Protein AF-A0A963ZDR4-F1 (afdb_monomer)

Radius of gyration: 45.28 Å; Cα contacts (8 Å, |Δi|>4): 3782; chains: 1; bounding box: 113×82×137 Å

Nearest PDB structures (foldseek):
  9flv-assembly1_A  TM=3.948E-01  e=3.294E-18  Aureispira sp. CCB-QB1
  1l0q-assembly4_D  TM=5.389E-01  e=1.005E-13  Methanosarcina mazei S-6
  4u6t-assembly1_A  TM=8.083E-01  e=3.187E-04  Hathewaya histolytica
  4l9d-assembly2_B  TM=8.362E-01  e=2.309E-03  Vibrio cholerae M66-2
  6aem-assembly2_B  TM=7.194E-01  e=4.468E-03  Vibrio anguillarum

Secondary structure (DSSP, 8-state):
--EE---BSSSS--EEE-SSSS-TTEEEEEEETTEEEEEETTEEEEEEE-HHHHHHHHHTSS--S---EEEEEEEETT--TT-EEEE--EEEEEEEEE-TT-TTSEEEEEEEES-EEEEEEETTEEEEEEEETTEEEEEEEE-TT--GGG--EEEES-SEEEEETTEEEEEETTEEEEEPPP-EEEEETTEEEEE--EEEEETTEEEEE-TT---TTS-EE------EEEE---SS-EEEEEEEE-TTS-EEEEEEE-STTS---TT-S--S--SSS-EEEEEEE-TTSSSEEEEEEE--SS-EEEEEEEE-TTS-EEEEEEE--TT----TT-S--S------B--TTSS--BBTB-EEEEEEE-TTSS-EEEEEEE--SS-BS----TTT--STTGGG--EEEE-TTS-EEEEEEE--TT----TT-S--S--SSSEEEEEEE-TTS--EEEEEEE--SS-B---EEEE-TT--EEEEEEE--TT-TT-TTSS--S---SSBEEEEEEE-TTS--EEEEEEE--SSBEEEEEEEE-TT--EEEEEEESS-PPPBB-S---TT-SEEEEEE-TTS-SEEEEEEES-SSSS---EEEEEEE-TTS-EEEEEE--GGGG-GGGT---TT--STT----TT-S-----SS-EEEEEE-GGG--EEEEEEE--SSS--B--SSB-EE-TTS-EEEEEEESTTT---S---TT-S-SS--SSS-EEEEEEE-----B--EE-SSSEEETT--EE-EE--BS--EEEEE-SSS-EE-SSS-EE---S-EEEEEEEEEE-TTS-S--EEEEEEEEEE-----EEE----B-TT--EEEEEES-SEEEEESGGGBS-TTSSEEEE--SS-EEEEEEEE-SS-EEEEEEEE-B-----EEPPPEEEETT--EE--EES-SEEEE---TT-B-TTSSS-EE--SS-EEEEEEEE-TTS-EEEEEEEEEEE-SS---EEPPPEEEETT--EEEEEESSSEEEEE-GGGBS--BSSEEEE--SS-EEEEEEEEETTEEEEEEEEEEEE----EEPPPEEE-TT--EEEEEES-SEEEEES-TTBS-TTSSEEEE--SSSEEEEEEEE-TTS-EEEEEEEEEEPPPPPEEEE--SEE-TT--EEEEEEES-SEEEEE-SS--S-TTSSEEEE--SS-EEEEEEEE-SSS-EEEEEEEEEEPPEEE--SEE--SSSSSS-SEE-EEES-EEEEEEEE-TTS-EEEEES-TT-EE-SEETTEE--SEEEEEEEEEE-TT--EEEEEEEEEE--

Foldseek 3Di:
DWWWPFFFCDPAWWWWACPPLDDPQFGTWTHGNFWIWTDGLFKIKTKGFQNFQVLCVVLPFDPPPDTDIFIKMKGFPPFDPPKDKDAAAWDPDFDWDPRPDDPVSTDPRGIIHAKTKIPCRDPQKIKIWGDDPRTIDIKIKRHQVGDQQSRKIAMPRFPDWDQDPQWIWTHTPNGIIITHHWWKWWQDVNDTDTFDKGWDADPRIIGIDGPVDDDSRTMMMIDDDQLWWFFQQFAFQKFWAAWDAFPQQWIKTKIKTQAPGGDFDVLAQANGDAAAGIWIKMWTAGNSQLDTLGIHTFAHHHHKGWFYWDADPQRKIKTKIKHLHQDGDFDPLAQANGWQWADWADFFPPRHTSGGAIFMKMWIADNSNNDTLGIYTFAHHHHWQADPDLLFLAFFQSRRAKYWDAFPVRKIKIKWKYQHQCTDFDPLAPADGDQESMFIKIWIAGNSNNDTQGIYTWAHHYYWTFHEWDADPQQKIKTKKKHQHQCGPQAVQAQASGDAAARIWIKIWIADNSNNDGQHMHTHAHRHRKIWRYWAAENQRKIKTKIFFLDQHDFDQAQDALTLEGIKMWIGGNSNRDTPGMHYFFANPSFYAWDWFEWYQANLQKTKTKTWFDCNLCPVSSSHNRRNYFPVRGDFDSRAPAPDDPGQWMKIWIAHHSSHDTQGIYTFAFDPDRKHHNHHHWYDDNLRKTKDWIFHCACQGLGGDTDDSRNHSGDSYNGTTTMIGIGGPNAKFWDKDFPDQEAEPFDWGKIATPITPADWKWWDFQQGDIDGDNIDTDGDDDFDKTKIKIFGAHPSRRRPTDIDIDIYGYDYFFAKDWDWDDEEEQFDKTKIAMTGADWKAKPPCPQWPCRTDRIIIGRDNAFDKMKMWHHYPNGIHIDIDIHHYDPQDKDWDAAEEDAAQDKDKTAMDRAPWKAKDDDPQWDPRRDRIIIGHGRAWDKIWIFGQHPVRDIDIDIHIHHHDDDWWDKDWDAAEEDEQFDKDKIFMDTADWKAKDDPVQWPDGTDGMTMGGDRAWDKMKMWHGHPRGIDIDIYIYHYDYFDKDWDAAEEDAQQDKDKIFMDGAPWKAKPPCPQWPCRTDRIIIGRDNAWDKMKMWGHHPVGHIDMDIYIYHYDDAKDKDKDWAQEDAAFDKTKIAMDIPAPFKFKDWPFDWPGRGDRMTIGGHNAKTKMKIKGAHPNGHIDMDIGTHHHWKDKDFDAEAELPPPPPRQWRAIDIDQKGQKKKWKADPVRDTFDIRSDNGDTDRCDGPPHHDDQDKIKMWIWIAHNVRDIDIDIDIYGYDD

Structure (mmCIF, N/CA/C/O backbone):
data_AF-A0A963ZDR4-F1
#
_entry.id   AF-A0A963ZDR4-F1
#
loop_
_atom_site.group_PDB
_atom_site.id
_atom_site.type_symbol
_atom_site.label_atom_id
_atom_site.label_alt_id
_atom_site.label_comp_id
_atom_site.label_asym_id
_atom_site.label_entity_id
_atom_site.label_seq_id
_atom_site.pdbx_PDB_ins_code
_atom_site.Cartn_x
_atom_site.Cartn_y
_atom_site.Cartn_z
_atom_site.occupancy
_atom_site.B_iso_or_equiv
_atom_site.auth_seq_id
_atom_site.auth_comp_id
_atom_site.auth_asym_id
_atom_site.auth_atom_id
_atom_site.pdbx_PDB_model_num
ATOM 1 N N . MET A 1 1 ? 0.570 -4.178 -10.737 1.00 24.94 1 MET A N 1
ATOM 2 C CA . MET A 1 1 ? 0.747 -5.329 -9.827 1.00 24.94 1 MET A CA 1
ATOM 3 C C . MET A 1 1 ? 0.247 -6.575 -10.547 1.00 24.94 1 MET A C 1
ATOM 5 O O . MET A 1 1 ? -0.868 -6.525 -11.045 1.00 24.94 1 MET A O 1
ATOM 9 N N . ILE A 1 2 ? 1.000 -7.678 -10.609 1.00 23.17 2 ILE A N 1
ATOM 10 C CA . ILE A 1 2 ? 0.486 -8.944 -11.172 1.00 23.17 2 ILE A CA 1
ATOM 11 C C . ILE A 1 2 ? 0.385 -9.996 -10.066 1.00 23.17 2 ILE A C 1
ATOM 13 O O . ILE A 1 2 ? 1.222 -10.888 -9.929 1.00 23.17 2 ILE A O 1
ATOM 17 N N . GLY A 1 3 ? -0.644 -9.852 -9.231 1.00 24.80 3 GLY A N 1
ATOM 18 C CA . GLY A 1 3 ? -1.031 -10.892 -8.282 1.00 24.80 3 GLY A CA 1
ATOM 19 C C . GLY A 1 3 ? -1.774 -12.008 -9.010 1.00 24.80 3 GLY A C 1
ATOM 20 O O . GLY A 1 3 ? -2.833 -11.751 -9.582 1.00 24.80 3 GLY A O 1
ATOM 21 N N . ILE A 1 4 ? -1.230 -13.227 -8.974 1.00 27.61 4 ILE A N 1
ATOM 22 C CA . ILE A 1 4 ? -1.949 -14.454 -9.334 1.00 27.61 4 ILE A CA 1
ATOM 23 C C . ILE A 1 4 ? -2.686 -14.932 -8.084 1.00 27.61 4 ILE A C 1
ATOM 25 O O . ILE A 1 4 ? -2.057 -15.346 -7.104 1.00 27.61 4 ILE A O 1
ATOM 29 N N . SER A 1 5 ? -4.020 -14.909 -8.120 1.00 27.53 5 SER A N 1
ATOM 30 C CA . SER A 1 5 ? -4.841 -15.367 -6.992 1.00 27.53 5 SER A CA 1
ATOM 31 C C . SER A 1 5 ? -4.946 -16.898 -6.944 1.00 27.53 5 SER A C 1
ATOM 33 O O . SER A 1 5 ? -5.968 -17.495 -7.281 1.00 27.53 5 SER A O 1
ATOM 35 N N . ILE A 1 6 ? -3.861 -17.554 -6.520 1.00 33.72 6 ILE A N 1
ATOM 36 C CA . ILE A 1 6 ? -3.873 -18.957 -6.088 1.00 33.72 6 ILE A CA 1
ATOM 37 C C . ILE A 1 6 ? -3.150 -19.052 -4.741 1.00 33.72 6 ILE A C 1
ATOM 39 O O . ILE A 1 6 ? -1.967 -18.742 -4.626 1.00 33.72 6 ILE A O 1
ATOM 43 N N . CYS A 1 7 ? -3.869 -19.487 -3.707 1.00 30.91 7 CYS A N 1
ATOM 44 C CA . CYS A 1 7 ? -3.381 -19.492 -2.328 1.00 30.91 7 CYS A CA 1
ATOM 45 C C . CYS A 1 7 ? -2.162 -20.424 -2.138 1.00 30.91 7 CYS A C 1
ATOM 47 O O . CYS A 1 7 ? -2.252 -21.637 -2.371 1.00 30.91 7 CYS A O 1
ATOM 49 N N . ALA A 1 8 ? -1.028 -19.873 -1.684 1.00 28.33 8 ALA A N 1
ATOM 50 C CA . ALA A 1 8 ? 0.175 -20.641 -1.350 1.00 28.33 8 ALA A CA 1
ATOM 51 C C . ALA A 1 8 ? -0.060 -21.563 -0.132 1.00 28.33 8 ALA A C 1
ATOM 53 O O . ALA A 1 8 ? -0.934 -21.306 0.691 1.00 28.33 8 ALA A O 1
ATOM 54 N N . GLN A 1 9 ? 0.669 -22.686 -0.033 1.00 36.28 9 GLN A N 1
ATOM 55 C CA . GLN A 1 9 ? 0.234 -23.806 0.825 1.00 36.28 9 GLN A CA 1
ATOM 56 C C . GLN A 1 9 ? 0.332 -23.564 2.348 1.00 36.28 9 GLN A C 1
ATOM 58 O O . GLN A 1 9 ? -0.447 -24.129 3.113 1.00 36.28 9 GLN A O 1
ATOM 63 N N . GLU A 1 10 ? 1.301 -22.777 2.810 1.00 35.50 10 GLU A N 1
ATOM 64 C CA . GLU A 1 10 ? 1.575 -22.520 4.234 1.00 35.50 10 GLU A CA 1
ATOM 65 C C . GLU A 1 10 ? 2.012 -21.054 4.401 1.00 35.50 10 GLU A C 1
ATOM 67 O O . GLU A 1 10 ? 2.217 -20.364 3.406 1.00 35.50 10 GLU A O 1
ATOM 72 N N . SER A 1 11 ? 2.214 -20.576 5.636 1.00 38.25 11 SER A N 1
ATOM 73 C CA . SER A 1 11 ? 2.528 -19.167 5.964 1.00 38.25 11 SER A CA 1
ATOM 74 C C . SER A 1 11 ? 3.906 -18.650 5.493 1.00 38.25 11 SER A C 1
ATOM 76 O O . SER A 1 11 ? 4.437 -17.700 6.063 1.00 38.25 11 SER A O 1
ATOM 78 N N . SER A 1 12 ? 4.538 -19.322 4.528 1.00 49.06 12 SER A N 1
ATOM 79 C CA . SER A 1 12 ? 5.423 -18.694 3.544 1.00 49.06 12 SER A CA 1
ATOM 80 C C . SER A 1 12 ? 5.614 -19.618 2.333 1.00 49.06 12 SER A C 1
ATOM 82 O O . SER A 1 12 ? 5.656 -20.848 2.464 1.00 49.06 12 SER A O 1
ATOM 84 N N . ALA A 1 13 ? 5.833 -19.039 1.160 1.00 65.69 13 ALA A N 1
ATOM 85 C CA . ALA A 1 13 ? 6.165 -19.737 -0.069 1.00 65.69 13 ALA A CA 1
ATOM 86 C C . ALA A 1 13 ? 7.533 -20.421 0.020 1.00 65.69 13 ALA A C 1
ATOM 88 O O . ALA A 1 13 ? 8.480 -19.947 0.659 1.00 65.69 13 ALA A O 1
ATOM 89 N N . ASN A 1 14 ? 7.636 -21.570 -0.643 1.00 80.81 14 ASN A N 1
ATOM 90 C CA . ASN A 1 14 ? 8.795 -22.447 -0.598 1.00 80.81 14 ASN A CA 1
ATOM 91 C C . ASN A 1 14 ? 9.138 -22.940 -2.003 1.00 80.81 14 ASN A C 1
ATOM 93 O O . ASN A 1 14 ? 8.604 -23.945 -2.468 1.00 80.81 14 ASN A O 1
ATOM 97 N N . PHE A 1 15 ? 10.066 -22.252 -2.664 1.00 86.62 15 PHE A N 1
ATOM 98 C CA . PHE A 1 15 ? 10.551 -22.615 -3.993 1.00 86.62 15 PHE A CA 1
ATOM 99 C C . PHE A 1 15 ? 11.591 -23.734 -3.867 1.00 86.62 15 PHE A C 1
ATOM 101 O O . PHE A 1 15 ? 12.770 -23.495 -3.599 1.00 86.62 15 PHE A O 1
ATOM 108 N N . ILE A 1 16 ? 11.149 -24.985 -3.979 1.00 90.25 16 ILE A N 1
ATOM 109 C CA . ILE A 1 16 ? 11.977 -26.178 -3.777 1.00 90.25 16 ILE A CA 1
ATOM 110 C C . ILE A 1 16 ? 12.769 -26.474 -5.056 1.00 90.25 16 ILE A C 1
ATOM 112 O O . ILE A 1 16 ? 12.184 -26.750 -6.100 1.00 90.25 16 ILE A O 1
ATOM 116 N N . HIS A 1 17 ? 14.099 -26.465 -4.967 1.00 90.06 17 HIS A N 1
ATOM 117 C CA . HIS A 1 17 ? 15.004 -26.738 -6.091 1.00 90.06 17 HIS A CA 1
ATOM 118 C C . HIS A 1 17 ? 14.999 -28.222 -6.499 1.00 90.06 17 HIS A C 1
ATOM 120 O O . HIS A 1 17 ? 14.894 -29.112 -5.648 1.00 90.06 17 HIS A O 1
ATOM 126 N N . ASN A 1 18 ? 15.157 -28.526 -7.789 1.00 89.62 18 ASN A N 1
ATOM 127 C CA . ASN A 1 18 ? 15.232 -29.903 -8.273 1.00 89.62 18 ASN A CA 1
ATOM 128 C C . ASN A 1 18 ? 16.659 -30.480 -8.215 1.00 89.62 18 ASN A C 1
ATOM 130 O O . ASN A 1 18 ? 17.421 -30.435 -9.178 1.00 89.62 18 ASN A O 1
ATOM 134 N N . ASP A 1 19 ? 16.992 -31.172 -7.122 1.00 88.25 19 ASP A N 1
ATOM 135 C CA . ASP A 1 19 ? 18.221 -31.977 -7.009 1.00 88.25 19 ASP A CA 1
ATOM 136 C C . ASP A 1 19 ? 18.118 -33.315 -7.796 1.00 88.25 19 ASP A C 1
ATOM 138 O O . ASP A 1 19 ? 18.896 -34.256 -7.584 1.00 88.25 19 ASP A O 1
ATOM 142 N N . GLY A 1 20 ? 17.139 -33.440 -8.700 1.00 84.50 20 GLY A N 1
ATOM 143 C CA . GLY A 1 20 ? 16.809 -34.634 -9.479 1.00 84.50 20 GLY A CA 1
ATOM 144 C C . GLY A 1 20 ? 15.815 -35.577 -8.790 1.00 84.50 20 GLY A C 1
ATOM 145 O O . GLY A 1 20 ? 15.939 -36.794 -8.948 1.00 84.50 20 GLY A O 1
ATOM 146 N N . GLN A 1 21 ? 14.888 -35.051 -7.979 1.00 88.69 21 GLN A N 1
ATOM 147 C CA . GLN A 1 21 ? 13.734 -35.799 -7.445 1.00 88.69 21 GLN A CA 1
ATOM 148 C C . GLN A 1 21 ? 12.512 -35.787 -8.386 1.00 88.69 21 GLN A C 1
ATOM 150 O O . GLN A 1 21 ? 11.640 -36.654 -8.258 1.00 88.69 21 GLN A O 1
ATOM 155 N N . TRP A 1 22 ? 12.457 -34.826 -9.315 1.00 87.75 22 TRP A N 1
ATOM 156 C CA . TRP A 1 22 ? 11.412 -34.661 -10.334 1.00 87.75 22 TRP A CA 1
ATOM 157 C C . TRP A 1 22 ? 11.992 -34.818 -11.748 1.00 87.75 22 TRP A C 1
ATOM 159 O O . TRP A 1 22 ? 13.117 -35.298 -11.905 1.00 87.75 22 TRP A O 1
ATOM 169 N N . ASP A 1 23 ? 11.212 -34.491 -12.780 1.00 86.50 23 ASP A N 1
ATOM 170 C CA . ASP A 1 23 ? 11.684 -34.524 -14.168 1.00 86.50 23 ASP A CA 1
ATOM 171 C C . ASP A 1 23 ? 12.761 -33.455 -14.428 1.00 86.50 23 ASP A C 1
ATOM 173 O O . ASP A 1 23 ? 12.801 -32.438 -13.742 1.00 86.50 23 ASP A O 1
ATOM 177 N N . ASN A 1 24 ? 13.660 -33.677 -15.389 1.00 85.19 24 ASN A N 1
ATOM 178 C CA . ASN A 1 24 ? 14.822 -32.814 -15.618 1.00 85.19 24 ASN A CA 1
ATOM 179 C C . ASN A 1 24 ? 14.517 -31.539 -16.429 1.00 85.19 24 ASN A C 1
ATOM 181 O O . ASN A 1 24 ? 15.453 -30.812 -16.763 1.00 85.19 24 ASN A O 1
ATOM 185 N N . GLN A 1 25 ? 13.255 -31.313 -16.799 1.00 85.56 25 GLN A N 1
ATOM 186 C CA . GLN A 1 25 ? 12.760 -30.024 -17.302 1.00 85.56 25 GLN A CA 1
ATOM 187 C C . GLN A 1 25 ? 12.377 -29.050 -16.172 1.00 85.56 25 GLN A C 1
ATOM 189 O O . GLN A 1 25 ? 12.376 -27.846 -16.394 1.00 85.56 25 GLN A O 1
ATOM 194 N N . ILE A 1 26 ? 12.092 -29.564 -14.969 1.00 89.50 26 ILE A N 1
ATOM 195 C CA . ILE A 1 26 ? 11.716 -28.771 -13.794 1.00 89.50 26 ILE A CA 1
ATOM 196 C C . ILE A 1 26 ? 12.990 -28.324 -13.079 1.00 89.50 26 ILE A C 1
ATOM 198 O O . ILE A 1 26 ? 13.762 -29.171 -12.625 1.00 89.50 26 ILE A O 1
ATOM 202 N N . ASP A 1 27 ? 13.179 -27.021 -12.909 1.00 88.25 27 ASP A N 1
ATOM 203 C CA . ASP A 1 27 ? 14.267 -26.454 -12.109 1.00 88.25 27 ASP A CA 1
ATOM 204 C C . ASP A 1 27 ? 13.794 -26.168 -10.662 1.00 88.25 27 ASP A C 1
ATOM 206 O O . ASP A 1 27 ? 14.513 -26.486 -9.709 1.00 88.25 27 ASP A O 1
ATOM 210 N N . PHE A 1 28 ? 12.553 -25.686 -10.468 1.00 90.31 28 PHE A N 1
ATOM 211 C CA . PHE A 1 28 ? 11.931 -25.496 -9.139 1.00 90.31 28 PHE A CA 1
ATOM 212 C C . PHE A 1 28 ? 10.460 -25.920 -9.092 1.00 90.31 28 PHE A C 1
ATOM 214 O O . PHE A 1 28 ? 9.762 -25.934 -10.104 1.00 90.31 28 PHE A O 1
ATOM 221 N N . LYS A 1 29 ? 9.969 -26.192 -7.879 1.00 90.31 29 LYS A N 1
ATOM 222 C CA . LYS A 1 29 ? 8.549 -26.392 -7.569 1.00 90.31 29 LYS A CA 1
ATOM 223 C C . LYS A 1 29 ? 8.115 -25.494 -6.408 1.00 90.31 29 LYS A C 1
ATOM 225 O O . LYS A 1 29 ? 8.759 -25.541 -5.360 1.00 90.31 29 LYS A O 1
ATOM 230 N N . LEU A 1 30 ? 7.007 -24.767 -6.552 1.00 87.12 30 LEU A N 1
ATOM 231 C CA . LEU A 1 30 ? 6.288 -24.124 -5.446 1.00 87.12 30 LEU A CA 1
ATOM 232 C C . LEU A 1 30 ? 4.975 -24.887 -5.174 1.00 87.12 30 LEU A C 1
ATOM 234 O O . LEU A 1 30 ? 4.122 -24.934 -6.060 1.00 87.12 30 LEU A O 1
ATOM 238 N N . PRO A 1 31 ? 4.790 -25.488 -3.985 1.00 79.06 31 PRO A N 1
ATOM 239 C CA . PRO A 1 31 ? 3.509 -26.072 -3.585 1.00 79.06 31 PRO A CA 1
ATOM 240 C C . PRO A 1 31 ? 2.457 -25.006 -3.240 1.00 79.06 31 PRO A C 1
ATOM 242 O O . PRO A 1 31 ? 2.770 -24.024 -2.561 1.00 79.06 31 PRO A O 1
ATOM 245 N N . LEU A 1 32 ? 1.206 -25.228 -3.650 1.00 67.69 32 LEU A N 1
ATOM 246 C CA . LEU A 1 32 ? 0.046 -24.381 -3.344 1.00 67.69 32 LEU A CA 1
ATOM 247 C C . LEU A 1 32 ? -0.991 -25.160 -2.515 1.00 67.69 32 LEU A C 1
ATOM 249 O O . LEU A 1 32 ? -0.952 -26.389 -2.440 1.00 67.69 32 LEU A O 1
ATOM 253 N N . ASN A 1 33 ? -1.966 -24.470 -1.917 1.00 59.19 33 ASN A N 1
ATOM 254 C CA . ASN A 1 33 ? -3.067 -25.139 -1.208 1.00 59.19 33 ASN A CA 1
ATOM 255 C C . ASN A 1 33 ? -3.938 -25.992 -2.143 1.00 59.19 33 ASN A C 1
ATOM 257 O O . ASN A 1 33 ? -4.405 -27.068 -1.759 1.00 59.19 33 ASN A O 1
ATOM 261 N N . THR A 1 34 ? -4.104 -25.527 -3.380 1.00 63.97 34 THR A N 1
ATOM 262 C CA . THR A 1 34 ? -4.973 -26.099 -4.416 1.00 63.97 34 THR A CA 1
ATOM 263 C C . THR A 1 34 ? -4.196 -26.574 -5.642 1.00 63.97 34 THR A C 1
ATOM 265 O O . THR A 1 34 ? -4.786 -26.777 -6.694 1.00 63.97 34 THR A O 1
ATOM 268 N N . GLY A 1 35 ? -2.876 -26.754 -5.564 1.00 76.12 35 GLY A N 1
ATOM 269 C CA . GLY A 1 35 ? -2.087 -27.034 -6.761 1.00 76.12 35 GLY A CA 1
ATOM 270 C C . GLY A 1 35 ? -0.586 -27.075 -6.538 1.00 76.12 35 GLY A C 1
ATOM 271 O O . GLY A 1 35 ? -0.099 -27.132 -5.413 1.00 76.12 35 GLY A O 1
ATOM 272 N N . ASP A 1 36 ? 0.141 -27.022 -7.643 1.00 85.69 36 ASP A N 1
ATOM 273 C CA . ASP A 1 36 ? 1.593 -26.961 -7.705 1.00 85.69 36 ASP A CA 1
ATOM 274 C C . ASP A 1 36 ? 2.027 -26.089 -8.894 1.00 85.69 36 ASP A C 1
ATOM 276 O O . ASP A 1 36 ? 1.539 -26.284 -10.009 1.00 85.69 36 ASP A O 1
ATOM 280 N N . ILE A 1 37 ? 2.974 -25.171 -8.681 1.00 88.75 37 ILE A N 1
ATOM 281 C CA . ILE A 1 37 ? 3.656 -24.437 -9.759 1.00 88.75 37 ILE A CA 1
ATOM 282 C C . ILE A 1 37 ? 5.012 -25.091 -10.019 1.00 88.75 37 ILE A C 1
ATOM 284 O O . ILE A 1 37 ? 5.789 -25.334 -9.090 1.00 88.75 37 ILE A O 1
ATOM 288 N N . TYR A 1 38 ? 5.318 -25.343 -11.288 1.00 90.75 38 TYR A N 1
ATOM 289 C CA . TYR A 1 38 ? 6.592 -25.877 -11.754 1.00 90.75 38 TYR A CA 1
ATOM 290 C C . TYR A 1 38 ? 7.298 -24.849 -12.636 1.00 90.75 38 TYR A C 1
ATOM 292 O O . TYR A 1 38 ? 6.780 -24.458 -13.682 1.00 90.75 38 TYR A O 1
ATOM 300 N N . PHE A 1 39 ? 8.493 -24.438 -12.220 1.00 89.31 39 PHE A N 1
ATOM 301 C CA . PHE A 1 39 ? 9.340 -23.503 -12.952 1.00 89.31 39 PHE A CA 1
ATOM 302 C C . PHE A 1 39 ? 10.297 -24.296 -13.839 1.00 89.31 39 PHE A C 1
ATOM 304 O O . PHE A 1 39 ? 11.092 -25.103 -13.343 1.00 89.31 39 PHE A O 1
ATOM 311 N N . GLU A 1 40 ? 10.198 -24.069 -15.143 1.00 87.75 40 GLU A N 1
ATOM 312 C CA . GLU A 1 40 ? 11.006 -24.687 -16.190 1.00 87.75 40 GLU A CA 1
ATOM 313 C C . GLU A 1 40 ? 11.620 -23.559 -17.035 1.00 87.75 40 GLU A C 1
ATOM 315 O O . GLU A 1 40 ? 10.979 -22.538 -17.269 1.00 87.75 40 GLU A O 1
ATOM 320 N N . LYS A 1 41 ? 12.855 -23.719 -17.521 1.00 76.69 41 LYS A N 1
ATOM 321 C CA . LYS A 1 41 ? 13.692 -22.636 -18.105 1.00 76.69 41 LYS A CA 1
ATOM 322 C C . LYS A 1 41 ? 13.044 -21.602 -19.034 1.00 76.69 41 LYS A C 1
ATOM 324 O O . LYS A 1 41 ? 13.592 -20.520 -19.193 1.00 76.69 41 LYS A O 1
ATOM 329 N N . THR A 1 42 ? 11.977 -21.980 -19.730 1.00 79.81 42 THR A N 1
ATOM 330 C CA . THR A 1 42 ? 11.294 -21.172 -20.756 1.00 79.81 42 THR A CA 1
ATOM 331 C C . THR A 1 42 ? 9.769 -21.196 -20.600 1.00 79.81 42 THR A C 1
ATOM 333 O O . THR A 1 42 ? 9.060 -20.627 -21.428 1.00 79.81 42 THR A O 1
ATOM 336 N N . GLN A 1 43 ? 9.248 -21.825 -19.538 1.00 88.25 43 GLN A N 1
ATOM 337 C CA . GLN A 1 43 ? 7.815 -21.899 -19.257 1.00 88.25 43 GLN A CA 1
ATOM 338 C C . GLN A 1 43 ? 7.517 -22.200 -17.782 1.00 88.25 43 GLN A C 1
ATOM 340 O O . GLN A 1 43 ? 8.260 -22.905 -17.104 1.00 88.25 43 GLN A O 1
ATOM 345 N N . ILE A 1 44 ? 6.373 -21.743 -17.290 1.00 89.88 44 ILE A N 1
ATOM 346 C CA . ILE A 1 44 ? 5.865 -22.093 -15.963 1.00 89.88 44 ILE A CA 1
ATOM 347 C C . ILE A 1 44 ? 4.625 -22.957 -16.152 1.00 89.88 44 ILE A C 1
ATOM 349 O O . ILE A 1 44 ? 3.656 -22.519 -16.768 1.00 89.88 44 ILE A O 1
ATOM 353 N N . THR A 1 45 ? 4.660 -24.195 -15.652 1.00 91.81 45 THR A N 1
ATOM 354 C CA . THR A 1 45 ? 3.491 -25.087 -15.660 1.00 91.81 45 THR A CA 1
ATOM 355 C C . THR A 1 45 ? 2.752 -24.951 -14.334 1.00 91.81 45 THR A C 1
ATOM 357 O O . THR A 1 45 ? 3.290 -25.298 -13.283 1.00 91.81 45 THR A O 1
ATOM 360 N N . TYR A 1 46 ? 1.508 -24.494 -14.393 1.00 88.50 46 TYR A N 1
ATOM 361 C CA . TYR A 1 46 ? 0.574 -24.482 -13.274 1.00 88.50 46 TYR A CA 1
ATOM 362 C C . TYR A 1 46 ? -0.223 -25.785 -13.310 1.00 88.50 46 TYR A C 1
ATOM 364 O O . TYR A 1 46 ? -0.760 -26.155 -14.350 1.00 88.50 46 TYR A O 1
ATOM 372 N N . SER A 1 47 ? -0.287 -26.499 -12.190 1.00 88.00 47 SER A N 1
ATOM 373 C CA . SER A 1 47 ? -1.053 -27.738 -12.033 1.00 88.00 47 SER A CA 1
ATOM 374 C C . SER A 1 47 ? -2.011 -27.568 -10.863 1.00 88.00 47 SER A C 1
ATOM 376 O O . SER A 1 47 ? -1.657 -27.861 -9.721 1.00 88.00 47 SER A O 1
ATOM 378 N N . ILE A 1 48 ? -3.207 -27.065 -11.148 1.00 83.50 48 ILE A N 1
ATOM 379 C CA . ILE A 1 48 ? -4.238 -26.774 -10.152 1.00 83.50 48 ILE A CA 1
ATOM 380 C C . ILE A 1 48 ? -5.260 -27.911 -10.083 1.00 83.50 48 ILE A C 1
ATOM 382 O O . ILE A 1 48 ? -5.675 -28.477 -11.092 1.00 83.50 48 ILE A O 1
ATOM 386 N N . TYR A 1 49 ? -5.660 -28.252 -8.868 1.00 77.12 49 TYR A N 1
ATOM 387 C CA . TYR A 1 49 ? -6.764 -29.149 -8.561 1.00 77.12 49 TYR A CA 1
ATOM 388 C C . TYR A 1 49 ? -8.020 -28.305 -8.329 1.00 77.12 49 TYR A C 1
ATOM 390 O O . TYR A 1 49 ? -7.930 -27.188 -7.819 1.00 77.12 49 TYR A O 1
ATOM 398 N N . ASP A 1 50 ? -9.191 -28.852 -8.645 1.00 67.50 50 ASP A N 1
ATOM 399 C CA . ASP A 1 50 ? -10.466 -28.295 -8.190 1.00 67.50 50 ASP A CA 1
ATOM 400 C C . ASP A 1 50 ? -10.431 -28.144 -6.664 1.00 67.50 50 ASP A C 1
ATOM 402 O O . ASP A 1 50 ? -10.339 -29.137 -5.939 1.00 67.50 50 ASP A O 1
ATOM 406 N N . LYS A 1 51 ? -10.458 -26.893 -6.181 1.00 60.03 51 LYS A N 1
ATOM 407 C CA . LYS A 1 51 ? -10.385 -26.557 -4.749 1.00 60.03 51 LYS A CA 1
ATOM 408 C C . LYS A 1 51 ? -11.459 -27.307 -3.963 1.00 60.03 51 LYS A C 1
ATOM 410 O O . LYS A 1 51 ? -11.157 -27.906 -2.929 1.00 60.03 51 LYS A O 1
ATOM 415 N N . SER A 1 52 ? -12.680 -27.311 -4.494 1.00 54.41 52 SER A N 1
ATOM 416 C CA . SER A 1 52 ? -13.855 -27.877 -3.844 1.00 54.41 52 SER A CA 1
ATOM 417 C C . SER A 1 52 ? -13.776 -29.405 -3.764 1.00 54.41 52 SER A C 1
ATOM 419 O O . SER A 1 52 ? -14.163 -29.982 -2.751 1.00 54.41 52 SER A O 1
ATOM 421 N N . LEU A 1 53 ? -13.245 -30.083 -4.789 1.00 54.62 53 LEU A N 1
ATOM 422 C CA . LEU A 1 53 ? -13.140 -31.548 -4.823 1.00 54.62 53 LEU A CA 1
ATOM 423 C C . LEU A 1 53 ? -11.854 -32.071 -4.173 1.00 54.62 53 LEU A C 1
ATOM 425 O O . LEU A 1 53 ? -11.864 -33.151 -3.578 1.00 54.62 53 LEU A O 1
ATOM 429 N N . TYR A 1 54 ? -10.756 -31.314 -4.231 1.00 51.94 54 TYR A N 1
ATOM 430 C CA . TYR A 1 54 ? -9.509 -31.662 -3.553 1.00 51.94 54 TYR A CA 1
ATOM 431 C C . TYR A 1 54 ? -9.660 -31.584 -2.030 1.00 51.94 54 TYR A C 1
ATOM 433 O O . TYR A 1 54 ? -9.181 -32.488 -1.350 1.00 51.94 54 TYR A O 1
ATOM 441 N N . GLY A 1 55 ? -10.377 -30.583 -1.497 1.00 52.28 55 GLY A N 1
ATOM 442 C CA . GLY A 1 55 ? -10.735 -30.506 -0.073 1.00 52.28 55 GLY A CA 1
ATOM 443 C C . GLY A 1 55 ? -11.496 -31.749 0.401 1.00 52.28 55 GLY A C 1
ATOM 444 O O . GLY A 1 55 ? -10.986 -32.507 1.233 1.00 52.28 55 GLY A O 1
ATOM 445 N N . LYS A 1 56 ? -12.641 -32.032 -0.234 1.00 48.47 56 LYS A N 1
ATOM 446 C CA . LYS A 1 56 ? -13.516 -33.191 0.042 1.00 48.47 56 LYS A CA 1
ATOM 447 C C . LYS A 1 56 ? -12.757 -34.528 -0.011 1.00 48.47 56 LYS A C 1
ATOM 449 O O . LYS A 1 56 ? -12.931 -35.391 0.853 1.00 48.47 56 LYS A O 1
ATOM 454 N N . ALA A 1 57 ? -11.842 -34.693 -0.974 1.00 49.97 57 ALA A N 1
ATOM 455 C CA . ALA A 1 57 ? -10.968 -35.867 -1.065 1.00 49.97 57 ALA A CA 1
ATOM 456 C C . ALA A 1 57 ? -9.944 -35.961 0.086 1.00 49.97 57 ALA A C 1
ATOM 458 O O . ALA A 1 57 ? -9.670 -37.052 0.587 1.00 49.97 57 ALA A O 1
ATOM 459 N N . LYS A 1 58 ? -9.376 -34.830 0.523 1.00 44.69 58 LYS A N 1
ATOM 460 C CA . LYS A 1 58 ? -8.359 -34.747 1.591 1.00 44.69 58 LYS A CA 1
ATOM 461 C C . LYS A 1 58 ? -8.946 -35.014 2.980 1.00 44.69 58 LYS A C 1
ATOM 463 O O . LYS A 1 58 ? -8.241 -35.548 3.837 1.00 44.69 58 LYS A O 1
ATOM 468 N N . HIS A 1 59 ? -10.220 -34.672 3.184 1.00 44.56 59 HIS A N 1
ATOM 469 C CA . HIS A 1 59 ? -10.977 -34.970 4.404 1.00 44.56 59 HIS A CA 1
ATOM 470 C C . HIS A 1 59 ? -11.581 -36.387 4.420 1.00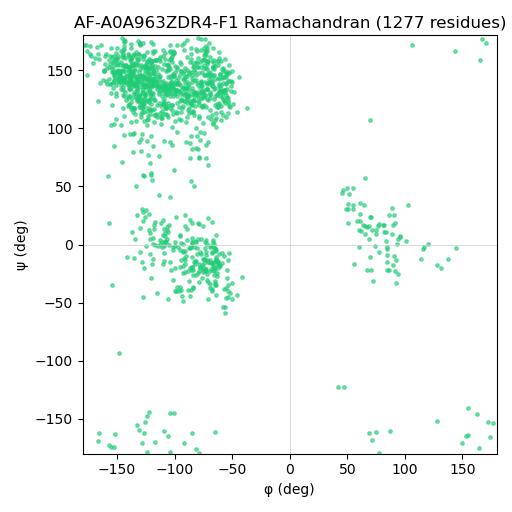 44.56 59 HIS A C 1
ATOM 472 O O . HIS A 1 59 ? -11.869 -36.912 5.494 1.00 44.56 59 HIS A O 1
ATOM 478 N N . GLY A 1 60 ? -11.633 -37.064 3.266 1.00 48.22 60 GLY A N 1
ATOM 479 C CA . GLY A 1 60 ? -12.015 -38.477 3.152 1.00 48.22 60 GLY A CA 1
ATOM 480 C C . GLY A 1 60 ? -13.505 -38.711 2.905 1.00 48.22 60 GLY A C 1
ATOM 481 O O . GLY A 1 60 ? -13.990 -39.818 3.127 1.00 48.22 60 GLY A O 1
ATOM 482 N N . GLU A 1 61 ? -14.228 -37.690 2.442 1.00 42.59 61 GLU A N 1
ATOM 483 C CA . GLU A 1 61 ? -15.686 -37.731 2.279 1.00 42.59 61 GLU A CA 1
ATOM 484 C C . GLU A 1 61 ? -16.152 -38.541 1.066 1.00 42.59 61 GLU A C 1
ATOM 486 O O . GLU A 1 61 ? -17.277 -39.039 1.047 1.00 42.59 61 GLU A O 1
ATOM 491 N N . TYR A 1 62 ? -15.259 -38.719 0.089 1.00 45.47 62 TYR A N 1
ATOM 492 C CA . TYR A 1 62 ? -15.438 -39.558 -1.090 1.00 45.47 62 TYR A CA 1
ATOM 493 C C . TYR A 1 62 ? -14.204 -40.443 -1.316 1.00 45.47 62 TYR A C 1
ATOM 495 O O . TYR A 1 62 ? -13.073 -39.954 -1.290 1.00 45.47 62 TYR A O 1
ATOM 503 N N . GLU A 1 63 ? -14.408 -41.711 -1.699 1.00 46.81 63 GLU A N 1
ATOM 504 C CA . GLU A 1 63 ? -13.407 -42.452 -2.487 1.00 46.81 63 GLU A CA 1
ATOM 505 C C . GLU A 1 63 ? -13.410 -41.912 -3.933 1.00 46.81 63 GLU A C 1
ATOM 507 O O . GLU A 1 63 ? -13.938 -42.532 -4.857 1.00 46.81 63 GLU A O 1
ATOM 512 N N . LEU A 1 64 ? -12.840 -40.719 -4.132 1.00 50.06 64 LEU A N 1
ATOM 513 C CA . LEU A 1 64 ? -12.517 -40.208 -5.464 1.00 50.06 64 LEU A CA 1
ATOM 514 C C . LEU A 1 64 ? -11.274 -40.940 -5.993 1.00 50.06 64 LEU A C 1
ATOM 516 O O . LEU A 1 64 ? -10.151 -40.623 -5.607 1.00 50.06 64 LEU A O 1
ATOM 520 N N . ASP A 1 65 ? -11.472 -41.879 -6.928 1.00 55.97 65 ASP A N 1
ATOM 521 C CA . ASP A 1 65 ? -10.380 -42.493 -7.711 1.00 55.97 65 ASP A CA 1
ATOM 522 C C . ASP A 1 65 ? -9.510 -41.424 -8.417 1.00 55.97 65 ASP A C 1
ATOM 524 O O . ASP A 1 65 ? -8.319 -41.640 -8.655 1.00 55.97 65 ASP A O 1
ATOM 528 N N . TYR A 1 66 ? -10.110 -40.272 -8.754 1.00 57.19 66 TYR A N 1
ATOM 529 C CA . TYR A 1 66 ? -9.481 -39.126 -9.411 1.00 57.19 66 TYR A CA 1
ATOM 530 C C . TYR A 1 66 ? -10.112 -37.811 -8.928 1.00 57.19 66 TYR A C 1
ATOM 532 O O . TYR A 1 66 ? -11.335 -37.707 -8.861 1.00 57.19 66 TYR A O 1
ATOM 540 N N . VAL A 1 67 ? -9.290 -36.792 -8.665 1.00 69.50 67 VAL A N 1
ATOM 541 C CA . VAL A 1 67 ? -9.733 -35.400 -8.456 1.00 69.50 67 VAL A CA 1
ATOM 542 C C . VAL A 1 67 ? -9.555 -34.636 -9.776 1.00 69.50 67 VAL A C 1
ATOM 544 O O . VAL A 1 67 ? -8.488 -34.772 -10.384 1.00 69.50 67 VAL A O 1
ATOM 547 N N . PRO A 1 68 ? -10.546 -33.854 -10.247 1.00 76.94 68 PRO A N 1
ATOM 548 C CA . PRO A 1 68 ? -10.375 -32.981 -11.403 1.00 76.94 68 PRO A CA 1
ATOM 549 C C . PRO A 1 68 ? -9.225 -31.993 -11.203 1.00 76.94 68 PRO A C 1
ATOM 551 O O . PRO A 1 68 ? -9.093 -31.356 -10.158 1.00 76.94 68 PRO A O 1
ATOM 554 N N . ALA A 1 69 ? -8.383 -31.891 -12.222 1.00 81.88 69 ALA A N 1
ATOM 555 C CA . ALA A 1 69 ? -7.230 -31.010 -12.251 1.00 81.88 69 ALA A CA 1
ATOM 556 C C . ALA A 1 69 ? -7.118 -30.381 -13.632 1.00 81.88 69 ALA A C 1
ATOM 558 O O . ALA A 1 69 ? -7.297 -31.064 -14.644 1.00 81.88 69 ALA A O 1
ATOM 559 N N . HIS A 1 70 ? -6.764 -29.104 -13.652 1.00 88.50 70 HIS A N 1
ATOM 560 C CA . HIS A 1 70 ? -6.413 -28.379 -14.855 1.00 88.50 70 HIS A CA 1
ATOM 561 C C . HIS A 1 70 ? -4.919 -28.055 -14.817 1.00 88.50 70 HIS A C 1
ATOM 563 O O . HIS A 1 70 ? -4.377 -27.663 -13.781 1.00 88.50 70 HIS A O 1
ATOM 569 N N . ALA A 1 71 ? -4.235 -28.240 -15.943 1.00 91.38 71 ALA A N 1
ATOM 570 C CA . ALA A 1 71 ? -2.815 -27.946 -16.053 1.00 91.38 71 ALA A CA 1
ATOM 571 C C . ALA A 1 71 ? -2.564 -27.065 -17.274 1.00 91.38 71 ALA A C 1
ATOM 573 O O . ALA A 1 71 ? -2.717 -27.521 -18.408 1.00 91.38 71 ALA A O 1
ATOM 574 N N . TYR A 1 72 ? -2.166 -25.820 -17.022 1.00 91.81 72 TYR A N 1
ATOM 575 C CA . TYR A 1 72 ? -1.865 -24.826 -18.047 1.00 91.81 72 TYR A CA 1
ATOM 576 C C . TYR A 1 72 ? -0.404 -24.380 -17.958 1.00 91.81 72 TYR A C 1
ATOM 578 O O . TYR A 1 72 ? 0.303 -24.655 -16.982 1.00 91.81 72 TYR A O 1
ATOM 586 N N . ARG A 1 73 ? 0.079 -23.719 -19.006 1.00 91.38 73 ARG A N 1
ATOM 587 C CA . ARG A 1 73 ? 1.455 -23.235 -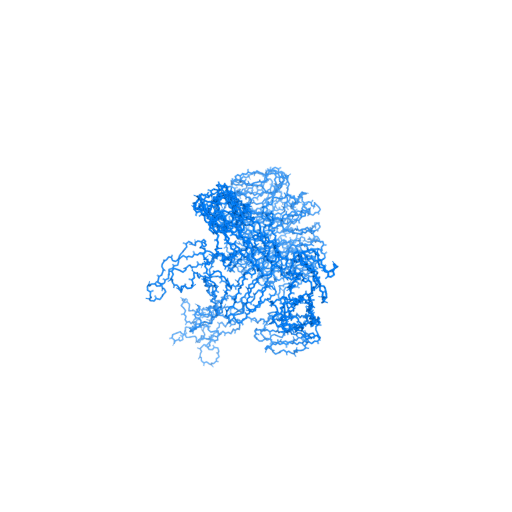19.116 1.00 91.38 73 ARG A CA 1
ATOM 588 C C . ARG A 1 73 ? 1.498 -21.790 -19.538 1.00 91.38 73 ARG A C 1
ATOM 590 O O . ARG A 1 73 ? 0.786 -21.418 -20.459 1.00 91.38 73 ARG A O 1
ATOM 597 N N . VAL A 1 74 ? 2.411 -21.042 -18.935 1.00 90.75 74 VAL A N 1
ATOM 598 C CA . VAL A 1 74 ? 2.833 -19.717 -19.391 1.00 90.75 74 VAL A CA 1
ATOM 599 C C . VAL A 1 74 ? 4.216 -19.880 -20.012 1.00 90.75 74 VAL A C 1
ATOM 601 O O . VAL A 1 74 ? 5.165 -20.199 -19.301 1.00 90.75 74 VAL A O 1
ATOM 604 N N . MET A 1 75 ? 4.338 -19.745 -21.331 1.00 89.69 75 MET A N 1
ATOM 605 C CA . MET A 1 75 ? 5.595 -19.888 -22.074 1.00 89.69 75 MET A CA 1
ATOM 606 C C . MET A 1 75 ? 6.167 -18.516 -22.426 1.00 89.69 75 MET A C 1
ATOM 608 O O . MET A 1 75 ? 5.486 -17.710 -23.055 1.00 89.69 75 MET A O 1
ATOM 612 N N . PHE A 1 76 ? 7.435 -18.279 -22.097 1.00 89.69 76 PHE A N 1
ATOM 613 C CA . PHE A 1 76 ? 8.156 -17.063 -22.471 1.00 89.69 76 PHE A CA 1
ATOM 614 C C . PHE A 1 76 ? 8.591 -17.177 -23.950 1.00 89.69 76 PHE A C 1
ATOM 616 O O . PHE A 1 76 ? 9.580 -17.849 -24.269 1.00 89.69 76 PHE A O 1
ATOM 623 N N . ILE A 1 77 ? 7.828 -16.598 -24.883 1.00 86.81 77 ILE A N 1
ATOM 624 C CA . ILE A 1 77 ? 8.045 -16.735 -26.336 1.00 86.81 77 ILE A CA 1
ATOM 625 C C . ILE A 1 77 ? 9.281 -15.938 -26.748 1.00 86.81 77 ILE A C 1
ATOM 627 O O . ILE A 1 77 ? 9.430 -14.791 -26.366 1.00 86.81 77 ILE A O 1
ATOM 631 N N . HIS A 1 78 ? 10.162 -16.531 -27.556 1.00 84.38 78 HIS A N 1
ATOM 632 C CA . HIS A 1 78 ? 11.453 -15.939 -27.948 1.00 84.38 78 HIS A CA 1
ATOM 633 C C . HIS A 1 78 ? 12.459 -15.751 -26.795 1.00 84.38 78 HIS A C 1
ATOM 635 O O . HIS A 1 78 ? 13.541 -15.211 -27.020 1.00 84.38 78 HIS A O 1
ATOM 641 N N . SER A 1 79 ? 12.168 -16.289 -25.605 1.00 85.44 79 SER A N 1
ATOM 642 C CA . SER A 1 79 ? 13.064 -16.225 -24.448 1.00 85.44 79 SER A CA 1
ATOM 643 C C . SER A 1 79 ? 14.444 -16.838 -24.698 1.00 85.44 79 SER A C 1
ATOM 645 O O . SER A 1 79 ? 14.618 -17.797 -25.468 1.00 85.44 79 SER A O 1
ATOM 647 N N . ASN A 1 80 ? 15.453 -16.291 -24.019 1.00 84.94 80 ASN A N 1
ATOM 648 C CA . ASN A 1 80 ? 16.828 -16.747 -24.107 1.00 84.94 80 ASN A CA 1
ATOM 649 C C . ASN A 1 80 ? 16.943 -18.183 -23.574 1.00 84.94 80 ASN A C 1
ATOM 651 O O . ASN A 1 80 ? 16.919 -18.454 -22.377 1.00 84.94 80 ASN A O 1
ATOM 655 N N . GLN A 1 81 ? 17.174 -19.127 -24.485 1.00 75.94 81 GLN A N 1
ATOM 656 C CA . GLN A 1 81 ? 17.318 -20.555 -24.181 1.00 75.94 81 GLN A CA 1
ATOM 657 C C . GLN A 1 81 ? 18.564 -20.889 -23.322 1.00 75.94 81 GLN A C 1
ATOM 659 O O . GLN A 1 81 ? 18.779 -22.051 -22.965 1.00 75.94 81 GLN A O 1
ATOM 664 N N . GLN A 1 82 ? 19.414 -19.899 -23.018 1.00 73.12 82 GLN A N 1
ATOM 665 C CA . GLN A 1 82 ? 20.548 -19.997 -22.094 1.00 73.12 82 GLN A CA 1
ATOM 666 C C . GLN A 1 82 ? 20.372 -19.194 -20.795 1.00 73.12 82 GLN A C 1
ATOM 668 O O . GLN A 1 82 ? 21.290 -19.241 -19.965 1.00 73.12 82 GLN A O 1
ATOM 673 N N . ALA A 1 83 ? 19.224 -18.530 -20.598 1.00 69.25 83 ALA A N 1
ATOM 674 C CA . ALA A 1 83 ? 18.841 -17.893 -19.342 1.00 69.25 83 ALA A CA 1
ATOM 675 C C . ALA A 1 83 ? 18.994 -18.867 -18.166 1.00 69.25 83 ALA A C 1
ATOM 677 O O . ALA A 1 83 ? 18.886 -20.096 -18.310 1.00 69.25 83 ALA A O 1
ATOM 678 N N . ARG A 1 84 ? 19.304 -18.326 -16.987 1.00 62.88 84 ARG A N 1
ATOM 679 C CA . ARG A 1 84 ? 19.596 -19.137 -15.802 1.00 62.88 84 ARG A CA 1
ATOM 680 C C . ARG A 1 84 ? 18.845 -18.626 -14.597 1.00 62.88 84 ARG A C 1
ATOM 682 O O . ARG A 1 84 ? 18.901 -17.444 -14.275 1.00 62.88 84 ARG A O 1
ATOM 689 N N . TYR A 1 85 ? 18.256 -19.575 -13.883 1.00 70.56 85 TYR A N 1
ATOM 690 C CA . TYR A 1 85 ? 17.811 -19.355 -12.525 1.00 70.56 85 TYR A CA 1
ATOM 691 C C . TYR A 1 85 ? 18.988 -18.968 -11.631 1.00 70.56 85 TYR A C 1
ATOM 693 O O . TYR A 1 85 ? 19.933 -19.742 -11.442 1.00 70.56 85 TYR A O 1
ATOM 701 N N . VAL A 1 86 ? 18.892 -17.775 -11.067 1.00 69.31 86 VAL A N 1
ATOM 702 C CA . VAL A 1 86 ? 19.711 -17.302 -9.962 1.00 69.31 86 VAL A CA 1
ATOM 703 C C . VAL A 1 86 ? 18.986 -17.703 -8.676 1.00 69.31 86 VAL A C 1
ATOM 705 O O . VAL A 1 86 ? 17.780 -17.514 -8.517 1.00 69.31 86 VAL A O 1
ATOM 708 N N . LEU A 1 87 ? 19.714 -18.350 -7.769 1.00 58.31 87 LEU A N 1
ATOM 709 C CA . LEU A 1 87 ? 19.146 -18.899 -6.540 1.00 58.31 87 LEU A CA 1
ATOM 710 C C . LEU A 1 87 ? 18.898 -17.763 -5.539 1.00 58.31 87 LEU A C 1
ATOM 712 O O . LEU A 1 87 ? 19.861 -17.136 -5.107 1.00 58.31 87 LEU A O 1
ATOM 716 N N . GLY A 1 88 ? 17.637 -17.549 -5.144 1.00 56.84 88 GLY A N 1
ATOM 717 C CA . GLY A 1 88 ? 17.253 -16.558 -4.131 1.00 56.84 88 GLY A CA 1
ATOM 718 C C . GLY A 1 88 ? 17.790 -16.853 -2.721 1.00 56.84 88 GLY A C 1
ATOM 719 O O . GLY A 1 88 ? 18.694 -17.674 -2.511 1.00 56.84 88 GLY A O 1
ATOM 720 N N . ARG A 1 89 ? 17.197 -16.237 -1.696 1.00 59.91 89 ARG A N 1
ATOM 721 C CA . ARG A 1 89 ? 17.577 -16.484 -0.302 1.00 59.91 89 ARG A CA 1
ATOM 722 C C . ARG A 1 89 ? 17.154 -17.898 0.096 1.00 59.91 89 ARG A C 1
ATOM 724 O O . ARG A 1 89 ? 15.979 -18.260 0.153 1.00 59.91 89 ARG A O 1
ATOM 731 N N . LYS A 1 90 ? 18.142 -18.740 0.395 1.00 73.00 90 LYS A N 1
ATOM 732 C CA . LYS A 1 90 ? 17.912 -20.126 0.820 1.00 73.00 90 LYS A CA 1
ATOM 733 C C . LYS A 1 90 ? 17.186 -20.163 2.177 1.00 73.00 90 LYS A C 1
ATOM 735 O O . LYS A 1 90 ? 17.760 -19.750 3.183 1.00 73.00 90 LYS A O 1
ATOM 740 N N . LYS A 1 91 ? 15.998 -20.776 2.235 1.00 69.62 91 LYS A N 1
ATOM 741 C CA . LYS A 1 91 ? 15.235 -21.014 3.477 1.00 69.62 91 LYS A CA 1
ATOM 742 C C . LYS A 1 91 ? 16.009 -21.928 4.449 1.00 69.62 91 LYS A C 1
ATOM 744 O O . LYS A 1 91 ? 16.915 -22.681 4.060 1.00 69.62 91 LYS A O 1
ATOM 749 N N . ASN A 1 92 ? 15.668 -21.867 5.738 1.00 67.50 92 ASN A N 1
ATOM 750 C CA . ASN A 1 92 ? 16.424 -22.531 6.811 1.00 67.50 92 ASN A CA 1
ATOM 751 C C . ASN A 1 92 ? 16.154 -24.042 6.931 1.00 67.50 92 ASN A C 1
ATOM 753 O O . ASN A 1 92 ? 17.065 -24.809 7.260 1.00 67.50 92 ASN A O 1
ATOM 757 N N . HIS A 1 93 ? 14.938 -24.491 6.618 1.00 74.06 93 HIS A N 1
ATOM 758 C CA . HIS A 1 93 ? 14.565 -25.905 6.544 1.00 74.06 93 HIS A CA 1
ATOM 759 C C . HIS A 1 93 ? 15.021 -26.561 5.228 1.00 74.06 93 HIS A C 1
ATOM 761 O O . HIS A 1 93 ? 15.724 -25.970 4.405 1.00 74.06 93 HIS A O 1
ATOM 767 N N . HIS A 1 94 ? 14.709 -27.847 5.071 1.00 84.31 94 HIS A N 1
ATOM 768 C CA . HIS A 1 94 ? 15.043 -28.630 3.884 1.00 84.31 94 HIS A CA 1
ATOM 769 C C . HIS A 1 94 ? 14.071 -29.799 3.716 1.00 84.31 94 HIS A C 1
ATOM 771 O O . HIS A 1 94 ? 13.585 -30.363 4.698 1.00 84.31 94 HIS A O 1
ATOM 777 N N . TYR A 1 95 ? 13.857 -30.212 2.473 1.00 87.12 95 TYR A N 1
ATOM 778 C CA . TYR A 1 95 ? 12.950 -31.296 2.118 1.00 87.12 95 TYR A CA 1
ATOM 779 C C . TYR A 1 95 ? 13.720 -32.610 1.916 1.00 87.12 95 TYR A C 1
ATOM 781 O O . TYR A 1 95 ? 14.920 -32.632 1.614 1.00 87.12 95 TYR A O 1
ATOM 789 N N . ASN A 1 96 ? 13.035 -33.732 2.137 1.00 89.06 96 ASN A N 1
ATOM 790 C CA . ASN A 1 96 ? 13.583 -35.076 1.973 1.00 89.06 96 ASN A CA 1
ATOM 791 C C . ASN A 1 96 ? 12.558 -35.924 1.208 1.00 89.06 96 ASN A C 1
ATOM 793 O O . ASN A 1 96 ? 11.486 -36.218 1.729 1.00 89.06 96 ASN A O 1
ATOM 797 N N . PHE A 1 97 ? 12.890 -36.306 -0.022 1.00 85.75 97 PHE A N 1
ATOM 798 C CA . PHE A 1 97 ? 11.999 -37.002 -0.946 1.00 85.75 97 PHE A CA 1
ATOM 799 C C . PHE A 1 97 ? 12.347 -38.488 -1.036 1.00 85.75 97 PHE A C 1
ATOM 801 O O . PHE A 1 97 ? 13.504 -38.851 -1.255 1.00 85.75 97 PHE A O 1
ATOM 808 N N . LEU A 1 98 ? 11.329 -39.342 -0.919 1.00 85.50 98 LEU A N 1
ATOM 809 C CA . LEU A 1 98 ? 11.407 -40.799 -1.086 1.00 85.50 98 LEU A CA 1
ATOM 810 C C . LEU A 1 98 ? 10.481 -41.230 -2.235 1.00 85.50 98 LEU A C 1
ATOM 812 O O . LEU A 1 98 ? 9.564 -42.030 -2.059 1.00 85.50 98 LEU A O 1
ATOM 816 N N . ASN A 1 99 ? 10.687 -40.629 -3.411 1.00 77.38 99 ASN A N 1
ATOM 817 C CA . ASN A 1 99 ? 9.769 -40.710 -4.549 1.00 77.38 99 ASN A CA 1
ATOM 818 C C . ASN A 1 99 ? 9.777 -42.108 -5.202 1.00 77.38 99 ASN A C 1
ATOM 820 O O . ASN A 1 99 ? 10.506 -42.371 -6.160 1.00 77.38 99 ASN A O 1
ATOM 824 N N . GLY A 1 100 ? 8.931 -43.002 -4.687 1.00 77.06 100 GLY A N 1
ATOM 825 C CA . GLY A 1 100 ? 8.714 -44.347 -5.218 1.00 77.06 100 GLY A CA 1
ATOM 826 C C . GLY A 1 100 ? 9.845 -45.334 -4.908 1.00 77.06 100 GLY A C 1
ATOM 827 O O . GLY A 1 100 ? 10.645 -45.144 -3.996 1.00 77.06 100 GLY A O 1
ATOM 828 N N . ASN A 1 101 ? 9.903 -46.426 -5.674 1.00 82.12 101 ASN A N 1
ATOM 829 C CA . ASN A 1 101 ? 10.768 -47.577 -5.377 1.00 82.12 101 ASN A CA 1
ATOM 830 C C . ASN A 1 101 ? 12.210 -47.454 -5.918 1.00 82.12 101 ASN A C 1
ATOM 832 O O . ASN A 1 101 ? 13.012 -48.364 -5.710 1.00 82.12 101 ASN A O 1
ATOM 836 N N . ASP A 1 102 ? 12.540 -46.374 -6.634 1.00 77.81 102 ASP A N 1
ATOM 837 C CA . ASP A 1 102 ? 13.878 -46.137 -7.185 1.00 77.81 102 ASP A CA 1
ATOM 838 C C . ASP A 1 102 ? 14.701 -45.234 -6.258 1.00 77.81 102 ASP A C 1
ATOM 840 O O . ASP A 1 102 ? 14.499 -44.021 -6.195 1.00 77.81 102 ASP A O 1
ATOM 844 N N . ALA A 1 103 ? 15.686 -45.828 -5.582 1.00 81.25 103 ALA A N 1
ATOM 845 C CA . ALA A 1 103 ? 16.576 -45.124 -4.665 1.00 81.25 103 ALA A CA 1
ATOM 846 C C . ALA A 1 103 ? 17.428 -44.020 -5.331 1.00 81.25 103 ALA A C 1
ATOM 848 O O . ALA A 1 103 ? 17.980 -43.185 -4.621 1.00 81.25 103 ALA A O 1
ATOM 849 N N . ASN A 1 104 ? 17.525 -43.966 -6.667 1.00 77.88 104 ASN A N 1
ATOM 850 C CA . ASN A 1 104 ? 18.194 -42.863 -7.371 1.00 77.88 104 ASN A CA 1
ATOM 851 C C . ASN A 1 104 ? 17.346 -41.575 -7.400 1.00 77.88 104 ASN A C 1
ATOM 853 O O . ASN A 1 104 ? 17.904 -40.480 -7.505 1.00 77.88 104 ASN A O 1
ATOM 857 N N . LYS A 1 105 ? 16.015 -41.695 -7.272 1.00 75.00 105 LYS A N 1
ATOM 858 C CA . LYS A 1 105 ? 15.075 -40.567 -7.133 1.00 75.00 105 LYS A CA 1
ATOM 859 C C . LYS A 1 105 ? 14.877 -40.123 -5.680 1.00 75.00 105 LYS A C 1
ATOM 861 O O . LYS A 1 105 ? 14.174 -39.147 -5.429 1.00 75.00 105 LYS A O 1
ATOM 866 N N . TRP A 1 106 ? 15.489 -40.813 -4.718 1.00 88.44 106 TRP A N 1
ATOM 867 C CA . TRP A 1 106 ? 15.482 -40.392 -3.320 1.00 88.44 106 TRP A CA 1
ATOM 868 C C . TRP A 1 106 ? 16.517 -39.284 -3.110 1.00 88.44 106 TRP A C 1
ATOM 870 O O . TRP A 1 106 ? 17.688 -39.449 -3.456 1.00 88.44 106 TRP A O 1
ATOM 880 N N . LYS A 1 107 ? 16.097 -38.151 -2.541 1.00 90.38 107 LYS A N 1
ATOM 881 C CA . LYS A 1 107 ? 16.950 -36.973 -2.322 1.00 90.38 107 LYS A CA 1
ATOM 882 C C . LYS A 1 107 ? 16.772 -36.464 -0.902 1.00 90.38 107 LYS A C 1
ATOM 884 O O . LYS A 1 107 ? 15.654 -36.208 -0.467 1.00 90.38 107 LYS A O 1
ATOM 889 N N . SER A 1 108 ? 17.874 -36.317 -0.176 1.00 88.75 108 SER A N 1
ATOM 890 C CA . SER A 1 108 ? 17.883 -35.798 1.194 1.00 88.75 108 SER A CA 1
ATOM 891 C C . SER A 1 108 ? 18.511 -34.413 1.242 1.00 88.75 108 SER A C 1
ATOM 893 O O . SER A 1 108 ? 19.570 -34.226 0.642 1.00 88.75 108 SER A O 1
ATOM 895 N N . LYS A 1 109 ? 17.951 -33.509 2.049 1.00 87.06 109 LYS A N 1
ATOM 896 C CA . LYS A 1 109 ? 18.416 -32.118 2.205 1.00 87.06 109 LYS A CA 1
ATOM 897 C C . LYS A 1 109 ? 18.285 -31.258 0.946 1.00 87.06 109 LYS A C 1
ATOM 899 O O . LYS A 1 109 ? 19.089 -30.349 0.740 1.00 87.06 109 LYS A O 1
ATOM 904 N N . VAL A 1 110 ? 17.236 -31.519 0.169 1.00 89.00 110 VAL A N 1
ATOM 905 C CA . VAL A 1 110 ? 16.828 -30.657 -0.942 1.00 89.00 110 VAL A CA 1
ATOM 906 C C . VAL A 1 110 ? 16.459 -29.285 -0.390 1.00 89.00 110 VAL A C 1
ATOM 908 O O . VAL A 1 110 ? 15.766 -29.175 0.625 1.00 89.00 110 VAL A O 1
ATOM 911 N N . LYS A 1 111 ? 16.977 -28.235 -1.021 1.00 86.12 111 LYS A N 1
ATOM 912 C CA . LYS A 1 111 ? 16.862 -26.857 -0.536 1.00 86.12 111 LYS A CA 1
ATOM 913 C C . LYS A 1 111 ? 15.570 -26.211 -1.036 1.00 86.12 111 LYS A C 1
ATOM 915 O O . LYS A 1 111 ? 15.154 -26.466 -2.164 1.00 86.12 111 LYS A O 1
ATOM 920 N N . ALA A 1 112 ? 15.005 -25.333 -0.215 1.00 83.25 112 ALA A N 1
ATOM 921 C CA . ALA A 1 112 ? 13.991 -24.376 -0.634 1.00 83.25 112 ALA A CA 1
ATOM 922 C C . ALA A 1 112 ? 14.534 -22.944 -0.569 1.00 83.25 112 ALA A C 1
ATOM 924 O O . ALA A 1 112 ? 15.507 -22.666 0.143 1.00 83.25 112 ALA A O 1
ATOM 925 N N . TYR A 1 113 ? 13.890 -22.070 -1.327 1.00 83.00 113 TYR A N 1
ATOM 926 C CA . TYR A 1 113 ? 14.237 -20.674 -1.556 1.00 83.00 113 TYR A CA 1
ATOM 927 C C . TYR A 1 113 ? 12.990 -19.792 -1.368 1.00 83.00 113 TYR A C 1
ATOM 929 O O . TYR A 1 113 ? 11.876 -20.317 -1.297 1.00 83.00 113 TYR A O 1
ATOM 937 N N . ASP A 1 114 ? 13.178 -18.484 -1.211 1.00 69.19 114 ASP A N 1
ATOM 938 C CA . ASP A 1 114 ? 12.115 -17.485 -1.007 1.00 69.19 114 ASP A CA 1
ATOM 939 C C . ASP A 1 114 ? 11.605 -16.827 -2.296 1.00 69.19 114 ASP A C 1
ATOM 941 O O . ASP A 1 114 ? 10.459 -16.395 -2.329 1.00 69.19 114 ASP A O 1
ATOM 945 N N . ARG A 1 115 ? 12.428 -16.797 -3.347 1.00 74.94 115 ARG A N 1
ATOM 946 C CA . ARG A 1 115 ? 12.074 -16.357 -4.699 1.00 74.94 115 ARG A CA 1
ATOM 947 C C . ARG A 1 115 ? 12.803 -17.160 -5.768 1.00 74.94 115 ARG A C 1
ATOM 949 O O . ARG A 1 115 ? 13.818 -17.812 -5.500 1.00 74.94 115 ARG A O 1
ATOM 956 N N . VAL A 1 116 ? 12.293 -17.065 -6.989 1.00 79.62 116 VAL A N 1
ATOM 957 C CA . VAL A 1 116 ? 12.904 -17.571 -8.219 1.00 79.62 116 VAL A CA 1
ATOM 958 C C . VAL A 1 116 ? 13.207 -16.370 -9.109 1.00 79.62 116 VAL A C 1
ATOM 960 O O . VAL A 1 116 ? 12.292 -15.724 -9.605 1.00 79.62 116 VAL A O 1
ATOM 963 N N . TYR A 1 117 ? 14.491 -16.075 -9.300 1.00 80.25 117 TYR A N 1
ATOM 964 C CA . TYR A 1 117 ? 14.979 -14.989 -10.152 1.00 80.25 117 TYR A CA 1
ATOM 965 C C . TYR A 1 117 ? 15.639 -15.588 -11.401 1.00 80.25 117 TYR A C 1
ATOM 967 O O . TYR A 1 117 ? 16.340 -16.600 -11.313 1.00 80.25 117 TYR A O 1
ATOM 975 N N . VAL A 1 118 ? 15.390 -15.006 -12.571 1.00 81.81 118 VAL A N 1
ATOM 976 C CA . VAL A 1 118 ? 15.926 -15.426 -13.869 1.00 81.81 118 VAL A CA 1
ATOM 977 C C . VAL A 1 118 ? 16.555 -14.218 -14.536 1.00 81.81 118 VAL A C 1
ATOM 979 O O . VAL A 1 118 ? 15.847 -13.288 -14.921 1.00 81.81 118 VAL A O 1
ATOM 982 N N . LYS A 1 119 ? 17.879 -14.262 -14.701 1.00 82.06 119 LYS A N 1
ATOM 983 C CA . LYS A 1 119 ? 18.592 -13.230 -15.449 1.00 82.06 119 LYS A CA 1
ATOM 984 C C . LYS A 1 119 ? 18.478 -13.470 -16.957 1.00 82.06 119 LYS A C 1
ATOM 986 O O . LYS A 1 119 ? 18.666 -14.610 -17.398 1.00 82.06 119 LYS A O 1
ATOM 991 N N . ASP A 1 120 ? 18.273 -12.391 -17.710 1.00 84.12 120 ASP A N 1
ATOM 992 C CA . ASP A 1 120 ? 18.289 -12.300 -19.169 1.00 84.12 120 ASP A CA 1
ATOM 993 C C . ASP A 1 120 ? 17.312 -13.311 -19.785 1.00 84.12 120 ASP A C 1
ATOM 995 O O . ASP A 1 120 ? 17.675 -14.100 -20.656 1.00 84.12 120 ASP A O 1
ATOM 999 N N . ILE A 1 121 ? 16.070 -13.341 -19.272 1.00 87.88 121 ILE A N 1
ATOM 1000 C CA . ILE A 1 121 ? 14.989 -14.177 -19.823 1.00 87.88 121 ILE A CA 1
ATOM 1001 C C . ILE A 1 121 ? 14.624 -13.708 -21.238 1.00 87.88 121 ILE A C 1
ATOM 1003 O O . ILE A 1 121 ? 14.361 -14.538 -22.107 1.00 87.88 121 ILE A O 1
ATOM 1007 N N . TYR A 1 122 ? 14.732 -12.404 -21.491 1.00 88.50 122 TYR A N 1
ATOM 1008 C CA . TYR A 1 122 ? 14.897 -11.807 -22.816 1.00 88.50 122 TYR A CA 1
ATOM 1009 C C . TYR A 1 122 ? 16.160 -10.942 -22.790 1.00 88.50 122 TYR A C 1
ATOM 1011 O O . TYR A 1 122 ? 16.683 -10.654 -21.714 1.00 88.50 122 TYR A O 1
ATOM 1019 N N . THR A 1 123 ? 16.675 -10.537 -23.951 1.00 85.75 123 THR A N 1
ATOM 1020 C CA . THR A 1 123 ? 17.917 -9.754 -24.006 1.00 85.75 123 THR A CA 1
ATOM 1021 C C . THR A 1 123 ? 17.732 -8.397 -23.326 1.00 85.75 123 THR A C 1
ATOM 1023 O O . THR A 1 123 ? 16.971 -7.559 -23.803 1.00 85.75 123 THR A O 1
ATOM 1026 N N . GLY A 1 124 ? 18.418 -8.196 -22.198 1.00 83.50 124 GLY A N 1
ATOM 1027 C CA . GLY A 1 124 ? 18.269 -6.992 -21.372 1.00 83.50 124 GLY A CA 1
ATOM 1028 C C . GLY A 1 124 ? 17.003 -6.957 -20.504 1.00 83.50 124 GLY A C 1
ATOM 1029 O O . GLY A 1 124 ? 16.648 -5.892 -20.005 1.00 83.50 124 GLY A O 1
ATOM 1030 N N . VAL A 1 125 ? 16.319 -8.090 -20.303 1.00 86.06 125 VAL A N 1
ATOM 1031 C CA . VAL A 1 125 ? 15.149 -8.186 -19.413 1.00 86.06 125 VAL A CA 1
ATOM 1032 C C . VAL A 1 125 ? 15.302 -9.350 -18.441 1.00 86.06 125 VAL A C 1
ATOM 1034 O O . VAL A 1 125 ? 15.450 -10.505 -18.853 1.00 86.06 125 VAL A O 1
ATOM 1037 N N . ASP A 1 126 ? 15.190 -9.049 -17.151 1.00 86.50 126 ASP A N 1
ATOM 1038 C CA . ASP A 1 126 ? 15.169 -10.034 -16.072 1.00 86.50 126 ASP A CA 1
ATOM 1039 C C . ASP A 1 126 ? 13.738 -10.288 -15.566 1.00 86.50 126 ASP A C 1
ATOM 1041 O O . ASP A 1 126 ? 12.810 -9.515 -15.813 1.00 86.50 126 ASP A O 1
ATOM 1045 N N . TYR A 1 127 ? 13.557 -11.391 -14.838 1.00 82.81 127 TYR A N 1
ATOM 1046 C CA . TYR A 1 127 ? 12.269 -11.821 -14.291 1.00 82.81 127 TYR A CA 1
ATOM 1047 C C . TYR A 1 127 ? 12.416 -12.366 -12.870 1.00 82.81 127 TYR A C 1
ATOM 1049 O O . TYR A 1 127 ? 13.285 -13.199 -12.608 1.00 82.81 127 TYR A O 1
ATOM 1057 N N . THR A 1 128 ? 11.546 -11.944 -11.953 1.00 76.12 128 THR A N 1
ATOM 1058 C CA . THR A 1 128 ? 11.512 -12.423 -10.562 1.00 76.12 128 THR A CA 1
ATOM 1059 C C . THR A 1 128 ? 10.107 -12.876 -10.178 1.00 76.12 128 THR A C 1
ATOM 1061 O O . THR A 1 128 ? 9.135 -12.212 -10.512 1.00 76.12 128 THR A O 1
ATOM 1064 N N . PHE A 1 129 ? 9.990 -14.001 -9.468 1.00 75.56 129 PHE A N 1
ATOM 1065 C CA . PHE A 1 129 ? 8.727 -14.545 -8.956 1.00 75.56 129 PHE A CA 1
ATOM 1066 C C . PHE A 1 129 ? 8.879 -14.899 -7.471 1.00 75.56 129 PHE A C 1
ATOM 1068 O O . PHE A 1 129 ? 9.810 -15.614 -7.083 1.00 75.56 129 PHE A O 1
ATOM 1075 N N . TYR A 1 130 ? 7.966 -14.403 -6.638 1.00 66.50 130 TYR A N 1
ATOM 1076 C CA . TYR A 1 130 ? 8.045 -14.454 -5.177 1.00 66.50 130 TYR A CA 1
ATOM 1077 C C . TYR A 1 130 ? 6.652 -14.442 -4.524 1.00 66.50 130 TYR A C 1
ATOM 1079 O O . TYR A 1 130 ? 5.622 -14.568 -5.187 1.00 66.50 130 TYR A O 1
ATOM 1087 N N . GLU A 1 131 ? 6.631 -14.362 -3.197 1.00 59.44 131 GLU A N 1
ATOM 1088 C CA . GLU A 1 131 ? 5.423 -14.256 -2.381 1.00 59.44 131 GLU A CA 1
ATOM 1089 C C . GLU A 1 131 ? 5.214 -12.827 -1.893 1.00 59.44 131 GLU A C 1
ATOM 1091 O O . GLU A 1 131 ? 6.148 -12.189 -1.408 1.00 59.44 131 GLU A O 1
ATOM 1096 N N . TYR A 1 132 ? 3.968 -12.370 -1.959 1.00 47.78 132 TYR A N 1
ATOM 1097 C CA . TYR A 1 132 ? 3.522 -11.092 -1.423 1.00 47.78 132 TYR A CA 1
ATOM 1098 C C . TYR A 1 132 ? 2.163 -11.322 -0.746 1.00 47.78 132 TYR A C 1
ATOM 1100 O O . TYR A 1 132 ? 1.218 -11.775 -1.389 1.00 47.78 132 TYR A O 1
ATOM 1108 N N . TYR A 1 133 ? 2.092 -11.115 0.574 1.00 40.25 133 TYR A N 1
ATOM 1109 C CA . TYR A 1 133 ? 0.893 -11.325 1.407 1.00 40.25 133 TYR A CA 1
ATOM 1110 C C . TYR A 1 133 ? 0.133 -12.652 1.163 1.00 40.25 133 TYR A C 1
ATOM 1112 O O . TYR A 1 133 ? -1.088 -12.685 1.029 1.00 40.25 133 TYR A O 1
ATOM 1120 N N . GLY A 1 134 ? 0.867 -13.772 1.093 1.00 45.62 134 GLY A N 1
ATOM 1121 C CA . GLY A 1 134 ? 0.307 -15.123 0.898 1.00 45.62 134 GLY A CA 1
ATOM 1122 C C . GLY A 1 134 ? -0.194 -15.429 -0.523 1.00 45.62 134 GLY A C 1
ATOM 1123 O O . GLY A 1 134 ? -0.634 -16.550 -0.799 1.00 45.62 134 GLY A O 1
ATOM 1124 N N . GLN A 1 135 ? -0.099 -14.455 -1.431 1.00 47.00 135 GLN A N 1
ATOM 1125 C CA . GLN A 1 135 ? -0.310 -14.606 -2.868 1.00 47.00 135 GLN A CA 1
ATOM 1126 C C . GLN A 1 135 ? 1.037 -14.705 -3.594 1.00 47.00 135 GLN A C 1
ATOM 1128 O O . GLN A 1 135 ? 2.095 -14.380 -3.046 1.00 47.00 135 GLN A O 1
ATOM 1133 N N . THR A 1 136 ? 1.010 -15.152 -4.849 1.00 59.41 136 THR A N 1
ATOM 1134 C CA . THR A 1 136 ? 2.197 -15.179 -5.711 1.00 59.41 136 THR A CA 1
ATOM 1135 C C . THR A 1 136 ? 2.227 -13.981 -6.648 1.00 59.41 136 THR A C 1
ATOM 1137 O O . THR A 1 136 ? 1.230 -13.692 -7.312 1.00 59.41 136 THR A O 1
ATOM 1140 N N . LYS A 1 137 ? 3.387 -13.328 -6.727 1.00 62.88 137 LYS A N 1
ATOM 1141 C CA . LYS A 1 137 ? 3.631 -12.107 -7.498 1.00 62.88 137 LYS A CA 1
ATOM 1142 C C . LYS A 1 137 ? 4.880 -12.269 -8.359 1.00 62.88 137 LYS A C 1
ATOM 1144 O O . LYS A 1 137 ? 5.798 -13.009 -7.987 1.00 62.88 137 LYS A O 1
ATOM 1149 N N . TYR A 1 138 ? 4.920 -11.575 -9.491 1.00 66.81 138 TYR A N 1
ATOM 1150 C CA . TYR A 1 138 ? 6.111 -11.496 -10.324 1.00 66.81 138 TYR A CA 1
ATOM 1151 C C . TYR A 1 138 ? 6.291 -10.129 -10.972 1.00 66.81 138 TYR A C 1
ATOM 1153 O O . TYR A 1 138 ? 5.315 -9.468 -11.327 1.00 66.81 138 TYR A O 1
ATOM 1161 N N . ASP A 1 139 ? 7.556 -9.776 -11.187 1.00 71.62 139 ASP A N 1
ATOM 1162 C CA . ASP A 1 139 ? 7.966 -8.510 -11.782 1.00 71.62 139 ASP A CA 1
ATOM 1163 C C . ASP A 1 139 ? 8.918 -8.789 -12.960 1.00 71.62 139 ASP A C 1
ATOM 1165 O O . ASP A 1 139 ? 9.729 -9.726 -12.919 1.00 71.62 139 ASP A O 1
ATOM 1169 N N . PHE A 1 140 ? 8.839 -7.960 -14.003 1.00 78.12 140 PHE A N 1
ATOM 1170 C CA . PHE A 1 140 ? 9.864 -7.865 -15.045 1.00 78.12 140 PHE A CA 1
ATOM 1171 C C . PHE A 1 140 ? 10.698 -6.606 -14.811 1.00 78.12 140 PHE A C 1
ATOM 1173 O O . PHE A 1 140 ? 10.145 -5.547 -14.512 1.00 78.12 140 PHE A O 1
ATOM 1180 N N . ILE A 1 141 ? 12.016 -6.728 -14.970 1.00 81.94 141 ILE A N 1
ATOM 1181 C CA . ILE A 1 141 ? 12.968 -5.619 -14.847 1.00 81.94 141 ILE A CA 1
ATOM 1182 C C . ILE A 1 141 ? 13.604 -5.431 -16.220 1.00 81.94 141 ILE A C 1
ATOM 1184 O O . ILE A 1 141 ? 14.313 -6.314 -16.708 1.00 81.94 141 ILE A O 1
ATOM 1188 N N . VAL A 1 142 ? 13.306 -4.307 -16.865 1.00 82.19 142 VAL A N 1
ATOM 1189 C CA . VAL A 1 142 ? 13.800 -3.974 -18.203 1.00 82.19 142 VAL A CA 1
ATOM 1190 C C . VAL A 1 142 ? 14.974 -3.020 -18.044 1.00 82.19 142 VAL A C 1
ATOM 1192 O O . VAL A 1 142 ? 14.802 -1.850 -17.700 1.00 82.19 142 VAL A O 1
ATOM 1195 N N . HIS A 1 143 ? 16.179 -3.535 -18.276 1.00 82.88 143 HIS A N 1
ATOM 1196 C CA . HIS A 1 143 ? 17.416 -2.760 -18.197 1.00 82.88 143 HIS A CA 1
ATOM 1197 C C . HIS A 1 143 ? 17.506 -1.746 -19.347 1.00 82.88 143 HIS A C 1
ATOM 1199 O O . HIS A 1 143 ? 16.865 -1.937 -20.384 1.00 82.88 143 HIS A O 1
ATOM 1205 N N . PRO A 1 144 ? 18.350 -0.704 -19.236 1.00 77.00 144 PRO A N 1
ATOM 1206 C CA . PRO A 1 144 ? 18.758 0.089 -20.393 1.00 77.00 144 PRO A CA 1
ATOM 1207 C C . PRO A 1 144 ? 19.259 -0.813 -21.537 1.00 77.00 144 PRO A C 1
ATOM 1209 O O . PRO A 1 144 ? 19.948 -1.801 -21.295 1.00 77.00 144 PRO A O 1
ATOM 1212 N N . GLU A 1 145 ? 18.904 -0.468 -22.777 1.00 72.38 145 GLU A N 1
ATOM 1213 C CA . GLU A 1 145 ? 19.025 -1.311 -23.992 1.00 72.38 145 GLU A CA 1
ATOM 1214 C C . GLU A 1 145 ? 18.072 -2.529 -24.082 1.00 72.38 145 GLU A C 1
ATOM 1216 O O . GLU A 1 145 ? 17.930 -3.096 -25.167 1.00 72.38 145 GLU A O 1
ATOM 1221 N N . GLY A 1 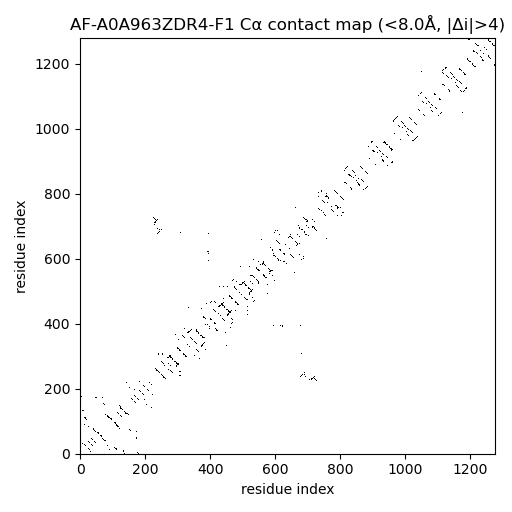146 ? 17.358 -2.898 -23.012 1.00 77.94 146 GLY A N 1
ATOM 1222 C CA . GLY A 1 146 ? 16.299 -3.912 -23.026 1.00 77.94 146 GLY A CA 1
ATOM 1223 C C . GLY A 1 146 ? 15.001 -3.425 -23.687 1.00 77.94 146 GLY A C 1
ATOM 1224 O O . GLY A 1 146 ? 14.624 -2.254 -23.588 1.00 77.94 146 GLY A O 1
ATOM 1225 N N . ASN A 1 147 ? 14.287 -4.334 -24.361 1.00 82.44 147 ASN A N 1
ATOM 1226 C CA . ASN A 1 147 ? 13.027 -4.036 -25.050 1.00 82.44 147 ASN A CA 1
ATOM 1227 C C . ASN A 1 147 ? 11.832 -4.713 -24.347 1.00 82.44 147 ASN A C 1
ATOM 1229 O O . ASN A 1 147 ? 11.723 -5.939 -24.402 1.00 82.44 147 ASN A O 1
ATOM 1233 N N . PRO A 1 148 ? 10.872 -3.969 -23.764 1.00 79.50 148 PRO A N 1
ATOM 1234 C CA . PRO A 1 148 ? 9.701 -4.571 -23.130 1.00 79.50 148 PRO A CA 1
ATOM 1235 C C . PRO A 1 148 ? 8.772 -5.263 -24.140 1.00 79.50 148 PRO A C 1
ATOM 1237 O O . PRO A 1 148 ? 8.003 -6.140 -23.759 1.00 79.50 148 PRO A O 1
ATOM 1240 N N . SER A 1 149 ? 8.866 -4.933 -25.435 1.00 83.31 149 SER A N 1
ATOM 1241 C CA . SER A 1 149 ? 8.083 -5.589 -26.497 1.00 83.31 149 SER A CA 1
ATOM 1242 C C . SER A 1 149 ? 8.535 -7.032 -26.781 1.00 83.31 149 SER A C 1
ATOM 1244 O O . SER A 1 149 ? 7.802 -7.791 -27.423 1.00 83.31 149 SER A O 1
ATOM 1246 N N . ASP A 1 150 ? 9.727 -7.416 -26.306 1.00 86.56 150 ASP A N 1
ATOM 1247 C CA . ASP A 1 150 ? 10.223 -8.797 -26.352 1.00 86.56 150 ASP A CA 1
ATOM 1248 C C . ASP A 1 150 ? 9.544 -9.669 -25.276 1.00 86.56 150 ASP A C 1
ATOM 1250 O O . ASP A 1 150 ? 9.541 -10.894 -25.389 1.00 86.56 150 ASP A O 1
ATOM 1254 N N . ILE A 1 151 ? 8.918 -9.056 -24.258 1.00 89.19 151 ILE A N 1
ATOM 1255 C CA . ILE A 1 151 ? 8.190 -9.757 -23.195 1.00 89.19 151 ILE A CA 1
ATOM 1256 C C . ILE A 1 151 ? 6.862 -10.279 -23.749 1.00 89.19 151 ILE A C 1
ATOM 1258 O O . ILE A 1 151 ? 5.858 -9.566 -23.799 1.00 89.19 151 ILE A O 1
ATOM 1262 N N . GLN A 1 152 ? 6.860 -11.548 -24.159 1.00 90.44 152 GLN A N 1
ATOM 1263 C CA . GLN A 1 152 ? 5.709 -12.204 -24.776 1.00 90.44 152 GLN A CA 1
ATOM 1264 C C . GLN A 1 152 ? 5.393 -13.523 -24.069 1.00 90.44 152 GLN A C 1
ATOM 1266 O O . GLN A 1 152 ? 6.208 -14.443 -24.064 1.00 90.44 152 GLN A O 1
ATOM 1271 N N . LEU A 1 153 ? 4.208 -13.631 -23.466 1.00 90.50 153 LEU A N 1
ATOM 1272 C CA . LEU A 1 153 ? 3.795 -14.790 -22.669 1.00 90.50 153 LEU A CA 1
ATOM 1273 C C . LEU A 1 153 ? 2.664 -15.545 -23.373 1.00 90.50 153 LEU A C 1
ATOM 1275 O O . LEU A 1 153 ? 1.541 -15.051 -23.435 1.00 90.50 153 LEU A O 1
ATOM 1279 N N . SER A 1 154 ? 2.937 -16.737 -23.910 1.00 91.31 154 SER A N 1
ATOM 1280 C CA . SER A 1 154 ? 1.893 -17.602 -24.478 1.00 91.31 154 SER A CA 1
ATOM 1281 C C . SER A 1 154 ? 1.256 -18.460 -23.396 1.00 91.31 154 SER A C 1
ATOM 1283 O O . SER A 1 154 ? 1.972 -19.160 -22.681 1.00 91.31 154 SER A O 1
ATOM 1285 N N . TYR A 1 155 ? -0.072 -18.471 -23.318 1.00 90.12 155 TYR A N 1
ATOM 1286 C CA . TYR A 1 155 ? -0.800 -19.335 -22.392 1.00 90.12 155 TYR A CA 1
ATOM 1287 C C . TYR A 1 155 ? -1.369 -20.556 -23.139 1.00 90.12 155 TYR A C 1
ATOM 1289 O O . TYR A 1 155 ? -2.279 -20.433 -23.965 1.00 90.12 155 TYR A O 1
ATOM 1297 N N . GLU A 1 156 ? -0.839 -21.745 -22.838 1.00 91.25 156 GLU A N 1
ATOM 1298 C CA . GLU A 1 156 ? -1.315 -23.036 -23.357 1.00 91.25 156 GLU A CA 1
ATOM 1299 C C . GLU A 1 156 ? -2.107 -23.811 -22.297 1.00 91.25 156 GLU A C 1
ATOM 1301 O O . GLU A 1 156 ? -1.753 -23.817 -21.122 1.00 91.25 156 GLU A O 1
ATOM 1306 N N . GLY A 1 157 ? -3.133 -24.550 -22.723 1.00 88.38 157 GLY A N 1
ATOM 1307 C CA . GLY A 1 157 ? -3.889 -25.481 -21.875 1.00 88.38 157 GLY A CA 1
ATOM 1308 C C . GLY A 1 157 ? -5.152 -24.899 -21.240 1.00 88.38 157 GLY A C 1
ATOM 1309 O O . GLY A 1 157 ? -6.076 -25.672 -21.012 1.00 88.38 157 GLY A O 1
ATOM 1310 N N . LEU A 1 158 ? -5.209 -23.574 -21.049 1.00 90.31 158 LEU A N 1
ATOM 1311 C CA . LEU A 1 158 ? -6.410 -22.844 -20.620 1.00 90.31 158 LEU A CA 1
ATOM 1312 C C . LEU A 1 158 ? -7.616 -23.130 -21.526 1.00 90.31 158 LEU A C 1
ATOM 1314 O O . LEU A 1 158 ? -7.463 -23.280 -22.742 1.00 90.31 158 LEU A O 1
ATOM 1318 N N . ASP A 1 159 ? -8.814 -23.105 -20.943 1.00 89.19 159 ASP A N 1
ATOM 1319 C CA . ASP A 1 159 ? -10.073 -23.177 -21.694 1.00 89.19 159 ASP A CA 1
ATOM 1320 C C . ASP A 1 159 ? -10.440 -21.818 -22.326 1.00 89.19 159 ASP A C 1
ATOM 1322 O O . ASP A 1 159 ? -11.117 -21.773 -23.356 1.00 89.19 159 ASP A O 1
ATOM 1326 N N . GLY A 1 160 ? -9.917 -20.718 -21.771 1.00 85.44 160 GLY A N 1
ATOM 1327 C CA . GLY A 1 160 ? -10.081 -19.354 -22.276 1.00 85.44 160 GLY A CA 1
ATOM 1328 C C . GLY A 1 160 ? -9.092 -18.363 -21.649 1.00 85.44 160 GLY A C 1
ATOM 1329 O O . GLY A 1 160 ? -8.505 -18.620 -20.599 1.00 85.44 160 GLY A O 1
ATOM 1330 N N . LEU A 1 161 ? -8.875 -17.223 -22.309 1.00 88.94 161 LEU A N 1
ATOM 1331 C CA . LEU A 1 161 ? -8.018 -16.137 -21.822 1.00 88.94 161 LEU A CA 1
ATOM 1332 C C . LEU A 1 161 ? -8.525 -14.794 -22.361 1.00 88.94 161 LEU A C 1
ATOM 1334 O O . LEU A 1 161 ? -8.733 -14.650 -23.566 1.00 88.94 161 LEU A O 1
ATOM 1338 N N . LYS A 1 162 ? -8.734 -13.812 -21.479 1.00 82.88 162 LYS A N 1
ATOM 1339 C CA . LYS A 1 162 ? -9.356 -12.516 -21.816 1.00 82.88 162 LYS A CA 1
ATOM 1340 C C . LYS A 1 162 ? -8.852 -11.395 -20.909 1.00 82.88 162 LYS A C 1
ATOM 1342 O O . LYS A 1 162 ? -8.585 -11.634 -19.738 1.00 82.88 162 LYS A O 1
ATOM 1347 N N . ILE A 1 163 ? -8.793 -10.160 -21.407 1.00 76.38 163 ILE A N 1
ATOM 1348 C CA . ILE A 1 163 ? -8.605 -8.974 -20.552 1.00 76.38 163 ILE A CA 1
ATOM 1349 C C . ILE A 1 163 ? -9.988 -8.450 -20.133 1.00 76.38 163 ILE A C 1
ATOM 1351 O O . ILE A 1 163 ? -10.870 -8.270 -20.973 1.00 76.38 163 ILE A O 1
ATOM 1355 N N . LYS A 1 164 ? -10.192 -8.200 -18.835 1.00 57.66 164 LYS A N 1
ATOM 1356 C CA . LYS A 1 164 ? -11.445 -7.720 -18.230 1.00 57.66 164 LYS A CA 1
ATOM 1357 C C . LYS A 1 164 ? -11.113 -6.609 -17.227 1.00 57.66 164 LYS A C 1
ATOM 1359 O O . LYS A 1 164 ? -10.470 -6.861 -16.217 1.00 57.66 164 LYS A O 1
ATOM 1364 N N . LYS A 1 165 ? -11.549 -5.372 -17.507 1.00 49.88 165 LYS A N 1
ATOM 1365 C CA . LYS A 1 165 ? -11.246 -4.161 -16.700 1.00 49.88 165 LYS A CA 1
ATOM 1366 C C . LYS A 1 165 ? -9.735 -3.906 -16.472 1.00 49.88 165 LYS A C 1
ATOM 1368 O O . LYS A 1 165 ? -9.343 -3.424 -15.418 1.00 49.88 165 LYS A O 1
ATOM 1373 N N . GLY A 1 166 ? -8.891 -4.242 -17.450 1.00 52.38 166 GLY A N 1
ATOM 1374 C CA . GLY A 1 166 ? -7.428 -4.101 -17.363 1.00 52.38 166 GLY A CA 1
ATOM 1375 C C . GLY A 1 166 ? -6.708 -5.274 -16.688 1.00 52.38 166 GLY A C 1
ATOM 1376 O O . GLY A 1 166 ? -5.508 -5.423 -16.876 1.00 52.38 166 GLY A O 1
ATOM 1377 N N . HIS A 1 167 ? -7.421 -6.150 -15.975 1.00 54.44 167 HIS A N 1
ATOM 1378 C CA . HIS A 1 167 ? -6.875 -7.409 -15.459 1.00 54.44 167 HIS A CA 1
ATOM 1379 C C . HIS A 1 167 ? -6.915 -8.490 -16.544 1.00 54.44 167 HIS A C 1
ATOM 1381 O O . HIS A 1 167 ? -7.825 -8.504 -17.377 1.00 54.44 167 HIS A O 1
ATOM 1387 N N . LEU A 1 168 ? -5.977 -9.430 -16.514 1.00 76.44 168 LEU A N 1
ATOM 1388 C CA . LEU A 1 168 ? -6.009 -10.637 -17.331 1.00 76.44 168 LEU A CA 1
ATOM 1389 C C . LEU A 1 168 ? -6.753 -11.744 -16.569 1.00 76.44 168 LEU A C 1
ATOM 1391 O O . LEU A 1 168 ? -6.544 -11.941 -15.376 1.00 76.44 168 LEU A O 1
ATOM 1395 N N . VAL A 1 169 ? -7.651 -12.454 -17.248 1.00 73.00 169 VAL A N 1
ATOM 1396 C CA . VAL A 1 169 ? -8.478 -13.520 -16.671 1.00 73.00 169 VAL A CA 1
ATOM 1397 C C . VAL A 1 169 ? -8.254 -14.807 -17.453 1.00 73.00 169 VAL A C 1
ATOM 1399 O O . VAL A 1 169 ? -8.548 -14.879 -18.649 1.00 73.00 169 VAL A O 1
ATOM 1402 N N . LEU A 1 170 ? -7.726 -15.803 -16.751 1.00 83.56 170 LEU A N 1
ATOM 1403 C CA . LEU A 1 170 ? -7.379 -17.133 -17.220 1.00 83.56 170 LEU A CA 1
ATOM 1404 C C . LEU A 1 170 ? -8.533 -18.078 -16.859 1.00 83.56 170 LEU A C 1
ATOM 1406 O O . LEU A 1 170 ? -8.784 -18.332 -15.681 1.00 83.56 170 LEU A O 1
ATOM 1410 N N . GLU A 1 171 ? -9.241 -18.610 -17.848 1.00 82.44 171 GLU A N 1
ATOM 1411 C CA . GLU A 1 171 ? -10.323 -19.572 -17.625 1.00 82.44 171 GLU A CA 1
ATOM 1412 C C . GLU A 1 171 ? -9.761 -20.999 -17.610 1.00 82.44 171 GLU A C 1
ATOM 1414 O O . GLU A 1 171 ? -9.069 -21.423 -18.542 1.00 82.44 171 GLU A O 1
ATOM 1419 N N . THR A 1 172 ? -10.084 -21.759 -16.564 1.00 84.00 172 THR A N 1
ATOM 1420 C CA . THR A 1 172 ? -9.688 -23.163 -16.423 1.00 84.00 172 THR A CA 1
ATOM 1421 C C . THR A 1 172 ? -10.891 -24.036 -16.089 1.00 84.00 172 THR A C 1
ATOM 1423 O O . THR A 1 172 ? -11.829 -23.595 -15.423 1.00 84.00 172 THR A O 1
ATOM 1426 N N . SER A 1 173 ? -10.819 -25.320 -16.435 1.00 80.94 173 SER A N 1
ATOM 1427 C CA . SER A 1 173 ? -11.838 -26.330 -16.120 1.00 80.94 173 SER A CA 1
ATOM 1428 C C . SER A 1 173 ? -12.031 -26.608 -14.619 1.00 80.94 173 SER A C 1
ATOM 1430 O O . SER A 1 173 ? -12.688 -27.588 -14.271 1.00 80.94 173 SER A O 1
ATOM 1432 N N . VAL A 1 174 ? -11.406 -25.818 -13.739 1.00 76.94 174 VAL A N 1
ATOM 1433 C CA . VAL A 1 174 ? -11.537 -25.868 -12.276 1.00 76.94 174 VAL A CA 1
ATOM 1434 C C . VAL A 1 174 ? -11.664 -24.469 -11.625 1.00 76.94 174 VAL A C 1
ATOM 1436 O O . VAL A 1 174 ? -11.573 -24.368 -10.403 1.00 76.94 174 VAL A O 1
ATOM 1439 N N . GLY A 1 175 ? -11.872 -23.400 -12.412 1.00 67.31 175 GLY A N 1
ATOM 1440 C CA . GLY A 1 175 ? -12.084 -22.018 -11.937 1.00 67.31 175 GLY A CA 1
ATOM 1441 C C . GLY A 1 175 ? -11.452 -20.931 -12.825 1.00 67.31 175 GLY A C 1
ATOM 1442 O O . GLY A 1 175 ? -10.606 -21.225 -13.671 1.00 67.31 175 GLY A O 1
ATOM 1443 N N . GLU A 1 176 ? -11.829 -19.662 -12.628 1.00 65.06 176 GLU A N 1
ATOM 1444 C CA . GLU A 1 176 ? -11.070 -18.518 -13.169 1.00 65.06 176 GLU A CA 1
ATOM 1445 C C . GLU A 1 176 ? -9.869 -18.192 -12.261 1.00 65.06 176 GLU A C 1
ATOM 1447 O O . GLU A 1 176 ? -9.981 -18.216 -11.035 1.00 65.06 176 GLU A O 1
ATOM 1452 N N . ILE A 1 177 ? -8.733 -17.836 -12.861 1.00 65.88 177 ILE A N 1
ATOM 1453 C CA . ILE A 1 177 ? -7.595 -17.189 -12.195 1.00 65.88 177 ILE A CA 1
ATOM 1454 C C . ILE A 1 177 ? -7.476 -15.772 -12.748 1.00 65.88 177 ILE A C 1
ATOM 1456 O O . ILE A 1 177 ? -7.580 -15.559 -13.955 1.00 65.88 177 ILE A O 1
ATOM 1460 N N . ILE A 1 178 ? -7.254 -14.799 -11.868 1.00 55.94 178 ILE A N 1
ATOM 1461 C CA . ILE A 1 178 ? -7.081 -13.393 -12.241 1.00 55.94 178 ILE A CA 1
ATOM 1462 C C . ILE A 1 178 ? -5.622 -12.997 -12.005 1.00 55.94 178 ILE A C 1
ATOM 1464 O O . ILE A 1 178 ? -5.066 -13.282 -10.945 1.00 55.94 178 ILE A O 1
ATOM 1468 N N . GLU A 1 179 ? -5.048 -12.332 -13.005 1.00 64.38 179 GLU A N 1
ATOM 1469 C CA . GLU A 1 179 ? -3.771 -11.619 -13.000 1.00 64.38 179 GLU A CA 1
ATOM 1470 C C . GLU A 1 179 ? -4.088 -10.110 -13.054 1.00 64.38 179 GLU A C 1
ATOM 1472 O O . GLU A 1 179 ? -4.651 -9.615 -14.033 1.00 64.38 179 GLU A O 1
ATOM 1477 N N . GLN A 1 180 ? -3.794 -9.368 -11.980 1.00 52.38 180 GLN A N 1
ATOM 1478 C CA . GLN A 1 180 ? -4.121 -7.931 -11.880 1.00 52.38 180 GLN A CA 1
ATOM 1479 C C . GLN A 1 180 ? -3.433 -7.059 -12.953 1.00 52.38 180 GLN A C 1
ATOM 1481 O O . GLN A 1 180 ? -2.516 -7.504 -13.638 1.00 52.38 180 GLN A O 1
ATOM 1486 N N . SER A 1 181 ? -3.895 -5.811 -13.117 1.00 58.84 181 SER A N 1
ATOM 1487 C CA . SER A 1 181 ? -3.382 -4.875 -14.134 1.00 58.84 181 SER A CA 1
ATOM 1488 C C . SER A 1 181 ? -1.894 -4.544 -13.933 1.00 58.84 181 SER A C 1
ATOM 1490 O O . SER A 1 181 ? -1.461 -4.330 -12.790 1.00 58.84 181 SER A O 1
ATOM 1492 N N . PRO A 1 182 ? -1.105 -4.402 -15.014 1.00 58.25 182 PRO A N 1
ATOM 1493 C CA . PRO A 1 182 ? 0.265 -3.935 -14.896 1.00 58.25 182 PRO A CA 1
ATOM 1494 C C . PRO A 1 182 ? 0.311 -2.513 -14.319 1.00 58.25 182 PRO A C 1
ATOM 1496 O O . PRO A 1 182 ? -0.636 -1.735 -14.399 1.00 58.25 182 PRO A O 1
ATOM 1499 N N . TYR A 1 183 ? 1.435 -2.196 -13.695 1.00 61.31 183 TYR A N 1
ATOM 1500 C CA . TYR A 1 183 ? 1.820 -0.862 -13.239 1.00 61.31 183 TYR A CA 1
ATOM 1501 C C . TYR A 1 183 ? 3.297 -0.753 -13.586 1.00 61.31 183 TYR A C 1
ATOM 1503 O O . TYR A 1 183 ? 3.992 -1.735 -13.359 1.00 61.31 183 TYR A O 1
ATOM 1511 N N . ALA A 1 184 ? 3.793 0.374 -14.092 1.00 67.19 184 ALA A N 1
ATOM 1512 C CA . ALA A 1 184 ? 5.223 0.540 -14.342 1.00 67.19 184 ALA A CA 1
ATOM 1513 C C . ALA A 1 184 ? 5.757 1.884 -13.846 1.00 67.19 184 ALA A C 1
ATOM 1515 O O . ALA A 1 184 ? 4.993 2.819 -13.610 1.00 67.19 184 ALA A O 1
ATOM 1516 N N . TYR A 1 185 ? 7.077 1.975 -13.690 1.00 68.25 185 TYR A N 1
ATOM 1517 C CA . TYR A 1 185 ? 7.783 3.168 -13.230 1.00 68.25 185 TYR A CA 1
ATOM 1518 C C . TYR A 1 185 ? 9.246 3.196 -13.677 1.00 68.25 185 TYR A C 1
ATOM 1520 O O . TYR A 1 185 ? 9.829 2.173 -14.038 1.00 68.25 185 TYR A O 1
ATOM 1528 N N . GLN A 1 186 ? 9.845 4.387 -13.617 1.00 64.94 186 GLN A N 1
ATOM 1529 C CA . GLN A 1 186 ? 11.281 4.609 -13.797 1.00 64.94 186 GLN A CA 1
ATOM 1530 C C . GLN A 1 186 ? 11.825 5.583 -12.752 1.00 64.94 186 GLN A C 1
ATOM 1532 O O . GLN A 1 186 ? 11.105 6.462 -12.277 1.00 64.94 186 GLN A O 1
ATOM 1537 N N . PHE A 1 187 ? 13.120 5.478 -12.441 1.00 54.81 187 PHE A N 1
ATOM 1538 C CA . PHE A 1 187 ? 13.814 6.426 -11.566 1.00 54.81 187 PHE A CA 1
ATOM 1539 C C . PHE A 1 187 ? 14.423 7.598 -12.353 1.00 54.81 187 PHE A C 1
ATOM 1541 O O . PHE A 1 187 ? 15.591 7.565 -12.742 1.00 54.81 187 PHE A O 1
ATOM 1548 N N . ILE A 1 188 ? 13.648 8.666 -12.561 1.00 65.31 188 ILE A N 1
ATOM 1549 C CA . ILE A 1 188 ? 14.088 9.883 -13.267 1.00 65.31 188 ILE A CA 1
ATOM 1550 C C . ILE A 1 188 ? 14.612 10.907 -12.249 1.00 65.31 188 ILE A C 1
ATOM 1552 O O . ILE A 1 188 ? 13.915 11.257 -11.298 1.00 65.31 188 ILE A O 1
ATOM 1556 N N . ASP A 1 189 ? 15.852 11.383 -12.417 1.00 54.69 189 ASP A N 1
ATOM 1557 C CA . ASP A 1 189 ? 16.556 12.261 -11.456 1.00 54.69 189 ASP A CA 1
ATOM 1558 C C . ASP A 1 189 ? 16.538 11.735 -9.996 1.00 54.69 189 ASP A C 1
ATOM 1560 O O . ASP A 1 189 ? 16.554 12.506 -9.034 1.00 54.69 189 ASP A O 1
ATOM 1564 N N . GLY A 1 190 ? 16.501 10.406 -9.819 1.00 41.34 190 GLY A N 1
ATOM 1565 C CA . GLY A 1 190 ? 16.424 9.755 -8.505 1.00 41.34 190 GLY A CA 1
ATOM 1566 C C . GLY A 1 190 ? 15.032 9.765 -7.861 1.00 41.34 190 GLY A C 1
ATOM 1567 O O . GLY A 1 190 ? 14.929 9.553 -6.657 1.00 41.34 190 GLY A O 1
ATOM 1568 N N . LYS A 1 191 ? 13.969 10.013 -8.635 1.00 41.75 191 LYS A N 1
ATOM 1569 C CA . LYS A 1 191 ? 12.569 9.927 -8.195 1.00 41.75 191 LYS A CA 1
ATOM 1570 C C . LYS A 1 191 ? 11.836 8.842 -8.959 1.00 41.75 191 LYS A C 1
ATOM 1572 O O . LYS A 1 191 ? 11.992 8.758 -10.173 1.00 41.75 191 LYS A O 1
ATOM 1577 N N . GLU A 1 192 ? 10.982 8.096 -8.271 1.00 53.22 192 GLU A N 1
ATOM 1578 C CA . GLU A 1 192 ? 9.978 7.274 -8.938 1.00 53.22 192 GLU A CA 1
ATOM 1579 C C . GLU A 1 192 ? 9.038 8.161 -9.772 1.00 53.22 192 GLU A C 1
ATOM 1581 O O . GLU A 1 192 ? 8.487 9.153 -9.286 1.00 53.22 192 GLU A O 1
ATOM 1586 N N . VAL A 1 193 ? 8.883 7.805 -11.045 1.00 62.69 193 VAL A N 1
ATOM 1587 C CA . VAL A 1 193 ? 7.908 8.375 -11.973 1.00 62.69 193 VAL A CA 1
ATOM 1588 C C . VAL A 1 193 ? 7.118 7.217 -12.562 1.00 62.69 193 VAL A C 1
ATOM 1590 O O . VAL A 1 193 ? 7.682 6.394 -13.283 1.00 62.69 193 VAL A O 1
ATOM 1593 N N . GLN A 1 194 ? 5.822 7.156 -12.252 1.00 64.25 194 GLN A N 1
ATOM 1594 C CA . GLN A 1 194 ? 4.911 6.171 -12.828 1.00 64.25 194 GLN A CA 1
ATOM 1595 C C . GLN A 1 194 ? 4.870 6.318 -14.355 1.00 64.25 194 GLN A C 1
ATOM 1597 O O . GLN A 1 194 ? 4.659 7.411 -14.882 1.00 64.25 194 GLN A O 1
ATOM 1602 N N . ILE A 1 195 ? 5.025 5.197 -15.052 1.00 74.06 195 ILE A N 1
ATOM 1603 C CA . ILE A 1 195 ? 4.849 5.064 -16.493 1.00 74.06 195 ILE A CA 1
ATOM 1604 C C . ILE A 1 195 ? 3.522 4.330 -16.746 1.00 74.06 195 ILE A C 1
ATOM 1606 O O . ILE A 1 195 ? 3.361 3.197 -16.281 1.00 74.06 195 ILE A O 1
ATOM 1610 N N . PRO A 1 196 ? 2.572 4.922 -17.492 1.00 69.00 196 PRO A N 1
ATOM 1611 C CA . PRO A 1 196 ? 1.366 4.226 -17.927 1.00 69.00 196 PRO A CA 1
ATOM 1612 C C . PRO A 1 196 ? 1.704 2.943 -18.695 1.00 69.00 196 PRO A C 1
ATOM 1614 O O . PRO A 1 196 ? 2.499 2.960 -19.637 1.00 69.00 196 PRO A O 1
ATOM 1617 N N . CYS A 1 197 ? 1.097 1.831 -18.284 1.00 67.25 197 CYS A N 1
ATOM 1618 C CA . CYS A 1 197 ? 1.321 0.503 -18.838 1.00 67.25 197 CYS A CA 1
ATOM 1619 C C . CYS A 1 197 ? 0.007 -0.285 -18.828 1.00 67.25 197 CYS A C 1
ATOM 1621 O O . CYS A 1 197 ? -0.692 -0.286 -17.817 1.00 67.25 197 CYS A O 1
ATOM 1623 N N . ASP A 1 198 ? -0.293 -0.980 -19.923 1.00 75.62 198 ASP A N 1
ATOM 1624 C CA . ASP A 1 198 ? -1.482 -1.816 -20.096 1.00 75.62 198 ASP A CA 1
ATOM 1625 C C . ASP A 1 198 ? -1.111 -3.199 -20.657 1.00 75.62 198 ASP A C 1
ATOM 1627 O O . ASP A 1 198 ? -0.070 -3.389 -21.298 1.00 75.62 198 ASP A O 1
ATOM 1631 N N . TYR A 1 199 ? -1.992 -4.181 -20.447 1.00 79.56 199 TYR A N 1
ATOM 1632 C CA . TYR A 1 199 ? -1.900 -5.476 -21.120 1.00 79.56 199 TYR A CA 1
ATOM 1633 C C . TYR A 1 199 ? -2.380 -5.389 -22.572 1.00 79.56 199 TYR A C 1
ATOM 1635 O O . TYR A 1 199 ? -3.460 -4.873 -22.858 1.00 79.56 199 TYR A O 1
ATOM 1643 N N . ASN A 1 200 ? -1.642 -6.030 -23.474 1.00 84.88 200 ASN A N 1
ATOM 1644 C CA . ASN A 1 200 ? -2.049 -6.299 -24.848 1.00 84.88 200 ASN A CA 1
ATOM 1645 C C . ASN A 1 200 ? -2.036 -7.815 -25.102 1.00 84.88 200 ASN A C 1
ATOM 1647 O O . ASN A 1 200 ? -0.974 -8.441 -25.106 1.00 84.88 200 ASN A O 1
ATOM 1651 N N . LEU A 1 201 ? -3.218 -8.405 -25.307 1.00 85.69 201 LEU A N 1
ATOM 1652 C CA . LEU A 1 201 ? -3.416 -9.845 -25.497 1.00 85.69 201 LEU A CA 1
ATOM 1653 C C . LEU A 1 201 ? -3.823 -10.155 -26.945 1.00 85.69 201 LEU A C 1
ATOM 1655 O O . LEU A 1 201 ? -4.873 -9.713 -27.408 1.00 85.69 201 LEU A O 1
ATOM 1659 N N . ASN A 1 202 ? -3.034 -10.972 -27.642 1.00 83.94 202 ASN A N 1
ATOM 1660 C CA . ASN A 1 202 ? -3.253 -11.332 -29.043 1.00 83.94 202 ASN A CA 1
ATOM 1661 C C . ASN A 1 202 ? -2.955 -12.827 -29.267 1.00 83.94 202 ASN A C 1
ATOM 1663 O O . ASN A 1 202 ? -1.846 -13.275 -29.007 1.00 83.94 202 ASN A O 1
ATOM 1667 N N . ASN A 1 203 ? -3.926 -13.620 -29.745 1.00 79.25 203 ASN A N 1
ATOM 1668 C CA . ASN A 1 203 ? -3.771 -15.068 -29.999 1.00 79.25 203 ASN A CA 1
ATOM 1669 C C . ASN A 1 203 ? -3.167 -15.863 -28.810 1.00 79.25 203 ASN A C 1
ATOM 1671 O O . ASN A 1 203 ? -2.227 -16.638 -28.980 1.00 79.25 203 ASN A O 1
ATOM 1675 N N . ASN A 1 204 ? -3.696 -15.652 -27.598 1.00 76.31 204 ASN A N 1
ATOM 1676 C CA . ASN A 1 204 ? -3.178 -16.172 -26.318 1.00 76.31 204 ASN A CA 1
ATOM 1677 C C . ASN A 1 204 ? -1.740 -15.739 -25.958 1.00 76.31 204 ASN A C 1
ATOM 1679 O O . ASN A 1 204 ? -1.162 -16.292 -25.023 1.00 76.31 204 ASN A O 1
ATOM 1683 N N . VAL A 1 205 ? -1.165 -14.758 -26.661 1.00 87.56 205 VAL A N 1
ATOM 1684 C CA . VAL A 1 205 ? 0.105 -14.108 -26.317 1.00 87.56 205 VAL A CA 1
ATOM 1685 C C . VAL A 1 205 ? -0.176 -12.797 -25.596 1.00 87.56 205 VAL A C 1
ATOM 1687 O O . VAL A 1 205 ? -0.728 -11.869 -26.187 1.00 87.56 205 VAL A O 1
ATOM 1690 N N . LEU A 1 206 ? 0.202 -12.719 -24.324 1.00 86.06 206 LEU A N 1
ATOM 1691 C CA . LEU A 1 206 ? 0.222 -11.482 -23.555 1.00 86.06 206 LEU A CA 1
ATOM 1692 C C . LEU A 1 206 ? 1.516 -10.713 -23.833 1.00 86.06 206 LEU A C 1
ATOM 1694 O O . LEU A 1 206 ? 2.589 -11.306 -23.925 1.00 86.06 206 LEU A O 1
ATOM 1698 N N . SER A 1 207 ? 1.406 -9.396 -23.919 1.00 86.00 207 SER A N 1
ATOM 1699 C CA . SER A 1 207 ? 2.505 -8.440 -24.043 1.00 86.00 207 SER A CA 1
ATOM 1700 C C . SER A 1 207 ? 2.162 -7.161 -23.276 1.00 86.00 207 SER A C 1
ATOM 1702 O O . SER A 1 207 ? 1.002 -6.945 -22.915 1.00 86.00 207 SER A O 1
ATOM 1704 N N . PHE A 1 208 ? 3.159 -6.316 -23.031 1.00 81.25 208 PHE A N 1
ATOM 1705 C CA . PHE A 1 208 ? 3.005 -5.055 -22.303 1.00 81.25 208 PHE A CA 1
ATOM 1706 C C . PHE A 1 208 ? 3.102 -3.875 -23.270 1.00 81.25 208 PHE A C 1
ATOM 1708 O O . PHE A 1 208 ? 4.011 -3.827 -24.100 1.00 81.25 208 PHE A O 1
ATOM 1715 N N . VAL A 1 209 ? 2.175 -2.923 -23.170 1.00 81.50 209 VAL A N 1
ATOM 1716 C CA . VAL A 1 209 ? 2.176 -1.691 -23.972 1.00 81.50 209 VAL A CA 1
ATOM 1717 C C . VAL A 1 209 ? 2.248 -0.467 -23.071 1.00 81.50 209 VAL A C 1
ATOM 1719 O O . VAL A 1 209 ? 1.635 -0.428 -22.010 1.00 81.50 209 VAL A O 1
ATOM 1722 N N . PHE A 1 210 ? 3.008 0.537 -23.504 1.00 79.19 210 PHE A N 1
ATOM 1723 C CA . PHE A 1 210 ? 3.298 1.751 -22.741 1.00 79.19 210 PHE A CA 1
ATOM 1724 C C . PHE A 1 210 ? 2.756 2.947 -23.534 1.00 79.19 210 PHE A C 1
ATOM 1726 O O . PHE A 1 210 ? 3.493 3.511 -24.346 1.00 79.19 210 PHE A O 1
ATOM 1733 N N . PRO A 1 211 ? 1.457 3.290 -23.404 1.00 67.75 211 PRO A N 1
ATOM 1734 C CA . PRO A 1 211 ? 0.773 4.201 -24.328 1.00 67.75 211 PRO A CA 1
ATOM 1735 C C . PRO A 1 211 ? 1.334 5.631 -24.358 1.00 67.75 211 PRO A C 1
ATOM 1737 O O . PRO A 1 211 ? 1.210 6.304 -25.379 1.00 67.75 211 PRO A O 1
ATOM 1740 N N . GLU A 1 212 ? 1.989 6.087 -23.285 1.00 74.56 212 GLU A N 1
ATOM 1741 C CA . GLU A 1 212 ? 2.675 7.392 -23.239 1.00 74.56 212 GLU A CA 1
ATOM 1742 C C . GLU A 1 212 ? 4.194 7.299 -23.512 1.00 74.56 212 GLU A C 1
ATOM 1744 O O . GLU A 1 212 ? 4.876 8.321 -23.604 1.00 74.56 212 GLU A O 1
ATOM 1749 N N . GLY A 1 213 ? 4.721 6.086 -23.716 1.00 74.94 213 GLY A N 1
ATOM 1750 C CA . GLY A 1 213 ? 6.152 5.805 -23.839 1.00 74.94 213 GLY A CA 1
ATOM 1751 C C . GLY A 1 213 ? 6.896 5.784 -22.497 1.00 74.94 213 GLY A C 1
ATOM 1752 O O . GLY A 1 213 ? 6.309 5.953 -21.434 1.00 74.94 213 GLY A O 1
ATOM 1753 N N . TYR A 1 214 ? 8.208 5.553 -22.562 1.00 80.19 214 TYR A N 1
ATOM 1754 C CA . TYR A 1 214 ? 9.143 5.530 -21.429 1.00 80.19 214 TYR A CA 1
ATOM 1755 C C . TYR A 1 214 ? 10.536 5.986 -21.911 1.00 80.19 214 TYR A C 1
ATOM 1757 O O . TYR A 1 214 ? 10.752 6.112 -23.121 1.00 80.19 214 TYR A O 1
ATOM 1765 N N . ASP A 1 215 ? 11.482 6.253 -21.007 1.00 80.81 215 ASP A N 1
ATOM 1766 C CA . ASP A 1 215 ? 12.870 6.581 -21.362 1.00 80.81 215 ASP A CA 1
ATOM 1767 C C . ASP A 1 215 ? 13.723 5.297 -21.469 1.00 80.81 215 ASP A C 1
ATOM 1769 O O . ASP A 1 215 ? 14.037 4.690 -20.444 1.00 80.81 215 ASP A O 1
ATOM 1773 N N . PRO A 1 216 ? 14.153 4.865 -22.673 1.00 78.94 216 PRO A N 1
ATOM 1774 C CA . PRO A 1 216 ? 14.911 3.624 -22.854 1.00 78.94 216 PRO A CA 1
ATOM 1775 C C . PRO A 1 216 ? 16.373 3.696 -22.374 1.00 78.94 216 PRO A C 1
ATOM 1777 O O . PRO A 1 216 ? 17.116 2.727 -22.540 1.00 78.94 216 PRO A O 1
ATOM 1780 N N . SER A 1 217 ? 16.815 4.829 -21.813 1.00 77.38 217 SER A N 1
ATOM 1781 C CA . SER A 1 217 ? 18.126 4.966 -21.164 1.00 77.38 217 SER A CA 1
ATOM 1782 C C . SER A 1 217 ? 18.101 4.708 -19.651 1.00 77.38 217 SER A C 1
ATOM 1784 O O . SER A 1 217 ? 19.164 4.668 -19.027 1.00 77.38 217 SER A O 1
ATOM 1786 N N . LEU A 1 218 ? 16.915 4.500 -19.071 1.00 72.00 218 LEU A N 1
ATOM 1787 C CA . LEU A 1 218 ? 16.698 4.222 -17.652 1.00 72.00 218 LEU A CA 1
ATOM 1788 C C . LEU A 1 218 ? 16.042 2.846 -17.467 1.00 72.00 218 LEU A C 1
ATOM 1790 O O . LEU A 1 218 ? 15.308 2.379 -18.335 1.00 72.00 218 LEU A O 1
ATOM 1794 N N . GLU A 1 219 ? 16.291 2.209 -16.323 1.00 72.56 219 GLU A N 1
ATOM 1795 C CA . GLU A 1 219 ? 15.613 0.963 -15.946 1.00 72.56 219 GLU A CA 1
ATOM 1796 C C . GLU A 1 219 ? 14.096 1.196 -15.822 1.00 72.56 219 GLU A C 1
ATOM 1798 O O . GLU A 1 219 ? 13.661 2.236 -15.315 1.00 72.56 219 GLU A O 1
ATOM 1803 N N . LEU A 1 220 ? 13.305 0.250 -16.328 1.00 65.94 220 LEU A N 1
ATOM 1804 C CA . LEU A 1 220 ? 11.843 0.246 -16.295 1.00 65.94 220 LEU A CA 1
ATOM 1805 C C . LEU A 1 220 ? 11.366 -0.993 -15.527 1.00 65.94 220 LEU A C 1
ATOM 1807 O O . LEU A 1 220 ? 11.575 -2.127 -15.963 1.00 65.94 220 LEU A O 1
ATOM 1811 N N . THR A 1 221 ? 10.706 -0.749 -14.397 1.00 54.56 221 THR A N 1
ATOM 1812 C CA . THR A 1 221 ? 10.304 -1.769 -13.412 1.00 54.56 221 THR A CA 1
ATOM 1813 C C . THR A 1 221 ? 8.784 -1.698 -13.189 1.00 54.56 221 THR A C 1
ATOM 1815 O O . THR A 1 221 ? 8.155 -0.704 -13.559 1.00 54.56 221 THR A O 1
ATOM 1818 N N . ILE A 1 222 ? 8.152 -2.782 -12.707 1.00 44.66 222 ILE A N 1
ATOM 1819 C CA . ILE A 1 222 ? 6.701 -3.034 -12.890 1.00 44.66 222 ILE A CA 1
ATOM 1820 C C . ILE A 1 222 ? 5.937 -3.310 -11.555 1.00 44.66 222 ILE A C 1
ATOM 1822 O O . ILE A 1 222 ? 5.333 -4.363 -11.372 1.00 44.66 222 ILE A O 1
ATOM 1826 N N . ASP A 1 223 ? 5.970 -2.356 -10.607 1.00 41.00 223 ASP A N 1
ATOM 1827 C CA . ASP A 1 223 ? 5.255 -2.289 -9.290 1.00 41.00 223 ASP A CA 1
ATOM 1828 C C . ASP A 1 223 ? 5.316 -0.810 -8.754 1.00 41.00 223 ASP A C 1
ATOM 1830 O O . ASP A 1 223 ? 6.005 -0.078 -9.453 1.00 41.00 223 ASP A O 1
ATOM 1834 N N . PRO A 1 224 ? 4.674 -0.256 -7.675 1.00 39.91 224 PRO A N 1
ATOM 1835 C CA . PRO A 1 224 ? 4.306 -0.822 -6.368 1.00 39.91 224 PRO A CA 1
ATOM 1836 C C . PRO A 1 224 ? 2.848 -0.564 -5.896 1.00 39.91 224 PRO A C 1
ATOM 1838 O O . PRO A 1 224 ? 1.935 -0.435 -6.714 1.00 39.91 224 PRO A O 1
ATOM 1841 N N . VAL A 1 225 ? 2.598 -0.589 -4.568 1.00 50.34 225 VAL A N 1
ATOM 1842 C CA . VAL A 1 225 ? 1.258 -0.765 -3.960 1.00 50.34 225 VAL A CA 1
ATOM 1843 C C . VAL A 1 225 ? 0.975 0.156 -2.751 1.00 50.34 225 VAL A C 1
ATOM 1845 O O . VAL A 1 225 ? 1.374 -0.123 -1.624 1.00 50.34 225 VAL A O 1
ATOM 1848 N N . LEU A 1 226 ? 0.149 1.189 -2.957 1.00 52.59 226 LEU A N 1
ATOM 1849 C CA . LEU A 1 226 ? -0.788 1.673 -1.927 1.00 52.59 226 LEU A CA 1
ATOM 1850 C C . LEU A 1 226 ? -1.931 0.650 -1.852 1.00 52.59 226 LEU A C 1
ATOM 1852 O O . LEU A 1 226 ? -2.592 0.445 -2.868 1.00 52.59 226 LEU A O 1
ATOM 1856 N N . THR A 1 227 ? -2.176 0.019 -0.695 1.00 58.72 227 THR A N 1
ATOM 1857 C CA . THR A 1 227 ? -3.126 -1.114 -0.610 1.00 58.72 227 THR A CA 1
ATOM 1858 C C . THR A 1 227 ? -4.521 -0.729 -1.090 1.00 58.72 227 THR A C 1
ATOM 1860 O O . THR A 1 227 ? -5.045 -1.375 -1.991 1.00 58.72 227 THR A O 1
ATOM 1863 N N . PHE A 1 228 ? -5.094 0.342 -0.523 1.00 69.38 228 PHE A N 1
ATOM 1864 C CA . PHE A 1 228 ? -6.174 1.111 -1.145 1.00 69.38 228 PHE A CA 1
ATOM 1865 C C . PHE A 1 228 ? -6.409 2.456 -0.448 1.00 69.38 228 PHE A C 1
ATOM 1867 O O . PHE A 1 228 ? -6.030 2.653 0.711 1.00 69.38 228 PHE A O 1
ATOM 1874 N N . ALA A 1 229 ? -7.125 3.350 -1.131 1.00 83.12 229 ALA A N 1
ATOM 1875 C CA . ALA A 1 229 ? -7.793 4.488 -0.508 1.00 83.12 229 ALA A CA 1
ATOM 1876 C C . ALA A 1 229 ? -9.130 4.795 -1.207 1.00 83.12 229 ALA A C 1
ATOM 1878 O O . ALA A 1 229 ? -9.231 4.715 -2.430 1.00 83.12 229 ALA A O 1
ATOM 1879 N N . THR A 1 230 ? -10.169 5.128 -0.439 1.00 91.31 230 THR A N 1
ATOM 1880 C CA . THR A 1 230 ? -11.546 5.334 -0.928 1.00 91.31 230 THR A CA 1
ATOM 1881 C C . THR A 1 230 ? -12.293 6.371 -0.090 1.00 91.31 230 THR A C 1
ATOM 1883 O O . THR A 1 230 ? -12.007 6.543 1.090 1.00 91.31 230 THR A O 1
ATOM 1886 N N . TYR A 1 231 ? -13.316 7.009 -0.654 1.00 95.75 231 TYR A N 1
ATOM 1887 C CA . TYR A 1 231 ? -14.410 7.606 0.121 1.00 95.75 231 TYR A CA 1
ATOM 1888 C C . TYR A 1 231 ? -15.498 6.553 0.416 1.00 95.75 231 TYR A C 1
ATOM 1890 O O . TYR A 1 231 ? -15.589 5.549 -0.294 1.00 95.75 231 TYR A O 1
ATOM 1898 N N . THR A 1 232 ? -16.403 6.803 1.373 1.00 95.12 232 THR A N 1
ATOM 1899 C CA . THR A 1 232 ? -17.655 6.011 1.489 1.00 95.12 232 THR A CA 1
ATOM 1900 C C . THR A 1 232 ? -18.619 6.251 0.325 1.00 95.12 232 THR A C 1
ATOM 1902 O O . THR A 1 232 ? -19.518 5.446 0.086 1.00 95.12 232 THR A O 1
ATOM 1905 N N . GLY A 1 233 ? -18.484 7.376 -0.386 1.00 92.25 233 GLY A N 1
ATOM 1906 C CA . GLY A 1 233 ? -19.423 7.782 -1.433 1.00 92.25 233 GLY A CA 1
ATOM 1907 C C . GLY A 1 233 ? -20.784 8.250 -0.902 1.00 92.25 233 GLY A C 1
ATOM 1908 O O . GLY A 1 233 ? -21.713 8.422 -1.691 1.00 92.25 233 GLY A O 1
ATOM 1909 N N . SER A 1 234 ? -20.906 8.482 0.409 1.00 96.06 234 SER A N 1
ATOM 1910 C CA . SER A 1 234 ? -22.095 9.048 1.055 1.00 96.06 234 SER A CA 1
ATOM 1911 C C . SER A 1 234 ? -22.497 10.392 0.440 1.00 96.06 234 SER A C 1
ATOM 1913 O O . SER A 1 234 ? -21.642 11.247 0.197 1.00 96.06 234 SER A O 1
ATOM 1915 N N . SER A 1 235 ? -23.803 10.610 0.254 1.00 95.50 235 SER A N 1
ATOM 1916 C CA . SER A 1 235 ? -24.372 11.918 -0.101 1.00 95.50 235 SER A CA 1
ATOM 1917 C C . SER A 1 235 ? -24.765 12.767 1.115 1.00 95.50 235 SER A C 1
ATOM 1919 O O . SER A 1 235 ? -25.109 13.940 0.961 1.00 95.50 235 SER A O 1
ATOM 1921 N N . ALA A 1 236 ? -24.759 12.185 2.317 1.00 94.50 236 ALA A N 1
ATOM 1922 C CA . ALA A 1 236 ? -24.864 12.921 3.575 1.00 94.50 236 ALA A CA 1
ATOM 1923 C C . ALA A 1 236 ? -23.473 13.404 4.013 1.00 94.50 236 ALA A C 1
ATOM 1925 O O . ALA A 1 236 ? -22.484 12.704 3.795 1.00 94.50 236 ALA A O 1
ATOM 1926 N N . ASP A 1 237 ? -23.395 14.572 4.653 1.00 94.00 237 ASP A N 1
ATOM 1927 C CA . ASP A 1 237 ? -22.149 15.035 5.280 1.00 94.00 237 ASP A CA 1
ATOM 1928 C C . ASP A 1 237 ? -21.739 14.037 6.375 1.00 94.00 237 ASP A C 1
ATOM 1930 O O . ASP A 1 237 ? -22.592 13.581 7.147 1.00 94.00 237 ASP A O 1
ATOM 1934 N N . ASN A 1 238 ? -20.476 13.611 6.377 1.00 94.19 238 ASN A N 1
ATOM 1935 C CA . ASN A 1 238 ? -19.996 12.562 7.277 1.00 94.19 238 ASN A CA 1
ATOM 1936 C C . ASN A 1 238 ? -18.486 12.661 7.528 1.00 94.19 238 ASN A C 1
ATOM 1938 O O . ASN A 1 238 ? -17.716 12.925 6.605 1.00 94.19 238 ASN A O 1
ATOM 1942 N N . PHE A 1 239 ? -18.091 12.466 8.786 1.00 92.94 239 PHE A N 1
ATOM 1943 C CA . PHE A 1 239 ? -16.750 12.728 9.325 1.00 92.94 239 PHE A CA 1
ATOM 1944 C C . PHE A 1 239 ? -16.133 11.424 9.852 1.00 92.94 239 PHE A C 1
ATOM 1946 O O . PHE A 1 239 ? -16.846 10.609 10.438 1.00 92.94 239 PHE A O 1
ATOM 1953 N N . GLY A 1 240 ? -14.833 11.200 9.646 1.00 94.25 240 GLY A N 1
ATOM 1954 C CA . GLY A 1 240 ? -14.134 9.995 10.102 1.00 94.25 240 GLY A CA 1
ATOM 1955 C C . GLY A 1 240 ? -13.525 10.125 11.495 1.00 94.25 240 GLY A C 1
ATOM 1956 O O . GLY A 1 240 ? -12.945 11.156 11.819 1.00 94.25 240 GLY A O 1
ATOM 1957 N N . CYS A 1 241 ? -13.645 9.067 12.304 1.00 95.00 241 CYS A N 1
ATOM 1958 C CA . CYS A 1 241 ? -13.191 9.057 13.701 1.00 95.00 241 CYS A CA 1
ATOM 1959 C C . CYS A 1 241 ? -12.260 7.867 14.010 1.00 95.00 241 CYS A C 1
ATOM 1961 O O . CYS A 1 241 ? -11.238 8.017 14.669 1.00 95.00 241 CYS A O 1
ATOM 1963 N N . THR A 1 242 ? -12.603 6.655 13.567 1.00 97.06 242 THR A N 1
ATOM 1964 C CA . THR A 1 242 ? -11.929 5.433 14.042 1.00 97.06 242 THR A CA 1
ATOM 1965 C C . THR A 1 242 ? -11.854 4.349 12.971 1.00 97.06 242 THR A C 1
ATOM 1967 O O . THR A 1 242 ? -12.740 4.250 12.123 1.00 97.06 242 THR A O 1
ATOM 1970 N N . ALA A 1 243 ? -10.792 3.539 12.996 1.00 97.38 243 ALA A N 1
ATOM 1971 C CA . ALA A 1 243 ? -10.571 2.449 12.050 1.00 97.38 243 ALA A CA 1
ATOM 1972 C C . ALA A 1 243 ? -9.832 1.254 12.680 1.00 97.38 243 ALA A C 1
ATOM 1974 O O . ALA A 1 243 ? -9.011 1.428 13.579 1.00 97.38 243 ALA A O 1
ATOM 1975 N N . THR A 1 244 ? -10.121 0.048 12.187 1.00 95.62 244 THR A N 1
ATOM 1976 C CA . THR A 1 244 ? -9.505 -1.225 12.605 1.00 95.62 244 THR A CA 1
ATOM 1977 C C . THR A 1 244 ? -9.470 -2.217 11.438 1.00 95.62 244 THR A C 1
ATOM 1979 O O . THR A 1 244 ? -10.243 -2.098 10.485 1.00 95.62 244 THR A O 1
ATOM 1982 N N . ASP A 1 245 ? -8.593 -3.206 11.534 1.00 89.69 245 ASP A N 1
ATOM 1983 C CA . ASP A 1 245 ? -8.532 -4.410 10.706 1.00 89.69 245 ASP A CA 1
ATOM 1984 C C . ASP A 1 245 ? -9.529 -5.501 11.152 1.00 89.69 245 ASP A C 1
ATOM 1986 O O . ASP A 1 245 ? -10.119 -5.422 12.234 1.00 89.69 245 ASP A O 1
ATOM 1990 N N . ASP A 1 246 ? -9.706 -6.517 10.299 1.00 82.06 246 ASP A N 1
ATOM 1991 C CA . ASP A 1 246 ? -10.347 -7.809 10.588 1.00 82.06 246 ASP A CA 1
ATOM 1992 C C . ASP A 1 246 ? -9.363 -8.974 10.341 1.00 82.06 246 ASP A C 1
ATOM 1994 O O . ASP A 1 246 ? -8.272 -8.780 9.800 1.00 82.06 246 ASP A O 1
ATOM 1998 N N . LEU A 1 247 ? -9.749 -10.210 10.676 1.00 70.62 247 LEU A N 1
ATOM 1999 C CA . LEU A 1 247 ? -8.875 -11.390 10.553 1.00 70.62 247 LEU A CA 1
ATOM 2000 C C . LEU A 1 247 ? -8.536 -11.790 9.101 1.00 70.62 247 LEU A C 1
ATOM 2002 O O . LEU A 1 247 ? -7.709 -12.676 8.882 1.00 70.62 247 LEU A O 1
ATOM 2006 N N . ASN A 1 248 ? -9.160 -11.145 8.116 1.00 65.50 248 ASN A N 1
ATOM 2007 C CA . ASN A 1 248 ? -8.964 -11.331 6.680 1.00 65.50 248 ASN A CA 1
ATOM 2008 C C . ASN A 1 248 ? -8.224 -10.133 6.039 1.00 65.50 248 ASN A C 1
ATOM 2010 O O . ASN A 1 248 ? -8.042 -10.100 4.821 1.00 65.50 248 ASN A O 1
ATOM 2014 N N . GLY A 1 249 ? -7.820 -9.129 6.829 1.00 65.25 249 GLY A N 1
ATOM 2015 C CA . GLY A 1 249 ? -7.210 -7.886 6.352 1.00 65.25 249 GLY A CA 1
ATOM 2016 C C . GLY A 1 249 ? -8.194 -6.894 5.716 1.00 65.25 249 GLY A C 1
ATOM 2017 O O . GLY A 1 249 ? -7.752 -5.930 5.079 1.00 65.25 249 GLY A O 1
ATOM 2018 N N . ASN A 1 250 ? -9.505 -7.103 5.866 1.00 82.81 250 ASN A N 1
ATOM 2019 C CA . ASN A 1 250 ? -10.527 -6.111 5.533 1.00 82.81 250 ASN A CA 1
ATOM 2020 C C . ASN A 1 250 ? -10.405 -4.896 6.460 1.00 82.81 250 ASN A C 1
ATOM 2022 O O . ASN A 1 250 ? -9.919 -4.994 7.584 1.00 82.81 250 ASN A O 1
ATOM 2026 N N . MET A 1 251 ? -10.893 -3.744 6.006 1.00 91.94 251 MET A N 1
ATOM 2027 C CA . MET A 1 251 ? -10.852 -2.507 6.783 1.00 91.94 251 MET A CA 1
ATOM 2028 C C . MET A 1 251 ? -12.239 -2.144 7.292 1.00 91.94 251 MET A C 1
ATOM 2030 O O . MET A 1 251 ? -13.179 -2.021 6.504 1.00 91.94 251 MET A O 1
ATOM 2034 N N . LEU A 1 252 ? -12.352 -1.890 8.591 1.00 96.94 252 LEU A N 1
ATOM 2035 C CA . LEU A 1 252 ? -13.547 -1.333 9.205 1.00 96.94 252 LEU A CA 1
ATOM 2036 C C . LEU A 1 252 ? -13.298 0.113 9.617 1.00 96.94 252 LEU A C 1
ATOM 2038 O O . LEU A 1 252 ? -12.282 0.427 10.232 1.00 96.94 252 LEU A O 1
ATOM 2042 N N . VAL A 1 253 ? -14.250 0.985 9.296 1.00 97.75 253 VAL A N 1
ATOM 2043 C CA . VAL A 1 253 ? -14.238 2.403 9.668 1.00 97.75 253 VAL A CA 1
ATOM 2044 C C . VAL A 1 253 ? -15.517 2.798 10.390 1.00 97.75 253 VAL A C 1
ATOM 2046 O O . VAL A 1 253 ? -16.610 2.328 10.062 1.00 97.75 253 VAL A O 1
ATOM 2049 N N . GLY A 1 254 ? -15.367 3.697 11.358 1.00 97.12 254 GLY A N 1
ATOM 2050 C CA . GLY A 1 254 ? -16.436 4.348 12.095 1.00 97.12 254 GLY A CA 1
ATOM 2051 C C . GLY A 1 254 ? -16.339 5.863 11.949 1.00 97.12 254 GLY A C 1
ATOM 2052 O O . GLY A 1 254 ? -15.266 6.457 12.095 1.00 97.12 254 GLY A O 1
ATOM 2053 N N . GLY A 1 255 ? -17.477 6.485 11.664 1.00 96.06 255 GLY A N 1
ATOM 2054 C CA . GLY A 1 255 ? -17.601 7.928 11.517 1.00 96.06 255 GLY A CA 1
ATOM 2055 C C . GLY A 1 255 ? -18.927 8.473 12.038 1.00 96.06 255 GLY A C 1
ATOM 2056 O O . GLY A 1 255 ? -19.827 7.727 12.423 1.00 96.06 255 GLY A O 1
ATOM 2057 N N . THR A 1 256 ? -19.036 9.795 12.025 1.00 95.19 256 THR A N 1
ATOM 2058 C CA . THR A 1 256 ? -20.222 10.561 12.422 1.00 95.19 256 THR A CA 1
ATOM 2059 C C . THR A 1 256 ? -21.001 10.971 11.175 1.00 95.19 256 THR A C 1
ATOM 2061 O O . THR A 1 256 ? -20.408 11.530 10.255 1.00 95.19 256 THR A O 1
ATOM 2064 N N . VAL A 1 257 ? -22.313 10.720 11.117 1.00 96.62 257 VAL A N 1
ATOM 2065 C CA . VAL A 1 257 ? -23.132 10.939 9.908 1.00 96.62 257 VAL A CA 1
ATOM 2066 C C . VAL A 1 257 ? -24.284 11.904 10.179 1.00 96.62 257 VAL A C 1
ATOM 2068 O O . VAL A 1 257 ? -25.147 11.623 11.002 1.00 96.62 257 VAL A O 1
ATOM 2071 N N . PHE A 1 258 ? -24.366 13.004 9.425 1.00 94.69 258 PHE A N 1
ATOM 2072 C CA . PHE A 1 258 ? -25.282 14.128 9.683 1.00 94.69 258 PHE A CA 1
ATOM 2073 C C . PHE A 1 258 ? -26.657 14.013 8.990 1.00 94.69 258 PHE A C 1
ATOM 2075 O O . PHE A 1 258 ? -27.307 15.020 8.688 1.00 94.69 258 PHE A O 1
ATOM 2082 N N . GLY A 1 259 ? -27.113 12.792 8.690 1.00 93.62 259 GLY A N 1
ATOM 2083 C CA . GLY A 1 259 ? -28.440 12.550 8.117 1.00 93.62 259 GLY A CA 1
ATOM 2084 C C . GLY A 1 259 ? -28.554 11.328 7.205 1.00 93.62 259 GLY A C 1
ATOM 2085 O O . GLY A 1 259 ? -27.644 10.510 7.077 1.00 93.62 259 GLY A O 1
ATOM 2086 N N . ALA A 1 260 ? -29.702 11.222 6.531 1.00 94.19 260 ALA A N 1
ATOM 2087 C CA . ALA A 1 260 ? -29.969 10.197 5.524 1.00 94.19 260 ALA A CA 1
ATOM 2088 C C . ALA A 1 260 ? -29.165 10.451 4.231 1.00 94.19 260 ALA A C 1
ATOM 2090 O O . ALA A 1 260 ? -29.280 11.524 3.637 1.00 94.19 260 ALA A O 1
ATOM 2091 N N . GLY A 1 261 ? -28.392 9.457 3.782 1.00 92.69 261 GLY A N 1
ATOM 2092 C CA . GLY A 1 261 ? -27.571 9.536 2.563 1.00 92.69 261 GLY A CA 1
ATOM 2093 C C . GLY A 1 261 ? -26.226 8.800 2.624 1.00 92.69 261 GLY A C 1
ATOM 2094 O O . GLY A 1 261 ? -25.514 8.779 1.624 1.00 92.69 261 GLY A O 1
ATOM 2095 N N . TYR A 1 262 ? -25.879 8.201 3.764 1.00 96.38 262 TYR A N 1
ATOM 2096 C CA . TYR A 1 262 ? -24.747 7.280 3.893 1.00 96.38 262 TYR A CA 1
ATOM 2097 C C . TYR A 1 262 ? -25.051 5.969 3.144 1.00 96.38 262 TYR A C 1
ATOM 2099 O O . TYR A 1 262 ? -26.225 5.572 3.101 1.00 96.38 262 TYR A O 1
ATOM 2107 N N . PRO A 1 263 ? -24.057 5.296 2.532 1.00 93.94 263 PRO A N 1
ATOM 2108 C CA . PRO A 1 263 ? -24.276 3.965 1.975 1.00 93.94 263 PRO A CA 1
ATOM 2109 C C . PRO A 1 263 ? -24.758 3.016 3.076 1.00 93.94 263 PRO A C 1
ATOM 2111 O O . PRO A 1 263 ? -24.324 3.108 4.217 1.00 93.94 263 PRO A O 1
ATOM 2114 N N . THR A 1 264 ? -25.644 2.084 2.739 1.00 95.19 264 THR A N 1
ATOM 2115 C CA . THR A 1 264 ? -25.957 0.945 3.612 1.00 95.19 264 THR A CA 1
ATOM 2116 C C . THR A 1 264 ? -26.145 -0.303 2.763 1.00 95.19 264 THR A C 1
ATOM 2118 O O . THR A 1 264 ? -26.644 -0.219 1.638 1.00 95.19 264 THR A O 1
ATOM 2121 N N . SER A 1 265 ? -25.701 -1.456 3.261 1.00 92.00 265 SER A N 1
ATOM 2122 C CA . SER A 1 265 ? -25.856 -2.730 2.556 1.00 92.00 265 SER A CA 1
ATOM 2123 C C . SER A 1 265 ? -27.241 -3.337 2.799 1.00 92.00 265 SER A C 1
ATOM 2125 O O . SER A 1 265 ? -27.891 -3.101 3.821 1.00 92.00 265 SER A O 1
ATOM 2127 N N . THR A 1 266 ? -27.717 -4.144 1.849 1.00 85.94 266 THR A N 1
ATOM 2128 C CA . THR A 1 266 ? -28.981 -4.876 2.020 1.00 85.94 266 THR A CA 1
ATOM 2129 C C . THR A 1 266 ? -28.847 -5.846 3.194 1.00 85.94 266 THR A C 1
ATOM 2131 O O . THR A 1 266 ? -27.891 -6.611 3.254 1.00 85.94 266 THR A O 1
ATOM 2134 N N . GLY A 1 267 ? -29.792 -5.802 4.136 1.00 86.31 267 GLY A N 1
ATOM 2135 C CA . GLY A 1 267 ? -29.764 -6.629 5.349 1.00 86.31 267 GLY A CA 1
ATOM 2136 C C . GLY A 1 267 ? -28.927 -6.072 6.508 1.00 86.31 267 GLY A C 1
ATOM 2137 O O . GLY A 1 267 ? -28.961 -6.658 7.588 1.00 86.31 267 GLY A O 1
ATOM 2138 N N . ALA A 1 268 ? -28.228 -4.943 6.330 1.00 92.31 268 ALA A N 1
ATOM 2139 C CA . ALA A 1 268 ? -27.513 -4.262 7.410 1.00 92.31 268 ALA A CA 1
ATOM 2140 C C . ALA A 1 268 ? -28.424 -3.948 8.609 1.00 92.31 268 ALA A C 1
ATOM 2142 O O . ALA A 1 268 ? -29.610 -3.650 8.436 1.00 92.31 268 ALA A O 1
ATOM 2143 N N . TYR A 1 269 ? -27.855 -3.971 9.819 1.00 95.62 269 TYR A N 1
ATOM 2144 C CA . TYR A 1 269 ? -28.604 -3.847 11.073 1.00 95.62 269 TYR A CA 1
ATOM 2145 C C . TYR A 1 269 ? -29.533 -2.618 11.117 1.00 95.62 269 TYR A C 1
ATOM 2147 O O . TYR A 1 269 ? -30.678 -2.714 11.563 1.00 95.62 269 TYR A O 1
ATOM 2155 N N . GLN A 1 270 ? -29.063 -1.470 10.621 1.00 97.00 270 GLN A N 1
ATOM 2156 C CA . GLN A 1 270 ? -29.832 -0.231 10.555 1.00 97.00 270 GLN A CA 1
ATOM 2157 C C . GLN A 1 270 ? -29.574 0.488 9.216 1.00 97.00 270 GLN A C 1
ATOM 2159 O O . GLN A 1 270 ? -28.641 1.272 9.058 1.00 97.00 270 GLN A O 1
ATOM 2164 N N . VAL A 1 271 ? -30.456 0.253 8.240 1.00 95.62 271 VAL A N 1
ATOM 2165 C CA . VAL A 1 271 ? -30.425 0.860 6.887 1.00 95.62 271 VAL A CA 1
ATOM 2166 C C . VAL A 1 271 ? -30.987 2.294 6.819 1.00 95.62 271 VAL A C 1
ATOM 2168 O O . VAL A 1 271 ? -31.426 2.760 5.767 1.00 95.62 271 VAL A O 1
ATOM 2171 N N . SER A 1 272 ? -31.101 3.001 7.946 1.00 94.62 272 SER A N 1
ATOM 2172 C CA . SER A 1 272 ? -31.720 4.333 7.998 1.00 94.62 272 SER A CA 1
ATOM 2173 C C . SER A 1 272 ? -31.255 5.146 9.198 1.00 94.62 272 SER A C 1
ATOM 2175 O O . SER A 1 272 ? -31.139 4.626 10.302 1.00 94.62 272 SER A O 1
ATOM 2177 N N . PHE A 1 273 ? -31.078 6.443 8.968 1.00 96.00 273 PHE A N 1
ATOM 2178 C CA . PHE A 1 273 ? -30.801 7.442 9.995 1.00 96.00 273 PHE A CA 1
ATOM 2179 C C . PHE A 1 273 ? -31.956 7.521 11.014 1.00 96.00 273 PHE A C 1
ATOM 2181 O O . PHE A 1 273 ? -33.100 7.771 10.614 1.00 96.00 273 PHE A O 1
ATOM 2188 N N . SER A 1 274 ? -31.675 7.294 12.299 1.00 91.81 274 SER A N 1
ATOM 2189 C CA . SER A 1 274 ? -32.691 7.143 13.353 1.00 91.81 274 SER A CA 1
ATOM 2190 C C . SER A 1 274 ? -33.185 8.476 13.928 1.00 91.81 274 SER A C 1
ATOM 2192 O O . SER A 1 274 ? -34.388 8.605 14.193 1.00 91.81 274 SER A O 1
ATOM 2194 N N . GLY A 1 275 ? -32.328 9.496 14.086 1.00 89.06 275 GLY A N 1
ATOM 2195 C CA . GLY A 1 275 ? -32.780 10.777 14.637 1.00 89.06 275 GLY A CA 1
ATOM 2196 C C . GLY A 1 275 ? -31.721 11.838 14.953 1.00 89.06 275 GLY A C 1
ATOM 2197 O O . GLY A 1 275 ? -30.728 11.985 14.258 1.00 89.06 275 GLY A O 1
ATOM 2198 N N . GLY A 1 276 ? -32.045 12.693 15.931 1.00 89.44 276 GLY A N 1
ATOM 2199 C CA . GLY A 1 276 ? -31.254 13.853 16.359 1.00 89.44 276 GLY A CA 1
ATOM 2200 C C . GLY A 1 276 ? -30.625 14.698 15.245 1.00 89.44 276 GLY A C 1
ATOM 2201 O O . GLY A 1 276 ? -31.320 15.299 14.420 1.00 89.44 276 GLY A O 1
ATOM 2202 N N . ASN A 1 277 ? -29.302 14.831 15.315 1.00 91.75 277 ASN A N 1
ATOM 2203 C CA . ASN A 1 277 ? -28.441 15.513 14.351 1.00 91.75 277 ASN A CA 1
ATOM 2204 C C . ASN A 1 277 ? -27.386 14.579 13.747 1.00 91.75 277 ASN A C 1
ATOM 2206 O O . ASN A 1 277 ? -26.985 14.839 12.614 1.00 91.75 277 ASN A O 1
ATOM 2210 N N . ILE A 1 278 ? -26.946 13.547 14.479 1.00 94.19 278 ILE A N 1
ATOM 2211 C CA . ILE A 1 278 ? -25.911 12.597 14.053 1.00 94.19 278 ILE A CA 1
ATOM 2212 C C . ILE A 1 278 ? -26.187 11.160 14.527 1.00 94.19 278 ILE A C 1
ATOM 2214 O O . ILE A 1 278 ? -26.533 10.947 15.684 1.00 94.19 278 ILE A O 1
ATOM 2218 N N . ASP A 1 279 ? -25.936 10.189 13.651 1.00 97.12 279 ASP A N 1
ATOM 2219 C CA . ASP A 1 279 ? -25.835 8.755 13.968 1.00 97.12 279 ASP A CA 1
ATOM 2220 C C . ASP A 1 279 ? -24.374 8.309 13.755 1.00 97.12 279 ASP A C 1
ATOM 2222 O O . ASP A 1 279 ? -23.637 8.941 12.985 1.00 97.12 279 ASP A O 1
ATOM 2226 N N . MET A 1 280 ? -23.968 7.168 14.328 1.00 97.69 280 MET A N 1
ATOM 2227 C CA . MET A 1 280 ? -22.730 6.509 13.888 1.00 97.69 280 MET A CA 1
ATOM 2228 C C . MET A 1 280 ? -22.941 5.892 12.498 1.00 97.69 280 MET A C 1
ATOM 2230 O O . MET A 1 280 ? -23.967 5.256 12.250 1.00 97.69 280 MET A O 1
ATOM 2234 N N . GLY A 1 281 ? -21.957 6.022 11.611 1.00 97.62 281 GLY A N 1
ATOM 2235 C CA . GLY A 1 281 ? -21.849 5.259 10.366 1.00 97.62 281 GLY A CA 1
ATOM 2236 C C . GLY A 1 281 ? -20.695 4.269 10.465 1.00 97.62 281 GLY A C 1
ATOM 2237 O O . GLY A 1 281 ? -19.573 4.674 10.767 1.00 97.62 281 GLY A O 1
ATOM 2238 N N . ILE A 1 282 ? -20.968 2.985 10.232 1.00 98.06 282 ILE A N 1
ATOM 2239 C CA . ILE A 1 282 ? -19.997 1.887 10.330 1.00 98.06 282 ILE A CA 1
ATOM 2240 C C . ILE A 1 282 ? -19.919 1.179 8.976 1.00 98.06 282 ILE A C 1
ATOM 2242 O O . ILE A 1 282 ? -20.940 0.720 8.465 1.00 98.06 282 ILE A O 1
ATOM 2246 N N . THR A 1 283 ? -18.719 1.053 8.407 1.00 97.94 283 THR A N 1
ATOM 2247 C CA . THR A 1 283 ? -18.496 0.436 7.087 1.00 97.94 283 THR A CA 1
ATOM 2248 C C . THR A 1 283 ? -17.339 -0.562 7.134 1.00 97.94 283 THR A C 1
ATOM 2250 O O . THR A 1 283 ? -16.272 -0.216 7.633 1.00 97.94 283 THR A O 1
ATOM 2253 N N . LYS A 1 284 ? -17.537 -1.772 6.591 1.00 96.44 284 LYS A N 1
ATOM 2254 C CA . LYS A 1 284 ? -16.497 -2.785 6.340 1.00 96.44 284 LYS A CA 1
ATOM 2255 C C . LYS A 1 284 ? -16.239 -2.859 4.833 1.00 96.44 284 LYS A C 1
ATOM 2257 O O . LYS A 1 284 ? -17.121 -3.280 4.085 1.00 96.44 284 LYS A O 1
ATOM 2262 N N . TYR A 1 285 ? -15.056 -2.441 4.395 1.00 90.88 285 TYR A N 1
ATOM 2263 C CA . TYR A 1 285 ? -14.579 -2.586 3.015 1.00 90.88 285 TYR A CA 1
ATOM 2264 C C . TYR A 1 285 ? -13.914 -3.945 2.813 1.00 90.88 285 TYR A C 1
ATOM 2266 O O . TYR A 1 285 ? -13.396 -4.514 3.772 1.00 90.88 285 TYR A O 1
ATOM 2274 N N . THR A 1 286 ? -13.850 -4.434 1.575 1.00 77.19 286 THR A N 1
ATOM 2275 C CA . THR A 1 286 ? -12.917 -5.516 1.226 1.00 77.19 286 THR A CA 1
ATOM 2276 C C . THR A 1 286 ? -11.457 -5.083 1.433 1.00 77.19 286 THR A C 1
ATOM 2278 O O . THR A 1 286 ? -11.148 -3.891 1.456 1.00 77.19 286 THR A O 1
ATOM 2281 N N . ALA A 1 287 ? -10.540 -6.041 1.599 1.00 70.75 287 ALA A N 1
ATOM 2282 C CA . ALA A 1 287 ? -9.115 -5.791 1.866 1.00 70.75 287 ALA A CA 1
ATOM 2283 C C . ALA A 1 287 ? -8.375 -4.956 0.791 1.00 70.75 287 ALA A C 1
ATOM 2285 O O . ALA A 1 287 ? -7.288 -4.444 1.067 1.00 70.75 287 ALA A O 1
ATOM 2286 N N . ASP A 1 288 ? -8.973 -4.817 -0.397 1.00 66.88 288 ASP A N 1
ATOM 2287 C CA . ASP A 1 288 ? -8.549 -4.034 -1.568 1.00 66.88 288 ASP A CA 1
ATOM 2288 C C . ASP A 1 288 ? -9.357 -2.728 -1.774 1.00 66.88 288 ASP A C 1
ATOM 2290 O O . ASP A 1 288 ? -9.137 -2.003 -2.743 1.00 66.88 288 ASP A O 1
ATOM 2294 N N . GLY A 1 289 ? -10.334 -2.435 -0.909 1.00 74.44 289 GLY A N 1
ATOM 2295 C CA . GLY A 1 289 ? -11.154 -1.221 -0.957 1.00 74.44 289 GLY A CA 1
ATOM 2296 C C . GLY A 1 289 ? -12.126 -1.097 -2.133 1.00 74.44 289 GLY A C 1
ATOM 2297 O O . GLY A 1 289 ? -12.767 -0.051 -2.268 1.00 74.44 289 GLY A O 1
ATOM 2298 N N . THR A 1 290 ? -12.252 -2.111 -2.993 1.00 75.06 290 THR A N 1
ATOM 2299 C CA . THR A 1 290 ? -13.074 -2.020 -4.216 1.00 75.06 290 THR A CA 1
ATOM 2300 C C . THR A 1 290 ? -14.574 -2.166 -3.948 1.00 75.06 290 THR A C 1
ATOM 2302 O O . THR A 1 290 ? -15.395 -1.719 -4.752 1.00 75.06 290 THR A O 1
ATOM 2305 N N . SER A 1 291 ? -14.962 -2.752 -2.810 1.00 81.50 291 SER A N 1
ATOM 2306 C CA . SER A 1 291 ? -16.365 -3.006 -2.468 1.00 81.50 291 SER A CA 1
ATOM 2307 C C . SER A 1 291 ? -16.660 -2.912 -0.966 1.00 81.50 291 SER A C 1
ATOM 2309 O O . SER A 1 291 ? -15.753 -2.890 -0.130 1.00 81.50 291 SER A O 1
ATOM 2311 N N . LEU A 1 292 ? -17.951 -2.847 -0.619 1.00 88.25 292 LEU A N 1
ATOM 2312 C CA . LEU A 1 292 ? -18.425 -2.947 0.762 1.00 88.25 292 LEU A CA 1
ATOM 2313 C C . LEU A 1 292 ? -18.809 -4.395 1.078 1.00 88.25 292 LEU A C 1
ATOM 2315 O O . LEU A 1 292 ? -19.688 -4.950 0.422 1.00 88.25 292 LEU A O 1
ATOM 2319 N N . VAL A 1 293 ? -18.234 -4.958 2.141 1.00 89.25 293 VAL A N 1
ATOM 2320 C CA . VAL A 1 293 ? -18.726 -6.194 2.770 1.00 89.25 293 VAL A CA 1
ATOM 2321 C C . VAL A 1 293 ? -20.038 -5.893 3.500 1.00 89.25 293 VAL A C 1
ATOM 2323 O O . VAL A 1 293 ? -21.033 -6.592 3.322 1.00 89.25 293 VAL A O 1
ATOM 2326 N N . TYR A 1 294 ? -20.070 -4.805 4.278 1.00 94.94 294 TYR A N 1
ATOM 2327 C CA . TYR A 1 294 ? -21.309 -4.215 4.782 1.00 94.94 294 TYR A CA 1
ATOM 2328 C C . TYR A 1 294 ? -21.153 -2.722 5.085 1.00 94.94 294 TYR A C 1
ATOM 2330 O O . TYR A 1 294 ? -20.048 -2.217 5.286 1.00 94.94 294 TYR A O 1
ATOM 2338 N N . SER A 1 295 ? -22.278 -2.012 5.180 1.00 97.19 295 SER A N 1
ATOM 2339 C CA . SER A 1 295 ? -22.325 -0.680 5.786 1.00 97.19 295 SER A CA 1
ATOM 2340 C C . SER A 1 295 ? -23.671 -0.440 6.467 1.00 97.19 295 SER A C 1
ATOM 2342 O O . SER A 1 295 ? -24.709 -0.866 5.960 1.00 97.19 295 SER A O 1
ATOM 2344 N N . THR A 1 296 ? -23.655 0.194 7.638 1.00 97.75 296 THR A N 1
ATOM 2345 C CA . THR A 1 296 ? -24.823 0.386 8.507 1.00 97.75 296 THR A CA 1
ATOM 2346 C C . THR A 1 296 ? -24.753 1.726 9.233 1.00 97.75 296 THR A C 1
ATOM 2348 O O . THR A 1 296 ? -23.671 2.199 9.583 1.00 97.75 296 THR A O 1
ATOM 2351 N N . TYR A 1 297 ? -25.915 2.306 9.534 1.00 98.12 297 TYR A N 1
ATOM 2352 C CA . TYR A 1 297 ? -26.022 3.254 10.643 1.00 98.12 297 TYR A CA 1
ATOM 2353 C C . TYR A 1 297 ? -25.960 2.500 11.986 1.00 98.12 297 TYR A C 1
ATOM 2355 O O . TYR A 1 297 ? -26.105 1.274 12.032 1.00 98.12 297 TYR A O 1
ATOM 2363 N N . LEU A 1 298 ? -25.774 3.227 13.086 1.00 97.88 298 LEU A N 1
ATOM 2364 C CA . LEU A 1 298 ? -25.989 2.749 14.451 1.00 97.88 298 LEU A CA 1
ATOM 2365 C C . LEU A 1 298 ? -26.338 3.948 15.354 1.00 97.88 298 LEU A C 1
ATOM 2367 O O . LEU A 1 298 ? -25.461 4.730 15.715 1.00 97.88 298 LEU A O 1
ATOM 2371 N N . GLY A 1 299 ? -27.618 4.102 15.703 1.00 96.88 299 GLY A N 1
ATOM 2372 C CA . GLY A 1 299 ? -28.117 5.245 16.479 1.00 96.88 299 GLY A CA 1
ATOM 2373 C C . GLY A 1 299 ? -29.611 5.175 16.822 1.00 96.88 299 GLY A C 1
ATOM 2374 O O . GLY A 1 299 ? -30.336 4.288 16.362 1.00 96.88 299 GLY A O 1
ATOM 2375 N N . GLY A 1 300 ? -30.065 6.101 17.666 1.00 95.81 300 GLY A N 1
ATOM 2376 C CA . GLY A 1 300 ? -31.446 6.251 18.141 1.00 95.81 300 GLY A CA 1
ATOM 2377 C C . GLY A 1 300 ? -32.027 7.634 17.816 1.00 95.81 300 GLY A C 1
ATOM 2378 O O . GLY A 1 300 ? -31.769 8.194 16.758 1.00 95.81 300 GLY A O 1
ATOM 2379 N N . THR A 1 301 ? -32.860 8.207 18.691 1.00 94.81 301 THR A N 1
ATOM 2380 C CA . THR A 1 301 ? -33.479 9.529 18.432 1.00 94.81 301 THR A CA 1
ATOM 2381 C C . THR A 1 301 ? -32.645 10.747 18.865 1.00 94.81 301 THR A C 1
ATOM 2383 O O . THR A 1 301 ? -33.065 11.889 18.639 1.00 94.81 301 THR A O 1
ATOM 2386 N N . GLY A 1 302 ? -31.488 10.516 19.486 1.00 93.94 302 GLY A N 1
ATOM 2387 C CA . GLY A 1 302 ? -30.497 11.492 19.944 1.00 93.94 302 GLY A CA 1
ATOM 2388 C C . GLY A 1 302 ? -29.298 11.626 19.000 1.00 93.94 302 GLY A C 1
ATOM 2389 O O . GLY A 1 302 ? -29.467 11.609 17.789 1.00 93.94 302 GLY A O 1
ATOM 2390 N N . ASN A 1 303 ? -28.111 11.858 19.565 1.00 94.00 303 ASN A N 1
ATOM 2391 C CA . ASN A 1 303 ? -26.850 12.002 18.839 1.00 94.00 303 ASN A CA 1
ATOM 2392 C C . ASN A 1 303 ? -25.867 10.909 19.260 1.00 94.00 303 ASN A C 1
ATOM 2394 O O . ASN A 1 303 ? -25.710 10.674 20.457 1.00 94.00 303 ASN A O 1
ATOM 2398 N N . GLU A 1 304 ? -25.164 10.308 18.303 1.00 95.19 304 GLU A N 1
ATOM 2399 C CA . GLU A 1 304 ? -24.187 9.245 18.552 1.00 95.19 304 GLU A CA 1
ATOM 2400 C C . GLU A 1 304 ? -22.877 9.425 17.758 1.00 95.19 304 GLU A C 1
ATOM 2402 O O . GLU A 1 304 ? -22.913 9.726 16.567 1.00 95.19 304 GLU A O 1
ATOM 2407 N N . ILE A 1 305 ? -21.723 9.176 18.398 1.00 94.38 305 ILE A N 1
ATOM 2408 C CA . ILE A 1 305 ? -20.381 9.226 17.773 1.00 94.38 305 ILE A CA 1
ATOM 2409 C C . ILE A 1 305 ? -19.515 8.011 18.182 1.00 94.38 305 ILE A C 1
ATOM 2411 O O . ILE A 1 305 ? -19.427 7.715 19.380 1.00 94.38 305 ILE A O 1
ATOM 2415 N N . PRO A 1 306 ? -18.869 7.297 17.234 1.00 97.00 306 PRO A N 1
ATOM 2416 C CA . PRO A 1 306 ? -17.942 6.209 17.549 1.00 97.00 306 PRO A CA 1
ATOM 2417 C C . PRO A 1 306 ? -16.563 6.758 17.946 1.00 97.00 306 PRO A C 1
ATOM 2419 O O . PRO A 1 306 ? -16.048 7.681 17.320 1.00 97.00 306 PRO A O 1
ATOM 2422 N N . HIS A 1 307 ? -15.957 6.190 18.991 1.00 96.44 307 HIS A N 1
ATOM 2423 C CA . HIS A 1 307 ? -14.645 6.599 19.515 1.00 96.44 307 HIS A CA 1
ATOM 2424 C C . HIS A 1 307 ? -13.559 5.588 19.150 1.00 96.44 307 HIS A C 1
ATOM 2426 O O . HIS A 1 307 ? -12.490 5.974 18.696 1.00 96.44 307 HIS A O 1
ATOM 2432 N N . SER A 1 308 ? -13.807 4.291 19.332 1.00 97.69 308 SER A N 1
ATOM 2433 C CA . SER A 1 308 ? -12.816 3.259 19.009 1.00 97.69 308 SER A CA 1
ATOM 2434 C C . SER A 1 308 ? -13.484 1.964 18.553 1.00 97.69 308 SER A C 1
ATOM 2436 O O . SER A 1 308 ? -14.553 1.594 19.046 1.00 97.69 308 SER A O 1
ATOM 2438 N N . LEU A 1 309 ? -12.848 1.287 17.600 1.00 97.81 309 LEU A N 1
ATOM 2439 C CA . LEU A 1 309 ? -13.251 -0.001 17.046 1.00 97.81 309 LEU A CA 1
ATOM 2440 C C . LEU A 1 309 ? -12.210 -1.066 17.387 1.00 97.81 309 LEU A C 1
ATOM 2442 O O . LEU A 1 309 ? -11.011 -0.784 17.409 1.00 97.81 309 LEU A O 1
ATOM 2446 N N . VAL A 1 310 ? -12.646 -2.305 17.598 1.00 96.75 310 VAL A N 1
ATOM 2447 C CA . VAL A 1 310 ? -11.753 -3.471 17.625 1.00 96.75 310 VAL A CA 1
ATOM 2448 C C . VAL A 1 310 ? -12.506 -4.717 17.160 1.00 96.75 310 VAL A C 1
ATOM 2450 O O . VAL A 1 310 ? -13.655 -4.930 17.547 1.00 96.75 310 VAL A O 1
ATOM 2453 N N . VAL A 1 311 ? -11.879 -5.544 16.327 1.00 94.94 311 VAL A N 1
ATOM 2454 C CA . VAL A 1 311 ? -12.397 -6.871 15.953 1.00 94.94 311 VAL A CA 1
ATOM 2455 C C . VAL A 1 311 ? -11.819 -7.924 16.902 1.00 94.94 311 VAL A C 1
ATOM 2457 O O . VAL A 1 311 ? -10.712 -7.767 17.417 1.00 94.94 311 VAL A O 1
ATOM 2460 N N . ASN A 1 312 ? -12.573 -8.982 17.203 1.00 87.88 312 ASN A N 1
ATOM 2461 C CA . ASN A 1 312 ? -12.112 -10.072 18.068 1.00 87.88 312 ASN A CA 1
ATOM 2462 C C . ASN A 1 312 ? -11.732 -11.349 17.292 1.00 87.88 312 ASN A C 1
ATOM 2464 O O . ASN A 1 312 ? -11.838 -11.426 16.073 1.00 87.88 312 ASN A O 1
ATOM 2468 N N . GLN A 1 313 ? -11.327 -12.392 18.023 1.00 81.75 313 GLN A N 1
ATOM 2469 C CA . GLN A 1 313 ? -10.896 -13.684 17.462 1.00 81.75 313 GLN A CA 1
ATOM 2470 C C . GLN A 1 313 ? -11.997 -14.481 16.723 1.00 81.75 313 GLN A C 1
ATOM 2472 O O . GLN A 1 313 ? -11.699 -15.533 16.165 1.00 81.75 313 GLN A O 1
ATOM 2477 N N . ASN A 1 314 ? -13.243 -13.994 16.701 1.00 84.19 314 ASN A N 1
ATOM 2478 C CA . ASN A 1 314 ? -14.369 -14.567 15.957 1.00 84.19 314 ASN A CA 1
ATOM 2479 C C . ASN A 1 314 ? -14.775 -13.698 14.740 1.00 84.19 314 ASN A C 1
ATOM 2481 O O . ASN A 1 314 ? -15.851 -13.905 14.183 1.00 84.19 314 ASN A O 1
ATOM 2485 N N . ASP A 1 315 ? -13.971 -12.689 14.384 1.00 87.31 315 ASP A N 1
ATOM 2486 C CA . ASP A 1 315 ? -14.278 -11.636 13.400 1.00 87.31 315 ASP A CA 1
ATOM 2487 C C . ASP A 1 315 ? -15.507 -10.755 13.754 1.00 87.31 315 ASP A C 1
ATOM 2489 O O . ASP A 1 315 ? -16.098 -10.084 12.908 1.00 87.31 315 ASP A O 1
ATOM 2493 N N . GLU A 1 316 ? -15.909 -10.729 15.033 1.00 95.25 316 GLU A N 1
ATOM 2494 C CA . GLU A 1 316 ? -17.007 -9.890 15.532 1.00 95.25 316 GLU A CA 1
ATOM 2495 C C . GLU A 1 316 ? -16.490 -8.472 15.844 1.00 95.25 316 GLU A C 1
ATOM 2497 O O . GLU A 1 316 ? -15.577 -8.307 16.661 1.00 95.25 316 GLU A O 1
ATOM 2502 N N . LEU A 1 317 ? -17.095 -7.437 15.246 1.00 97.88 317 LEU A N 1
ATOM 2503 C CA . LEU A 1 317 ? -16.753 -6.037 15.524 1.00 97.88 317 LEU A CA 1
ATOM 2504 C C . LEU A 1 317 ? -17.315 -5.582 16.876 1.00 97.88 317 LEU A C 1
ATOM 2506 O O . LEU A 1 317 ? -18.515 -5.702 17.132 1.00 97.88 317 LEU A O 1
ATOM 2510 N N . ILE A 1 318 ? -16.471 -4.954 17.690 1.00 98.44 318 ILE A N 1
ATOM 2511 C CA . ILE A 1 318 ? -16.834 -4.260 18.926 1.00 98.44 318 ILE A CA 1
ATOM 2512 C C . ILE A 1 318 ? -16.590 -2.751 18.747 1.00 98.44 318 ILE A C 1
ATOM 2514 O O . ILE A 1 318 ? -15.563 -2.325 18.220 1.00 98.44 318 ILE A O 1
ATOM 2518 N N . ILE A 1 319 ? -17.557 -1.949 19.189 1.00 98.50 319 ILE A N 1
ATOM 2519 C CA . ILE A 1 319 ? -17.651 -0.499 19.001 1.00 98.50 319 ILE A CA 1
ATOM 2520 C C . ILE A 1 319 ? -17.756 0.162 20.378 1.00 98.50 319 ILE A C 1
ATOM 2522 O O . ILE A 1 319 ? -18.679 -0.144 21.137 1.00 98.50 319 ILE A O 1
ATOM 2526 N N . LEU A 1 320 ? -16.854 1.097 20.672 1.00 98.62 320 LEU A N 1
ATOM 2527 C CA . LEU A 1 320 ? -16.963 2.067 21.763 1.00 98.62 320 LEU A CA 1
ATOM 2528 C C . LEU A 1 320 ? -17.444 3.409 21.202 1.00 98.62 320 LEU A C 1
ATOM 2530 O O . LEU A 1 320 ? -16.932 3.864 20.180 1.00 98.62 320 LEU A O 1
ATOM 2534 N N . GLY A 1 321 ? -18.361 4.082 21.892 1.00 97.50 321 GLY A N 1
ATOM 2535 C CA . GLY A 1 321 ? -18.755 5.454 21.569 1.00 97.50 321 GLY A CA 1
ATOM 2536 C C . GLY A 1 321 ? -19.570 6.118 22.676 1.00 97.50 321 GLY A C 1
ATOM 2537 O O . GLY A 1 321 ? -19.705 5.576 23.775 1.00 97.50 321 GLY A O 1
ATOM 2538 N N . THR A 1 322 ? -20.155 7.277 22.377 1.00 95.62 322 THR A N 1
ATOM 2539 C CA . THR A 1 322 ? -21.127 7.951 23.260 1.00 95.62 322 THR A CA 1
ATOM 2540 C C . THR A 1 322 ? -22.479 8.145 22.584 1.00 95.62 322 THR A C 1
ATOM 2542 O O . THR A 1 322 ? -22.574 8.196 21.357 1.00 95.62 322 THR A O 1
ATOM 2545 N N . SER A 1 323 ? -23.530 8.211 23.407 1.00 95.25 323 SER A N 1
ATOM 2546 C CA . SER A 1 323 ? -24.928 8.337 22.984 1.00 95.25 323 SER A CA 1
ATOM 2547 C C . SER A 1 323 ? -25.708 9.269 23.909 1.00 95.25 323 SER A C 1
ATOM 2549 O O . SER A 1 323 ? -25.500 9.261 25.126 1.00 95.25 323 SER A O 1
ATOM 2551 N N . ASN A 1 324 ? -26.655 10.030 23.347 1.00 93.56 324 ASN A N 1
ATOM 2552 C CA . ASN A 1 324 ? -27.732 10.651 24.133 1.00 93.56 324 ASN A CA 1
ATOM 2553 C C . ASN A 1 324 ? -29.152 10.259 23.704 1.00 93.56 324 ASN A C 1
ATOM 2555 O O . ASN A 1 324 ? -30.130 10.866 24.159 1.00 93.56 324 ASN A O 1
ATOM 2559 N N . SER A 1 325 ? -29.276 9.263 22.833 1.00 94.94 325 SER A N 1
ATOM 2560 C CA . SER A 1 325 ? -30.528 8.553 22.601 1.00 94.94 325 SER A CA 1
ATOM 2561 C C . SER A 1 325 ? -30.974 7.836 23.875 1.00 94.94 325 SER A C 1
ATOM 2563 O O . SER A 1 325 ? -30.229 7.052 24.450 1.00 94.94 325 SER A O 1
ATOM 2565 N N . THR A 1 326 ? -32.229 8.023 24.294 1.00 93.31 326 THR A N 1
ATOM 2566 C CA . THR A 1 326 ? -32.838 7.157 25.329 1.00 93.31 326 THR A CA 1
ATOM 2567 C C . THR A 1 326 ? -33.276 5.796 24.771 1.00 93.31 326 THR A C 1
ATOM 2569 O O . THR A 1 326 ? -33.702 4.918 25.519 1.00 93.31 326 THR A O 1
ATOM 2572 N N . ASP A 1 327 ? -33.216 5.652 23.449 1.00 94.88 327 ASP A N 1
ATOM 2573 C CA . ASP A 1 327 ? -33.639 4.516 22.637 1.00 94.88 327 ASP A CA 1
ATOM 2574 C C . ASP A 1 327 ? -32.532 4.035 21.679 1.00 94.88 327 ASP A C 1
ATOM 2576 O O . ASP A 1 327 ? -32.825 3.497 20.613 1.00 94.88 327 ASP A O 1
ATOM 2580 N N . TYR A 1 328 ? -31.261 4.195 22.077 1.00 96.88 328 TYR A N 1
ATOM 2581 C CA . TYR A 1 328 ? -30.130 3.558 21.396 1.00 96.88 328 TYR A CA 1
ATOM 2582 C C . TYR A 1 328 ? -30.337 2.026 21.303 1.00 96.88 328 TYR A C 1
ATOM 2584 O O . TYR A 1 328 ? -30.927 1.434 22.218 1.00 96.88 328 TYR A O 1
ATOM 2592 N N . PRO A 1 329 ? -29.863 1.357 20.235 1.00 96.69 329 PRO A N 1
ATOM 2593 C CA . PRO A 1 329 ? -29.922 -0.099 20.101 1.00 96.69 329 PRO A CA 1
ATOM 2594 C C . PRO A 1 329 ? -29.215 -0.859 21.238 1.00 96.69 329 PRO A C 1
ATOM 2596 O O . PRO A 1 329 ? -27.998 -0.837 21.338 1.00 96.69 329 PRO A O 1
ATOM 2599 N N . ILE A 1 330 ? -29.978 -1.563 22.083 1.00 96.81 330 ILE A N 1
ATOM 2600 C CA . ILE A 1 330 ? -29.499 -2.211 23.321 1.00 96.81 330 ILE A CA 1
ATOM 2601 C C . ILE A 1 330 ? -29.989 -3.663 23.408 1.00 96.81 330 ILE A C 1
ATOM 2603 O O . ILE A 1 330 ? -31.144 -3.961 23.089 1.00 96.81 330 ILE A O 1
ATOM 2607 N N . SER A 1 331 ? -29.140 -4.576 23.893 1.00 95.44 331 SER A N 1
ATOM 2608 C CA . SER A 1 331 ? -29.488 -5.997 24.035 1.00 95.44 331 SER A CA 1
ATOM 2609 C C . SER A 1 331 ? -30.396 -6.279 25.236 1.00 95.44 331 SER A C 1
ATOM 2611 O O . SER A 1 331 ? -30.275 -5.682 26.302 1.00 95.44 331 SER A O 1
ATOM 2613 N N . ALA A 1 332 ? -31.261 -7.292 25.116 1.00 93.69 332 ALA A N 1
ATOM 2614 C CA . ALA A 1 332 ? -32.155 -7.724 26.200 1.00 93.69 332 ALA A CA 1
ATOM 2615 C C . ALA A 1 332 ? -31.425 -8.260 27.456 1.00 93.69 332 ALA A C 1
ATOM 2617 O O . ALA A 1 332 ? -32.043 -8.412 28.511 1.00 93.69 332 ALA A O 1
ATOM 2618 N N . THR A 1 333 ? -30.131 -8.562 27.334 1.00 94.69 333 THR A N 1
ATOM 2619 C CA . THR A 1 333 ? -29.219 -9.034 28.388 1.00 94.69 333 THR A CA 1
ATOM 2620 C C . THR A 1 333 ? -28.212 -7.975 28.850 1.00 94.69 333 THR A C 1
ATOM 2622 O O . THR A 1 333 ? -27.351 -8.310 29.655 1.00 94.69 333 THR A O 1
ATOM 2625 N N . ALA A 1 334 ? -28.298 -6.732 28.358 1.00 97.50 334 ALA A N 1
ATOM 2626 C CA . ALA A 1 334 ? -27.345 -5.655 28.636 1.00 97.50 334 ALA A CA 1
ATOM 2627 C C . ALA A 1 334 ? -27.067 -5.441 30.132 1.00 97.50 334 ALA A C 1
ATOM 2629 O O . ALA A 1 334 ? -28.000 -5.430 30.941 1.00 97.50 334 ALA A O 1
ATOM 2630 N N . PHE A 1 335 ? -25.804 -5.172 30.479 1.00 97.81 335 PHE A N 1
ATOM 2631 C CA . PHE A 1 335 ? -25.411 -4.791 31.838 1.00 97.81 335 PHE A CA 1
ATOM 2632 C C . PHE A 1 335 ? -26.197 -3.569 32.359 1.00 97.81 335 PHE A C 1
ATOM 2634 O O 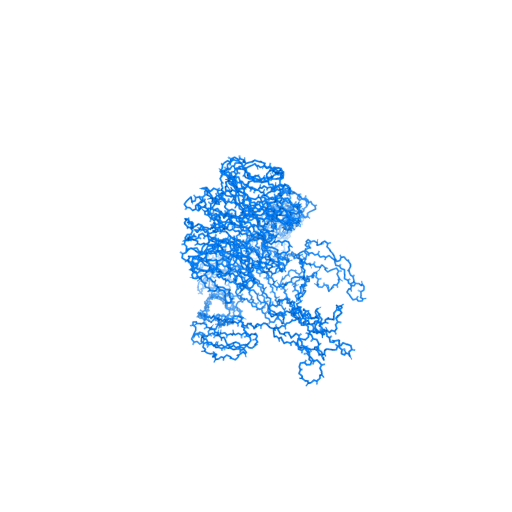. PHE A 1 335 ? -26.720 -3.594 33.476 1.00 97.81 335 PHE A O 1
ATOM 2641 N N . GLN A 1 336 ? -26.321 -2.523 31.538 1.00 97.50 336 GLN A N 1
ATOM 2642 C CA . GLN A 1 336 ? -27.118 -1.329 31.809 1.00 97.50 336 GLN A CA 1
ATOM 2643 C C . GLN A 1 336 ? -28.029 -1.057 30.606 1.00 97.50 336 GLN A C 1
ATOM 2645 O O . GLN A 1 336 ? -27.589 -0.653 29.532 1.00 97.50 336 GLN A O 1
ATOM 2650 N N . SER A 1 337 ? -29.333 -1.268 30.798 1.00 95.38 337 SER A N 1
ATOM 2651 C CA . SER A 1 337 ? -30.339 -1.187 29.732 1.00 95.38 337 SER A CA 1
ATOM 2652 C C . SER A 1 337 ? -30.948 0.208 29.520 1.00 95.38 337 SER A C 1
ATOM 2654 O O . SER A 1 337 ? -31.901 0.343 28.756 1.00 95.38 337 SER A O 1
ATOM 2656 N N . THR A 1 338 ? -30.476 1.233 30.237 1.00 93.56 338 THR A N 1
ATOM 2657 C CA . THR A 1 338 ? -30.982 2.616 30.159 1.00 93.56 338 THR A CA 1
ATOM 2658 C C . THR A 1 338 ? -29.866 3.631 30.387 1.00 93.56 338 THR A C 1
ATOM 2660 O O . THR A 1 338 ? -29.136 3.512 31.371 1.00 93.56 338 THR A O 1
ATOM 2663 N N . MET A 1 339 ? -29.809 4.656 29.538 1.00 91.62 339 MET A N 1
ATOM 2664 C CA . MET A 1 339 ? -29.043 5.889 29.739 1.00 91.62 339 MET A CA 1
ATOM 2665 C C . MET A 1 339 ? -29.442 6.565 31.065 1.00 91.62 339 MET A C 1
ATOM 2667 O O . MET A 1 339 ? -30.638 6.743 31.321 1.00 91.62 339 MET A O 1
ATOM 2671 N N . ASN A 1 340 ? -28.475 6.954 31.898 1.00 88.19 340 ASN A N 1
ATOM 2672 C CA . ASN A 1 340 ? -28.721 7.626 33.182 1.00 88.19 340 ASN A CA 1
ATOM 2673 C C . ASN A 1 340 ? -28.755 9.167 33.073 1.00 88.19 340 ASN A C 1
ATOM 2675 O O . ASN A 1 340 ? -29.402 9.807 33.905 1.00 88.19 340 ASN A O 1
ATOM 2679 N N . SER A 1 341 ? -28.235 9.728 31.972 1.00 73.62 341 SER A N 1
ATOM 2680 C CA . SER A 1 341 ? -28.395 11.124 31.514 1.00 73.62 341 SER A CA 1
ATOM 2681 C C . SER A 1 341 ? -27.694 12.211 32.340 1.00 73.62 341 SER A C 1
ATOM 2683 O O . SER A 1 341 ? -28.160 12.623 33.405 1.00 73.62 341 SER A O 1
ATOM 2685 N N . GLY A 1 342 ? -26.622 12.755 31.763 1.00 80.75 342 GLY A N 1
ATOM 2686 C CA . GLY A 1 342 ? -25.800 13.814 32.343 1.00 80.75 342 GLY A CA 1
ATOM 2687 C C . GLY A 1 342 ? -26.262 15.260 32.133 1.00 80.75 342 GLY A C 1
ATOM 2688 O O . GLY A 1 342 ? -27.405 15.580 31.791 1.00 80.75 342 GLY A O 1
ATOM 2689 N N . THR A 1 343 ? -25.324 16.186 32.339 1.00 84.75 343 THR A N 1
ATOM 2690 C CA . THR A 1 343 ? -25.532 17.622 32.109 1.00 84.75 343 THR A CA 1
ATOM 2691 C C . THR A 1 343 ? -25.408 17.980 30.633 1.00 84.75 343 THR A C 1
ATOM 2693 O O . THR A 1 343 ? -24.354 17.799 30.031 1.00 84.75 343 THR A O 1
ATOM 2696 N N . GLY A 1 344 ? -26.460 18.590 30.078 1.00 84.81 344 GLY A N 1
ATOM 2697 C CA . GLY A 1 344 ? -26.481 19.049 28.689 1.00 84.81 344 GLY A CA 1
ATOM 2698 C C . GLY A 1 344 ? -25.278 19.928 28.326 1.00 84.81 344 GLY A C 1
ATOM 2699 O O . GLY A 1 344 ? -25.108 21.002 28.906 1.00 84.81 344 GLY A O 1
ATOM 2700 N N . THR A 1 345 ? -24.473 19.474 27.364 1.00 81.94 345 THR A N 1
ATOM 2701 C CA . THR A 1 345 ? -23.192 20.082 26.973 1.00 81.94 345 THR A CA 1
ATOM 2702 C C . THR A 1 345 ? -23.185 20.507 25.498 1.00 81.94 345 THR A C 1
ATOM 2704 O O . THR A 1 345 ? -24.016 20.071 24.695 1.00 81.94 345 THR A O 1
ATOM 2707 N N . THR A 1 346 ? -22.321 21.462 25.148 1.00 74.00 346 THR A N 1
ATOM 2708 C CA . THR A 1 346 ? -22.378 22.224 23.887 1.00 74.00 346 THR A CA 1
ATOM 2709 C C . THR A 1 346 ? -21.001 22.296 23.242 1.00 74.00 346 THR A C 1
ATOM 2711 O O . THR A 1 346 ? -20.141 23.053 23.690 1.00 74.00 346 THR A O 1
ATOM 2714 N N . TRP A 1 347 ? -20.811 21.535 22.165 1.00 67.88 347 TRP A N 1
ATOM 2715 C CA . TRP A 1 347 ? -19.529 21.390 21.479 1.00 67.88 347 TRP A CA 1
ATOM 2716 C C . TRP A 1 347 ? -19.474 22.317 20.267 1.00 67.88 347 TRP A C 1
ATOM 2718 O O . TRP A 1 347 ? -20.003 22.031 19.193 1.00 67.88 347 TRP A O 1
ATOM 2728 N N . GLY A 1 348 ? -18.864 23.487 20.466 1.00 56.66 348 GLY A N 1
ATOM 2729 C CA . GLY A 1 348 ? -18.764 24.518 19.437 1.00 56.66 348 GLY A CA 1
ATOM 2730 C C . GLY A 1 348 ? -18.109 23.990 18.160 1.00 56.66 348 GLY A C 1
ATOM 2731 O O . GLY A 1 348 ? -16.976 23.534 18.191 1.00 56.66 348 GLY A O 1
ATOM 2732 N N . GLY A 1 349 ? -18.820 24.081 17.034 1.00 63.97 349 GLY A N 1
ATOM 2733 C CA . GLY A 1 349 ? -18.283 23.846 15.689 1.00 63.97 349 GLY A CA 1
ATOM 2734 C C . GLY A 1 349 ? -18.351 22.417 15.140 1.00 63.97 349 GLY A C 1
ATOM 2735 O O . GLY A 1 349 ? -18.349 22.292 13.924 1.00 63.97 349 GLY A O 1
ATOM 2736 N N . TYR A 1 350 ? -18.553 21.380 15.961 1.00 75.88 350 TYR A N 1
ATOM 2737 C CA . TYR A 1 350 ? -18.787 20.001 15.475 1.00 75.88 350 TYR A CA 1
ATOM 2738 C C . TYR A 1 350 ? -20.193 19.791 14.863 1.00 75.88 350 TYR A C 1
ATOM 2740 O O . TYR A 1 350 ? -20.527 18.714 14.390 1.00 75.88 350 TYR A O 1
ATOM 2748 N N . GLY A 1 351 ? -21.062 20.809 14.886 1.00 78.38 351 GLY A N 1
ATOM 2749 C CA . GLY A 1 351 ? -22.386 20.794 14.242 1.00 78.38 351 GLY A CA 1
ATOM 2750 C C . GLY A 1 351 ? -23.537 20.208 15.076 1.00 78.38 351 GLY A C 1
ATOM 2751 O O . GLY A 1 351 ? -24.689 20.581 14.847 1.00 78.38 351 GLY A O 1
ATOM 2752 N N . PHE A 1 352 ? -23.252 19.379 16.084 1.00 85.94 352 PHE A N 1
ATOM 2753 C CA . PHE A 1 352 ? -24.238 18.745 16.976 1.00 85.94 352 PHE A CA 1
ATOM 2754 C C . PHE A 1 352 ? -24.059 19.154 18.452 1.00 85.94 352 PHE A C 1
ATOM 2756 O O . PHE A 1 352 ? -23.116 19.858 18.804 1.00 85.94 352 PHE A O 1
ATOM 2763 N N . ASN A 1 353 ? -24.992 18.758 19.332 1.00 86.56 353 ASN A N 1
ATOM 2764 C CA . ASN A 1 353 ? -24.922 19.038 20.777 1.00 86.56 353 ASN A CA 1
ATOM 2765 C C . ASN A 1 353 ? -25.542 17.919 21.622 1.00 86.56 353 ASN A C 1
ATOM 2767 O O . ASN A 1 353 ? -26.629 17.424 21.314 1.00 86.56 353 ASN A O 1
ATOM 2771 N N . TYR A 1 354 ? -24.916 17.606 22.754 1.00 88.50 354 TYR A N 1
ATOM 2772 C CA . TYR A 1 354 ? -25.413 16.631 23.722 1.00 88.50 354 TYR A CA 1
ATOM 2773 C C . TYR A 1 354 ? -26.382 17.282 24.714 1.00 88.50 354 TYR A C 1
ATOM 2775 O O . TYR A 1 354 ? -26.058 17.546 25.868 1.00 88.50 354 TYR A O 1
ATOM 2783 N N . ASN A 1 355 ? -27.598 17.572 24.242 1.00 84.06 355 ASN A N 1
ATOM 2784 C CA . ASN A 1 355 ? -28.600 18.377 24.960 1.00 84.06 355 ASN A CA 1
ATOM 2785 C C . ASN A 1 355 ? -29.075 17.790 26.311 1.00 84.06 355 ASN A C 1
ATOM 2787 O O . ASN A 1 355 ? -29.651 18.526 27.113 1.00 84.06 355 ASN A O 1
ATOM 2791 N N . ALA A 1 356 ? -28.854 16.495 26.559 1.00 84.00 356 ALA A N 1
ATOM 2792 C CA . ALA A 1 356 ? -29.261 15.768 27.768 1.00 84.00 356 ALA A CA 1
ATOM 2793 C C . ALA A 1 356 ? -28.080 15.045 28.455 1.00 84.00 356 ALA A C 1
ATOM 2795 O O . ALA A 1 356 ? -28.281 14.041 29.136 1.00 84.00 356 ALA A O 1
ATOM 2796 N N . GLY A 1 357 ? -26.856 15.530 28.222 1.00 90.38 357 GLY A N 1
ATOM 2797 C CA . GLY A 1 357 ? -25.632 14.793 28.530 1.00 90.38 357 GLY A CA 1
ATOM 2798 C C . GLY A 1 357 ? -25.462 13.576 27.623 1.00 90.38 357 GLY A C 1
ATOM 2799 O O . GLY A 1 357 ? -26.117 13.507 26.582 1.00 90.38 357 GLY A O 1
ATOM 2800 N N . CYS A 1 358 ? -24.606 12.632 28.010 1.00 93.50 358 CYS A N 1
ATOM 2801 C CA . CYS A 1 358 ? -24.438 11.339 27.338 1.00 93.50 358 CYS A CA 1
ATOM 2802 C C . CYS A 1 358 ? -23.922 10.260 28.304 1.00 93.50 358 CYS A C 1
ATOM 2804 O O . CYS A 1 358 ? -23.193 10.570 29.249 1.00 93.50 358 CYS A O 1
ATOM 2806 N N . ASP A 1 359 ? -24.260 9.006 28.010 1.00 96.31 359 ASP A N 1
ATOM 2807 C CA . ASP A 1 359 ? -23.642 7.814 28.602 1.00 96.31 359 ASP A CA 1
ATOM 2808 C C . ASP A 1 359 ? -22.664 7.198 27.567 1.00 96.31 359 ASP A C 1
ATOM 2810 O O . ASP A 1 359 ? -22.795 7.435 26.357 1.00 96.31 359 ASP A O 1
ATOM 2814 N N . ILE A 1 360 ? -21.712 6.365 28.012 1.00 97.81 360 ILE A N 1
ATOM 2815 C CA . ILE A 1 360 ? -20.942 5.503 27.095 1.00 97.81 360 ILE A CA 1
ATOM 2816 C C . ILE A 1 360 ? -21.887 4.445 26.522 1.00 97.81 360 ILE A C 1
ATOM 2818 O O . ILE A 1 360 ? -22.748 3.921 27.232 1.00 97.81 360 ILE A O 1
ATOM 2822 N N . VAL A 1 361 ? -21.691 4.088 25.255 1.00 98.38 361 VAL A N 1
ATOM 2823 C CA . VAL A 1 361 ? -22.289 2.902 24.635 1.00 98.38 361 VAL A CA 1
ATOM 2824 C C . VAL A 1 361 ? -21.202 1.952 24.154 1.00 98.38 361 VAL A C 1
ATOM 2826 O O . VAL A 1 361 ? -20.172 2.368 23.620 1.00 98.38 361 VAL A O 1
ATOM 2829 N N . VAL A 1 362 ? -21.448 0.660 24.354 1.00 98.62 362 VAL A N 1
ATOM 2830 C CA . VAL A 1 362 ? -20.599 -0.425 23.862 1.00 98.62 362 VAL A CA 1
ATOM 2831 C C . VAL A 1 362 ? -21.490 -1.368 23.071 1.00 98.62 362 VAL A C 1
ATOM 2833 O O . VAL A 1 362 ? -22.429 -1.925 23.638 1.00 98.62 362 VAL A O 1
ATOM 2836 N N . THR A 1 363 ? -21.209 -1.548 21.782 1.00 98.56 363 THR A N 1
ATOM 2837 C CA . THR A 1 363 ? -22.005 -2.387 20.871 1.00 98.56 363 THR A CA 1
ATOM 2838 C C . THR A 1 363 ? -21.116 -3.397 20.166 1.00 98.56 363 THR A C 1
ATOM 2840 O O . THR A 1 363 ? -20.050 -3.055 19.671 1.00 98.56 363 THR A O 1
ATOM 2843 N N . LYS A 1 364 ? -21.572 -4.645 20.087 1.00 98.00 364 LYS A N 1
ATOM 2844 C CA . LYS A 1 364 ? -20.913 -5.750 19.398 1.00 98.00 364 LYS A CA 1
ATOM 2845 C C . LYS A 1 364 ? -21.802 -6.251 18.261 1.00 98.00 364 LYS A C 1
ATOM 2847 O O . LYS A 1 364 ? -22.904 -6.745 18.519 1.00 98.00 364 LYS A O 1
ATOM 2852 N N . LEU A 1 365 ? -21.328 -6.122 17.027 1.00 97.44 365 LEU A N 1
ATOM 2853 C CA . LEU A 1 365 ? -21.992 -6.608 15.816 1.00 97.44 365 LEU A CA 1
ATOM 2854 C C . LEU A 1 365 ? -21.477 -8.001 15.431 1.00 97.44 365 LEU A C 1
ATOM 2856 O O . LEU A 1 365 ? -20.358 -8.387 15.768 1.00 97.44 365 LEU A O 1
ATOM 2860 N N . ASN A 1 366 ? -22.301 -8.753 14.706 1.00 94.69 366 ASN A N 1
ATOM 2861 C CA . ASN A 1 366 ? -21.864 -9.970 14.028 1.00 94.69 366 ASN A CA 1
ATOM 2862 C C . ASN A 1 366 ? -21.002 -9.660 12.788 1.00 94.69 366 ASN A C 1
ATOM 2864 O O . ASN A 1 366 ? -21.013 -8.545 12.271 1.00 94.69 366 ASN A O 1
ATOM 2868 N N . VAL A 1 367 ? -20.289 -10.679 12.298 1.00 91.62 367 VAL A N 1
ATOM 2869 C CA . VAL A 1 367 ? -19.329 -10.608 11.174 1.00 91.62 367 VAL A CA 1
ATOM 2870 C C . VAL A 1 367 ? -19.902 -9.928 9.916 1.00 91.62 367 VAL A C 1
ATOM 2872 O O . VAL A 1 367 ? -19.181 -9.239 9.197 1.00 91.62 367 VAL A O 1
ATOM 2875 N N . SER A 1 368 ? -21.206 -10.089 9.662 1.00 87.81 368 SER A N 1
ATOM 2876 C CA . SER A 1 368 ? -21.913 -9.528 8.501 1.00 87.81 368 SER A CA 1
ATOM 2877 C C . SER A 1 368 ? -22.572 -8.159 8.736 1.00 87.81 368 SER A C 1
ATOM 2879 O O . SER A 1 368 ? -23.223 -7.641 7.832 1.00 87.81 368 SER A O 1
ATOM 2881 N N . GLY A 1 369 ? -22.458 -7.564 9.931 1.00 93.50 369 GLY A N 1
ATOM 2882 C CA . GLY A 1 369 ? -23.062 -6.260 10.249 1.00 93.50 369 GLY A CA 1
ATOM 2883 C C . GLY A 1 369 ? -24.600 -6.244 10.245 1.00 93.50 369 GLY A C 1
ATOM 2884 O O . GLY A 1 369 ? -25.215 -5.178 10.190 1.00 93.50 369 GLY A O 1
ATOM 2885 N N . THR A 1 370 ? -25.232 -7.418 10.292 1.00 95.06 370 THR A N 1
ATOM 2886 C CA . THR A 1 370 ? -26.690 -7.618 10.192 1.00 95.06 370 THR A CA 1
ATOM 2887 C C . THR A 1 370 ? -27.391 -7.652 11.555 1.00 95.06 370 THR A C 1
ATOM 2889 O O . THR A 1 370 ? -28.604 -7.460 11.632 1.00 95.06 370 THR A O 1
ATOM 2892 N N . GLY A 1 371 ? -26.657 -7.883 12.649 1.00 94.62 371 GLY A N 1
ATOM 2893 C CA . GLY A 1 371 ? -27.233 -8.078 13.980 1.00 94.62 371 GLY A CA 1
ATOM 2894 C C . GLY A 1 371 ? -26.311 -7.688 15.134 1.00 94.62 371 GLY A C 1
ATOM 2895 O O . GLY A 1 371 ? -25.112 -7.963 15.113 1.00 94.62 371 GLY A O 1
ATOM 2896 N N . ILE A 1 372 ? -26.898 -7.099 16.180 1.00 95.94 372 ILE A N 1
ATOM 2897 C CA . ILE A 1 372 ? -26.244 -6.896 17.479 1.00 95.94 372 ILE A CA 1
ATOM 2898 C C . ILE A 1 372 ? -26.210 -8.224 18.247 1.00 95.94 372 ILE A C 1
ATOM 2900 O O . ILE A 1 372 ? -27.247 -8.845 18.484 1.00 95.94 372 ILE A O 1
ATOM 2904 N N . ILE A 1 373 ? -25.015 -8.623 18.682 1.00 95.81 373 ILE A N 1
ATOM 2905 C CA . ILE A 1 373 ? -24.770 -9.777 19.561 1.00 95.81 373 ILE A CA 1
ATOM 2906 C C . ILE A 1 373 ? -24.900 -9.352 21.029 1.00 95.81 373 ILE A C 1
ATOM 2908 O O . ILE A 1 373 ? -25.570 -10.007 21.827 1.00 95.81 373 ILE A O 1
ATOM 2912 N N . GLY A 1 374 ? -24.309 -8.209 21.369 1.00 97.19 374 GLY A N 1
ATOM 2913 C CA . GLY A 1 374 ? -24.399 -7.568 22.677 1.00 97.19 374 GLY A CA 1
ATOM 2914 C C . GLY A 1 374 ? -24.377 -6.055 22.502 1.00 97.19 374 GLY A C 1
ATOM 2915 O O . GLY A 1 374 ? -23.634 -5.552 21.668 1.00 97.19 374 GLY A O 1
ATOM 2916 N N . SER A 1 375 ? -25.163 -5.314 23.274 1.00 98.44 375 SER A N 1
ATOM 2917 C CA . SER A 1 375 ? -25.009 -3.863 23.395 1.00 98.44 375 SER A CA 1
ATOM 2918 C C . SER A 1 375 ? -25.517 -3.379 24.745 1.00 98.44 375 SER A C 1
ATOM 2920 O O . SER A 1 375 ? -26.534 -3.883 25.230 1.00 98.44 375 SER A O 1
ATOM 2922 N N . THR A 1 376 ? -24.805 -2.431 25.355 1.00 98.56 376 THR A N 1
ATOM 2923 C CA . THR A 1 376 ? -25.095 -1.865 26.677 1.00 98.56 376 THR A CA 1
ATOM 2924 C C . THR A 1 376 ? -24.745 -0.377 26.729 1.00 98.56 376 THR A C 1
ATOM 2926 O O . THR A 1 376 ? -23.782 0.060 26.098 1.00 98.56 376 THR A O 1
ATOM 2929 N N . TYR A 1 377 ? -25.477 0.387 27.546 1.00 98.19 377 TYR A N 1
ATOM 2930 C CA . TYR A 1 377 ? -24.960 1.655 28.064 1.00 98.19 377 TYR A CA 1
ATOM 2931 C C . TYR A 1 377 ? -23.912 1.373 29.153 1.00 98.19 377 TYR A C 1
ATOM 2933 O O . TYR A 1 377 ? -23.792 0.243 29.643 1.00 98.19 377 TYR A O 1
ATOM 2941 N N . LEU A 1 378 ? -23.188 2.408 29.565 1.00 97.56 378 LEU A N 1
ATOM 2942 C CA . LEU A 1 378 ? -22.303 2.405 30.723 1.00 97.56 378 LEU A CA 1
ATOM 2943 C C . LEU A 1 378 ? -22.154 3.849 31.241 1.00 97.56 378 LEU A C 1
ATOM 2945 O O . LEU A 1 378 ? -21.440 4.654 30.646 1.00 97.56 378 LEU A O 1
ATOM 2949 N N . GLY A 1 379 ? -22.837 4.198 32.333 1.00 96.31 379 GLY A N 1
ATOM 2950 C CA . GLY A 1 379 ? -22.829 5.573 32.840 1.00 96.31 379 GLY A CA 1
ATOM 2951 C C . GLY A 1 379 ? -23.632 5.824 34.119 1.00 96.31 379 GLY A C 1
ATOM 2952 O O . GLY A 1 379 ? -24.351 4.956 34.619 1.00 96.31 379 GLY A O 1
ATOM 2953 N N . GLY A 1 380 ? -23.476 7.029 34.661 1.00 95.44 380 GLY A N 1
ATOM 2954 C CA . GLY A 1 380 ? -24.150 7.565 35.846 1.00 95.44 380 GLY A CA 1
ATOM 2955 C C . GLY A 1 380 ? -24.886 8.878 35.546 1.00 95.44 380 GLY A C 1
ATOM 2956 O O . GLY A 1 380 ? -25.423 9.070 34.462 1.00 95.44 380 GLY A O 1
ATOM 2957 N N . THR A 1 381 ? -24.969 9.780 36.526 1.00 94.19 381 THR A N 1
ATOM 2958 C CA . THR A 1 381 ? -25.768 11.026 36.433 1.00 94.19 381 THR A CA 1
ATOM 2959 C C . THR A 1 381 ? -24.989 12.272 35.983 1.00 94.19 381 THR A C 1
ATOM 2961 O O . THR A 1 381 ? -25.518 13.388 36.014 1.00 94.19 381 THR A O 1
ATOM 2964 N N . GLY A 1 382 ? -23.731 12.102 35.581 1.00 93.69 382 GLY A N 1
ATOM 2965 C CA . GLY A 1 382 ? -22.913 13.085 34.870 1.00 93.69 382 GLY A CA 1
ATOM 2966 C C . GLY A 1 382 ? -22.768 12.716 33.392 1.00 93.69 382 GLY A C 1
ATOM 2967 O O . GLY A 1 382 ? -23.524 11.907 32.865 1.00 93.69 382 GLY A O 1
ATOM 2968 N N . ASN A 1 383 ? -21.813 13.339 32.706 1.00 93.94 383 ASN A N 1
ATOM 2969 C CA . ASN A 1 383 ? -21.437 12.955 31.346 1.00 93.94 383 ASN A CA 1
ATOM 2970 C C . ASN A 1 383 ? -20.355 11.876 31.398 1.00 93.94 383 ASN A C 1
ATOM 2972 O O . ASN A 1 383 ? -19.326 12.069 32.055 1.00 93.94 383 ASN A O 1
ATOM 2976 N N . ASP A 1 384 ? -20.574 10.783 30.675 1.00 96.19 384 ASP A N 1
ATOM 2977 C CA . ASP A 1 384 ? -19.640 9.667 30.558 1.00 96.19 384 ASP A CA 1
ATOM 2978 C C . ASP A 1 384 ? -19.166 9.504 29.114 1.00 96.19 384 ASP A C 1
ATOM 2980 O O . ASP A 1 384 ? -19.910 9.745 28.162 1.00 96.19 384 ASP A O 1
ATOM 2984 N N . GLY A 1 385 ? -17.895 9.135 28.959 1.00 94.12 385 GLY A N 1
ATOM 2985 C CA . GLY A 1 385 ? -17.227 8.977 27.670 1.00 94.12 385 GLY A CA 1
ATOM 2986 C C . GLY A 1 385 ? -16.654 10.264 27.075 1.00 94.12 385 GLY A C 1
ATOM 2987 O O . GLY A 1 385 ? -15.942 10.200 26.081 1.00 94.12 385 GLY A O 1
ATOM 2988 N N . LEU A 1 386 ? -16.943 11.436 27.653 1.00 91.69 386 LEU A N 1
ATOM 2989 C CA . LEU A 1 386 ? -16.476 12.723 27.128 1.00 91.69 386 LEU A CA 1
ATOM 2990 C C . LEU A 1 386 ? -15.389 13.366 27.980 1.00 91.69 386 LEU A C 1
ATOM 2992 O O . LEU A 1 386 ? -15.506 13.523 29.196 1.00 91.69 386 LEU A O 1
ATOM 2996 N N . ASN A 1 387 ? -14.373 13.866 27.289 1.00 90.25 387 ASN A N 1
ATOM 2997 C CA . ASN A 1 387 ? -13.313 14.680 27.858 1.00 90.25 387 ASN A CA 1
ATOM 2998 C C . ASN A 1 387 ? -13.746 16.158 27.920 1.00 90.25 387 ASN A C 1
ATOM 3000 O O . ASN A 1 387 ? -13.401 16.966 27.062 1.00 90.25 387 ASN A O 1
ATOM 3004 N N . GLU A 1 388 ? -14.498 16.543 28.957 1.00 84.12 388 GLU A N 1
ATOM 3005 C CA . GLU A 1 388 ? -14.901 17.944 29.212 1.00 84.12 388 GLU A CA 1
ATOM 3006 C C . GLU A 1 388 ? -13.786 18.808 29.859 1.00 84.12 388 GLU A C 1
ATOM 3008 O O . GLU A 1 388 ? -14.050 19.868 30.439 1.00 84.12 388 GLU A O 1
ATOM 3013 N N . GLY A 1 389 ? -12.524 18.365 29.798 1.00 79.19 389 GLY A N 1
ATOM 3014 C CA . GLY A 1 389 ? -11.367 19.081 30.328 1.00 79.19 389 GLY A CA 1
ATOM 3015 C C . GLY A 1 389 ? -10.737 20.021 29.304 1.00 79.19 389 GLY A C 1
ATOM 3016 O O . GLY A 1 389 ? -9.981 19.581 28.447 1.00 79.19 389 GLY A O 1
ATOM 3017 N N . SER A 1 390 ? -10.945 21.334 29.446 1.00 73.38 390 SER A N 1
ATOM 3018 C CA . SER A 1 390 ? -10.466 22.339 28.474 1.00 73.38 390 SER A CA 1
ATOM 3019 C C . SER A 1 390 ? -8.944 22.465 28.319 1.00 73.38 390 SER A C 1
ATOM 3021 O O . SER A 1 390 ? -8.487 23.258 27.511 1.00 73.38 390 SER A O 1
ATOM 3023 N N . LEU A 1 391 ? -8.150 21.756 29.122 1.00 84.75 391 LEU A N 1
ATOM 3024 C CA . LEU A 1 391 ? -6.687 21.676 28.996 1.00 84.75 391 LEU A CA 1
ATOM 3025 C C . LEU A 1 391 ? -6.204 20.238 28.727 1.00 84.75 391 LEU A C 1
ATOM 3027 O O . LEU A 1 391 ? -5.003 19.999 28.701 1.00 84.75 391 LEU A O 1
ATOM 3031 N N . LEU A 1 392 ? -7.142 19.304 28.525 1.00 90.88 392 LEU A N 1
ATOM 3032 C CA . LEU A 1 392 ? -6.906 17.893 28.211 1.00 90.88 392 LEU A CA 1
ATOM 3033 C C . LEU A 1 392 ? -7.539 17.460 26.875 1.00 90.88 392 LEU A C 1
ATOM 3035 O O . LEU A 1 392 ? -7.284 16.340 26.442 1.00 90.88 392 LEU A O 1
ATOM 3039 N N . HIS A 1 393 ? -8.352 18.301 26.218 1.00 88.19 393 HIS A N 1
ATOM 3040 C CA . HIS A 1 393 ? -8.722 18.157 24.801 1.00 88.19 393 HIS A CA 1
ATOM 3041 C C . HIS A 1 393 ? -7.893 19.096 23.906 1.00 88.19 393 HIS A C 1
ATOM 3043 O O . HIS A 1 393 ? -8.398 20.064 23.345 1.00 88.19 393 HIS A O 1
ATOM 3049 N N . TYR A 1 394 ? -6.578 18.876 23.852 1.00 92.06 394 TYR A N 1
ATOM 3050 C CA . TYR A 1 394 ? -5.640 19.865 23.308 1.00 92.06 394 TYR A CA 1
ATOM 3051 C C . TYR A 1 394 ? -5.702 20.018 21.780 1.00 92.06 394 TYR A C 1
ATOM 3053 O O . TYR A 1 394 ? -5.390 21.084 21.245 1.00 92.06 394 TYR A O 1
ATOM 3061 N N . ASN A 1 395 ? -6.148 18.977 21.085 1.00 92.94 395 ASN A N 1
ATOM 3062 C CA . ASN A 1 395 ? -6.379 18.933 19.647 1.00 92.94 395 ASN A CA 1
ATOM 3063 C C . ASN A 1 395 ? -7.886 18.904 19.353 1.00 92.94 395 ASN A C 1
ATOM 3065 O O . ASN A 1 395 ? -8.719 18.619 20.217 1.00 92.94 395 ASN A O 1
ATOM 3069 N N . TYR A 1 396 ? -8.247 19.170 18.101 1.00 91.69 396 TYR A N 1
ATOM 3070 C CA . TYR A 1 396 ? -9.598 18.911 17.622 1.00 91.69 396 TYR A CA 1
ATOM 3071 C C . TYR A 1 396 ? -9.869 17.397 17.654 1.00 91.69 396 TYR A C 1
ATOM 3073 O O . TYR A 1 396 ? -8.969 16.594 17.415 1.00 91.69 396 TYR A O 1
ATOM 3081 N N . GLY A 1 397 ? -11.090 17.006 18.015 1.00 90.06 397 GLY A N 1
ATOM 3082 C CA . GLY A 1 397 ? -11.468 15.606 18.203 1.00 90.06 397 GLY A CA 1
ATOM 3083 C C . GLY A 1 397 ? -11.157 15.006 19.584 1.00 90.06 397 GLY A C 1
ATOM 3084 O O . GLY A 1 397 ? -11.835 14.066 19.994 1.00 90.06 397 GLY A O 1
ATOM 3085 N N . ASP A 1 398 ? -10.224 15.561 20.369 1.00 92.06 398 ASP A N 1
ATOM 3086 C CA . ASP A 1 398 ? -9.811 14.978 21.664 1.00 92.06 398 ASP A CA 1
ATOM 3087 C C . ASP A 1 398 ? -10.921 14.925 22.739 1.00 92.06 398 ASP A C 1
ATOM 3089 O O . ASP A 1 398 ? -10.758 14.285 23.781 1.00 92.06 398 ASP A O 1
ATOM 3093 N N . ALA A 1 399 ? -12.058 15.585 22.497 1.00 90.06 399 ALA A N 1
ATOM 3094 C CA . ALA A 1 399 ? -13.277 15.464 23.297 1.00 90.06 399 ALA A CA 1
ATOM 3095 C C . ALA A 1 399 ? -13.884 14.042 23.263 1.00 90.06 399 ALA A C 1
ATOM 3097 O O . ALA A 1 399 ? -14.543 13.640 24.225 1.00 90.06 399 ALA A O 1
ATOM 3098 N N . PHE A 1 400 ? -13.643 13.299 22.175 1.00 91.56 400 PHE A N 1
ATOM 3099 C CA . PHE A 1 400 ? -14.220 11.990 21.845 1.00 91.56 400 PHE A CA 1
ATOM 3100 C C . PHE A 1 400 ? -13.154 10.884 21.858 1.00 91.56 400 PHE A C 1
ATOM 3102 O O . PHE A 1 400 ? -13.073 10.061 20.943 1.00 91.56 400 PHE A O 1
ATOM 3109 N N . ARG A 1 401 ? -12.274 10.905 22.868 1.00 91.12 401 ARG A N 1
ATOM 3110 C CA . ARG A 1 401 ? -11.280 9.848 23.082 1.00 91.12 401 ARG A CA 1
ATOM 3111 C C . ARG A 1 401 ? -11.732 8.825 24.113 1.00 91.12 401 ARG A C 1
ATOM 3113 O O . ARG A 1 401 ? -12.253 9.139 25.182 1.00 91.12 401 ARG A O 1
ATOM 3120 N N . GLY A 1 402 ? -11.415 7.591 23.774 1.00 94.38 402 GLY A N 1
ATOM 3121 C CA . GLY A 1 402 ? -11.502 6.402 24.591 1.00 94.38 402 GLY A CA 1
ATOM 3122 C C . GLY A 1 402 ? -10.876 5.263 23.798 1.00 94.38 402 GLY A C 1
ATOM 3123 O O . GLY A 1 402 ? -10.688 5.366 22.582 1.00 94.38 402 GLY A O 1
ATOM 3124 N N . GLU A 1 403 ? -10.555 4.176 24.477 1.00 97.19 403 GLU A N 1
ATOM 3125 C CA . GLU A 1 403 ? -9.963 3.002 23.850 1.00 97.19 403 GLU A CA 1
ATOM 3126 C C . GLU A 1 403 ? -10.678 1.735 24.304 1.00 97.19 403 GLU A C 1
ATOM 3128 O O . GLU A 1 403 ? -11.106 1.633 25.454 1.00 97.19 403 GLU A O 1
ATOM 3133 N N . ILE A 1 404 ? -10.804 0.779 23.386 1.00 98.06 404 ILE A N 1
ATOM 3134 C CA . ILE A 1 404 ? -11.429 -0.521 23.591 1.00 98.06 404 ILE A CA 1
ATOM 3135 C C . ILE A 1 404 ? -10.527 -1.617 23.027 1.00 98.06 404 ILE A C 1
ATOM 3137 O O . ILE A 1 404 ? -10.132 -1.571 21.866 1.00 98.06 404 ILE A O 1
ATOM 3141 N N . ILE A 1 405 ? -10.187 -2.604 23.854 1.00 97.25 405 ILE A N 1
ATOM 3142 C CA . ILE A 1 405 ? -9.324 -3.728 23.472 1.00 97.25 405 ILE A CA 1
ATOM 3143 C C . ILE A 1 405 ? -9.923 -5.061 23.925 1.00 97.25 405 ILE A C 1
ATOM 3145 O O . ILE A 1 405 ? -10.684 -5.134 24.896 1.00 97.25 405 ILE A O 1
ATOM 3149 N N . ASN A 1 406 ? -9.535 -6.133 23.237 1.00 94.81 406 ASN A N 1
ATOM 3150 C CA . ASN A 1 406 ? -9.843 -7.496 23.655 1.00 94.81 406 ASN A CA 1
ATOM 3151 C C . ASN A 1 406 ? -8.969 -7.903 24.855 1.00 94.81 406 ASN A C 1
ATOM 3153 O O . ASN A 1 406 ? -7.748 -7.751 24.837 1.00 94.81 406 ASN A O 1
ATOM 3157 N N . GLY A 1 407 ? -9.594 -8.477 25.877 1.00 91.06 407 GLY A N 1
ATOM 3158 C CA . GLY A 1 407 ? -8.936 -9.210 26.951 1.00 91.06 407 GLY A CA 1
ATOM 3159 C C . GLY A 1 407 ? -8.461 -10.591 26.496 1.00 91.06 407 GLY A C 1
ATOM 3160 O O . GLY A 1 407 ? -8.961 -11.150 25.518 1.00 91.06 407 GLY A O 1
ATOM 3161 N N . LEU A 1 408 ? -7.506 -11.170 27.231 1.00 87.50 408 LEU A N 1
ATOM 3162 C CA . LEU A 1 408 ? -6.859 -12.440 26.866 1.00 87.50 408 LEU A CA 1
ATOM 3163 C C . LEU A 1 408 ? -7.813 -13.653 26.811 1.00 87.50 408 LEU A C 1
ATOM 3165 O O . LEU A 1 408 ? -7.444 -14.670 26.228 1.00 87.50 408 LEU A O 1
ATOM 3169 N N . ASN A 1 409 ? -9.019 -13.566 27.386 1.00 86.44 409 ASN A N 1
ATOM 3170 C CA . ASN A 1 409 ? -10.060 -14.599 27.295 1.00 86.44 409 ASN A CA 1
ATOM 3171 C C . ASN A 1 409 ? -11.333 -14.083 26.583 1.00 86.44 409 ASN A C 1
ATOM 3173 O O . ASN A 1 409 ? -12.410 -14.661 26.745 1.00 86.44 409 ASN A O 1
ATOM 3177 N N . GLY A 1 410 ? -11.227 -12.990 25.817 1.00 89.25 410 GLY A N 1
ATOM 3178 C CA . GLY A 1 410 ? -12.341 -12.357 25.105 1.00 89.25 410 GLY A CA 1
ATOM 3179 C C . GLY A 1 410 ? -13.184 -11.391 25.947 1.00 89.25 410 GLY A C 1
ATOM 3180 O O . GLY A 1 410 ? -14.251 -10.975 25.498 1.00 89.25 410 GLY A O 1
ATOM 3181 N N . GLU A 1 411 ? -12.747 -11.028 27.157 1.00 95.12 411 GLU A N 1
ATOM 3182 C CA . GLU A 1 411 ? -13.326 -9.900 27.900 1.00 95.12 411 GLU A CA 1
ATOM 3183 C C . GLU A 1 411 ? -13.178 -8.591 27.106 1.00 95.12 411 GLU A C 1
ATOM 3185 O O . GLU A 1 411 ? -12.294 -8.474 26.264 1.00 95.12 411 GLU A O 1
ATOM 3190 N N . ILE A 1 412 ? -14.002 -7.581 27.379 1.00 97.69 412 ILE A N 1
ATOM 3191 C CA . ILE A 1 412 ? -13.917 -6.278 26.702 1.00 97.69 412 ILE A CA 1
ATOM 3192 C C . ILE A 1 412 ? -13.358 -5.250 27.683 1.00 97.69 412 ILE A C 1
ATOM 3194 O O . ILE A 1 412 ? -13.975 -5.001 28.719 1.00 97.69 412 ILE A O 1
ATOM 3198 N N . ILE A 1 413 ? -12.192 -4.674 27.390 1.00 98.19 413 ILE A N 1
ATOM 3199 C CA . ILE A 1 413 ? -11.492 -3.734 28.278 1.00 98.19 413 ILE A CA 1
ATOM 3200 C C . ILE A 1 413 ? -11.577 -2.328 27.691 1.00 98.19 413 ILE A C 1
ATOM 3202 O O . ILE A 1 413 ? -11.326 -2.149 26.504 1.00 98.19 413 ILE A O 1
ATOM 3206 N N . ILE A 1 414 ? -11.944 -1.345 28.517 1.00 98.31 414 ILE A N 1
ATOM 3207 C CA . ILE A 1 414 ? -12.214 0.035 28.093 1.00 98.31 414 ILE A CA 1
ATOM 3208 C C . ILE A 1 414 ? -11.456 1.039 28.967 1.00 98.31 414 ILE A C 1
ATOM 3210 O O . ILE A 1 414 ? -11.498 0.955 30.199 1.00 98.31 414 ILE A O 1
ATOM 3214 N N . ALA A 1 415 ? -10.843 2.027 28.314 1.00 97.94 415 ALA A N 1
ATOM 3215 C CA . ALA A 1 415 ? -10.382 3.283 28.900 1.00 97.94 415 ALA A CA 1
ATOM 3216 C C . ALA A 1 415 ? -11.231 4.451 28.383 1.00 97.94 415 ALA A C 1
ATOM 3218 O O . ALA A 1 415 ? -11.496 4.537 27.185 1.00 97.94 415 ALA A O 1
ATOM 3219 N N . SER A 1 416 ? -11.655 5.346 29.277 1.00 97.56 416 SER A N 1
ATOM 3220 C CA . SER A 1 416 ? -12.319 6.609 28.915 1.00 97.56 416 SER A CA 1
ATOM 3221 C C . SER A 1 416 ? -12.354 7.573 30.119 1.00 97.56 416 SER A C 1
ATOM 3223 O O . SER A 1 416 ? -11.621 7.382 31.092 1.00 97.56 416 SER A O 1
ATOM 3225 N N . THR A 1 417 ? -13.214 8.593 30.083 1.00 96.25 417 THR A N 1
ATOM 3226 C CA . THR A 1 417 ? -13.407 9.601 31.139 1.00 96.25 417 THR A CA 1
ATOM 3227 C C . THR A 1 417 ? -14.845 9.615 31.654 1.00 96.25 417 THR A C 1
ATOM 3229 O O . THR A 1 417 ? -15.795 9.399 30.902 1.00 96.25 417 THR A O 1
ATOM 3232 N N . THR A 1 418 ? -15.005 9.912 32.944 1.00 96.50 418 THR A N 1
ATOM 3233 C CA . THR A 1 418 ? -16.300 10.105 33.609 1.00 96.50 418 THR A CA 1
ATOM 3234 C C . THR A 1 418 ? -16.350 11.446 34.334 1.00 96.50 418 THR A C 1
ATOM 3236 O O . THR A 1 418 ? -15.373 11.875 34.944 1.00 96.50 418 THR A O 1
ATOM 3239 N N . SER A 1 419 ? -17.510 12.102 34.317 1.00 95.31 419 SER A N 1
ATOM 3240 C CA . SER A 1 419 ? -17.872 13.164 35.273 1.00 95.31 419 SER A CA 1
ATOM 3241 C C . SER A 1 419 ? -19.017 12.747 36.209 1.00 95.31 419 SER A C 1
ATOM 3243 O O . SER A 1 419 ? -19.486 13.541 37.027 1.00 95.31 419 SER A O 1
ATOM 3245 N N . SER A 1 420 ? -19.469 11.494 36.106 1.00 96.19 420 SER A N 1
ATOM 3246 C CA . SER A 1 420 ? -20.520 10.912 36.935 1.00 96.19 420 SER A CA 1
ATOM 3247 C C . SER A 1 420 ? -19.983 10.584 38.334 1.00 96.19 420 SER A C 1
ATOM 3249 O O . SER A 1 420 ? -19.102 9.739 38.462 1.00 96.19 420 SER A O 1
ATOM 3251 N N . PRO A 1 421 ? -20.525 11.170 39.420 1.00 95.50 421 PRO A N 1
ATOM 3252 C CA . PRO A 1 421 ? -20.126 10.823 40.790 1.00 95.50 421 PRO A CA 1
ATOM 3253 C C . PRO A 1 421 ? -20.643 9.441 41.233 1.00 95.50 421 PRO A C 1
ATOM 3255 O O . PRO A 1 421 ? -20.300 8.962 42.316 1.00 95.50 421 PRO A O 1
ATOM 3258 N N . ASP A 1 422 ? -21.509 8.831 40.423 1.00 95.81 422 ASP A N 1
ATOM 3259 C CA . ASP A 1 422 ? -22.148 7.532 40.606 1.00 95.81 422 ASP A CA 1
ATOM 3260 C C . ASP A 1 422 ? -21.967 6.595 39.394 1.00 95.81 422 ASP A C 1
ATOM 3262 O O . ASP A 1 422 ? -22.781 5.696 39.182 1.00 95.81 422 ASP A O 1
ATOM 3266 N N . PHE A 1 423 ? -20.873 6.762 38.637 1.00 97.31 423 PHE A N 1
ATOM 3267 C CA . PHE A 1 423 ? -20.450 5.811 37.603 1.00 97.31 423 PHE A CA 1
ATOM 3268 C C . PHE A 1 423 ? -20.355 4.369 38.160 1.00 97.31 423 PHE A C 1
ATOM 3270 O O . PHE A 1 423 ? -19.880 4.183 39.292 1.00 97.31 423 PHE A O 1
ATOM 3277 N N . PRO A 1 424 ? -20.767 3.330 37.401 1.00 96.44 424 PRO A N 1
ATOM 3278 C CA . PRO A 1 424 ? -20.711 1.940 37.855 1.00 96.44 424 PRO A CA 1
ATOM 3279 C C . PRO A 1 424 ? -19.288 1.461 38.193 1.00 96.44 424 PRO A C 1
ATOM 3281 O O . PRO A 1 424 ? -18.448 1.294 37.316 1.00 96.44 424 PRO A O 1
ATOM 3284 N N . VAL A 1 425 ? -19.033 1.161 39.472 1.00 96.56 425 VAL A N 1
ATOM 3285 C CA . VAL A 1 425 ? -17.760 0.600 39.966 1.00 96.56 425 VAL A CA 1
ATOM 3286 C C . VAL A 1 425 ? -17.956 -0.715 40.713 1.00 96.56 425 VAL A C 1
ATOM 3288 O O . VAL A 1 425 ? -18.973 -0.932 41.378 1.00 96.56 425 VAL A O 1
ATOM 3291 N N . THR A 1 426 ? -16.969 -1.610 40.638 1.00 95.75 426 THR A N 1
ATOM 3292 C CA . THR A 1 426 ? -17.022 -2.902 41.336 1.00 95.75 426 THR A CA 1
ATOM 3293 C C . THR A 1 426 ? -16.550 -2.786 42.789 1.00 95.75 426 THR A C 1
ATOM 3295 O O . THR A 1 426 ? -15.780 -1.906 43.164 1.00 95.75 426 THR A O 1
ATOM 3298 N N . SER A 1 427 ? -16.988 -3.702 43.663 1.00 91.81 427 SER A N 1
ATOM 3299 C CA . SER A 1 427 ? -16.702 -3.642 45.113 1.00 91.81 427 SER A CA 1
ATOM 3300 C C . SER A 1 427 ? -15.224 -3.835 45.502 1.00 91.81 427 SER A C 1
ATOM 3302 O O . SER A 1 427 ? -14.889 -3.821 46.685 1.00 91.81 427 SER A O 1
ATOM 3304 N N . ASN A 1 428 ? -14.364 -4.085 44.517 1.00 88.94 428 ASN A N 1
ATOM 3305 C CA . ASN A 1 428 ? -12.915 -4.260 44.597 1.00 88.94 428 ASN A CA 1
ATOM 3306 C C . ASN A 1 428 ? -12.146 -3.185 43.796 1.00 88.94 428 ASN A C 1
ATOM 3308 O O . ASN A 1 428 ? -10.957 -3.368 43.551 1.00 88.94 428 ASN A O 1
ATOM 3312 N N . ALA A 1 429 ? -12.808 -2.104 43.370 1.00 95.25 429 ALA A N 1
ATOM 3313 C CA . ALA A 1 429 ? -12.177 -0.972 42.699 1.00 95.25 429 ALA A CA 1
ATOM 3314 C C . ALA A 1 429 ? -11.077 -0.334 43.577 1.00 95.25 429 ALA A C 1
ATOM 3316 O O . ALA A 1 429 ? -11.361 -0.002 44.735 1.00 95.25 429 ALA A O 1
ATOM 3317 N N . PRO A 1 430 ? -9.854 -0.104 43.053 1.00 94.44 430 PRO A N 1
ATOM 3318 C CA . PRO A 1 430 ? -8.821 0.683 43.732 1.00 94.44 430 PRO A CA 1
ATOM 3319 C C . PRO A 1 430 ? -9.300 2.074 44.170 1.00 94.44 430 PRO A C 1
ATOM 3321 O O . PRO A 1 430 ? -8.914 2.543 45.242 1.00 94.44 430 PRO A O 1
ATOM 3324 N N . GLN A 1 431 ? -10.181 2.701 43.384 1.00 96.56 431 GLN A N 1
ATOM 3325 C CA . GLN A 1 431 ? -10.847 3.958 43.710 1.00 96.56 431 GLN A CA 1
ATOM 3326 C C . GLN A 1 431 ? -12.337 3.859 43.335 1.00 96.56 431 GLN A C 1
ATOM 3328 O O . GLN A 1 431 ? -12.706 3.668 42.179 1.00 96.56 431 GLN A O 1
ATOM 3333 N N . SER A 1 432 ? -13.209 3.978 44.340 1.00 95.38 432 SER A N 1
ATOM 3334 C CA . SER A 1 432 ? -14.663 3.744 44.226 1.00 95.38 432 SER A CA 1
ATOM 3335 C C . SER A 1 432 ? -15.509 5.027 44.211 1.00 95.38 432 SER A C 1
ATOM 3337 O O . SER A 1 432 ? -16.714 4.980 44.450 1.00 95.38 432 SER A O 1
ATOM 3339 N N . SER A 1 433 ? -14.882 6.173 43.948 1.00 95.81 433 SER A N 1
ATOM 3340 C CA . SER A 1 433 ? -15.533 7.481 43.843 1.00 95.81 433 SER A CA 1
ATOM 3341 C C . SER A 1 433 ? -14.747 8.409 42.924 1.00 95.81 433 SER A C 1
ATOM 3343 O O . SER A 1 433 ? -13.517 8.394 42.968 1.00 95.81 433 SER A O 1
ATOM 3345 N N . LEU A 1 434 ? -15.463 9.258 42.187 1.00 96.69 434 LEU A N 1
ATOM 3346 C CA . LEU A 1 434 ? -14.927 10.451 41.534 1.00 96.69 434 LEU A CA 1
ATOM 3347 C C . LEU A 1 434 ? -14.221 11.333 42.583 1.00 96.69 434 LEU A C 1
ATOM 3349 O O . LEU A 1 434 ? -14.826 11.644 43.617 1.00 96.69 434 LEU A O 1
ATOM 3353 N N . ASN A 1 435 ? -12.963 11.705 42.349 1.00 95.19 435 ASN A N 1
ATOM 3354 C CA . ASN A 1 435 ? -12.197 12.571 43.251 1.00 95.19 435 ASN A CA 1
ATOM 3355 C C . ASN A 1 435 ? -12.127 14.024 42.743 1.00 95.19 435 ASN A C 1
ATOM 3357 O O . ASN A 1 435 ? -12.101 14.949 43.564 1.00 95.19 435 ASN A O 1
ATOM 3361 N N . GLY A 1 436 ? -12.148 14.222 41.421 1.00 94.56 436 GLY A N 1
ATOM 3362 C CA . GLY A 1 436 ? -12.058 15.517 40.756 1.00 94.56 436 GLY A CA 1
ATOM 3363 C C . GLY A 1 436 ? -13.368 15.982 40.098 1.00 94.56 436 GLY A C 1
ATOM 3364 O O . GLY A 1 436 ? -14.459 15.519 40.444 1.00 94.56 436 GLY A O 1
ATOM 3365 N N . PRO A 1 437 ? -13.302 16.934 39.144 1.00 94.69 437 PRO A N 1
ATOM 3366 C CA . PRO A 1 437 ? -14.432 17.327 38.295 1.00 94.69 437 PRO A CA 1
ATOM 3367 C C . PRO A 1 437 ? -14.704 16.339 37.147 1.00 94.69 437 PRO A C 1
ATOM 3369 O O . PRO A 1 437 ? -15.773 16.393 36.540 1.00 94.69 437 PRO A O 1
ATOM 3372 N N . SER A 1 438 ? -13.720 15.504 36.806 1.00 95.12 438 SER A N 1
ATOM 3373 C CA . SER A 1 438 ? -13.837 14.361 35.898 1.00 95.12 438 SER A CA 1
ATOM 3374 C C . SER A 1 438 ? -12.598 13.480 36.043 1.00 95.12 438 SER A C 1
ATOM 3376 O O . SER A 1 438 ? -11.494 13.975 35.820 1.00 95.12 438 SER A O 1
ATOM 3378 N N . ASP A 1 439 ? -12.773 12.204 36.358 1.00 97.62 439 ASP A N 1
ATOM 3379 C CA . ASP A 1 439 ? -11.679 11.247 36.528 1.00 97.62 439 ASP A CA 1
ATOM 3380 C C . ASP A 1 439 ? -11.581 10.356 35.274 1.00 97.62 439 ASP A C 1
ATOM 3382 O O . ASP A 1 439 ? -12.540 10.220 34.503 1.00 97.62 439 ASP A O 1
ATOM 3386 N N . ALA A 1 440 ? -10.444 9.689 35.077 1.00 97.75 440 ALA A N 1
ATOM 3387 C CA . ALA A 1 440 ? -10.365 8.596 34.114 1.00 97.75 440 ALA A CA 1
ATOM 3388 C C . ALA A 1 440 ? -11.062 7.336 34.667 1.00 97.75 440 ALA A C 1
ATOM 3390 O O . ALA A 1 440 ? -11.222 7.174 35.882 1.00 97.75 440 ALA A O 1
ATOM 3391 N N . ILE A 1 441 ? -11.452 6.420 33.781 1.00 98.19 441 ILE A N 1
ATOM 3392 C CA . ILE A 1 441 ? -11.985 5.098 34.132 1.00 98.19 441 ILE A CA 1
ATOM 3393 C C . ILE A 1 441 ? -11.206 3.980 33.445 1.00 98.19 441 ILE A C 1
ATOM 3395 O O . ILE A 1 441 ? -10.754 4.120 32.309 1.00 98.19 441 ILE A O 1
ATOM 3399 N N . LEU A 1 442 ? -11.112 2.846 34.140 1.00 98.12 442 LEU A N 1
ATOM 3400 C CA . LEU A 1 442 ? -10.679 1.565 33.583 1.00 98.12 442 LEU A CA 1
ATOM 3401 C C . LEU A 1 442 ? -11.754 0.519 33.885 1.00 98.12 442 LEU A C 1
ATOM 3403 O O . LEU A 1 442 ? -12.131 0.326 35.045 1.00 98.12 442 LEU A O 1
ATOM 3407 N N . VAL A 1 443 ? -12.251 -0.138 32.838 1.00 97.94 443 VAL A N 1
ATOM 3408 C CA . VAL A 1 443 ? -13.420 -1.027 32.877 1.00 97.94 443 VAL A CA 1
ATOM 3409 C C . VAL A 1 443 ? -13.118 -2.351 32.178 1.00 97.94 443 VAL A C 1
ATOM 3411 O O . VAL A 1 443 ? -12.417 -2.378 31.173 1.00 97.94 443 VAL A O 1
ATOM 3414 N N . GLN A 1 444 ? -13.688 -3.442 32.691 1.00 97.31 444 GLN A N 1
ATOM 3415 C CA . GLN A 1 444 ? -13.718 -4.758 32.057 1.00 97.31 444 GLN A CA 1
ATOM 3416 C C . GLN A 1 444 ? -15.159 -5.291 32.049 1.00 97.31 444 GLN A C 1
ATOM 3418 O O . GLN A 1 444 ? -15.768 -5.504 33.102 1.00 97.31 444 GLN A O 1
ATOM 3423 N N . LEU A 1 445 ? -15.699 -5.519 30.856 1.00 97.56 445 LEU A N 1
ATOM 3424 C CA . LEU A 1 445 ? -16.995 -6.141 30.589 1.00 97.56 445 LEU A CA 1
ATOM 3425 C C . LEU A 1 445 ? -16.803 -7.597 30.136 1.00 97.56 445 LEU A C 1
ATOM 3427 O O . LEU A 1 445 ? -15.736 -8.010 29.681 1.00 97.56 445 LEU A O 1
ATOM 3431 N N . SER A 1 446 ? -17.863 -8.385 30.259 1.00 97.06 446 SER A N 1
ATOM 3432 C CA . SER A 1 446 ? -17.958 -9.734 29.682 1.00 97.06 446 SER A CA 1
ATOM 3433 C C . SER A 1 446 ? -18.104 -9.690 28.155 1.00 97.06 446 SER A C 1
ATOM 3435 O O . SER A 1 446 ? -18.558 -8.693 27.597 1.00 97.06 446 SER A O 1
ATOM 3437 N N . SER A 1 447 ? -17.739 -10.782 27.477 1.00 94.81 447 SER A N 1
ATOM 3438 C CA . SER A 1 447 ? -17.694 -10.905 26.006 1.00 94.81 447 SER A CA 1
ATOM 3439 C C . SER A 1 447 ? -19.051 -10.783 25.285 1.00 94.81 447 SER A C 1
ATOM 3441 O O . SER A 1 447 ? -19.097 -10.649 24.057 1.00 94.81 447 SER A O 1
ATOM 3443 N N . ASP A 1 448 ? -20.148 -10.835 26.048 1.00 94.69 448 ASP A N 1
ATOM 3444 C CA . ASP A 1 448 ? -21.545 -10.654 25.634 1.00 94.69 448 ASP A CA 1
ATOM 3445 C C . ASP A 1 448 ? -22.156 -9.322 26.125 1.00 94.69 448 ASP A C 1
ATOM 3447 O O . ASP A 1 448 ? -23.339 -9.058 25.904 1.00 94.69 448 ASP A O 1
ATOM 3451 N N . LEU A 1 449 ? -21.353 -8.486 26.798 1.00 97.75 449 LEU A N 1
ATOM 3452 C CA . LEU A 1 449 ? -21.723 -7.206 27.412 1.00 97.75 449 LEU A CA 1
ATOM 3453 C C . LEU A 1 449 ? -22.843 -7.297 28.478 1.00 97.75 449 LEU A C 1
ATOM 3455 O O . LEU A 1 449 ? -23.476 -6.289 28.809 1.00 97.75 449 LEU A O 1
ATOM 3459 N N . SER A 1 450 ? -23.081 -8.483 29.056 1.00 97.56 450 SER A N 1
ATOM 3460 C CA . SER A 1 450 ? -24.152 -8.700 30.045 1.00 97.56 450 SER A CA 1
ATOM 3461 C C . SER A 1 450 ? -23.772 -8.358 31.489 1.00 97.56 450 SER A C 1
ATOM 3463 O O . SER A 1 450 ? -24.637 -8.168 32.348 1.00 97.56 450 SER A O 1
ATOM 3465 N N . SER A 1 451 ? -22.474 -8.286 31.792 1.00 96.94 451 SER A N 1
ATOM 3466 C CA . SER A 1 451 ? -21.976 -8.076 33.153 1.00 96.94 451 SER A CA 1
ATOM 3467 C C . SER A 1 451 ? -20.659 -7.299 33.220 1.00 96.94 451 SER A C 1
ATOM 3469 O O . SER A 1 451 ? -19.738 -7.517 32.428 1.00 96.94 451 SER A O 1
ATOM 3471 N N . LEU A 1 452 ? -20.579 -6.416 34.218 1.00 96.62 452 LEU A N 1
ATOM 3472 C CA . LEU A 1 452 ? -19.395 -5.653 34.606 1.00 96.62 452 LEU A CA 1
ATOM 3473 C C . LEU A 1 452 ? -18.499 -6.512 35.509 1.00 96.62 452 LEU A C 1
ATOM 3475 O O . LEU A 1 452 ? -18.876 -6.840 36.636 1.00 96.62 452 LEU A O 1
ATOM 3479 N N . LEU A 1 453 ? -17.328 -6.899 35.001 1.00 95.94 453 LEU A N 1
ATOM 3480 C CA . LEU A 1 453 ? -16.367 -7.768 35.689 1.00 95.94 453 LEU A CA 1
ATOM 3481 C C . LEU A 1 453 ? -15.439 -6.957 36.603 1.00 95.94 453 LEU A C 1
ATOM 3483 O O . LEU A 1 453 ? -15.150 -7.367 37.730 1.00 95.94 453 LEU A O 1
ATOM 3487 N N . PHE A 1 454 ? -15.026 -5.780 36.132 1.00 95.88 454 PHE A N 1
ATOM 3488 C CA . PHE A 1 454 ? -14.258 -4.790 36.879 1.00 95.88 454 PHE A CA 1
ATOM 3489 C C . PHE A 1 454 ? -14.619 -3.375 36.414 1.00 95.88 454 PHE A C 1
ATOM 3491 O O . PHE A 1 454 ? -14.861 -3.161 35.229 1.00 95.88 454 PHE A O 1
ATOM 3498 N N . ALA A 1 455 ? -14.620 -2.408 37.331 1.00 97.50 455 ALA A N 1
ATOM 3499 C CA . ALA A 1 455 ? -14.593 -0.988 36.991 1.00 97.50 455 ALA A CA 1
ATOM 3500 C C . ALA A 1 455 ? -14.074 -0.150 38.161 1.00 97.50 455 ALA A C 1
ATOM 3502 O O . ALA A 1 455 ? -14.469 -0.378 39.308 1.00 97.50 455 ALA A O 1
ATOM 3503 N N . THR A 1 456 ? -13.233 0.841 37.863 1.00 98.00 456 THR A N 1
ATOM 3504 C CA . THR A 1 456 ? -12.694 1.815 38.822 1.00 98.00 456 THR A CA 1
ATOM 3505 C C . THR A 1 456 ? -12.666 3.211 38.208 1.00 98.00 456 THR A C 1
ATOM 3507 O O . THR A 1 456 ? -12.447 3.351 37.005 1.00 98.00 456 THR A O 1
ATOM 3510 N N . TYR A 1 457 ? -12.798 4.234 39.054 1.00 98.12 457 TYR A N 1
ATOM 3511 C CA . TYR A 1 457 ? -12.241 5.555 38.748 1.00 98.12 457 TYR A CA 1
ATOM 3512 C C . TYR A 1 457 ? -10.713 5.493 38.888 1.00 98.12 457 TYR A C 1
ATOM 3514 O O . TYR A 1 457 ? -10.186 4.593 39.554 1.00 98.12 457 TYR A O 1
ATOM 3522 N N . ILE A 1 458 ? -10.002 6.461 38.327 1.00 96.94 458 ILE A N 1
ATOM 3523 C CA . ILE A 1 458 ? -8.598 6.728 38.633 1.00 96.94 458 ILE A CA 1
ATOM 3524 C C . ILE A 1 458 ? -8.322 8.223 38.427 1.00 96.94 458 ILE A C 1
ATOM 3526 O O . ILE A 1 458 ? -8.326 8.719 37.301 1.00 96.94 458 ILE A O 1
ATOM 3530 N N . GLY A 1 459 ? -8.135 8.947 39.534 1.00 96.81 459 GLY A N 1
ATOM 3531 C CA . GLY A 1 459 ? -8.009 10.403 39.513 1.00 96.81 459 GLY A CA 1
ATOM 3532 C C . GLY A 1 459 ? -7.624 11.052 40.846 1.00 96.81 459 GLY A C 1
ATOM 3533 O O . GLY A 1 459 ? -7.696 10.439 41.919 1.00 96.81 459 GLY A O 1
ATOM 3534 N N . GLY A 1 460 ? -7.156 12.296 40.754 1.00 96.88 460 GLY A N 1
ATOM 3535 C CA . GLY A 1 460 ? -6.743 13.158 41.860 1.00 96.88 460 GLY A CA 1
ATOM 3536 C C . GLY A 1 460 ? -7.785 14.236 42.173 1.00 96.88 460 GLY A C 1
ATOM 3537 O O . GLY A 1 460 ? -8.983 13.980 42.136 1.00 96.88 460 GLY A O 1
ATOM 3538 N N . SER A 1 461 ? -7.343 15.434 42.562 1.00 96.75 461 SER A N 1
ATOM 3539 C CA . SER A 1 461 ? -8.232 16.532 42.984 1.00 96.75 461 SER A CA 1
ATOM 3540 C C . SER A 1 461 ? -8.693 17.493 41.873 1.00 96.75 461 SER A C 1
ATOM 3542 O O . SER A 1 461 ? -9.529 18.364 42.139 1.00 96.75 461 SER A O 1
ATOM 3544 N N . ASP A 1 462 ? -8.185 17.346 40.648 1.00 95.50 462 ASP A N 1
ATOM 3545 C CA . ASP A 1 462 ? -8.597 18.080 39.442 1.00 95.50 462 ASP A CA 1
ATOM 3546 C C . ASP A 1 462 ? -8.969 17.072 38.323 1.00 95.50 462 ASP A C 1
ATOM 3548 O O . ASP A 1 462 ? -9.483 16.006 38.643 1.00 95.50 462 ASP A O 1
ATOM 3552 N N . ARG A 1 463 ? -8.862 17.400 37.029 1.00 95.56 463 ARG A N 1
ATOM 3553 C CA . ARG A 1 463 ? -9.341 16.523 35.937 1.00 95.56 463 ARG A CA 1
ATOM 3554 C C . ARG A 1 463 ? -8.303 15.537 35.398 1.00 95.56 463 ARG A C 1
ATOM 3556 O O . ARG A 1 463 ? -7.169 15.922 35.128 1.00 95.56 463 ARG A O 1
ATOM 3563 N N . GLU A 1 464 ? -8.764 14.338 35.045 1.00 96.69 464 GLU A N 1
ATOM 3564 C CA . GLU A 1 464 ? -8.013 13.304 34.324 1.00 96.69 464 GLU A CA 1
ATOM 3565 C C . GLU A 1 464 ? -8.700 12.840 33.023 1.00 96.69 464 GLU A C 1
ATOM 3567 O O . GLU A 1 464 ? -9.919 12.928 32.856 1.00 96.69 464 GLU A O 1
ATOM 3572 N N . THR A 1 465 ? -7.897 12.296 32.101 1.00 96.44 465 THR A N 1
ATOM 3573 C CA . THR A 1 465 ? -8.344 11.647 30.854 1.00 96.44 465 THR A CA 1
ATOM 3574 C C . THR A 1 465 ? -7.922 10.186 30.776 1.00 96.44 465 THR A C 1
ATOM 3576 O O . THR A 1 465 ? -6.788 9.862 31.118 1.00 96.44 465 THR A O 1
ATOM 3579 N N . GLY A 1 466 ? -8.808 9.294 30.326 1.00 96.25 466 GLY A N 1
ATOM 3580 C CA . GLY A 1 466 ? -8.466 7.903 29.997 1.00 96.25 466 GLY A CA 1
ATOM 3581 C C . GLY A 1 466 ? -8.355 7.729 28.487 1.00 96.25 466 GLY A C 1
ATOM 3582 O O . GLY A 1 466 ? -9.337 7.369 27.848 1.00 96.25 466 GLY A O 1
ATOM 3583 N N . ASN A 1 467 ? -7.185 8.016 27.913 1.00 96.38 467 ASN A N 1
ATOM 3584 C CA . ASN A 1 467 ? -7.017 8.077 26.456 1.00 96.38 467 ASN A CA 1
ATOM 3585 C C . ASN A 1 467 ? -6.769 6.700 25.822 1.00 96.38 467 ASN A C 1
ATOM 3587 O O . ASN A 1 467 ? -7.253 6.446 24.724 1.00 96.38 467 ASN A O 1
ATOM 3591 N N . SER A 1 468 ? -6.012 5.822 26.489 1.00 97.19 468 SER A N 1
ATOM 3592 C CA . SER A 1 468 ? -5.601 4.528 25.929 1.00 97.19 468 SER A CA 1
ATOM 3593 C C . SER A 1 468 ? -5.319 3.489 27.015 1.00 97.19 468 SER A C 1
ATOM 3595 O O . SER A 1 468 ? -4.872 3.833 28.113 1.00 97.19 468 SER A O 1
ATOM 3597 N N . VAL A 1 469 ? -5.571 2.217 26.695 1.00 98.06 469 VAL A N 1
ATOM 3598 C CA . VAL A 1 469 ? -5.246 1.048 27.522 1.00 98.06 469 VAL A CA 1
ATOM 3599 C C . VAL A 1 469 ? -4.542 -0.020 26.686 1.00 98.06 469 VAL A C 1
ATOM 3601 O O . VAL A 1 469 ? -4.871 -0.201 25.519 1.00 98.06 469 VAL A O 1
ATOM 3604 N N . GLN A 1 470 ? -3.603 -0.739 27.301 1.00 97.38 470 GLN A N 1
ATOM 3605 C CA . GLN A 1 470 ? -2.897 -1.883 26.719 1.00 97.38 470 GLN A CA 1
ATOM 3606 C C . GLN A 1 470 ? -2.728 -3.009 27.753 1.00 97.38 470 GLN A C 1
ATOM 3608 O O . GLN A 1 470 ? -2.683 -2.749 28.960 1.00 97.38 470 GLN A O 1
ATOM 3613 N N . LEU A 1 471 ? -2.610 -4.257 27.282 1.00 96.56 471 LEU A N 1
ATOM 3614 C CA . LEU A 1 471 ? -2.235 -5.417 28.101 1.00 96.56 471 LEU A CA 1
ATOM 3615 C C . LEU A 1 471 ? -0.766 -5.819 27.926 1.00 96.56 471 LEU A C 1
ATOM 3617 O O . LEU A 1 471 ? -0.229 -5.774 26.821 1.00 96.56 471 LEU A O 1
ATOM 3621 N N . ASN A 1 472 ? -0.143 -6.290 29.007 1.00 92.62 472 ASN A N 1
ATOM 3622 C CA . ASN A 1 472 ? 1.119 -7.036 28.941 1.00 92.62 472 ASN A CA 1
ATOM 3623 C C . ASN A 1 472 ? 0.888 -8.554 28.782 1.00 92.62 472 ASN A C 1
ATOM 3625 O O . ASN A 1 472 ? -0.250 -9.028 28.848 1.00 92.62 472 ASN A O 1
ATOM 3629 N N . SER A 1 473 ? 1.964 -9.330 28.631 1.00 89.44 473 SER A N 1
ATOM 3630 C CA . SER A 1 473 ? 1.954 -10.790 28.441 1.00 89.44 473 SER A CA 1
ATOM 3631 C C . SER A 1 473 ? 1.194 -11.577 29.523 1.00 89.44 473 SER A C 1
ATOM 3633 O O . SER A 1 473 ? 0.747 -12.703 29.291 1.00 89.44 473 SER A O 1
ATOM 3635 N N . THR A 1 474 ? 1.016 -10.989 30.712 1.00 91.50 474 THR A N 1
ATOM 3636 C CA . THR A 1 474 ? 0.298 -11.584 31.852 1.00 91.50 474 THR A CA 1
ATOM 3637 C C . THR A 1 474 ? -1.142 -11.081 32.010 1.00 91.50 474 THR A C 1
ATOM 3639 O O . THR A 1 474 ? -1.857 -11.528 32.911 1.00 91.50 474 THR A O 1
ATOM 3642 N N . GLY A 1 475 ? -1.579 -10.169 31.136 1.00 94.75 475 GLY A N 1
ATOM 3643 C CA . GLY A 1 475 ? -2.898 -9.540 31.157 1.00 94.75 475 GLY A CA 1
ATOM 3644 C C . GLY A 1 475 ? -3.029 -8.368 32.131 1.00 94.75 475 GLY A C 1
ATOM 3645 O O . GLY A 1 475 ? -4.146 -7.929 32.390 1.00 94.75 475 GLY A O 1
ATOM 3646 N N . GLU A 1 476 ? -1.934 -7.861 32.706 1.00 97.50 476 GLU A N 1
ATOM 3647 C CA . GLU A 1 476 ? -1.974 -6.624 33.495 1.00 97.50 476 GLU A CA 1
ATOM 3648 C C . GLU A 1 476 ? -2.272 -5.423 32.595 1.00 97.50 476 GLU A C 1
ATOM 3650 O O . GLU A 1 476 ? -1.746 -5.320 31.488 1.00 97.50 476 GLU A O 1
ATOM 3655 N N . MET A 1 477 ? -3.117 -4.518 33.089 1.00 97.94 477 MET A N 1
ATOM 3656 C CA . MET A 1 477 ? -3.615 -3.372 32.330 1.00 97.94 477 MET A CA 1
ATOM 3657 C C . MET A 1 477 ? -2.756 -2.139 32.590 1.00 97.94 477 MET A C 1
ATOM 3659 O O . MET A 1 477 ? -2.559 -1.744 33.742 1.00 97.94 477 MET A O 1
ATOM 3663 N N . TYR A 1 478 ? -2.315 -1.496 31.517 1.00 98.50 478 TYR A N 1
ATOM 3664 C CA . TYR A 1 478 ? -1.628 -0.212 31.534 1.00 98.50 478 TYR A CA 1
ATOM 3665 C C . TYR A 1 478 ? -2.564 0.832 30.938 1.00 98.50 478 TYR A C 1
ATOM 3667 O O . TYR A 1 478 ? -2.994 0.682 29.802 1.00 98.50 478 TYR A O 1
ATOM 3675 N N . LEU A 1 479 ? -2.897 1.861 31.713 1.00 98.44 479 LEU A N 1
ATOM 3676 C CA . LEU A 1 479 ? -3.753 2.981 31.321 1.00 98.44 479 LEU A CA 1
ATOM 3677 C C . LEU A 1 479 ? -2.896 4.240 31.159 1.00 98.44 479 LEU A C 1
ATOM 3679 O O . LEU A 1 479 ? -2.065 4.515 32.027 1.00 98.44 479 LEU A O 1
ATOM 3683 N N . ALA A 1 480 ? -3.129 5.027 30.110 1.00 98.19 480 ALA A N 1
ATOM 3684 C CA . ALA A 1 480 ? -2.451 6.302 29.887 1.00 98.19 480 ALA A CA 1
ATOM 3685 C C . ALA A 1 480 ? -3.413 7.437 29.496 1.00 98.19 480 ALA A C 1
ATOM 3687 O O . ALA A 1 480 ? -4.487 7.220 28.929 1.00 98.19 480 ALA A O 1
ATOM 3688 N N . GLY A 1 481 ? -2.991 8.669 29.786 1.00 97.38 481 GLY A N 1
ATOM 3689 C CA . GLY A 1 481 ? -3.722 9.892 29.458 1.00 97.38 481 GLY A CA 1
ATOM 3690 C C . GLY A 1 481 ? -3.029 11.149 29.984 1.00 97.38 481 GLY A C 1
ATOM 3691 O O . GLY A 1 481 ? -1.810 11.166 30.172 1.00 97.38 481 GLY A O 1
ATOM 3692 N N . GLY A 1 482 ? -3.809 12.202 30.230 1.00 96.94 482 GLY A N 1
ATOM 3693 C CA . GLY A 1 482 ? -3.375 13.446 30.876 1.00 96.94 482 GLY A CA 1
ATOM 3694 C C . GLY A 1 482 ? -4.091 13.716 32.201 1.00 96.94 482 GLY A C 1
ATOM 3695 O O . GLY A 1 482 ? -5.221 13.269 32.404 1.00 96.94 482 GLY A O 1
ATOM 3696 N N . THR A 1 483 ? -3.426 14.452 33.088 1.00 97.25 483 THR A N 1
ATOM 3697 C CA . THR A 1 483 ? -3.858 14.806 34.447 1.00 97.25 483 THR A CA 1
ATOM 3698 C C . THR A 1 483 ? -3.602 16.289 34.716 1.00 97.25 483 THR A C 1
ATOM 3700 O O . THR A 1 483 ? -2.539 16.816 34.387 1.00 97.25 483 THR A O 1
ATOM 3703 N N . LEU A 1 484 ? -4.562 16.962 35.351 1.00 96.19 484 LEU A N 1
ATOM 3704 C CA . LEU A 1 484 ? -4.398 18.295 35.947 1.00 96.19 484 LEU A CA 1
ATOM 3705 C C . LEU A 1 484 ? -4.054 18.199 37.448 1.00 96.19 484 LEU A C 1
ATOM 3707 O O . LEU A 1 484 ? -3.656 19.187 38.070 1.00 96.19 484 LEU A O 1
ATOM 3711 N N . SER A 1 485 ? -4.216 17.015 38.046 1.00 96.50 485 SER A N 1
ATOM 3712 C CA . SER A 1 485 ? -4.027 16.782 39.476 1.00 96.50 485 SER A CA 1
ATOM 3713 C C . SER A 1 485 ? -2.557 16.708 39.881 1.00 96.50 485 SER A C 1
ATOM 3715 O O . SER A 1 485 ? -1.797 15.887 39.373 1.00 96.50 485 SER A O 1
ATOM 3717 N N . ALA A 1 486 ? -2.182 17.474 40.909 1.00 96.25 486 ALA A N 1
ATOM 3718 C CA . ALA A 1 486 ? -0.881 17.343 41.575 1.00 96.25 486 ALA A CA 1
ATOM 3719 C C . ALA A 1 486 ? -0.803 16.142 42.548 1.00 96.25 486 ALA A C 1
ATOM 3721 O O . ALA A 1 486 ? 0.260 15.858 43.110 1.00 96.25 486 ALA A O 1
ATOM 3722 N N . ASP A 1 487 ? -1.928 15.459 42.775 1.00 96.81 487 ASP A N 1
ATOM 3723 C CA . ASP A 1 487 ? -2.117 14.343 43.704 1.00 96.81 487 ASP A CA 1
ATOM 3724 C C . ASP A 1 487 ? -2.698 13.075 43.044 1.00 96.81 487 ASP A C 1
ATOM 3726 O O . ASP A 1 487 ? -3.343 12.270 43.716 1.00 96.81 487 ASP A O 1
ATOM 3730 N N . PHE A 1 488 ? -2.410 12.859 41.752 1.00 97.62 488 PHE A N 1
ATOM 3731 C CA . PHE A 1 488 ? -2.739 11.622 41.033 1.00 97.62 488 PHE A CA 1
ATOM 3732 C C . PHE A 1 488 ? -2.249 10.368 41.805 1.00 97.62 488 PHE A C 1
ATOM 3734 O O . PHE A 1 488 ? -1.091 10.320 42.260 1.00 97.62 488 PHE A O 1
ATOM 3741 N N . PRO A 1 489 ? -3.104 9.342 41.982 1.00 96.88 489 PRO A N 1
ATOM 3742 C CA . PRO A 1 489 ? -2.843 8.209 42.868 1.00 96.88 489 PRO A CA 1
ATOM 3743 C C . PRO A 1 489 ? -1.757 7.244 42.363 1.00 96.88 489 PRO A C 1
ATOM 3745 O O . PRO A 1 489 ? -1.459 7.138 41.180 1.00 96.88 489 PRO A O 1
ATOM 3748 N N . GLY A 1 490 ? -1.164 6.484 43.289 1.00 95.44 490 GLY A N 1
ATOM 3749 C CA . GLY A 1 490 ? -0.243 5.379 42.975 1.00 95.44 490 GLY A CA 1
ATOM 3750 C C . GLY A 1 490 ? 1.184 5.768 42.571 1.00 95.44 490 GLY A C 1
ATOM 3751 O O . GLY A 1 490 ? 2.031 4.890 42.491 1.00 95.44 490 GLY A O 1
ATOM 3752 N N . THR A 1 491 ? 1.494 7.055 42.399 1.00 96.81 491 THR A N 1
ATOM 3753 C CA . THR A 1 491 ? 2.772 7.539 41.827 1.00 96.81 491 THR A CA 1
ATOM 3754 C C . THR A 1 491 ? 4.031 7.327 42.685 1.00 96.81 491 THR A C 1
ATOM 3756 O O . THR A 1 491 ? 5.144 7.657 42.275 1.00 96.81 491 THR A O 1
ATOM 3759 N N . THR A 1 492 ? 3.909 6.775 43.897 1.00 95.38 492 THR A N 1
ATOM 3760 C CA . THR A 1 492 ? 5.042 6.583 44.823 1.00 95.38 492 THR A CA 1
ATOM 3761 C C . THR A 1 492 ? 5.864 5.345 44.456 1.00 95.38 492 THR A C 1
ATOM 3763 O O . THR A 1 492 ? 5.716 4.283 45.057 1.00 95.38 492 THR A O 1
ATOM 3766 N N . GLY A 1 493 ? 6.768 5.515 43.493 1.00 92.19 493 GLY A N 1
ATOM 3767 C CA . GLY A 1 493 ? 7.633 4.454 42.971 1.00 92.19 493 GLY A CA 1
ATOM 3768 C C . GLY A 1 493 ? 7.774 4.482 41.450 1.00 92.19 493 GLY A C 1
ATOM 3769 O O . GLY A 1 493 ? 8.652 3.809 40.921 1.00 92.19 493 GLY A O 1
ATOM 3770 N N . GLY A 1 494 ? 6.936 5.251 40.749 1.00 96.25 494 GLY A N 1
ATOM 3771 C CA . GLY A 1 494 ? 7.102 5.536 39.327 1.00 96.25 494 GLY A CA 1
ATOM 3772 C C . GLY A 1 494 ? 8.243 6.505 39.027 1.00 96.25 494 GLY A C 1
ATOM 3773 O O . GLY A 1 494 ? 8.756 7.188 39.919 1.00 96.25 494 GLY A O 1
ATOM 3774 N N . PHE A 1 495 ? 8.598 6.569 37.745 1.00 97.44 495 PHE A N 1
ATOM 3775 C CA . PHE A 1 495 ? 9.670 7.385 37.175 1.00 97.44 495 PHE A CA 1
ATOM 3776 C C . PHE A 1 495 ? 9.609 8.857 37.619 1.00 97.44 495 PHE A C 1
ATOM 3778 O O . PHE A 1 495 ? 10.605 9.397 38.106 1.00 97.44 495 PHE A O 1
ATOM 3785 N N . HIS A 1 496 ? 8.426 9.473 37.565 1.00 97.44 496 HIS A N 1
ATOM 3786 C CA . HIS A 1 496 ? 8.127 10.737 38.233 1.00 97.44 496 HIS A CA 1
ATOM 3787 C C . HIS A 1 496 ? 7.016 10.536 39.271 1.00 97.44 496 HIS A C 1
ATOM 3789 O O . HIS A 1 496 ? 5.846 10.342 38.941 1.00 97.44 496 HIS A O 1
ATOM 3795 N N . SER A 1 497 ? 7.377 10.659 40.551 1.00 96.50 497 SER A N 1
ATOM 3796 C CA . SER A 1 497 ? 6.458 10.555 41.694 1.00 96.50 497 SER A CA 1
ATOM 3797 C C . SER A 1 497 ? 5.810 11.887 42.105 1.00 96.50 497 SER A C 1
ATOM 3799 O O . SER A 1 497 ? 5.322 12.040 43.225 1.00 96.50 497 SER A O 1
ATOM 3801 N N . SER A 1 498 ? 5.906 12.914 41.265 1.00 96.31 498 SER A N 1
ATOM 3802 C CA . SER A 1 498 ? 5.343 14.249 41.485 1.00 96.31 498 SER A CA 1
ATOM 3803 C C . SER A 1 498 ? 5.030 14.888 40.140 1.00 96.31 498 SER A C 1
ATOM 3805 O O . SER A 1 498 ? 5.775 14.674 39.186 1.00 96.31 498 SER A O 1
ATOM 3807 N N . TYR A 1 499 ? 3.970 15.687 40.106 1.00 95.94 499 TYR A N 1
ATOM 3808 C CA . TYR A 1 499 ? 3.561 16.498 38.963 1.00 95.94 499 TYR A CA 1
ATOM 3809 C C . TYR A 1 499 ? 4.691 17.455 38.534 1.00 95.94 499 TYR A C 1
ATOM 3811 O O . TYR A 1 499 ? 5.321 18.087 39.394 1.00 95.94 499 TYR A O 1
ATOM 3819 N N . GLN A 1 500 ? 4.986 17.523 37.236 1.00 95.50 500 GLN A N 1
ATOM 3820 C CA . GLN A 1 500 ? 6.153 18.191 36.658 1.00 95.50 500 GLN A CA 1
ATOM 3821 C C . GLN A 1 500 ? 5.891 19.673 36.347 1.00 95.50 500 GLN A C 1
ATOM 3823 O O . GLN A 1 500 ? 6.757 20.505 36.656 1.00 95.50 500 GLN A O 1
ATOM 3828 N N . GLY A 1 501 ? 4.703 20.053 35.851 1.00 87.44 501 GLY A N 1
ATOM 3829 C CA . GLY A 1 501 ? 4.288 21.460 35.861 1.00 87.44 501 GLY A CA 1
ATOM 3830 C C . GLY A 1 501 ? 3.272 21.920 34.809 1.00 87.44 501 GLY A C 1
ATOM 3831 O O . GLY A 1 501 ? 2.242 21.305 34.569 1.00 87.44 501 GLY A O 1
ATOM 3832 N N . GLY A 1 502 ? 3.510 23.129 34.293 1.00 88.81 502 GLY A N 1
ATOM 3833 C CA . GLY A 1 502 ? 2.696 23.782 33.266 1.00 88.81 502 GLY A CA 1
ATOM 3834 C C . GLY A 1 502 ? 1.185 23.767 33.491 1.00 88.81 502 GLY A C 1
ATOM 3835 O O . GLY A 1 502 ? 0.702 24.325 34.478 1.00 88.81 502 GLY A O 1
ATOM 3836 N N . THR A 1 503 ? 0.457 23.219 32.516 1.00 90.56 503 THR A N 1
ATOM 3837 C CA . THR A 1 503 ? -1.018 23.218 32.452 1.00 90.56 503 THR A CA 1
ATOM 3838 C C . THR A 1 503 ? -1.646 21.831 32.433 1.00 90.56 503 THR A C 1
ATOM 3840 O O . THR A 1 503 ? -2.842 21.758 32.679 1.00 90.56 503 THR A O 1
ATOM 3843 N N . ALA A 1 504 ? -0.880 20.781 32.136 1.00 95.44 504 ALA A N 1
ATOM 3844 C CA . ALA A 1 504 ? -1.239 19.373 32.292 1.00 95.44 504 ALA A CA 1
ATOM 3845 C C . ALA A 1 504 ? 0.057 18.545 32.287 1.00 95.44 504 ALA A C 1
ATOM 3847 O O . ALA A 1 504 ? 1.003 18.927 31.597 1.00 95.44 504 ALA A O 1
ATOM 3848 N N . ASP A 1 505 ? 0.066 17.425 33.006 1.00 97.50 505 ASP A N 1
ATOM 3849 C CA . ASP A 1 505 ? 1.074 16.366 32.885 1.00 97.50 505 ASP A CA 1
ATOM 3850 C C . ASP A 1 505 ? 0.437 15.159 32.165 1.00 97.50 505 ASP A C 1
ATOM 3852 O O . ASP A 1 505 ? -0.749 14.864 32.343 1.00 97.50 505 ASP A O 1
ATOM 3856 N N . GLY A 1 506 ? 1.228 14.377 31.429 1.00 97.56 506 GLY A N 1
ATOM 3857 C CA . GLY A 1 506 ? 0.849 13.015 31.059 1.00 97.56 506 GLY A CA 1
ATOM 3858 C C . GLY A 1 506 ? 0.913 12.081 32.272 1.00 97.56 506 GLY A C 1
ATOM 3859 O O . GLY A 1 506 ? 1.644 12.332 33.231 1.00 97.56 506 GLY A O 1
ATOM 3860 N N . TYR A 1 507 ? 0.192 10.963 32.235 1.00 98.50 507 TYR A N 1
ATOM 3861 C CA . TYR A 1 507 ? 0.368 9.881 33.207 1.00 98.50 507 TYR A CA 1
ATOM 3862 C C . TYR A 1 507 ? 0.341 8.501 32.547 1.00 98.50 507 TYR A C 1
ATOM 3864 O O . TYR A 1 507 ? -0.170 8.330 31.436 1.00 98.50 507 TYR A O 1
ATOM 3872 N N . VAL A 1 508 ? 0.881 7.515 33.262 1.00 98.69 508 VAL A N 1
ATOM 3873 C CA . VAL A 1 508 ? 0.703 6.083 32.993 1.00 98.69 508 VAL A CA 1
ATOM 3874 C C . VAL A 1 508 ? 0.500 5.332 34.314 1.00 98.69 508 VAL A C 1
ATOM 3876 O O . VAL A 1 508 ? 1.172 5.623 35.306 1.00 98.69 508 VAL A O 1
ATOM 3879 N N . ALA A 1 509 ? -0.446 4.392 34.355 1.00 98.50 509 ALA A N 1
ATOM 3880 C CA . ALA A 1 509 ? -0.852 3.655 35.552 1.00 98.50 509 ALA A CA 1
ATOM 3881 C C . ALA A 1 509 ? -1.008 2.152 35.261 1.00 98.50 509 ALA A C 1
ATOM 3883 O O . ALA A 1 509 ? -1.704 1.771 34.323 1.00 98.50 509 ALA A O 1
ATOM 3884 N N . ARG A 1 510 ? -0.381 1.297 36.081 1.00 98.38 510 ARG A N 1
ATOM 3885 C CA . ARG A 1 510 ? -0.407 -0.172 35.959 1.00 98.38 510 ARG A CA 1
ATOM 3886 C C . ARG A 1 510 ? -1.357 -0.785 36.981 1.00 98.38 510 ARG A C 1
ATOM 3888 O O . ARG A 1 510 ? -1.218 -0.543 38.182 1.00 98.38 510 ARG A O 1
ATOM 3895 N N . PHE A 1 511 ? -2.243 -1.663 36.528 1.00 98.12 511 PHE A N 1
ATOM 3896 C CA . PHE A 1 511 ? -3.194 -2.411 37.347 1.00 98.12 511 PHE A CA 1
ATOM 3897 C C . PHE A 1 511 ? -2.967 -3.921 37.228 1.00 98.12 511 PHE A C 1
ATOM 3899 O O . PHE A 1 511 ? -2.587 -4.427 36.174 1.00 98.12 511 PHE A O 1
ATOM 3906 N N . SER A 1 512 ? -3.262 -4.669 38.295 1.00 95.94 512 SER A N 1
ATOM 3907 C CA . SER A 1 512 ? -3.289 -6.138 38.235 1.00 95.94 512 SER A CA 1
ATOM 3908 C C . SER A 1 512 ? -4.309 -6.630 37.198 1.00 95.94 512 SER A C 1
ATOM 3910 O O . SER A 1 512 ? -5.339 -5.987 37.031 1.00 95.94 512 SER A O 1
ATOM 3912 N N . ALA A 1 513 ? -4.100 -7.799 36.584 1.00 92.00 513 ALA A N 1
ATOM 3913 C CA . ALA A 1 513 ? -4.903 -8.319 35.458 1.00 92.00 513 ALA A CA 1
ATOM 3914 C C . ALA A 1 513 ? -6.429 -8.479 35.675 1.00 92.00 513 ALA A C 1
ATOM 3916 O O . ALA A 1 513 ? -7.178 -8.724 34.738 1.00 92.00 513 ALA A O 1
ATOM 3917 N N . ASN A 1 514 ? -6.911 -8.335 36.911 1.00 89.06 514 ASN A N 1
ATOM 3918 C CA . ASN A 1 514 ? -8.332 -8.318 37.284 1.00 89.06 514 ASN A CA 1
ATOM 3919 C C . ASN A 1 514 ? -8.805 -6.934 37.792 1.00 89.06 514 ASN A C 1
ATOM 3921 O O . ASN A 1 514 ? -9.747 -6.847 38.582 1.00 89.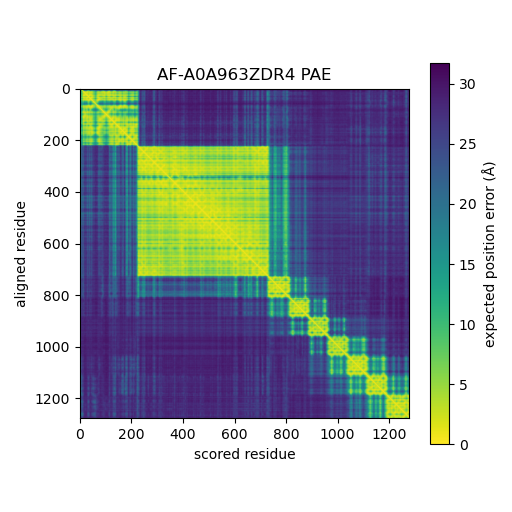06 514 ASN A O 1
ATOM 3925 N N . GLY A 1 515 ? -8.042 -5.882 37.480 1.00 89.69 515 GLY A N 1
ATOM 3926 C CA . GLY A 1 515 ? -8.214 -4.481 37.874 1.00 89.69 515 GLY A CA 1
ATOM 3927 C C . GLY A 1 515 ? -8.040 -4.156 39.365 1.00 89.69 515 GLY A C 1
ATOM 3928 O O . GLY A 1 515 ? -7.740 -3.022 39.727 1.00 89.69 515 GLY A O 1
ATOM 3929 N N . SER A 1 516 ? -8.185 -5.146 40.251 1.00 87.12 516 SER A N 1
ATOM 3930 C CA . SER A 1 516 ? -8.429 -4.950 41.691 1.00 87.12 516 SER A CA 1
ATOM 3931 C C . SER A 1 516 ? -7.320 -4.279 42.515 1.00 87.12 516 SER A C 1
ATOM 3933 O O . SER A 1 516 ? -7.525 -4.008 43.697 1.00 87.12 516 SER A O 1
ATOM 3935 N N . ASN A 1 517 ? -6.152 -4.005 41.929 1.00 94.56 517 ASN A N 1
ATOM 3936 C CA . ASN A 1 517 ? -5.059 -3.276 42.566 1.00 94.56 517 ASN A CA 1
ATOM 3937 C C . ASN A 1 517 ? -4.415 -2.337 41.542 1.00 94.56 517 ASN A C 1
ATOM 3939 O O . ASN A 1 517 ? -3.950 -2.801 40.503 1.00 94.56 517 ASN A O 1
ATOM 3943 N N . LEU A 1 518 ? -4.313 -1.050 41.880 1.00 96.88 518 LEU A N 1
ATOM 3944 C CA . LEU A 1 518 ? -3.338 -0.143 41.277 1.00 96.88 518 LEU A CA 1
ATOM 3945 C C . LEU A 1 518 ? -1.956 -0.525 41.829 1.00 96.88 518 LEU A C 1
ATOM 3947 O O . LEU A 1 518 ? -1.756 -0.507 43.045 1.00 96.88 518 LEU A O 1
ATOM 3951 N N . LEU A 1 519 ? -1.036 -0.931 40.955 1.00 97.25 519 LEU A N 1
ATOM 3952 C CA . LEU A 1 519 ? 0.266 -1.493 41.328 1.00 97.25 519 LEU A CA 1
ATOM 3953 C C . LEU A 1 519 ? 1.362 -0.424 41.386 1.00 97.25 519 LEU A C 1
ATOM 3955 O O . LEU A 1 519 ? 2.139 -0.402 42.339 1.00 97.25 519 LEU A O 1
ATOM 3959 N N . ASN A 1 520 ? 1.403 0.463 40.390 1.00 97.75 520 ASN A N 1
ATOM 3960 C CA . ASN A 1 520 ? 2.232 1.669 40.362 1.00 97.75 520 ASN A CA 1
ATOM 3961 C C . ASN A 1 520 ? 1.648 2.669 39.348 1.00 97.75 520 ASN A C 1
ATOM 3963 O O . ASN A 1 520 ? 0.861 2.285 38.481 1.00 97.75 520 ASN A O 1
ATOM 3967 N N . ALA A 1 521 ? 2.061 3.931 39.421 1.00 98.38 521 ALA A N 1
ATOM 3968 C CA . ALA A 1 521 ? 1.800 4.935 38.391 1.00 98.38 521 ALA A CA 1
ATOM 3969 C C . ALA A 1 521 ? 2.991 5.894 38.254 1.00 98.38 521 ALA A C 1
ATOM 3971 O O . ALA A 1 521 ? 3.865 5.926 39.117 1.00 98.38 521 ALA A O 1
ATOM 3972 N N . SER A 1 522 ? 3.018 6.704 37.199 1.00 98.50 522 SER A N 1
ATOM 3973 C CA . SER A 1 522 ? 3.994 7.781 37.012 1.00 98.50 522 SER A CA 1
ATOM 3974 C C . SER A 1 522 ? 3.356 8.969 36.303 1.00 98.50 522 SER A C 1
ATOM 3976 O O . SER A 1 522 ? 2.571 8.777 35.375 1.00 98.50 522 SER A O 1
ATOM 3978 N N . TYR A 1 523 ? 3.765 10.180 36.681 1.00 98.62 523 TYR A N 1
ATOM 3979 C CA . TYR A 1 523 ? 3.636 11.349 35.807 1.00 98.62 523 TYR A CA 1
ATOM 3980 C C . TYR A 1 523 ? 4.646 11.253 34.648 1.00 98.62 523 TYR A C 1
ATOM 3982 O O . TYR A 1 523 ? 5.676 10.585 34.779 1.00 98.62 523 TYR A O 1
ATOM 3990 N N . ILE A 1 524 ? 4.366 11.903 33.520 1.00 97.81 524 ILE A N 1
ATOM 3991 C CA . ILE A 1 524 ? 5.149 11.883 32.275 1.00 97.81 524 ILE A CA 1
ATOM 3992 C C . ILE A 1 524 ? 5.052 13.281 31.649 1.00 97.81 524 ILE A C 1
ATOM 3994 O O . ILE A 1 524 ? 3.955 13.727 31.331 1.00 97.81 524 ILE A O 1
ATOM 3998 N N . GLY A 1 525 ? 6.167 13.999 31.497 1.00 95.31 525 GLY A N 1
ATOM 3999 C CA . GLY A 1 525 ? 6.127 15.384 31.015 1.00 95.31 525 GLY A CA 1
ATOM 4000 C C . GLY A 1 525 ? 7.289 16.266 31.466 1.00 95.31 525 GLY A C 1
ATOM 4001 O O . GLY A 1 525 ? 8.324 15.790 31.942 1.00 95.31 525 GLY A O 1
ATOM 4002 N N . THR A 1 526 ? 7.094 17.573 31.299 1.00 95.69 526 THR A N 1
ATOM 4003 C CA . THR A 1 526 ? 8.040 18.665 31.544 1.00 95.69 526 THR A CA 1
ATOM 4004 C C . THR A 1 526 ? 7.408 19.714 32.474 1.00 95.69 526 THR A C 1
ATOM 4006 O O . THR A 1 526 ? 6.427 19.454 33.154 1.00 95.69 526 THR A O 1
ATOM 4009 N N . SER A 1 527 ? 7.943 20.938 32.534 1.00 94.62 527 SER A N 1
ATOM 4010 C CA . SER A 1 527 ? 7.312 22.037 33.278 1.00 94.62 527 SER A CA 1
ATOM 4011 C C . SER A 1 527 ? 6.267 22.830 32.466 1.00 94.62 527 SER A C 1
ATOM 4013 O O . SER A 1 527 ? 6.040 24.000 32.789 1.00 94.62 527 SER A O 1
ATOM 4015 N N . ASN A 1 528 ? 5.699 22.262 31.395 1.00 94.25 528 ASN A N 1
ATOM 4016 C CA . ASN A 1 528 ? 4.798 22.927 30.432 1.00 94.25 528 ASN A CA 1
ATOM 4017 C C . ASN A 1 528 ? 3.528 22.076 30.211 1.00 94.25 528 ASN A C 1
ATOM 4019 O O . ASN A 1 528 ? 3.160 21.319 31.100 1.00 94.25 528 ASN A O 1
ATOM 4023 N N . TYR A 1 529 ? 2.795 22.262 29.110 1.00 95.25 529 TYR A N 1
ATOM 4024 C CA . TYR A 1 529 ? 1.756 21.301 28.722 1.00 95.25 529 TYR A CA 1
ATOM 4025 C C . TYR A 1 529 ? 2.422 19.998 28.274 1.00 95.25 529 TYR A C 1
ATOM 4027 O O . TYR A 1 529 ? 3.301 20.045 27.411 1.00 95.25 529 TYR A O 1
ATOM 4035 N N . ASP A 1 530 ? 1.978 18.871 28.826 1.00 96.50 530 ASP A N 1
ATOM 4036 C CA . ASP A 1 530 ? 2.362 17.519 28.435 1.00 96.50 530 ASP A CA 1
ATOM 4037 C C . ASP A 1 530 ? 1.157 16.560 28.585 1.00 96.50 530 ASP A C 1
ATOM 4039 O O . ASP A 1 530 ? 0.400 16.665 29.548 1.00 96.50 530 ASP A O 1
ATOM 4043 N N . GLN A 1 531 ? 0.959 15.610 27.660 1.00 95.88 531 GLN A N 1
ATOM 4044 C CA . GLN A 1 531 ? -0.138 14.622 27.733 1.00 95.88 531 GLN A CA 1
ATOM 4045 C C . GLN A 1 531 ? 0.179 13.339 26.948 1.00 95.88 531 GLN A C 1
ATOM 4047 O O . GLN A 1 531 ? 0.657 13.421 25.818 1.00 95.88 531 GLN A O 1
ATOM 4052 N N . ASN A 1 532 ? -0.137 12.159 27.502 1.00 97.44 532 ASN A N 1
ATOM 4053 C CA . ASN A 1 532 ? -0.069 10.887 26.767 1.00 97.44 532 ASN A CA 1
ATOM 4054 C C . ASN A 1 532 ? -1.363 10.636 25.977 1.00 97.44 532 ASN A C 1
ATOM 4056 O O . ASN A 1 532 ? -2.460 10.910 26.470 1.00 97.44 532 ASN A O 1
ATOM 4060 N N . TYR A 1 533 ? -1.237 10.048 24.786 1.00 96.44 533 TYR A N 1
ATOM 4061 C CA . TYR A 1 533 ? -2.370 9.691 23.924 1.00 96.44 533 TYR A CA 1
ATOM 4062 C C . TYR A 1 533 ? -2.518 8.183 23.727 1.00 96.44 533 TYR A C 1
ATOM 4064 O O . TYR A 1 533 ? -3.633 7.687 23.843 1.00 96.44 533 TYR A O 1
ATOM 4072 N N . PHE A 1 534 ? -1.417 7.452 23.525 1.00 97.69 534 PHE A N 1
ATOM 4073 C CA . PHE A 1 534 ? -1.437 5.987 23.441 1.00 97.69 534 PHE A CA 1
ATOM 4074 C C . PHE A 1 534 ? -0.418 5.340 24.372 1.00 97.69 534 PHE A C 1
ATOM 4076 O O . PHE A 1 534 ? 0.626 5.929 24.662 1.00 97.69 534 PHE A O 1
ATOM 4083 N N . VAL A 1 535 ? -0.721 4.112 24.795 1.00 98.00 535 VAL A N 1
ATOM 4084 C CA . VAL A 1 535 ? 0.210 3.195 25.460 1.00 98.00 535 VAL A CA 1
ATOM 4085 C C . VAL A 1 535 ? 0.314 1.888 24.671 1.00 98.00 535 VAL A C 1
ATOM 4087 O O . VAL A 1 535 ? -0.669 1.413 24.105 1.00 98.00 535 VAL A O 1
ATOM 4090 N N . GLN A 1 536 ? 1.520 1.328 24.604 1.00 96.44 536 GLN A N 1
ATOM 4091 C CA . GLN A 1 536 ? 1.857 0.058 23.961 1.00 96.44 536 GLN A CA 1
ATOM 4092 C C . GLN A 1 536 ? 2.875 -0.716 24.812 1.00 96.44 536 GLN A C 1
ATOM 4094 O O . GLN A 1 536 ? 3.507 -0.151 25.707 1.00 96.44 536 GLN A O 1
ATOM 4099 N N . THR A 1 537 ? 3.025 -2.007 24.529 1.00 94.12 537 THR A N 1
ATOM 4100 C CA . THR A 1 537 ? 3.959 -2.928 25.193 1.00 94.12 537 THR A CA 1
ATOM 4101 C C . THR A 1 537 ? 4.713 -3.745 24.149 1.00 94.12 537 THR A C 1
ATOM 4103 O O . THR A 1 537 ? 4.132 -4.110 23.124 1.00 94.12 537 THR A O 1
ATOM 4106 N N . ASP A 1 538 ? 5.994 -4.015 24.400 1.00 86.31 538 ASP A N 1
ATOM 4107 C CA . ASP A 1 538 ? 6.800 -4.947 23.600 1.00 86.31 538 ASP A CA 1
ATOM 4108 C C . ASP A 1 538 ? 6.761 -6.383 24.167 1.00 86.31 538 ASP A C 1
ATOM 4110 O O . ASP A 1 538 ? 5.966 -6.700 25.056 1.00 86.31 538 ASP A O 1
ATOM 4114 N N . LEU A 1 539 ? 7.607 -7.273 23.633 1.00 82.38 539 LEU A N 1
ATOM 4115 C CA . LEU A 1 539 ? 7.689 -8.677 24.057 1.00 82.38 539 LEU A CA 1
ATOM 4116 C C . LEU A 1 539 ? 8.379 -8.900 25.419 1.00 82.38 539 LEU A C 1
ATOM 4118 O O . LEU A 1 539 ? 8.227 -9.985 25.983 1.00 82.38 539 LEU A O 1
ATOM 4122 N N . ASP A 1 540 ? 9.116 -7.916 25.944 1.00 85.06 540 ASP A N 1
ATOM 4123 C CA . ASP A 1 540 ? 9.729 -7.946 27.284 1.00 85.06 540 ASP A CA 1
ATOM 4124 C C . ASP A 1 540 ? 8.829 -7.251 28.343 1.00 85.06 540 ASP A C 1
ATOM 4126 O O . ASP A 1 540 ? 9.216 -7.102 29.507 1.00 85.06 540 ASP A O 1
ATOM 4130 N N . ASP A 1 541 ? 7.594 -6.892 27.959 1.00 93.81 541 ASP A N 1
ATOM 4131 C CA . ASP A 1 541 ? 6.590 -6.139 28.724 1.00 93.81 541 ASP A CA 1
ATOM 4132 C C . ASP A 1 541 ? 7.006 -4.692 29.090 1.00 93.81 541 ASP A C 1
ATOM 4134 O O . ASP A 1 541 ? 6.387 -4.071 29.966 1.00 93.81 541 ASP A O 1
ATOM 4138 N N . ASP A 1 542 ? 8.024 -4.120 28.432 1.00 96.31 542 ASP A N 1
ATOM 4139 C CA . ASP A 1 542 ? 8.384 -2.708 28.610 1.00 96.31 542 ASP A CA 1
ATOM 4140 C C . ASP A 1 542 ? 7.311 -1.796 27.993 1.00 96.31 542 ASP A C 1
ATOM 4142 O O . ASP A 1 542 ? 6.665 -2.112 26.992 1.00 96.31 542 ASP A O 1
ATOM 4146 N N . VAL A 1 543 ? 7.109 -0.627 28.605 1.00 98.31 543 VAL A N 1
ATOM 4147 C CA . VAL A 1 543 ? 5.917 0.203 28.385 1.00 98.31 543 VAL A CA 1
ATOM 4148 C C . VAL A 1 543 ? 6.273 1.443 27.584 1.00 98.31 543 VAL A C 1
ATOM 4150 O O . VAL A 1 543 ? 7.025 2.298 28.053 1.00 98.31 543 VAL A O 1
ATOM 4153 N N . TYR A 1 544 ? 5.696 1.568 26.396 1.00 98.06 544 TYR A N 1
ATOM 4154 C CA . TYR A 1 544 ? 5.848 2.724 25.523 1.00 98.06 544 TYR A CA 1
ATOM 4155 C C . TYR A 1 544 ? 4.623 3.624 25.631 1.00 98.06 544 TYR A C 1
ATOM 4157 O O . TYR A 1 544 ? 3.495 3.150 25.523 1.00 98.06 544 TYR A O 1
ATOM 4165 N N . MET A 1 545 ? 4.833 4.933 25.738 1.00 97.88 545 MET A N 1
ATOM 4166 C CA . MET A 1 545 ? 3.790 5.930 25.505 1.00 97.88 545 MET A CA 1
ATOM 4167 C C . MET A 1 545 ? 4.208 6.886 24.393 1.00 97.88 545 MET A C 1
ATOM 4169 O O . MET A 1 545 ? 5.375 7.283 24.329 1.00 97.88 545 MET A O 1
ATOM 4173 N N . ILE A 1 546 ? 3.246 7.298 23.566 1.00 97.62 546 ILE A N 1
ATOM 4174 C CA . ILE A 1 546 ? 3.375 8.473 22.695 1.00 97.62 546 ILE A CA 1
ATOM 4175 C C . ILE A 1 546 ? 2.483 9.595 23.228 1.00 97.62 546 ILE A C 1
ATOM 4177 O O . ILE A 1 546 ? 1.333 9.376 23.628 1.00 97.62 546 ILE A O 1
ATOM 4181 N N . GLY A 1 547 ? 3.036 10.801 23.252 1.00 96.62 547 GLY A N 1
ATOM 4182 C CA . GLY A 1 547 ? 2.416 11.977 23.839 1.00 96.62 547 GLY A CA 1
ATOM 4183 C C . GLY A 1 547 ? 2.744 13.262 23.089 1.00 96.62 547 GLY A C 1
ATOM 4184 O O . GLY A 1 547 ? 3.498 13.270 22.113 1.00 96.62 547 GLY A O 1
ATOM 4185 N N . GLN A 1 548 ? 2.157 14.358 23.556 1.00 95.38 548 GLN A N 1
ATOM 4186 C CA . GLN A 1 548 ? 2.404 15.708 23.057 1.00 95.38 548 GLN A CA 1
ATOM 4187 C C . GLN A 1 548 ? 2.942 16.616 24.158 1.00 95.38 548 GLN A C 1
ATOM 4189 O O . GLN A 1 548 ? 2.667 16.394 25.336 1.00 95.38 548 GLN A O 1
ATOM 4194 N N . THR A 1 549 ? 3.676 17.655 23.760 1.00 95.50 549 THR A N 1
ATOM 4195 C CA . THR A 1 549 ? 4.297 18.634 24.656 1.00 95.50 549 THR A CA 1
ATOM 4196 C C . THR A 1 549 ? 4.366 20.028 24.019 1.00 95.50 549 THR A C 1
ATOM 4198 O O . THR A 1 549 ? 4.550 20.152 22.809 1.00 95.50 549 THR A O 1
ATOM 4201 N N . ASP A 1 550 ? 4.302 21.078 24.839 1.00 93.81 550 ASP A N 1
ATOM 4202 C CA . ASP A 1 550 ? 4.827 22.421 24.502 1.00 93.81 550 ASP A CA 1
ATOM 4203 C C . ASP A 1 550 ? 6.135 22.723 25.274 1.00 93.81 550 ASP A C 1
ATOM 4205 O O . ASP A 1 550 ? 6.580 23.866 25.409 1.00 93.81 550 ASP A O 1
ATOM 4209 N N . GLY A 1 551 ? 6.753 21.688 25.846 1.00 92.38 551 GLY A N 1
ATOM 4210 C CA . GLY A 1 551 ? 8.047 21.738 26.506 1.00 92.38 551 GLY A CA 1
ATOM 4211 C C . GLY A 1 551 ? 9.185 21.193 25.647 1.00 92.38 551 GLY A C 1
ATOM 4212 O O . GLY A 1 551 ? 9.004 20.485 24.661 1.00 92.38 551 GLY A O 1
ATOM 4213 N N . ASN A 1 552 ? 10.419 21.465 26.073 1.00 93.94 552 ASN A N 1
ATOM 4214 C CA . ASN A 1 552 ? 11.583 20.754 25.550 1.00 93.94 552 ASN A CA 1
ATOM 4215 C C . ASN A 1 552 ? 11.710 19.404 26.280 1.00 93.94 552 ASN A C 1
ATOM 4217 O O . ASN A 1 552 ? 12.450 19.302 27.266 1.00 93.94 552 ASN A O 1
ATOM 4221 N N . TYR A 1 553 ? 10.965 18.396 25.816 1.00 96.56 553 TYR A N 1
ATOM 4222 C CA . TYR A 1 553 ? 10.985 17.040 26.379 1.00 96.56 553 TYR A CA 1
ATOM 4223 C C . TYR A 1 553 ? 12.409 16.441 26.336 1.00 96.56 553 TYR A C 1
ATOM 4225 O O . TYR A 1 553 ? 13.146 16.669 25.369 1.00 96.56 553 TYR A O 1
ATOM 4233 N N . PRO A 1 554 ? 12.863 15.732 27.388 1.00 95.31 554 PRO A N 1
ATOM 4234 C CA . PRO A 1 554 ? 14.214 15.178 27.434 1.00 95.31 554 PRO A CA 1
ATOM 4235 C C . PRO A 1 554 ? 14.417 14.055 26.408 1.00 95.31 554 PRO A C 1
ATOM 4237 O O . PRO A 1 554 ? 13.601 13.144 26.305 1.00 95.31 554 PRO A O 1
ATOM 4240 N N . ILE A 1 555 ? 15.558 14.071 25.715 1.00 97.50 555 ILE A N 1
ATOM 4241 C CA . ILE A 1 555 ? 16.024 12.950 24.885 1.00 97.50 555 ILE A CA 1
ATOM 4242 C C . ILE A 1 555 ? 16.933 12.055 25.733 1.00 97.50 555 ILE A C 1
ATOM 4244 O O . ILE A 1 555 ? 17.857 12.553 26.384 1.00 97.50 555 ILE A O 1
ATOM 4248 N N . PHE A 1 556 ? 16.686 10.747 25.725 1.00 97.44 556 PHE A N 1
ATOM 4249 C CA . PHE A 1 556 ? 17.433 9.756 26.496 1.00 97.44 556 PHE A CA 1
ATOM 4250 C C . PHE A 1 556 ? 17.544 8.446 25.709 1.00 97.44 556 PHE A C 1
ATOM 4252 O O . PHE A 1 556 ? 16.539 7.926 25.244 1.00 97.44 556 PHE A O 1
ATOM 4259 N N . ASN A 1 557 ? 18.762 7.918 25.559 1.00 95.06 557 ASN A N 1
ATOM 4260 C CA . ASN A 1 557 ? 19.122 6.681 24.839 1.00 95.06 557 ASN A CA 1
ATOM 4261 C C . ASN A 1 557 ? 18.705 6.537 23.355 1.00 95.06 557 ASN A C 1
ATOM 4263 O O . ASN A 1 557 ? 19.329 5.739 22.665 1.00 95.06 557 ASN A O 1
ATOM 4267 N N . ALA A 1 558 ? 17.765 7.325 22.829 1.00 93.25 558 ALA A N 1
ATOM 4268 C CA . ALA A 1 558 ? 17.450 7.373 21.402 1.00 93.25 558 ALA A CA 1
ATOM 4269 C C . ALA A 1 558 ? 18.573 8.036 20.583 1.00 93.25 558 ALA A C 1
ATOM 4271 O O . ALA A 1 558 ? 19.164 9.032 21.018 1.00 93.25 558 ALA A O 1
ATOM 4272 N N . ALA A 1 559 ? 18.839 7.517 19.379 1.00 88.56 559 ALA A N 1
ATOM 4273 C CA . ALA A 1 559 ? 19.809 8.108 18.450 1.00 88.56 559 ALA A CA 1
ATOM 4274 C C . ALA A 1 559 ? 19.145 9.041 17.422 1.00 88.56 559 ALA A C 1
ATOM 4276 O O . ALA A 1 559 ? 19.697 10.101 17.115 1.00 88.56 559 ALA A O 1
ATOM 4277 N N . TYR A 1 560 ? 17.940 8.706 16.950 1.00 92.62 560 TYR A N 1
ATOM 4278 C CA . TYR A 1 560 ? 17.075 9.641 16.239 1.00 92.62 560 TYR A CA 1
ATOM 4279 C C . TYR A 1 560 ? 16.314 10.518 17.233 1.00 92.62 560 TYR A C 1
ATOM 4281 O O . TYR A 1 560 ? 15.688 10.028 18.173 1.00 92.62 560 TYR A O 1
ATOM 4289 N N . SER A 1 561 ? 16.347 11.829 17.004 1.00 95.38 561 SER A N 1
ATOM 4290 C CA . SER A 1 561 ? 15.456 12.802 17.634 1.00 95.38 561 SER A CA 1
ATOM 4291 C C . SER A 1 561 ? 15.455 14.097 16.828 1.00 95.38 561 SER A C 1
ATOM 4293 O O . SER A 1 561 ? 16.490 14.491 16.287 1.00 95.38 561 SER A O 1
ATOM 4295 N N . ASN A 1 562 ? 14.326 14.802 16.840 1.00 94.81 562 ASN A N 1
ATOM 4296 C CA . ASN A 1 562 ? 14.242 16.218 16.497 1.00 94.81 562 ASN A CA 1
ATOM 4297 C C . ASN A 1 562 ? 13.961 16.992 17.798 1.00 94.81 562 ASN A C 1
ATOM 4299 O O . ASN A 1 562 ? 12.789 17.156 18.152 1.00 94.81 562 ASN A O 1
ATOM 4303 N N . PRO A 1 563 ? 14.989 17.420 18.564 1.00 95.50 563 PRO A N 1
ATOM 4304 C CA . PRO A 1 563 ? 14.804 18.061 19.867 1.00 95.50 563 PRO A CA 1
ATOM 4305 C C . PRO A 1 563 ? 13.939 19.320 19.784 1.00 95.50 563 PRO A C 1
ATOM 4307 O O . PRO A 1 563 ? 13.958 20.010 18.766 1.00 95.50 563 PRO A O 1
ATOM 4310 N N . ASN A 1 564 ? 13.238 19.651 20.874 1.00 94.44 564 ASN A N 1
ATOM 4311 C CA . ASN A 1 564 ? 12.292 20.774 20.927 1.00 94.44 564 ASN A CA 1
ATOM 4312 C C . ASN A 1 564 ? 11.125 20.619 19.919 1.00 94.44 564 ASN A C 1
ATOM 4314 O O . ASN A 1 564 ? 10.673 21.603 19.347 1.00 94.44 564 ASN A O 1
ATOM 4318 N N . SER A 1 565 ? 10.643 19.396 19.674 1.00 95.62 565 SER A N 1
ATOM 4319 C CA . SER A 1 565 ? 9.421 19.139 18.885 1.00 95.62 565 SER A CA 1
ATOM 4320 C C . SER A 1 565 ? 8.258 18.724 19.784 1.00 95.62 565 SER A C 1
ATOM 4322 O O . SER A 1 565 ? 8.489 18.182 20.863 1.00 95.62 565 SER A O 1
ATOM 4324 N N . GLY A 1 566 ? 7.024 18.969 19.338 1.00 94.00 566 GLY A N 1
ATOM 4325 C CA . GLY A 1 566 ? 5.831 18.825 20.172 1.00 94.00 566 GLY A CA 1
ATOM 4326 C C . GLY A 1 566 ? 5.250 17.418 20.319 1.00 94.00 566 GLY A C 1
ATOM 4327 O O . GLY A 1 566 ? 4.215 17.278 20.963 1.00 94.00 566 GLY A O 1
ATOM 4328 N N . GLN A 1 567 ? 5.871 16.385 19.746 1.00 96.81 567 GLN A N 1
ATOM 4329 C CA . GLN A 1 567 ? 5.474 14.982 19.893 1.00 96.81 567 GLN A CA 1
ATOM 4330 C C . GLN A 1 567 ? 6.630 14.213 20.533 1.00 96.81 567 GLN A C 1
ATOM 4332 O O . GLN A 1 567 ? 7.767 14.316 20.065 1.00 96.81 567 GLN A O 1
ATOM 4337 N N . TYR A 1 568 ? 6.354 13.433 21.580 1.00 97.50 568 TYR A N 1
ATOM 4338 C CA . TYR A 1 568 ? 7.349 12.619 22.283 1.00 97.50 568 TYR A CA 1
ATOM 4339 C C . TYR A 1 568 ? 6.974 11.141 22.327 1.00 97.50 568 TYR A C 1
ATOM 4341 O O . TYR A 1 568 ? 5.799 10.787 22.352 1.00 97.50 568 TYR A O 1
ATOM 4349 N N . ILE A 1 569 ? 7.992 10.285 22.406 1.00 98.19 569 ILE A N 1
ATOM 4350 C CA . ILE A 1 569 ? 7.865 8.861 22.735 1.00 98.19 569 ILE A CA 1
ATOM 4351 C C . ILE A 1 569 ? 8.701 8.592 23.987 1.00 98.19 569 ILE A C 1
ATOM 4353 O O . ILE A 1 569 ? 9.824 9.087 24.104 1.00 98.19 569 ILE A O 1
ATOM 4357 N N . GLN A 1 570 ? 8.160 7.806 24.916 1.00 98.19 570 GLN A N 1
ATOM 4358 C CA . GLN A 1 570 ? 8.764 7.474 26.206 1.00 98.19 570 GLN A CA 1
ATOM 4359 C C . GLN A 1 570 ? 8.621 5.969 26.479 1.00 98.19 570 GLN A C 1
ATOM 4361 O O . GLN A 1 570 ? 7.503 5.496 26.658 1.00 98.19 570 GLN A O 1
ATOM 4366 N N . LYS A 1 571 ? 9.741 5.236 26.567 1.00 98.06 571 LYS A N 1
ATOM 4367 C CA . LYS A 1 571 ? 9.804 3.835 27.026 1.00 98.06 571 LYS A CA 1
ATOM 4368 C C . LYS A 1 571 ? 10.162 3.788 28.514 1.00 98.06 571 LYS A C 1
ATOM 4370 O O . LYS A 1 571 ? 11.124 4.443 28.934 1.00 98.06 571 LYS A O 1
ATOM 4375 N N . LEU A 1 572 ? 9.415 3.030 29.308 1.00 98.50 572 LEU A N 1
ATOM 4376 C CA . LEU A 1 572 ? 9.674 2.742 30.721 1.00 98.50 572 LEU A CA 1
ATOM 4377 C C . LEU A 1 572 ? 9.818 1.234 30.953 1.00 98.50 572 LEU A C 1
ATOM 4379 O O . LEU A 1 572 ? 9.264 0.437 30.204 1.00 98.50 572 LEU A O 1
ATOM 4383 N N . THR A 1 573 ? 10.472 0.865 32.055 1.00 98.38 573 THR A N 1
ATOM 4384 C CA . THR A 1 573 ? 10.436 -0.502 32.598 1.00 98.38 573 THR A CA 1
ATOM 4385 C C . THR A 1 573 ? 9.003 -0.977 32.888 1.00 98.38 573 THR A C 1
ATOM 4387 O O . THR A 1 573 ? 8.128 -0.140 33.147 1.00 98.38 573 THR A O 1
ATOM 4390 N N . PRO A 1 574 ? 8.731 -2.297 32.994 1.00 97.44 574 PRO A N 1
ATOM 4391 C CA . PRO A 1 574 ? 7.365 -2.812 33.132 1.00 97.44 574 PRO A CA 1
ATOM 4392 C C . PRO A 1 574 ? 6.717 -2.389 34.456 1.00 97.44 574 PRO A C 1
ATOM 4394 O O . PRO A 1 574 ? 5.494 -2.380 34.602 1.00 97.44 574 PRO A O 1
ATOM 4397 N N . ASP A 1 575 ? 7.529 -2.047 35.460 1.00 97.00 575 ASP A N 1
ATOM 4398 C CA . ASP A 1 575 ? 7.108 -1.523 36.762 1.00 97.00 575 ASP A CA 1
ATOM 4399 C C . ASP A 1 575 ? 6.884 0.001 36.787 1.00 97.00 575 ASP A C 1
ATOM 4401 O O . ASP A 1 575 ? 6.555 0.533 37.845 1.00 97.00 575 ASP A O 1
ATOM 4405 N N . LEU A 1 576 ? 7.032 0.696 35.652 1.00 98.38 576 LEU A N 1
ATOM 4406 C CA . LEU A 1 576 ? 6.919 2.152 35.481 1.00 98.38 576 LEU A CA 1
ATOM 4407 C C . LEU A 1 576 ? 7.944 2.987 36.278 1.00 98.38 576 LEU A C 1
ATOM 4409 O O . LEU A 1 576 ? 7.784 4.203 36.388 1.00 98.38 576 LEU A O 1
ATOM 4413 N N . SER A 1 577 ? 8.987 2.373 36.853 1.00 97.44 577 SER A N 1
ATOM 4414 C CA . SER A 1 577 ? 9.933 3.057 37.754 1.00 97.44 577 SER A CA 1
ATOM 4415 C C . SER A 1 577 ? 11.067 3.805 37.050 1.00 97.44 577 SER A C 1
ATOM 4417 O O . SER A 1 577 ? 11.626 4.745 37.617 1.00 97.44 577 SER A O 1
ATOM 4419 N N . THR A 1 578 ? 11.448 3.380 35.842 1.00 97.69 578 THR A N 1
ATOM 4420 C CA . THR A 1 578 ? 12.712 3.781 35.210 1.00 97.69 578 THR A CA 1
ATOM 4421 C C . THR A 1 578 ? 12.516 4.073 33.725 1.00 97.69 578 THR A C 1
ATOM 4423 O O . THR A 1 578 ? 12.003 3.232 32.996 1.00 97.69 578 THR A O 1
ATOM 4426 N N . SER A 1 579 ? 12.966 5.247 33.265 1.00 97.50 579 SER A N 1
ATOM 4427 C CA . SER A 1 579 ? 13.063 5.555 31.832 1.00 97.50 579 SER A CA 1
ATOM 4428 C C . SER A 1 579 ? 14.167 4.730 31.180 1.00 97.50 579 SER A C 1
ATOM 4430 O O . SER A 1 579 ? 15.305 4.714 31.658 1.00 97.50 579 SER A O 1
ATOM 4432 N N . LEU A 1 580 ? 13.813 4.053 30.090 1.00 97.62 580 LEU A N 1
ATOM 4433 C CA . LEU A 1 580 ? 14.724 3.272 29.256 1.00 97.62 580 LEU A CA 1
ATOM 4434 C C . LEU A 1 580 ? 15.134 4.061 28.014 1.00 97.62 580 LEU A C 1
ATOM 4436 O O . LEU A 1 580 ? 16.310 4.064 27.654 1.00 97.62 580 LEU A O 1
ATOM 4440 N N . LEU A 1 581 ? 14.181 4.779 27.417 1.00 97.38 581 LEU A N 1
ATOM 4441 C CA . LEU A 1 581 ? 14.369 5.613 26.236 1.00 97.38 581 LEU A CA 1
ATOM 4442 C C . LEU A 1 581 ? 13.360 6.764 26.222 1.00 97.38 581 LEU A C 1
ATOM 4444 O O . LEU A 1 581 ? 12.212 6.594 26.627 1.00 97.38 581 LEU A O 1
ATOM 4448 N N . SER A 1 582 ? 13.760 7.915 25.687 1.00 97.94 582 SER A N 1
ATOM 4449 C CA . SER A 1 582 ? 12.838 8.960 25.247 1.00 97.94 582 SER A CA 1
ATOM 4450 C C . SER A 1 582 ? 13.351 9.714 24.019 1.00 97.94 582 SER A C 1
ATOM 4452 O O . SER A 1 582 ? 14.548 9.987 23.897 1.00 97.94 582 SER A O 1
ATOM 4454 N N . THR A 1 583 ? 12.441 10.080 23.116 1.00 97.88 583 THR A N 1
ATOM 4455 C CA . THR A 1 583 ? 12.736 10.880 21.916 1.00 97.88 583 THR A CA 1
ATOM 4456 C C . THR A 1 583 ? 11.602 11.849 21.574 1.00 97.88 583 THR A C 1
ATOM 4458 O O . THR A 1 583 ? 10.509 11.743 22.128 1.00 97.88 583 THR A O 1
ATOM 4461 N N . THR A 1 584 ? 11.854 12.782 20.652 1.00 97.38 584 THR A N 1
ATOM 4462 C CA . THR A 1 584 ? 10.848 13.687 20.079 1.00 97.38 584 THR A CA 1
ATOM 4463 C C . THR A 1 584 ? 10.873 13.676 18.554 1.00 97.38 584 THR A C 1
ATOM 4465 O O . THR A 1 584 ? 11.940 13.640 17.938 1.00 97.38 584 THR A O 1
ATOM 4468 N N . ILE A 1 585 ? 9.688 13.766 17.952 1.00 95.12 585 ILE A N 1
ATOM 4469 C CA . ILE A 1 585 ? 9.447 13.832 16.503 1.00 95.12 585 ILE A CA 1
ATOM 4470 C C . ILE A 1 585 ? 8.742 15.160 16.206 1.00 95.12 585 ILE A C 1
ATOM 4472 O O . ILE A 1 585 ? 7.992 15.659 17.042 1.00 95.12 585 ILE A O 1
ATOM 4476 N N . GLY A 1 586 ? 8.993 15.742 15.035 1.00 94.00 586 GLY A N 1
ATOM 4477 C CA . GLY A 1 586 ? 8.372 16.990 14.589 1.00 94.00 586 GLY A CA 1
ATOM 4478 C C . GLY A 1 586 ? 9.398 18.024 14.133 1.00 94.00 586 GLY A C 1
ATOM 4479 O O . GLY A 1 586 ? 10.471 17.665 13.641 1.00 94.00 586 GLY A O 1
ATOM 4480 N N . ARG A 1 587 ? 9.063 19.310 14.249 1.00 93.56 587 ARG A N 1
ATOM 4481 C CA . ARG A 1 587 ? 9.737 20.412 13.531 1.00 93.56 587 ARG A CA 1
ATOM 4482 C C . ARG A 1 587 ? 10.771 21.205 14.337 1.00 93.56 587 ARG A C 1
ATOM 4484 O O . ARG A 1 587 ? 11.317 22.187 13.834 1.00 93.56 587 ARG A O 1
ATOM 4491 N N . GLY A 1 588 ? 11.033 20.835 15.589 1.00 93.44 588 GLY A N 1
ATOM 4492 C CA . GLY A 1 588 ? 12.007 21.504 16.462 1.00 93.44 588 GLY A CA 1
ATOM 4493 C C . GLY A 1 588 ? 11.619 22.923 16.915 1.00 93.44 588 GLY A C 1
ATOM 4494 O O . GLY A 1 588 ? 12.474 23.683 17.378 1.00 93.44 588 GLY A O 1
ATOM 4495 N N . ASN A 1 589 ? 10.347 23.310 16.771 1.00 89.88 589 ASN A N 1
ATOM 4496 C CA . ASN A 1 589 ? 9.832 24.666 17.016 1.00 89.88 589 ASN A CA 1
ATOM 4497 C C . ASN A 1 589 ? 9.328 24.925 18.456 1.00 89.88 589 ASN A C 1
ATOM 4499 O O . ASN A 1 589 ? 9.172 26.087 18.832 1.00 89.88 589 ASN A O 1
ATOM 4503 N N . GLY A 1 590 ? 9.134 23.882 19.266 1.00 87.62 590 GLY A N 1
ATOM 4504 C CA . GLY A 1 590 ? 8.640 23.941 20.644 1.00 87.62 590 GLY A CA 1
ATOM 4505 C C . GLY A 1 590 ? 7.117 23.947 20.769 1.00 87.62 590 GLY A C 1
ATOM 4506 O O . GLY A 1 590 ? 6.613 24.503 21.739 1.00 87.62 590 GLY A O 1
ATOM 4507 N N . THR A 1 591 ? 6.393 23.403 19.785 1.00 91.00 591 THR A N 1
ATOM 4508 C CA . THR A 1 591 ? 4.923 23.330 19.793 1.00 91.00 591 THR A CA 1
ATOM 4509 C C . THR A 1 591 ? 4.398 22.032 19.190 1.00 91.00 591 THR A C 1
ATOM 4511 O O . THR A 1 591 ? 5.030 21.479 18.292 1.00 91.00 591 THR A O 1
ATOM 4514 N N . VAL A 1 592 ? 3.213 21.599 19.622 1.00 94.75 592 VAL A N 1
ATOM 4515 C CA . VAL A 1 592 ? 2.464 20.457 19.061 1.00 94.75 592 VAL A CA 1
ATOM 4516 C C . VAL A 1 592 ? 2.279 20.568 17.536 1.00 94.75 592 VAL A C 1
ATOM 4518 O O . VAL A 1 592 ? 1.620 21.491 17.056 1.00 94.75 592 VAL A O 1
ATOM 4521 N N . ASP A 1 593 ? 2.814 19.600 16.776 1.00 95.56 593 ASP A N 1
ATOM 4522 C CA . ASP A 1 593 ? 2.713 19.581 15.308 1.00 95.56 593 ASP A CA 1
ATOM 4523 C C . ASP A 1 593 ? 1.498 18.780 14.778 1.00 95.56 593 ASP A C 1
ATOM 4525 O O . ASP A 1 593 ? 0.733 19.322 13.976 1.00 95.56 593 ASP A O 1
ATOM 4529 N N . ILE A 1 594 ? 1.269 17.543 15.250 1.00 95.94 594 ILE A N 1
ATOM 4530 C CA . ILE A 1 594 ? 0.172 16.642 14.815 1.00 95.94 594 ILE A CA 1
ATOM 4531 C C . ILE A 1 594 ? -0.667 16.051 15.970 1.00 95.94 594 ILE A C 1
ATOM 4533 O O . ILE A 1 594 ? -0.141 15.681 17.026 1.00 95.94 594 ILE A O 1
ATOM 4537 N N . ALA A 1 595 ? -1.968 15.881 15.742 1.00 95.44 595 ALA A N 1
ATOM 4538 C CA . ALA A 1 595 ? -2.873 15.099 16.578 1.00 95.44 595 ALA A CA 1
ATOM 4539 C C . ALA A 1 595 ? -2.691 13.602 16.271 1.00 95.44 595 ALA A C 1
ATOM 4541 O O . ALA A 1 595 ? -3.057 13.135 15.195 1.00 95.44 595 ALA A O 1
ATOM 4542 N N . VAL A 1 596 ? -2.099 12.842 17.198 1.00 95.12 596 VAL A N 1
ATOM 4543 C CA . VAL A 1 596 ? -1.860 11.397 17.015 1.00 95.12 596 VAL A CA 1
ATOM 4544 C C . VAL A 1 596 ? -3.178 10.638 17.183 1.00 95.12 596 VAL A C 1
ATOM 4546 O O . VAL A 1 596 ? -3.876 10.835 18.182 1.00 95.12 596 VAL A O 1
ATOM 4549 N N . ASN A 1 597 ? -3.517 9.760 16.237 1.00 93.56 597 ASN A N 1
ATOM 4550 C CA . ASN A 1 597 ? -4.714 8.913 16.313 1.00 93.56 597 ASN A CA 1
ATOM 4551 C C . ASN A 1 597 ? -4.454 7.420 16.044 1.00 93.56 597 ASN A C 1
ATOM 4553 O O . ASN A 1 597 ? -5.364 6.638 16.283 1.00 93.56 597 ASN A O 1
ATOM 4557 N N . ALA A 1 598 ? -3.244 7.010 15.644 1.00 95.69 598 ALA A N 1
ATOM 4558 C CA . ALA A 1 598 ? -2.810 5.609 15.667 1.00 95.69 598 ALA A CA 1
ATOM 4559 C C . ALA A 1 598 ? -1.360 5.479 16.167 1.00 95.69 598 ALA A C 1
ATOM 4561 O O . ALA A 1 598 ? -0.503 6.310 15.847 1.00 95.69 598 ALA A O 1
ATOM 4562 N N . PHE A 1 599 ? -1.068 4.418 16.922 1.00 96.56 599 PHE A N 1
ATOM 4563 C CA . PHE A 1 599 ? 0.268 4.107 17.441 1.00 96.56 599 PHE A CA 1
ATOM 4564 C C . PHE A 1 599 ? 0.426 2.600 17.668 1.00 96.56 599 PHE A C 1
ATOM 4566 O O . PHE A 1 599 ? -0.496 1.962 18.171 1.00 96.56 599 PHE A O 1
ATOM 4573 N N . LEU A 1 600 ? 1.592 2.045 17.336 1.00 93.50 600 LEU A N 1
ATOM 4574 C CA . LEU A 1 600 ? 1.920 0.635 17.554 1.00 93.50 600 LEU A CA 1
ATOM 4575 C C . LEU A 1 600 ? 3.409 0.461 17.870 1.00 93.50 600 LEU A C 1
ATOM 4577 O O . LEU A 1 600 ? 4.268 1.092 17.253 1.00 93.50 600 LEU A O 1
ATOM 4581 N N . VAL A 1 601 ? 3.702 -0.478 18.770 1.00 89.44 601 VAL A N 1
ATOM 4582 C CA . VAL A 1 601 ? 5.009 -1.139 18.841 1.00 89.44 601 VAL A CA 1
ATOM 4583 C C . VAL A 1 601 ? 4.830 -2.571 18.337 1.00 89.4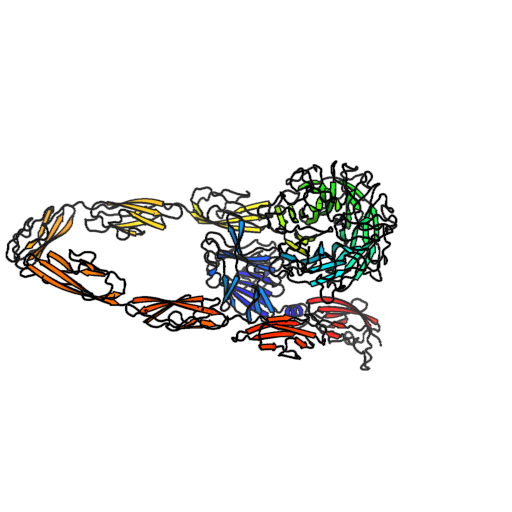4 601 VAL A C 1
ATOM 4585 O O . VAL A 1 601 ? 3.978 -3.326 18.819 1.00 89.44 601 VAL A O 1
ATOM 4588 N N . SER A 1 602 ? 5.578 -2.922 17.293 1.00 75.12 602 SER A N 1
ATOM 4589 C CA . SER A 1 602 ? 5.576 -4.283 16.739 1.00 75.12 602 SER A CA 1
ATOM 4590 C C . SER A 1 602 ? 6.175 -5.291 17.725 1.00 75.12 602 SER A C 1
ATOM 4592 O O . SER A 1 602 ? 6.842 -4.908 18.682 1.00 75.12 602 SER A O 1
ATOM 4594 N N . ASP A 1 603 ? 6.031 -6.588 17.453 1.00 69.44 603 ASP A N 1
ATOM 4595 C CA . ASP A 1 603 ? 6.678 -7.680 18.217 1.00 69.44 603 ASP A CA 1
ATOM 4596 C C . ASP A 1 603 ? 8.210 -7.755 17.973 1.00 69.44 603 ASP A C 1
ATOM 4598 O O . ASP A 1 603 ? 8.841 -8.803 18.090 1.00 69.44 603 ASP A O 1
ATOM 4602 N N . CYS A 1 604 ? 8.781 -6.631 17.547 1.00 64.38 604 CYS A N 1
ATOM 4603 C CA . CYS A 1 604 ? 10.068 -6.456 16.892 1.00 64.38 604 CYS A CA 1
ATOM 4604 C C . CYS A 1 604 ? 10.601 -5.016 17.075 1.00 64.38 604 CYS A C 1
ATOM 4606 O O . CYS A 1 604 ? 11.447 -4.555 16.310 1.00 64.38 604 CYS A O 1
ATOM 4608 N N . ASP A 1 605 ? 10.075 -4.290 18.067 1.00 78.62 605 ASP A N 1
ATOM 4609 C CA . ASP A 1 605 ? 10.488 -2.964 18.552 1.00 78.62 605 ASP A CA 1
ATOM 4610 C C . ASP A 1 605 ? 10.451 -1.784 17.559 1.00 78.62 605 ASP A C 1
ATOM 4612 O O . ASP A 1 605 ? 10.688 -0.644 17.969 1.00 78.62 605 ASP A O 1
ATOM 4616 N N . PHE A 1 606 ? 10.091 -1.997 16.286 1.00 78.56 606 PHE A N 1
ATOM 4617 C CA . PHE A 1 606 ? 9.730 -0.904 15.372 1.00 78.56 606 PHE A CA 1
ATOM 4618 C C . PHE A 1 606 ? 8.525 -0.142 15.920 1.00 78.56 606 PHE A C 1
ATOM 4620 O O . PHE A 1 606 ? 7.538 -0.753 16.353 1.00 78.56 606 PHE A O 1
ATOM 4627 N N . ILE A 1 607 ? 8.619 1.187 15.869 1.00 90.94 607 ILE A N 1
ATOM 4628 C CA . ILE A 1 607 ? 7.651 2.107 16.462 1.00 90.94 607 ILE A CA 1
ATOM 4629 C C . ILE A 1 607 ? 6.923 2.845 15.339 1.00 90.94 607 ILE A C 1
ATOM 4631 O O . ILE A 1 607 ? 7.511 3.687 14.655 1.00 90.94 607 ILE A O 1
ATOM 4635 N N . TYR 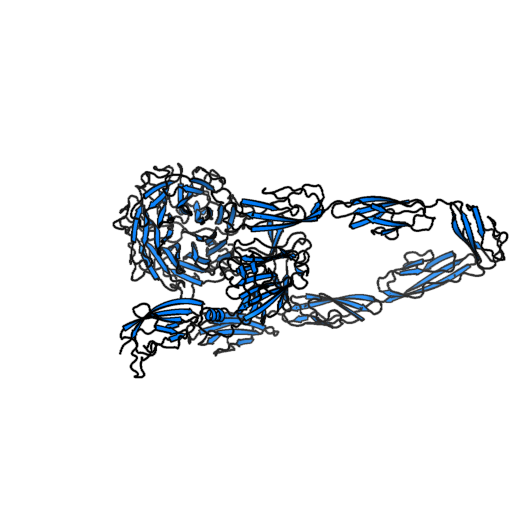A 1 608 ? 5.642 2.536 15.173 1.00 90.50 608 TYR A N 1
ATOM 4636 C CA . TYR A 1 608 ? 4.773 3.083 14.137 1.00 90.50 608 TYR A CA 1
ATOM 4637 C C . TYR A 1 608 ? 3.863 4.156 14.733 1.00 90.50 608 TYR A C 1
ATOM 4639 O O . TYR A 1 608 ? 3.281 3.965 15.804 1.00 90.50 608 TYR A O 1
ATOM 4647 N N . LEU A 1 609 ? 3.704 5.281 14.037 1.00 95.06 609 LEU A N 1
ATOM 4648 C CA . LEU A 1 609 ? 2.758 6.329 14.417 1.00 95.06 609 LEU A CA 1
ATOM 4649 C C . LEU A 1 609 ? 2.041 6.924 13.206 1.00 95.06 609 LEU A C 1
ATOM 4651 O O . LEU A 1 609 ? 2.617 7.082 12.128 1.00 95.06 609 LEU A O 1
ATOM 4655 N N . SER A 1 610 ? 0.782 7.303 13.409 1.00 95.88 610 SER A N 1
ATOM 4656 C CA . SER A 1 610 ? 0.038 8.114 12.455 1.00 95.88 610 SER A CA 1
ATOM 4657 C C . SER A 1 610 ? -0.858 9.124 13.172 1.00 95.88 610 SER A C 1
ATOM 4659 O O . SER A 1 610 ? -1.360 8.898 14.278 1.00 95.88 610 SER A O 1
ATOM 4661 N N . GLY A 1 611 ? -1.000 10.287 12.552 1.00 96.12 611 GLY A N 1
ATOM 4662 C CA . GLY A 1 611 ? -1.760 11.413 13.070 1.00 96.12 611 GLY A CA 1
ATOM 4663 C C . GLY A 1 611 ? -1.792 12.549 12.063 1.00 96.12 611 GLY A C 1
ATOM 4664 O O . GLY A 1 611 ? -1.016 12.555 11.112 1.00 96.12 611 GLY A O 1
ATOM 4665 N N . TRP A 1 612 ? -2.668 13.522 12.271 1.00 96.56 612 TRP A N 1
ATOM 4666 C CA . TRP A 1 612 ? -2.905 14.601 11.315 1.00 96.56 612 TRP A CA 1
ATOM 4667 C C . TRP A 1 612 ? -2.500 15.959 11.892 1.00 96.56 612 TRP A C 1
ATOM 4669 O O . TRP A 1 612 ? -2.697 16.242 13.076 1.00 96.56 612 TRP A O 1
ATOM 4679 N N . GLY A 1 613 ? -1.881 16.803 11.072 1.00 95.81 613 GLY A N 1
ATOM 4680 C CA . GLY A 1 613 ? -1.608 18.201 11.418 1.00 95.81 613 GLY A CA 1
ATOM 4681 C C . GLY A 1 613 ? -2.659 19.098 10.783 1.00 95.81 613 GLY A C 1
ATOM 4682 O O . GLY A 1 613 ? -3.209 18.730 9.758 1.00 95.81 613 GLY A O 1
ATOM 4683 N N . GLY A 1 614 ? -2.946 20.274 11.344 1.00 94.69 614 GLY A N 1
ATOM 4684 C CA . GLY A 1 614 ? -3.846 21.216 10.673 1.00 94.69 614 GLY A CA 1
ATOM 4685 C C . GLY A 1 614 ? -4.364 22.337 11.563 1.00 94.69 614 GLY A C 1
ATOM 4686 O O . GLY A 1 614 ? -4.413 22.222 12.788 1.00 94.69 614 GLY A O 1
ATOM 4687 N N . SER A 1 615 ? -4.803 23.437 10.941 1.00 91.94 615 SER A N 1
ATOM 4688 C CA . SER A 1 615 ? -5.152 24.659 11.686 1.00 91.94 615 SER A CA 1
ATOM 4689 C C . SER A 1 615 ? -6.356 24.514 12.632 1.00 91.94 615 SER A C 1
ATOM 4691 O O . SER A 1 615 ? -6.451 25.275 13.595 1.00 91.94 615 SER A O 1
ATOM 4693 N N . LEU A 1 616 ? -7.220 23.509 12.419 1.00 90.44 616 LEU A N 1
ATOM 4694 C CA . LEU A 1 616 ? -8.346 23.159 13.300 1.00 90.44 616 LEU A CA 1
ATOM 4695 C C . LEU A 1 616 ? -7.898 22.900 14.747 1.00 90.44 616 LEU A C 1
ATOM 4697 O O . LEU A 1 616 ? -8.557 23.349 15.685 1.00 90.44 616 LEU A O 1
ATOM 4701 N N . ASN A 1 617 ? -6.727 22.281 14.932 1.00 92.88 617 ASN A N 1
ATOM 4702 C CA . ASN A 1 617 ? -6.129 22.021 16.246 1.00 92.88 617 ASN A CA 1
ATOM 4703 C C . ASN A 1 617 ? -5.758 23.304 17.014 1.00 92.88 617 ASN A C 1
ATOM 4705 O O . ASN A 1 617 ? -5.535 23.260 18.220 1.00 92.88 617 ASN A O 1
ATOM 4709 N N . GLY A 1 618 ? -5.733 24.464 16.350 1.00 88.94 618 GLY A N 1
ATOM 4710 C CA . GLY A 1 618 ? -5.538 25.770 16.978 1.00 88.94 618 GLY A CA 1
ATOM 4711 C C . GLY A 1 618 ? -6.821 26.536 17.311 1.00 88.94 618 GLY A C 1
ATOM 4712 O O . GLY A 1 618 ? -6.749 27.643 17.857 1.00 88.94 618 GLY A O 1
ATOM 4713 N N . TYR A 1 619 ? -7.999 26.030 16.938 1.00 86.00 619 TYR A N 1
ATOM 4714 C CA . TYR A 1 619 ? -9.239 26.798 17.035 1.00 86.00 619 TYR A CA 1
ATOM 4715 C C . TYR A 1 619 ? -9.868 26.656 18.425 1.00 86.00 619 TYR A C 1
ATOM 4717 O O . TYR A 1 619 ? -10.782 25.868 18.639 1.00 86.00 619 TYR A O 1
ATOM 4725 N N . THR A 1 620 ? -9.458 27.523 19.353 1.00 80.50 620 THR A N 1
ATOM 4726 C CA . THR A 1 620 ? -10.005 27.624 20.730 1.00 80.50 620 THR A CA 1
ATOM 4727 C C . THR A 1 620 ? -11.531 27.793 20.843 1.00 80.50 620 THR A C 1
ATOM 4729 O O . THR A 1 620 ? -12.091 27.607 21.920 1.00 80.50 620 THR A O 1
ATOM 4732 N N . SER A 1 621 ? -12.246 28.104 19.755 1.00 73.94 621 SER A N 1
ATOM 4733 C CA . SER A 1 621 ? -13.718 28.042 19.697 1.00 73.94 621 SER A CA 1
ATOM 4734 C C . SER A 1 621 ? -14.292 26.616 19.640 1.00 73.94 621 SER A C 1
ATOM 4736 O O . SER A 1 621 ? -15.498 26.457 19.814 1.00 73.94 621 SER A O 1
ATOM 4738 N N . LEU A 1 622 ? -13.442 25.618 19.380 1.00 73.94 622 LEU A N 1
ATOM 4739 C CA . LEU A 1 622 ? -13.733 24.181 19.282 1.00 73.94 622 LEU A CA 1
ATOM 4740 C C . LEU A 1 622 ? -13.194 23.391 20.495 1.00 73.94 622 LEU A C 1
ATOM 4742 O O . LEU A 1 622 ? -13.278 22.167 20.517 1.00 73.94 622 LEU A O 1
ATOM 4746 N N . GLY A 1 623 ? -12.589 24.085 21.469 1.00 74.94 623 GLY A N 1
ATOM 4747 C CA . GLY A 1 623 ? -11.830 23.501 22.584 1.00 74.94 623 GLY A CA 1
ATOM 4748 C C . GLY A 1 623 ? -10.327 23.339 22.313 1.00 74.94 623 GLY A C 1
ATOM 4749 O O . GLY A 1 623 ? -9.547 23.346 23.255 1.00 74.94 623 GLY A O 1
ATOM 4750 N N . ALA A 1 624 ? -9.905 23.272 21.048 1.00 85.19 624 ALA A N 1
ATOM 4751 C CA . ALA A 1 624 ? -8.526 22.950 20.680 1.00 85.19 624 ALA A CA 1
ATOM 4752 C C . ALA A 1 624 ? -7.518 24.093 20.948 1.00 85.19 624 ALA A C 1
ATOM 4754 O O . ALA A 1 624 ? -7.833 25.280 20.806 1.00 85.19 624 ALA A O 1
ATOM 4755 N N . HIS A 1 625 ? -6.290 23.728 21.320 1.00 90.62 625 HIS A N 1
ATOM 4756 C CA . HIS A 1 625 ? -5.264 24.616 21.875 1.00 90.62 625 HIS A CA 1
ATOM 4757 C C . HIS A 1 625 ? -3.892 24.565 21.176 1.00 90.62 625 HIS A C 1
ATOM 4759 O O . HIS A 1 625 ? -3.112 25.507 21.337 1.00 90.62 625 HIS A O 1
ATOM 4765 N N . ALA A 1 626 ? -3.602 23.555 20.352 1.00 92.31 626 ALA A N 1
ATOM 4766 C CA . ALA A 1 626 ? -2.370 23.426 19.568 1.00 92.31 626 ALA A CA 1
ATOM 4767 C C . ALA A 1 626 ? -2.285 24.434 18.392 1.00 92.31 626 ALA A C 1
ATOM 4769 O O . ALA A 1 626 ? -2.310 24.077 17.212 1.00 92.31 626 ALA A O 1
ATOM 4770 N N . THR A 1 627 ? -2.141 25.731 18.703 1.00 89.56 627 THR A N 1
ATOM 4771 C CA . THR A 1 627 ? -2.211 26.863 17.745 1.00 89.56 627 THR A CA 1
ATOM 4772 C C . THR A 1 627 ? -1.175 26.882 16.616 1.00 89.56 627 THR A C 1
ATOM 4774 O O . THR A 1 627 ? -1.279 27.720 15.721 1.00 89.56 627 THR A O 1
ATOM 4777 N N . SER A 1 628 ? -0.181 25.995 16.658 1.00 90.69 628 SER A N 1
ATOM 4778 C CA . SER A 1 628 ? 0.890 25.877 15.658 1.00 90.69 628 SER A CA 1
ATOM 4779 C C . SER A 1 628 ? 0.830 24.580 14.842 1.00 90.69 628 SER A C 1
ATOM 4781 O O . SER A 1 628 ? 1.700 24.382 13.989 1.00 90.69 628 SER A O 1
ATOM 4783 N N . SER A 1 629 ? -0.157 23.709 15.094 1.00 95.56 629 SER A N 1
ATOM 4784 C CA . SER A 1 629 ? -0.286 22.407 14.434 1.00 95.56 629 SER A CA 1
ATOM 4785 C C . SER A 1 629 ? -0.403 22.553 12.919 1.00 95.56 629 SER A C 1
ATOM 4787 O O . SER A 1 629 ? -1.226 23.310 12.404 1.00 95.56 629 SER A O 1
ATOM 4789 N N . THR A 1 630 ? 0.465 21.833 12.214 1.00 95.94 630 THR A N 1
ATOM 4790 C CA . THR A 1 630 ? 0.473 21.676 10.759 1.00 95.94 630 THR A CA 1
ATOM 4791 C C . THR A 1 630 ? 1.573 20.686 10.384 1.00 95.94 630 THR A C 1
ATOM 4793 O O . THR A 1 630 ? 2.647 20.666 10.990 1.00 95.94 630 THR A O 1
ATOM 4796 N N . THR A 1 631 ? 1.325 19.912 9.337 1.00 96.12 631 THR A N 1
ATOM 4797 C CA . THR A 1 631 ? 2.296 19.037 8.671 1.00 96.12 631 THR A CA 1
ATOM 4798 C C . THR A 1 631 ? 3.433 19.797 7.970 1.00 96.12 631 THR A C 1
ATOM 4800 O O . THR A 1 631 ? 4.495 19.221 7.724 1.00 96.12 631 THR A O 1
ATOM 4803 N N . LEU A 1 632 ? 3.277 21.100 7.684 1.00 95.00 632 LEU A N 1
ATOM 4804 C CA . LEU A 1 632 ? 4.277 21.904 6.967 1.00 95.00 632 LEU A CA 1
ATOM 4805 C C . LEU A 1 632 ? 5.631 21.957 7.693 1.00 95.00 632 LEU A C 1
ATOM 4807 O O . LEU A 1 632 ? 5.809 22.682 8.679 1.00 95.00 632 LEU A O 1
ATOM 4811 N N . GLY A 1 633 ? 6.607 21.238 7.135 1.00 92.12 633 GLY A N 1
ATOM 4812 C CA . GLY A 1 633 ? 7.986 21.161 7.622 1.00 92.12 633 GLY A CA 1
ATOM 4813 C C . GLY A 1 633 ? 8.289 19.963 8.526 1.00 92.12 633 GLY A C 1
ATOM 4814 O O . GLY A 1 633 ? 9.392 19.914 9.068 1.00 92.12 633 GLY A O 1
ATOM 4815 N N . MET A 1 634 ? 7.348 19.026 8.704 1.00 95.12 634 MET A N 1
ATOM 4816 C CA . MET A 1 634 ? 7.619 17.723 9.330 1.00 95.12 634 MET A CA 1
ATOM 4817 C C . MET A 1 634 ? 8.745 16.977 8.583 1.00 95.12 634 MET A C 1
ATOM 4819 O O . MET A 1 634 ? 8.901 17.169 7.374 1.00 95.12 634 MET A O 1
ATOM 4823 N N . PRO A 1 635 ? 9.545 16.142 9.273 1.00 92.12 635 PRO A N 1
ATOM 4824 C CA . PRO A 1 635 ? 10.593 15.355 8.629 1.00 92.12 635 PRO A CA 1
ATOM 4825 C C . PRO A 1 635 ? 9.980 14.268 7.735 1.00 92.12 635 PRO A C 1
ATOM 4827 O O . PRO A 1 635 ? 9.132 13.517 8.191 1.00 92.12 635 PRO A O 1
ATOM 4830 N N . ILE A 1 636 ? 10.442 14.154 6.491 1.00 84.44 636 ILE A N 1
ATOM 4831 C CA . ILE A 1 636 ? 10.099 13.056 5.571 1.00 84.44 636 ILE A CA 1
ATOM 4832 C C . ILE A 1 636 ? 11.365 12.293 5.171 1.00 84.44 636 ILE A C 1
ATOM 4834 O O . ILE A 1 636 ? 12.472 12.836 5.277 1.00 84.44 636 ILE A O 1
ATOM 4838 N N . THR A 1 637 ? 11.214 11.048 4.727 1.00 66.12 637 THR A N 1
ATOM 4839 C CA . THR A 1 637 ? 12.316 10.229 4.195 1.00 66.12 637 THR A CA 1
ATOM 4840 C C . THR A 1 637 ? 12.457 10.383 2.676 1.00 66.12 637 THR A C 1
ATOM 4842 O O . THR A 1 637 ? 11.676 11.081 2.032 1.00 66.12 637 THR A O 1
ATOM 4845 N N . ALA A 1 638 ? 13.511 9.795 2.097 1.00 58.62 638 ALA A N 1
ATOM 4846 C CA . ALA A 1 638 ? 13.843 9.930 0.672 1.00 58.62 638 ALA A CA 1
ATOM 4847 C C . ALA A 1 638 ? 13.007 9.024 -0.263 1.00 58.62 638 ALA A C 1
ATOM 4849 O O . ALA A 1 638 ? 13.251 8.982 -1.465 1.00 58.62 638 ALA A O 1
ATOM 4850 N N . ASP A 1 639 ? 12.035 8.317 0.301 1.00 46.88 639 ASP A N 1
ATOM 4851 C CA . ASP A 1 639 ? 11.131 7.350 -0.322 1.00 46.88 639 ASP A CA 1
ATOM 4852 C C . ASP A 1 639 ? 9.653 7.635 0.025 1.00 46.88 639 ASP A C 1
ATOM 4854 O O . ASP A 1 639 ? 8.780 6.795 -0.176 1.00 46.88 639 ASP A O 1
ATOM 4858 N N . ALA A 1 640 ? 9.361 8.823 0.570 1.00 55.78 640 ALA A N 1
ATOM 4859 C CA . ALA A 1 640 ? 8.016 9.232 0.963 1.00 55.78 640 ALA A CA 1
ATOM 4860 C C . ALA A 1 640 ? 7.013 9.105 -0.200 1.00 55.78 640 ALA A C 1
ATOM 4862 O O . ALA A 1 640 ? 7.270 9.581 -1.303 1.00 55.78 640 ALA A O 1
ATOM 4863 N N . PHE A 1 641 ? 5.833 8.536 0.053 1.00 65.06 641 PHE A N 1
ATOM 4864 C CA . PHE A 1 641 ? 4.770 8.430 -0.956 1.00 65.06 641 PHE A CA 1
ATOM 4865 C C . PHE A 1 641 ? 4.257 9.814 -1.394 1.00 65.06 641 PHE A C 1
ATOM 4867 O O . PHE A 1 641 ? 4.121 10.103 -2.581 1.00 65.06 641 PHE A O 1
ATOM 4874 N N . GLN A 1 642 ? 4.045 10.710 -0.429 1.00 75.38 642 GLN A N 1
ATOM 4875 C CA . GLN A 1 642 ? 3.628 12.091 -0.643 1.00 75.38 642 GLN A CA 1
ATOM 4876 C C . GLN A 1 642 ? 4.648 13.037 0.008 1.00 75.38 642 GLN A C 1
ATOM 4878 O O . GLN A 1 642 ? 4.728 13.179 1.228 1.00 75.38 642 GLN A O 1
ATOM 4883 N N . TRP A 1 643 ? 5.430 13.706 -0.840 1.00 78.44 643 TRP A N 1
ATOM 4884 C CA . TRP A 1 643 ? 6.543 14.591 -0.464 1.00 78.44 643 TRP A CA 1
ATOM 4885 C C . TRP A 1 643 ? 6.115 16.007 -0.052 1.00 78.44 643 TRP A C 1
ATOM 4887 O O . TRP A 1 643 ? 6.920 16.792 0.455 1.00 78.44 643 TRP A O 1
ATOM 4897 N N . THR A 1 644 ? 4.868 16.375 -0.339 1.00 84.19 644 THR A N 1
ATOM 4898 C CA . THR A 1 644 ? 4.330 17.730 -0.177 1.00 84.19 644 THR A CA 1
ATOM 4899 C C . THR A 1 644 ? 3.004 17.700 0.557 1.00 84.19 644 THR A C 1
ATOM 4901 O O . THR A 1 644 ? 2.219 16.775 0.392 1.00 84.19 644 THR A O 1
ATOM 4904 N N . THR A 1 645 ? 2.741 18.750 1.321 1.00 92.50 645 THR A N 1
ATOM 4905 C CA . THR A 1 645 ? 1.547 18.909 2.149 1.00 92.50 645 THR A CA 1
ATOM 4906 C C . THR A 1 645 ? 1.016 20.332 1.991 1.00 92.50 645 THR A C 1
ATOM 4908 O O . THR A 1 645 ? 1.818 21.263 1.837 1.00 92.50 645 THR A O 1
ATOM 4911 N N . ASP A 1 646 ? -0.306 20.519 2.027 1.00 90.81 646 ASP A N 1
ATOM 4912 C CA . ASP A 1 646 ? -0.908 21.862 2.090 1.00 90.81 646 ASP A CA 1
ATOM 4913 C C . ASP A 1 646 ? -0.734 22.493 3.493 1.00 90.81 646 ASP A C 1
ATOM 4915 O O . ASP A 1 646 ? -0.715 23.719 3.650 1.00 90.81 646 ASP A O 1
ATOM 4919 N N . GLY A 1 647 ? -0.509 21.638 4.497 1.00 93.81 647 GLY A N 1
ATOM 4920 C CA . GLY A 1 647 ? -0.408 21.950 5.918 1.00 93.81 647 GLY A CA 1
ATOM 4921 C C . GLY A 1 647 ? -1.491 21.310 6.790 1.00 93.81 647 GLY A C 1
ATOM 4922 O O . GLY A 1 647 ? -1.425 21.478 8.013 1.00 93.81 647 GLY A O 1
ATOM 4923 N N . SER A 1 648 ? -2.427 20.588 6.181 1.00 94.38 648 SER A N 1
ATOM 4924 C CA . SER A 1 648 ? -3.584 19.933 6.783 1.00 94.38 648 SER A CA 1
ATOM 4925 C C . SER A 1 648 ? -3.728 18.485 6.274 1.00 94.38 648 SER A C 1
ATOM 4927 O O . SER A 1 648 ? -4.787 18.096 5.793 1.00 94.38 648 SER A O 1
ATOM 4929 N N . ASP A 1 649 ? -2.641 17.709 6.333 1.00 95.38 649 ASP A N 1
ATOM 4930 C CA . ASP A 1 649 ? -2.574 16.309 5.882 1.00 95.38 649 ASP A CA 1
ATOM 4931 C C . ASP A 1 649 ? -2.426 15.329 7.065 1.00 95.38 649 ASP A C 1
ATOM 4933 O O . ASP A 1 649 ? -2.045 15.706 8.184 1.00 95.38 649 ASP A O 1
ATOM 4937 N N . PHE A 1 650 ? -2.611 14.032 6.795 1.00 96.69 650 PHE A N 1
ATOM 4938 C CA . PHE A 1 650 ? -2.062 12.984 7.656 1.00 96.69 650 PHE A CA 1
ATOM 4939 C C . PHE A 1 650 ? -0.543 12.891 7.501 1.00 96.69 650 PHE A C 1
ATOM 4941 O O . PHE A 1 650 ? 0.028 13.175 6.450 1.00 96.69 650 PHE A O 1
ATOM 4948 N N . TYR A 1 651 ? 0.109 12.461 8.573 1.00 97.06 651 TYR A N 1
ATOM 4949 C CA . TYR A 1 651 ? 1.521 12.124 8.648 1.00 97.06 651 TYR A CA 1
ATOM 4950 C C . TYR A 1 651 ? 1.650 10.687 9.158 1.00 97.06 651 TYR A C 1
ATOM 4952 O O . TYR A 1 651 ? 1.010 10.301 10.142 1.00 97.06 651 TYR A O 1
ATOM 4960 N N . LEU A 1 652 ? 2.459 9.887 8.472 1.00 94.19 652 LEU A N 1
ATOM 4961 C CA . LEU A 1 652 ? 2.770 8.501 8.816 1.00 94.19 652 LEU A CA 1
ATOM 4962 C C . LEU A 1 652 ? 4.281 8.419 9.042 1.00 94.19 652 LEU A C 1
ATOM 4964 O O . LEU A 1 652 ? 5.033 8.978 8.244 1.00 94.19 652 LEU A O 1
ATOM 4968 N N . ALA A 1 653 ? 4.735 7.723 10.086 1.00 89.44 653 ALA A N 1
ATOM 4969 C CA . ALA A 1 653 ? 6.164 7.498 10.304 1.00 89.44 653 ALA A CA 1
ATOM 4970 C C . ALA A 1 653 ? 6.482 6.177 11.015 1.00 89.44 653 ALA A C 1
ATOM 4972 O O . ALA A 1 653 ? 5.723 5.715 11.871 1.00 89.44 653 ALA A O 1
ATOM 4973 N N . VAL A 1 654 ? 7.659 5.635 10.693 1.00 86.25 654 VAL A N 1
ATOM 4974 C CA . VAL A 1 654 ? 8.244 4.434 11.303 1.00 86.25 654 VAL A CA 1
ATOM 4975 C C . VAL A 1 654 ? 9.630 4.761 11.850 1.00 86.25 654 VAL A C 1
ATOM 4977 O O . VAL A 1 654 ? 10.516 5.199 11.108 1.00 86.25 654 VAL A O 1
ATOM 4980 N N . LEU A 1 655 ? 9.837 4.523 13.145 1.00 84.12 655 LEU A N 1
ATOM 4981 C CA . LEU A 1 655 ? 11.169 4.502 13.748 1.00 84.12 655 LEU A CA 1
ATOM 4982 C C . LEU A 1 655 ? 11.690 3.068 13.852 1.00 84.12 655 LEU A C 1
ATOM 4984 O O . LEU A 1 655 ? 10.949 2.145 14.194 1.00 84.12 655 LEU A O 1
ATOM 4988 N N . ALA A 1 656 ? 12.993 2.915 13.636 1.00 75.19 656 ALA A N 1
ATOM 4989 C CA . ALA A 1 656 ? 13.720 1.696 13.967 1.00 75.19 656 ALA A CA 1
ATOM 4990 C C . ALA A 1 656 ? 13.674 1.397 15.484 1.00 75.19 656 ALA A C 1
ATOM 4992 O O . ALA A 1 656 ? 13.496 2.332 16.279 1.00 75.19 656 ALA A O 1
ATOM 4993 N N . PRO A 1 657 ? 13.938 0.141 15.896 1.00 80.44 657 PRO A N 1
ATOM 4994 C CA . PRO A 1 657 ? 14.168 -0.237 17.290 1.00 80.44 657 PRO A CA 1
ATOM 4995 C C . PRO A 1 657 ? 15.089 0.729 18.047 1.00 80.44 657 PRO A C 1
ATOM 4997 O O . PRO A 1 657 ? 16.012 1.323 17.475 1.00 80.44 657 PRO A O 1
ATOM 5000 N N . ASP A 1 658 ? 14.787 0.928 19.333 1.00 83.44 658 ASP A N 1
ATOM 5001 C CA . ASP A 1 658 ? 15.385 1.946 20.213 1.00 83.44 658 ASP A CA 1
ATOM 5002 C C . ASP A 1 658 ? 15.427 3.372 19.615 1.00 83.44 658 ASP A C 1
ATOM 5004 O O . ASP A 1 658 ? 16.322 4.169 19.914 1.00 83.44 658 ASP A O 1
ATOM 5008 N N . ALA A 1 659 ? 14.456 3.716 18.753 1.00 88.00 659 ALA A N 1
ATOM 5009 C CA . ALA A 1 659 ? 14.413 4.980 18.012 1.00 88.00 659 ALA A CA 1
ATOM 5010 C C . ALA A 1 659 ? 15.785 5.331 17.402 1.00 88.00 659 ALA A C 1
ATOM 5012 O O . ALA A 1 659 ? 16.287 6.454 17.523 1.00 88.00 659 ALA A O 1
ATOM 5013 N N . SER A 1 660 ? 16.447 4.336 16.808 1.00 82.75 660 SER A N 1
ATOM 5014 C CA . SER A 1 660 ? 17.824 4.472 16.324 1.00 82.75 660 SER A CA 1
ATOM 5015 C C . SER A 1 660 ? 17.922 5.256 15.008 1.00 82.75 660 SER A C 1
ATOM 5017 O O . SER A 1 660 ? 18.909 5.955 14.775 1.00 82.75 660 SER A O 1
ATOM 5019 N N . SER A 1 661 ? 16.876 5.207 14.181 1.00 78.31 661 SER A N 1
ATOM 5020 C CA . SER A 1 661 ? 16.702 5.992 12.952 1.00 78.31 661 SER A CA 1
ATOM 5021 C C . SER A 1 661 ? 15.213 6.228 12.661 1.00 78.31 661 SER A C 1
ATOM 5023 O O . SER A 1 661 ? 14.358 5.490 13.152 1.00 78.31 661 SER A O 1
ATOM 5025 N N . LEU A 1 662 ? 14.912 7.257 11.864 1.00 80.19 662 LEU A N 1
ATOM 5026 C CA . LEU A 1 662 ? 13.649 7.365 11.130 1.00 80.19 662 LEU A CA 1
ATOM 5027 C C . LEU A 1 662 ? 13.822 6.577 9.828 1.00 80.19 662 LEU A C 1
ATOM 5029 O O . LEU A 1 662 ? 14.736 6.887 9.066 1.00 80.19 662 LEU A O 1
ATOM 5033 N N . LEU A 1 663 ? 12.989 5.561 9.612 1.00 62.47 663 LEU A N 1
ATOM 5034 C CA . LEU A 1 663 ? 13.108 4.634 8.480 1.00 62.47 663 LEU A CA 1
ATOM 5035 C C . LEU A 1 663 ? 12.180 4.993 7.328 1.00 62.47 663 LEU A C 1
ATOM 5037 O O . LEU A 1 663 ? 12.569 4.864 6.173 1.00 62.47 663 LEU A O 1
ATOM 5041 N N . TYR A 1 664 ? 10.982 5.468 7.666 1.00 72.25 664 TYR A N 1
ATOM 5042 C CA . TYR A 1 664 ? 9.990 5.960 6.722 1.00 72.25 664 TYR A CA 1
ATOM 5043 C C . TYR A 1 664 ? 9.235 7.144 7.324 1.00 72.25 664 TYR A C 1
ATOM 5045 O O . TYR A 1 664 ? 8.906 7.122 8.515 1.00 72.25 664 TYR A O 1
ATOM 5053 N N . ALA A 1 665 ? 8.941 8.161 6.514 1.00 80.94 665 ALA A N 1
ATOM 5054 C CA . ALA A 1 665 ? 7.973 9.199 6.843 1.00 80.94 665 ALA A CA 1
ATOM 5055 C C . ALA A 1 665 ? 7.383 9.860 5.592 1.00 80.94 665 ALA A C 1
ATOM 5057 O O . ALA A 1 665 ? 8.124 10.344 4.736 1.00 80.94 665 ALA A O 1
ATOM 5058 N N . THR A 1 666 ? 6.053 9.948 5.540 1.00 82.56 666 THR A N 1
ATOM 5059 C CA . THR A 1 666 ? 5.280 10.517 4.424 1.00 82.56 666 THR A CA 1
ATOM 5060 C C . THR A 1 666 ? 4.101 11.351 4.919 1.00 82.56 666 THR A C 1
ATOM 5062 O O . THR A 1 666 ? 3.634 11.182 6.050 1.00 82.56 666 THR A O 1
ATOM 5065 N N . PHE A 1 667 ? 3.574 12.208 4.045 1.00 92.62 667 PHE A N 1
ATOM 5066 C CA . PHE A 1 667 ? 2.214 12.730 4.173 1.00 92.62 667 PHE A CA 1
ATOM 5067 C C . PHE A 1 667 ? 1.183 11.780 3.532 1.00 92.62 667 PHE A C 1
ATOM 5069 O O . PHE A 1 667 ? 1.562 10.836 2.831 1.00 92.62 667 PHE A O 1
ATOM 5076 N N . PHE A 1 668 ? -0.105 12.031 3.773 1.00 91.94 668 PHE A N 1
ATOM 5077 C CA . PHE A 1 668 ? -1.222 11.482 2.997 1.00 91.94 668 PHE A CA 1
ATOM 5078 C C . PHE A 1 668 ? -2.439 12.421 3.094 1.00 91.94 668 PHE A C 1
ATOM 5080 O O . PHE A 1 668 ? -2.939 12.659 4.197 1.00 91.94 668 PHE A O 1
ATOM 5087 N N . GLY A 1 669 ? -2.931 12.949 1.973 1.00 91.50 669 GLY A N 1
ATOM 5088 C CA . GLY A 1 669 ? -4.071 13.873 1.963 1.00 91.50 669 GLY A CA 1
ATOM 5089 C C . GLY A 1 669 ? -4.243 14.645 0.654 1.00 91.50 669 GLY A C 1
ATOM 5090 O O . GLY A 1 669 ? -3.590 14.352 -0.349 1.00 91.50 669 GLY A O 1
ATOM 5091 N N . GLY A 1 670 ? -5.209 15.565 0.640 1.00 87.88 670 GLY A N 1
ATOM 5092 C CA . GLY A 1 670 ? -5.637 16.293 -0.549 1.00 87.88 670 GLY A CA 1
ATOM 5093 C C . GLY A 1 670 ? -4.734 17.461 -0.951 1.00 87.88 670 GLY A C 1
ATOM 5094 O O . GLY A 1 670 ? -3.748 17.812 -0.307 1.00 87.88 670 GLY A O 1
ATOM 5095 N N . GLY A 1 671 ? -5.092 18.098 -2.068 1.00 87.50 671 GLY A N 1
ATOM 5096 C CA . GLY A 1 671 ? -4.399 19.285 -2.582 1.00 87.50 671 GLY A CA 1
ATOM 5097 C C . GLY A 1 671 ? -5.115 20.606 -2.283 1.00 87.50 671 GLY A C 1
ATOM 5098 O O . GLY A 1 671 ? -4.664 21.663 -2.730 1.00 87.50 671 GLY A O 1
ATOM 5099 N N . THR A 1 672 ? -6.290 20.568 -1.652 1.00 88.50 672 THR A N 1
ATOM 5100 C CA . THR A 1 672 ? -7.168 21.730 -1.423 1.00 88.50 672 THR A CA 1
ATOM 5101 C C . THR A 1 672 ? -8.077 21.560 -0.206 1.00 88.50 672 THR A C 1
ATOM 5103 O O . THR A 1 672 ? -8.380 22.556 0.459 1.00 88.50 672 THR A O 1
ATOM 5106 N N . SER A 1 673 ? -8.542 20.344 0.080 1.00 91.62 673 SER A N 1
ATOM 5107 C CA . SER A 1 673 ? -9.215 20.038 1.342 1.00 91.62 673 SER A CA 1
ATOM 5108 C C . SER A 1 673 ? -8.238 20.001 2.521 1.00 91.62 673 SER A C 1
ATOM 5110 O O . SER A 1 673 ? -7.036 20.197 2.369 1.00 91.62 673 SER A O 1
ATOM 5112 N N . HIS A 1 674 ? -8.787 19.913 3.730 1.00 91.38 674 HIS A N 1
ATOM 5113 C CA . HIS A 1 674 ? -8.016 19.873 4.969 1.00 91.38 674 HIS A CA 1
ATOM 5114 C C . HIS A 1 674 ? -8.367 18.566 5.665 1.00 91.38 674 HIS A C 1
ATOM 5116 O O . HIS A 1 674 ? -9.378 18.499 6.366 1.00 91.38 674 HIS A O 1
ATOM 5122 N N . GLU A 1 675 ? -7.584 17.525 5.421 1.00 94.12 675 GLU A N 1
ATOM 5123 C CA . GLU A 1 675 ? -7.811 16.187 5.953 1.00 94.12 675 GLU A CA 1
ATOM 5124 C C . GLU A 1 675 ? -7.505 16.120 7.459 1.00 94.12 675 GLU A C 1
ATOM 5126 O O . GLU A 1 675 ? -6.499 16.627 7.953 1.00 94.12 675 GLU A O 1
ATOM 5131 N N . HIS A 1 676 ? -8.410 15.499 8.213 1.00 93.56 676 HIS A N 1
ATOM 5132 C CA . HIS A 1 676 ? -8.327 15.385 9.672 1.00 93.56 676 HIS A CA 1
ATOM 5133 C C . HIS A 1 676 ? -9.101 14.160 10.181 1.00 93.56 676 HIS A C 1
ATOM 5135 O O . HIS A 1 676 ? -9.597 13.372 9.379 1.00 93.56 676 HIS A O 1
ATOM 5141 N N . ALA A 1 677 ? -9.213 13.987 11.499 1.00 93.19 677 ALA A N 1
ATOM 5142 C CA . ALA A 1 677 ? -10.146 13.048 12.125 1.00 93.19 677 ALA A CA 1
ATOM 5143 C C . ALA A 1 677 ? -10.917 13.731 13.264 1.00 93.19 677 ALA A C 1
ATOM 5145 O O . ALA A 1 677 ? -10.333 14.471 14.062 1.00 93.19 677 ALA A O 1
ATOM 5146 N N . ASP A 1 678 ? -12.212 13.438 13.367 1.00 88.56 678 ASP A N 1
ATOM 5147 C CA . ASP A 1 678 ? -13.156 13.989 14.350 1.00 88.56 678 ASP A CA 1
ATOM 5148 C C . ASP A 1 678 ? -13.095 13.236 15.690 1.00 88.56 678 ASP A C 1
ATOM 5150 O O . ASP A 1 678 ? -14.096 12.798 16.258 1.00 88.56 678 ASP A O 1
ATOM 5154 N N . GLY A 1 679 ? -11.876 13.082 16.205 1.00 84.38 679 GLY A N 1
ATOM 5155 C CA . GLY A 1 679 ? -11.579 12.338 17.426 1.00 84.38 679 GLY A CA 1
ATOM 5156 C C . GLY A 1 679 ? -11.360 10.856 17.171 1.00 84.38 679 GLY A C 1
ATOM 5157 O O . GLY A 1 679 ? -11.067 10.460 16.049 1.00 84.38 679 GLY A O 1
ATOM 5158 N N . GLY A 1 680 ? -11.488 10.057 18.229 1.00 87.31 680 GLY A N 1
ATOM 5159 C CA . GLY A 1 680 ? -11.362 8.606 18.173 1.00 87.31 680 GLY A CA 1
ATOM 5160 C C . GLY A 1 680 ? -9.950 8.038 17.957 1.00 87.31 680 GLY A C 1
ATOM 5161 O O . GLY A 1 680 ? -8.936 8.728 18.103 1.00 87.31 680 GLY A O 1
ATOM 5162 N N . THR A 1 681 ? -9.917 6.734 17.669 1.00 93.69 681 THR A N 1
ATOM 5163 C CA . THR A 1 681 ? -8.718 5.885 17.593 1.00 93.69 681 THR A CA 1
ATOM 5164 C C . THR A 1 681 ? -8.707 5.062 16.303 1.00 93.69 681 THR A C 1
ATOM 5166 O O . THR A 1 681 ? -9.619 4.277 16.043 1.00 93.69 681 THR A O 1
ATOM 5169 N N . SER A 1 682 ? -7.644 5.202 15.520 1.00 95.88 682 SER A N 1
ATOM 5170 C CA . SER A 1 682 ? -7.278 4.346 14.386 1.00 95.88 682 SER A CA 1
ATOM 5171 C C . SER A 1 682 ? -6.183 3.354 14.799 1.00 95.88 682 SER A C 1
ATOM 5173 O O . SER A 1 682 ? -5.540 3.526 15.838 1.00 95.88 682 SER A O 1
ATOM 5175 N N . ARG A 1 683 ? -5.938 2.313 13.995 1.00 92.75 683 ARG A N 1
ATOM 5176 C CA . ARG A 1 683 ? -5.003 1.229 14.347 1.00 92.75 683 ARG A CA 1
ATOM 5177 C C . ARG A 1 683 ? -3.946 0.957 13.286 1.00 92.75 683 ARG A C 1
ATOM 5179 O O . ARG A 1 683 ? -4.109 1.276 12.111 1.00 92.75 683 ARG A O 1
ATOM 5186 N N . PHE A 1 684 ? -2.878 0.314 13.741 1.00 88.06 684 PHE A N 1
ATOM 5187 C CA . PHE A 1 684 ? -2.025 -0.520 12.907 1.00 88.06 684 PHE A CA 1
ATOM 5188 C C . PHE A 1 684 ? -2.313 -1.984 13.244 1.00 88.06 684 PHE A C 1
ATOM 5190 O O . PHE A 1 684 ? -2.508 -2.296 14.423 1.00 88.06 684 PHE A O 1
ATOM 5197 N N . ASP A 1 685 ? -2.268 -2.870 12.252 1.00 77.81 685 ASP A N 1
ATOM 5198 C CA . ASP A 1 685 ? -2.133 -4.303 12.527 1.00 77.81 685 ASP A CA 1
ATOM 5199 C C . ASP A 1 685 ? -0.678 -4.647 12.898 1.00 77.81 685 ASP A C 1
ATOM 5201 O O . ASP A 1 685 ? 0.250 -3.854 12.710 1.00 77.81 685 ASP A O 1
ATOM 5205 N N . LYS A 1 686 ? -0.450 -5.851 13.431 1.00 68.31 686 LYS A N 1
ATOM 5206 C CA . LYS A 1 686 ? 0.879 -6.273 13.908 1.00 68.31 686 LYS A CA 1
ATOM 5207 C C . LYS A 1 686 ? 1.943 -6.452 12.809 1.00 68.31 686 LYS A C 1
ATOM 5209 O O . LYS A 1 686 ? 3.104 -6.640 13.168 1.00 68.31 686 LYS A O 1
ATOM 5214 N N . SER A 1 687 ? 1.598 -6.350 11.520 1.00 56.72 687 SER A N 1
ATOM 5215 C CA . SER A 1 687 ? 2.577 -6.291 10.419 1.00 56.72 687 SER A CA 1
ATOM 5216 C C . SER A 1 687 ? 3.144 -4.884 10.186 1.00 56.72 687 SER A C 1
ATOM 5218 O O . SER A 1 687 ? 4.190 -4.754 9.558 1.00 56.72 687 SER A O 1
ATOM 5220 N N . GLY A 1 688 ? 2.497 -3.840 10.720 1.00 67.00 688 GLY A N 1
ATOM 5221 C CA . GLY A 1 688 ? 2.854 -2.439 10.471 1.00 67.00 688 GLY A CA 1
ATOM 5222 C C . GLY A 1 688 ? 1.965 -1.739 9.438 1.00 67.00 688 GLY A C 1
ATOM 5223 O O . GLY A 1 688 ? 2.191 -0.564 9.147 1.00 67.00 688 GLY A O 1
ATOM 5224 N N . THR A 1 689 ? 0.930 -2.405 8.915 1.00 76.25 689 THR A N 1
ATOM 5225 C CA . THR A 1 689 ? -0.070 -1.763 8.046 1.00 76.25 689 THR A CA 1
ATOM 5226 C C . THR A 1 689 ? -0.996 -0.872 8.871 1.00 76.25 689 THR A C 1
ATOM 5228 O O . THR A 1 689 ? -1.565 -1.323 9.865 1.00 76.25 689 THR A O 1
ATOM 5231 N N . VAL A 1 690 ? -1.174 0.389 8.464 1.00 88.62 690 VAL A N 1
ATOM 5232 C CA . VAL A 1 690 ? -2.107 1.338 9.094 1.00 88.62 690 VAL A CA 1
ATOM 5233 C C . VAL A 1 690 ? -3.488 1.285 8.445 1.00 88.62 690 VAL A C 1
ATOM 5235 O O . VAL A 1 690 ? -3.609 1.161 7.225 1.00 88.62 690 VAL A O 1
ATOM 5238 N N . TYR A 1 691 ? -4.520 1.468 9.265 1.00 93.50 691 TYR A N 1
ATOM 5239 C CA . TYR A 1 691 ? -5.921 1.576 8.874 1.00 93.50 691 TYR A CA 1
ATOM 5240 C C . TYR A 1 691 ? -6.443 2.906 9.423 1.00 93.50 691 TYR A C 1
ATOM 5242 O O . TYR A 1 691 ? -6.480 3.094 10.638 1.00 93.50 691 TYR A O 1
ATOM 5250 N N . GLN A 1 692 ? -6.808 3.849 8.548 1.00 96.06 692 GLN A N 1
ATOM 5251 C CA . GLN A 1 692 ? -7.180 5.218 8.932 1.00 96.06 692 GLN A CA 1
ATOM 5252 C C . GLN A 1 692 ? -8.554 5.653 8.417 1.00 96.06 692 GLN A C 1
ATOM 5254 O O . GLN A 1 692 ? -8.833 5.578 7.221 1.00 96.06 692 GLN A O 1
ATOM 5259 N N . ALA A 1 693 ? -9.382 6.180 9.323 1.00 96.44 693 ALA A N 1
ATOM 5260 C CA . ALA A 1 693 ? -10.595 6.930 9.002 1.00 96.44 693 ALA A CA 1
ATOM 5261 C C . ALA A 1 693 ? -10.285 8.435 8.955 1.00 96.44 693 ALA A C 1
ATOM 5263 O O . ALA A 1 693 ? -9.624 8.962 9.848 1.00 96.44 693 ALA A O 1
ATOM 5264 N N . VAL A 1 694 ? -10.773 9.121 7.919 1.00 95.88 694 VAL A N 1
ATOM 5265 C CA . VAL A 1 694 ? -10.398 10.503 7.583 1.00 95.88 694 VAL A CA 1
ATOM 5266 C C . VAL A 1 694 ? -11.634 11.345 7.261 1.00 95.88 694 VAL A C 1
ATOM 5268 O O . VAL A 1 694 ? -12.515 10.909 6.527 1.00 95.88 694 VAL A O 1
ATOM 5271 N N . CYS A 1 695 ? -11.686 12.580 7.746 1.00 94.12 695 CYS A N 1
ATOM 5272 C CA . CYS A 1 695 ? -12.570 13.638 7.258 1.00 94.12 695 CYS A CA 1
ATOM 5273 C C . CYS A 1 695 ? -11.978 14.204 5.963 1.00 94.12 695 CYS A C 1
ATOM 5275 O O . CYS A 1 695 ? -11.139 15.102 6.001 1.00 94.12 695 CYS A O 1
ATOM 5277 N N . ALA A 1 696 ? -12.363 13.621 4.828 1.00 93.88 696 ALA A N 1
ATOM 5278 C CA . ALA A 1 696 ? -11.730 13.830 3.532 1.00 93.88 696 ALA A CA 1
ATOM 5279 C C . ALA A 1 696 ? -12.595 14.669 2.575 1.00 93.88 696 ALA A C 1
ATOM 5281 O O . ALA A 1 696 ? -13.828 14.609 2.604 1.00 93.88 696 ALA A O 1
ATOM 5282 N N . GLY A 1 697 ? -11.960 15.430 1.679 1.00 91.88 697 GLY A N 1
ATOM 5283 C CA . GLY A 1 697 ? -12.648 16.223 0.650 1.00 91.88 697 GLY A CA 1
ATOM 5284 C C . GLY A 1 697 ? -13.489 17.385 1.203 1.00 91.88 697 GLY A C 1
ATOM 5285 O O . GLY A 1 697 ? -14.328 17.939 0.488 1.00 91.88 697 GLY A O 1
ATOM 5286 N N . CYS A 1 698 ? -13.289 17.754 2.475 1.00 91.75 698 CYS A N 1
ATOM 5287 C CA . CYS A 1 698 ? -14.035 18.799 3.175 1.00 91.75 698 CYS A CA 1
ATOM 5288 C C . CYS A 1 698 ? -14.080 20.125 2.400 1.00 91.75 698 CYS A C 1
ATOM 5290 O O . CYS A 1 698 ? -13.069 20.585 1.868 1.00 91.75 698 CYS A O 1
ATOM 5292 N N . GLY A 1 699 ? -15.258 20.754 2.354 1.00 91.25 699 GLY A N 1
ATOM 5293 C CA . GLY A 1 699 ? -15.565 21.863 1.443 1.00 91.25 699 GLY A CA 1
ATOM 5294 C C . GLY A 1 699 ? -16.228 21.454 0.117 1.00 91.25 699 GLY A C 1
ATOM 5295 O O . GLY A 1 699 ? -16.556 22.336 -0.677 1.00 91.25 699 GLY A O 1
ATOM 5296 N N . GLY A 1 700 ? -16.481 20.158 -0.106 1.00 92.06 700 GLY A N 1
ATOM 5297 C CA . GLY A 1 700 ? -17.165 19.626 -1.292 1.00 92.06 700 GLY A CA 1
ATOM 5298 C C . GLY A 1 700 ? -16.226 19.262 -2.448 1.00 92.06 700 GLY A C 1
ATOM 5299 O O . GLY A 1 700 ? -16.641 19.293 -3.607 1.00 92.06 700 GLY A O 1
ATOM 5300 N N . ASN A 1 701 ? -14.964 18.952 -2.146 1.00 93.75 701 ASN A N 1
ATOM 5301 C CA . ASN A 1 701 ? -13.950 18.550 -3.119 1.00 93.75 701 ASN A CA 1
ATOM 5302 C C . ASN A 1 701 ? -13.853 17.020 -3.222 1.00 93.75 701 ASN A C 1
ATOM 5304 O O . ASN A 1 701 ? -14.211 16.299 -2.292 1.00 93.75 701 ASN A O 1
ATOM 5308 N N . SER A 1 702 ? -13.340 16.531 -4.354 1.00 93.00 702 SER A N 1
ATOM 5309 C CA . SER A 1 702 ? -12.940 15.130 -4.569 1.00 93.00 702 SER A CA 1
ATOM 5310 C C . SER A 1 702 ? -11.449 15.073 -4.923 1.00 93.00 702 SER A C 1
ATOM 5312 O O . SER A 1 702 ? -11.089 14.747 -6.050 1.00 93.00 702 SER A O 1
ATOM 5314 N N . ASP A 1 703 ? -10.602 15.525 -3.997 1.00 90.69 703 ASP A N 1
ATOM 5315 C CA . ASP A 1 703 ? -9.148 15.682 -4.154 1.00 90.69 703 ASP A CA 1
ATOM 5316 C C . ASP A 1 703 ? -8.317 14.805 -3.200 1.00 90.69 703 ASP A C 1
ATOM 5318 O O . ASP A 1 703 ? -7.091 14.826 -3.277 1.00 90.69 703 ASP A O 1
ATOM 5322 N N . PHE A 1 704 ? -8.965 14.019 -2.335 1.00 91.38 704 PHE A N 1
ATOM 5323 C CA . PHE A 1 704 ? -8.305 13.010 -1.504 1.00 91.38 704 PHE A CA 1
ATOM 5324 C C . PHE A 1 704 ? -7.735 11.885 -2.389 1.00 91.38 704 PHE A C 1
ATOM 5326 O O . PHE A 1 704 ? -8.447 11.413 -3.286 1.00 91.38 704 PHE A O 1
ATOM 5333 N N . PRO A 1 705 ? -6.497 11.410 -2.152 1.00 84.50 705 PRO A N 1
ATOM 5334 C CA . PRO A 1 705 ? -5.931 10.297 -2.903 1.00 84.50 705 PRO A CA 1
ATOM 5335 C C . PRO A 1 705 ? -6.808 9.047 -2.773 1.00 84.50 705 PRO A C 1
ATOM 5337 O O . PRO A 1 705 ? -7.114 8.597 -1.671 1.00 84.50 705 PRO A O 1
ATOM 5340 N N . THR A 1 706 ? -7.218 8.484 -3.909 1.00 80.62 706 THR A N 1
ATOM 5341 C CA . THR A 1 706 ? -8.036 7.266 -3.991 1.00 80.62 706 THR A CA 1
ATOM 5342 C C . THR A 1 706 ? -7.461 6.315 -5.040 1.00 80.62 706 THR A C 1
ATOM 5344 O O . THR A 1 706 ? -6.798 6.752 -5.983 1.00 80.62 706 THR A O 1
ATOM 5347 N N . THR A 1 707 ? -7.637 5.005 -4.852 1.00 70.75 707 THR A N 1
ATOM 5348 C CA . THR A 1 707 ? -7.064 3.983 -5.741 1.00 70.75 707 THR A CA 1
ATOM 5349 C C . THR A 1 707 ? -7.988 3.626 -6.904 1.00 70.75 707 THR A C 1
ATOM 5351 O O . THR A 1 707 ? -9.216 3.664 -6.806 1.00 70.75 707 THR A O 1
ATOM 5354 N N . ALA A 1 708 ? -7.390 3.227 -8.030 1.00 59.69 708 ALA A N 1
ATOM 5355 C CA . ALA A 1 708 ? -8.136 2.763 -9.194 1.00 59.69 708 ALA A CA 1
ATOM 5356 C C . ALA A 1 708 ? -9.051 1.582 -8.817 1.00 59.69 708 ALA A C 1
ATOM 5358 O O . ALA A 1 708 ? -8.594 0.578 -8.280 1.00 59.69 708 ALA A O 1
ATOM 5359 N N . GLY A 1 709 ? -10.352 1.715 -9.088 1.00 64.44 709 GLY A N 1
ATOM 5360 C CA . GLY A 1 709 ? -11.359 0.712 -8.719 1.00 64.44 709 GLY A CA 1
ATOM 5361 C C . GLY A 1 709 ? -11.906 0.812 -7.289 1.00 64.44 709 GLY A C 1
ATOM 5362 O O . GLY A 1 709 ? -12.811 0.051 -6.962 1.00 64.44 709 GLY A O 1
ATOM 5363 N N . ALA A 1 710 ? -11.424 1.749 -6.462 1.00 72.00 710 ALA A N 1
ATOM 5364 C CA . ALA A 1 710 ? -11.949 1.995 -5.119 1.00 72.00 710 ALA A CA 1
ATOM 5365 C C . ALA A 1 710 ? -13.465 2.275 -5.103 1.00 72.00 710 ALA A C 1
ATOM 5367 O O . ALA A 1 710 ? -13.987 2.960 -5.992 1.00 72.00 710 ALA A O 1
ATOM 5368 N N . TRP A 1 711 ? -14.143 1.798 -4.052 1.00 89.25 711 TRP A N 1
ATOM 5369 C CA . TRP A 1 711 ? -15.600 1.850 -3.871 1.00 89.25 711 TRP A CA 1
ATOM 5370 C C . TRP A 1 711 ? -16.227 3.217 -4.201 1.00 89.25 711 TRP A C 1
ATOM 5372 O O . TRP A 1 711 ? -17.243 3.283 -4.895 1.00 89.25 711 TRP A O 1
ATOM 5382 N N . SER A 1 712 ? -15.607 4.316 -3.758 1.00 92.44 712 SER A N 1
ATOM 5383 C CA . SER A 1 712 ? -15.918 5.653 -4.262 1.00 92.44 712 SER A CA 1
ATOM 5384 C C . SER A 1 712 ? -14.660 6.495 -4.416 1.00 92.44 712 SER A C 1
ATOM 5386 O O . SER A 1 712 ? -13.987 6.835 -3.444 1.00 92.44 712 SER A O 1
ATOM 5388 N N . ASN A 1 713 ? -14.401 6.911 -5.653 1.00 88.44 713 ASN A N 1
ATOM 5389 C CA . ASN A 1 713 ? -13.363 7.880 -6.008 1.00 88.44 713 ASN A CA 1
ATOM 5390 C C . ASN A 1 713 ? -13.858 9.342 -5.861 1.00 88.44 713 ASN A C 1
ATOM 5392 O O . ASN A 1 713 ? -13.127 10.281 -6.160 1.00 88.44 713 ASN A O 1
ATOM 5396 N N . THR A 1 714 ? -15.106 9.560 -5.416 1.00 91.69 714 THR A N 1
ATOM 5397 C CA . THR A 1 714 ? -15.697 10.898 -5.240 1.00 91.69 714 THR A CA 1
ATOM 5398 C C . THR A 1 714 ? -16.326 11.111 -3.864 1.00 91.69 714 THR A C 1
ATOM 5400 O O . THR A 1 714 ? -16.960 10.222 -3.284 1.00 91.69 714 THR A O 1
ATOM 5403 N N . ASN A 1 715 ? -16.206 12.345 -3.378 1.00 95.00 715 ASN A N 1
ATOM 5404 C CA . ASN A 1 715 ? -17.017 12.897 -2.303 1.00 95.00 715 ASN A CA 1
ATOM 5405 C C . ASN A 1 715 ? -18.378 13.298 -2.886 1.00 95.00 715 ASN A C 1
ATOM 5407 O O . ASN A 1 715 ? -18.475 14.245 -3.667 1.00 95.00 715 ASN A O 1
ATOM 5411 N N . ASN A 1 716 ? -19.431 12.574 -2.512 1.00 94.81 716 ASN A N 1
ATOM 5412 C CA . ASN A 1 716 ? -20.787 12.820 -3.015 1.00 94.81 716 ASN A CA 1
ATOM 5413 C C . ASN A 1 716 ? -21.612 13.730 -2.082 1.00 94.81 716 ASN A C 1
ATOM 5415 O O . ASN A 1 716 ? -22.784 14.000 -2.361 1.00 94.81 716 ASN A O 1
ATOM 5419 N N . ALA A 1 717 ? -21.019 14.201 -0.980 1.00 94.25 717 ALA A N 1
ATOM 5420 C CA . ALA A 1 717 ? -21.640 15.097 -0.014 1.00 94.25 717 ALA A CA 1
ATOM 5421 C C . ALA A 1 717 ? -21.367 16.575 -0.347 1.00 94.25 717 ALA A C 1
ATOM 5423 O O . ALA A 1 717 ? -20.513 16.920 -1.159 1.00 94.25 717 ALA A O 1
ATOM 5424 N N . LEU A 1 718 ? -22.096 17.481 0.310 1.00 91.75 718 LEU A N 1
ATOM 5425 C CA . LEU A 1 718 ? -21.953 18.932 0.105 1.00 91.75 718 LEU A CA 1
ATOM 5426 C C . LEU A 1 718 ? -20.772 19.563 0.868 1.00 91.75 718 LEU A C 1
ATOM 5428 O O . LEU A 1 718 ? -20.570 20.773 0.764 1.00 91.75 718 LEU A O 1
ATOM 5432 N N . ASN A 1 719 ? -20.045 18.776 1.666 1.00 93.38 719 ASN A N 1
ATOM 5433 C CA . ASN A 1 719 ? -18.945 19.235 2.508 1.00 93.38 719 ASN A CA 1
ATOM 5434 C C . ASN A 1 719 ? -17.870 18.139 2.652 1.00 93.38 719 ASN A C 1
ATOM 5436 O O . ASN A 1 719 ? -17.011 18.063 1.780 1.00 93.38 719 ASN A O 1
ATOM 5440 N N . CYS A 1 720 ? -17.897 17.294 3.682 1.00 93.56 720 CYS A N 1
ATOM 5441 C CA . CYS A 1 720 ? -16.907 16.238 3.915 1.00 93.56 720 CYS A CA 1
ATOM 5442 C C . CYS A 1 720 ? -17.464 14.848 3.570 1.00 93.56 720 CYS A C 1
ATOM 5444 O O . CYS A 1 720 ? -18.676 14.611 3.590 1.00 93.56 720 CYS A O 1
ATOM 5446 N N . ASN A 1 721 ? -16.562 13.902 3.318 1.00 95.56 721 ASN A N 1
ATOM 5447 C CA . ASN A 1 721 ? -16.857 12.474 3.335 1.00 95.56 721 ASN A CA 1
ATOM 5448 C C . ASN A 1 721 ? -15.904 11.751 4.291 1.00 95.56 721 ASN A C 1
ATOM 5450 O O . ASN A 1 721 ? -14.747 12.144 4.422 1.00 95.56 721 ASN A O 1
ATOM 5454 N N . LEU A 1 722 ? -16.341 10.630 4.868 1.00 95.94 722 LEU A N 1
ATOM 5455 C CA . LEU A 1 722 ? -15.424 9.652 5.441 1.00 95.94 722 LEU A CA 1
ATOM 5456 C C . LEU A 1 722 ? -14.573 9.065 4.305 1.00 95.94 722 LEU A C 1
ATOM 5458 O O . LEU A 1 722 ? -15.069 8.306 3.467 1.00 95.94 722 LEU A O 1
ATOM 5462 N N . GLY A 1 723 ? -13.304 9.458 4.276 1.00 95.19 723 GLY A N 1
ATOM 5463 C CA . GLY A 1 723 ? -12.229 8.780 3.571 1.00 95.19 723 GLY A CA 1
ATOM 5464 C C . GLY A 1 723 ? -11.691 7.625 4.415 1.00 95.19 723 GLY A C 1
ATOM 5465 O O . GLY A 1 723 ? -11.693 7.680 5.645 1.00 95.19 723 GLY A O 1
ATOM 5466 N N . ALA A 1 724 ? -11.232 6.574 3.756 1.00 95.94 724 ALA A N 1
ATOM 5467 C CA . ALA A 1 724 ? -10.601 5.416 4.363 1.00 95.94 724 ALA A CA 1
ATOM 5468 C C . ALA A 1 724 ? -9.339 5.085 3.565 1.00 95.94 724 ALA A C 1
ATOM 5470 O O . ALA A 1 724 ? -9.414 4.983 2.339 1.00 95.94 724 ALA A O 1
ATOM 5471 N N . PHE A 1 725 ? -8.195 4.925 4.233 1.00 92.38 725 PHE A N 1
ATOM 5472 C CA . PHE A 1 725 ? -6.963 4.470 3.585 1.00 92.38 725 PHE A CA 1
ATOM 5473 C C . PHE A 1 725 ? -6.262 3.363 4.373 1.00 92.38 725 PHE A C 1
ATOM 5475 O O . PHE A 1 725 ? -6.236 3.376 5.608 1.00 92.38 725 PHE A O 1
ATOM 5482 N N . LYS A 1 726 ? -5.676 2.422 3.627 1.00 84.75 726 LYS A N 1
ATOM 5483 C CA . LYS A 1 726 ? -4.891 1.298 4.135 1.00 84.75 726 LYS A CA 1
ATOM 5484 C C . LYS A 1 726 ? -3.481 1.363 3.551 1.00 84.75 726 LYS A C 1
ATOM 5486 O O . LYS A 1 726 ? -3.310 1.227 2.337 1.00 84.75 726 LYS A O 1
ATOM 5491 N N . PHE A 1 727 ? -2.477 1.562 4.404 1.00 72.31 727 PHE A N 1
ATOM 5492 C CA . PHE A 1 727 ? -1.090 1.794 3.982 1.00 72.31 727 PHE A CA 1
ATOM 5493 C C . PHE A 1 727 ? -0.133 0.826 4.690 1.00 72.31 727 PHE A C 1
ATOM 5495 O O . PHE A 1 727 ? -0.023 0.861 5.914 1.00 72.31 727 PHE A O 1
ATOM 5502 N N . ASP A 1 728 ? 0.550 -0.025 3.922 1.00 68.06 728 ASP A N 1
ATOM 5503 C CA . ASP A 1 728 ? 1.590 -0.939 4.412 1.00 68.06 728 ASP A CA 1
ATOM 5504 C C . ASP A 1 728 ? 2.898 -0.173 4.671 1.00 68.06 728 ASP A C 1
ATOM 5506 O O . ASP A 1 728 ? 3.388 0.531 3.788 1.00 68.06 728 ASP A O 1
ATOM 5510 N N . LEU A 1 729 ? 3.449 -0.300 5.881 1.00 59.09 729 LEU A N 1
ATOM 5511 C CA . LEU A 1 729 ? 4.730 0.290 6.288 1.00 59.09 729 LEU A CA 1
ATOM 5512 C C . LEU A 1 729 ? 5.742 -0.775 6.771 1.00 59.09 729 LEU A C 1
ATOM 5514 O O . LEU A 1 729 ? 6.743 -0.431 7.402 1.00 59.09 729 LEU A O 1
ATOM 5518 N N . GLY A 1 730 ? 5.465 -2.062 6.533 1.00 56.69 730 GLY A N 1
ATOM 5519 C CA . GLY A 1 730 ? 6.143 -3.222 7.124 1.00 56.69 730 GLY A CA 1
ATOM 5520 C C . GLY A 1 730 ? 7.214 -3.889 6.249 1.00 56.69 730 GLY A C 1
ATOM 5521 O O . GLY A 1 730 ? 7.498 -5.075 6.433 1.00 56.69 730 GLY A O 1
ATOM 5522 N N . SER A 1 731 ? 7.811 -3.176 5.288 1.00 53.00 731 SER A N 1
ATOM 5523 C CA . SER A 1 731 ? 8.732 -3.744 4.286 1.00 53.00 731 SER A CA 1
ATOM 5524 C C . SER A 1 731 ? 10.105 -3.056 4.211 1.00 53.00 731 SER A C 1
ATOM 5526 O O . SER A 1 731 ? 10.254 -1.875 4.514 1.00 53.00 731 SER A O 1
ATOM 5528 N N . ILE A 1 732 ? 11.118 -3.797 3.744 1.00 53.72 732 ILE A N 1
ATOM 5529 C CA . ILE A 1 732 ? 12.407 -3.251 3.282 1.00 53.72 732 ILE A CA 1
ATOM 5530 C C . ILE A 1 732 ? 12.368 -3.157 1.758 1.00 53.72 732 ILE A C 1
ATOM 5532 O O . ILE A 1 732 ? 12.042 -4.148 1.110 1.00 53.72 732 ILE A O 1
ATOM 5536 N N . THR A 1 733 ? 12.783 -2.016 1.203 1.00 53.09 733 THR A N 1
ATOM 5537 C CA . THR A 1 733 ? 12.870 -1.800 -0.251 1.00 53.09 733 THR A CA 1
ATOM 5538 C C . THR A 1 733 ? 14.331 -1.538 -0.642 1.00 53.09 733 THR A C 1
ATOM 5540 O O . THR A 1 733 ? 14.860 -0.462 -0.352 1.00 53.09 733 THR A O 1
ATOM 5543 N N . PRO A 1 734 ? 15.036 -2.506 -1.257 1.00 52.88 734 PRO A N 1
ATOM 5544 C CA . PRO A 1 734 ? 16.457 -2.396 -1.568 1.00 52.88 734 PRO A CA 1
ATOM 5545 C C . PRO A 1 734 ? 16.678 -1.731 -2.936 1.00 52.88 734 PRO A C 1
ATOM 5547 O O . PRO A 1 734 ? 16.158 -2.183 -3.953 1.00 52.88 734 PRO A O 1
ATOM 5550 N N . SER A 1 735 ? 17.503 -0.685 -2.989 1.00 68.81 735 SER A N 1
ATOM 5551 C CA . SER A 1 735 ? 17.802 0.056 -4.218 1.00 68.81 735 SER A CA 1
ATOM 5552 C C . SER A 1 735 ? 19.273 0.486 -4.290 1.00 68.81 735 SER A C 1
ATOM 5554 O O . SER A 1 735 ? 19.797 1.170 -3.406 1.00 68.81 735 SER A O 1
ATOM 5556 N N . ILE A 1 736 ? 19.941 0.092 -5.377 1.00 73.81 736 ILE A N 1
ATOM 5557 C CA . ILE A 1 736 ? 21.271 0.575 -5.773 1.00 73.81 736 ILE A CA 1
ATOM 5558 C C . ILE A 1 736 ? 21.076 1.623 -6.869 1.00 73.81 736 ILE A C 1
ATOM 5560 O O . ILE A 1 736 ? 20.248 1.440 -7.757 1.00 73.81 736 ILE A O 1
ATOM 5564 N N . SER A 1 737 ? 21.911 2.662 -6.894 1.00 72.94 737 SER A N 1
ATOM 5565 C CA . SER A 1 737 ? 22.148 3.408 -8.135 1.00 72.94 737 SER A CA 1
ATOM 5566 C C . SER A 1 737 ? 23.641 3.611 -8.396 1.00 72.94 737 SER A C 1
ATOM 5568 O O . SER A 1 737 ? 24.469 3.587 -7.481 1.00 72.94 737 SER A O 1
ATOM 5570 N N . VAL A 1 738 ? 23.999 3.773 -9.671 1.00 78.56 738 VAL A N 1
ATOM 5571 C CA . VAL A 1 738 ? 25.385 3.913 -10.142 1.00 78.56 738 VAL A CA 1
ATOM 5572 C C . VAL A 1 738 ? 25.500 5.046 -11.168 1.00 78.56 738 VAL A C 1
ATOM 5574 O O . VAL A 1 738 ? 24.578 5.240 -11.956 1.00 78.56 738 VAL A O 1
ATOM 5577 N N . PRO A 1 739 ? 26.618 5.797 -11.212 1.00 68.31 739 PRO A N 1
ATOM 5578 C CA . PRO A 1 739 ? 26.799 6.885 -12.183 1.00 68.31 739 PRO A CA 1
ATOM 5579 C C . PRO A 1 739 ? 26.761 6.494 -13.676 1.00 68.31 739 PRO A C 1
ATOM 5581 O O . PRO A 1 739 ? 26.652 7.380 -14.518 1.00 68.31 739 PRO A O 1
ATOM 5584 N N . GLN A 1 740 ? 26.954 5.211 -14.013 1.00 72.06 740 GLN A N 1
ATOM 5585 C CA . GLN A 1 740 ? 27.011 4.648 -15.375 1.00 72.06 740 GLN A CA 1
ATOM 5586 C C . GLN A 1 740 ? 27.029 3.098 -15.310 1.00 72.06 740 GLN A C 1
ATOM 5588 O O . GLN A 1 740 ? 27.496 2.556 -14.314 1.00 72.06 740 GLN A O 1
ATOM 5593 N N . PRO A 1 741 ? 26.621 2.343 -16.346 1.00 69.94 741 PRO A N 1
ATOM 5594 C CA . PRO A 1 741 ? 26.583 0.870 -16.281 1.00 69.94 741 PRO A CA 1
ATOM 5595 C C . PRO A 1 741 ? 27.955 0.164 -16.427 1.00 69.94 741 PRO A C 1
ATOM 5597 O O . PRO A 1 741 ? 28.024 -1.061 -16.502 1.00 69.94 741 PRO A O 1
ATOM 5600 N N . TYR A 1 742 ? 29.069 0.904 -16.494 1.00 79.19 742 TYR A N 1
ATOM 5601 C CA . TYR A 1 742 ? 30.395 0.347 -16.803 1.00 79.19 742 TYR A CA 1
ATOM 5602 C C . TYR A 1 742 ? 31.551 1.046 -16.074 1.00 79.19 742 TYR A C 1
ATOM 5604 O O . TYR A 1 742 ? 31.430 2.191 -15.634 1.00 79.19 742 TYR A O 1
ATOM 5612 N N . VAL A 1 743 ? 32.711 0.384 -15.991 1.00 80.19 743 VAL A N 1
ATOM 5613 C CA . VAL A 1 743 ? 33.924 0.876 -15.310 1.00 80.19 743 VAL A CA 1
ATOM 5614 C C . VAL A 1 743 ? 35.168 0.696 -16.174 1.00 80.19 743 VAL A C 1
ATOM 5616 O O . VAL A 1 743 ? 35.437 -0.387 -16.683 1.00 80.19 743 VAL A O 1
ATOM 5619 N N . CYS A 1 744 ? 35.989 1.744 -16.271 1.00 81.50 744 CYS A N 1
ATOM 5620 C CA . CYS A 1 744 ? 37.301 1.682 -16.918 1.00 81.50 744 CYS A CA 1
ATOM 5621 C C . CYS A 1 744 ? 38.408 1.449 -15.873 1.00 81.50 744 CYS A C 1
ATOM 5623 O O . CYS A 1 744 ? 38.645 2.307 -15.009 1.00 81.50 744 CYS A O 1
ATOM 5625 N N . LEU A 1 745 ? 39.133 0.330 -15.968 1.00 79.06 745 LEU A N 1
ATOM 5626 C CA . LEU A 1 745 ? 40.288 0.063 -15.102 1.00 79.06 745 LEU A CA 1
ATOM 5627 C C . LEU A 1 745 ? 41.368 1.162 -15.231 1.00 79.06 745 LEU A C 1
ATOM 5629 O O . LEU A 1 745 ? 41.628 1.630 -16.342 1.00 79.06 745 LEU A O 1
ATOM 5633 N N . PRO A 1 746 ? 42.066 1.548 -14.141 1.00 73.06 746 PRO A N 1
ATOM 5634 C CA . PRO A 1 746 ? 41.969 1.054 -12.764 1.00 73.06 746 PRO A CA 1
ATOM 5635 C C . PRO A 1 746 ? 41.208 2.039 -11.851 1.00 73.06 746 PRO A C 1
ATOM 5637 O O . PRO A 1 746 ? 41.657 2.337 -10.743 1.00 73.06 746 PRO A O 1
ATOM 5640 N N . SER A 1 747 ? 40.124 2.647 -12.343 1.00 74.19 747 SER A N 1
ATOM 5641 C CA . SER A 1 747 ? 39.399 3.680 -11.592 1.00 74.19 747 SER A CA 1
ATOM 5642 C C . SER A 1 747 ? 38.620 3.082 -10.422 1.00 74.19 747 SER A C 1
ATOM 5644 O O . SER A 1 747 ? 37.971 2.048 -10.570 1.00 74.19 747 SER A O 1
ATOM 5646 N N . ALA A 1 748 ? 38.641 3.765 -9.275 1.00 80.44 748 ALA A N 1
ATOM 5647 C CA . ALA A 1 748 ? 37.698 3.483 -8.202 1.00 80.44 748 ALA A CA 1
ATOM 5648 C C . ALA A 1 748 ? 36.291 3.921 -8.626 1.00 80.44 748 ALA A C 1
ATOM 5650 O O . ALA A 1 748 ? 36.127 4.994 -9.213 1.00 80.44 748 ALA A O 1
ATOM 5651 N N . TYR A 1 749 ? 35.298 3.097 -8.319 1.00 86.38 749 TYR A N 1
ATOM 5652 C CA . TYR A 1 749 ? 33.920 3.259 -8.740 1.00 86.38 749 TYR A CA 1
ATOM 5653 C C . TYR A 1 749 ? 32.986 3.357 -7.537 1.00 86.38 749 TYR A C 1
ATOM 5655 O O . TYR A 1 749 ? 33.110 2.567 -6.604 1.00 86.38 749 TYR A O 1
ATOM 5663 N N . GLN A 1 750 ? 32.093 4.347 -7.545 1.00 90.25 750 GLN A N 1
ATOM 5664 C CA . GLN A 1 750 ? 31.186 4.643 -6.437 1.00 90.25 750 GLN A CA 1
ATOM 5665 C C . GLN A 1 750 ? 29.831 3.980 -6.670 1.00 90.25 750 GLN A C 1
ATOM 5667 O O . GLN A 1 750 ? 29.240 4.146 -7.737 1.00 90.25 750 GLN A O 1
ATOM 5672 N N . PHE A 1 751 ? 29.334 3.299 -5.643 1.00 86.56 751 PHE A N 1
ATOM 5673 C CA . PHE A 1 751 ? 27.960 2.822 -5.567 1.00 86.56 751 PHE A CA 1
ATOM 5674 C C . PHE A 1 751 ? 27.168 3.708 -4.608 1.00 86.56 751 PHE A C 1
ATOM 5676 O O . PHE A 1 751 ? 27.664 4.046 -3.527 1.00 86.56 751 PHE A O 1
ATOM 5683 N N . ASN A 1 752 ? 25.957 4.083 -5.012 1.00 80.62 752 ASN A N 1
ATOM 5684 C CA . ASN A 1 752 ? 25.031 4.872 -4.208 1.00 80.62 752 ASN A CA 1
ATOM 5685 C C . ASN A 1 752 ? 23.922 3.954 -3.678 1.00 80.62 752 ASN A C 1
ATOM 5687 O O . ASN A 1 752 ? 23.584 2.948 -4.312 1.00 80.62 752 ASN A O 1
ATOM 5691 N N . ASN A 1 753 ? 23.341 4.313 -2.538 1.00 74.31 753 ASN A N 1
ATOM 5692 C CA . ASN A 1 753 ? 22.354 3.496 -1.842 1.00 74.31 753 ASN A CA 1
ATOM 5693 C C . ASN A 1 753 ? 21.062 4.285 -1.639 1.00 74.31 753 ASN A C 1
ATOM 5695 O O . ASN A 1 753 ? 21.020 5.223 -0.846 1.00 74.31 753 ASN A O 1
ATOM 5699 N N . ASN A 1 754 ? 20.015 3.879 -2.352 1.00 62.94 754 ASN A N 1
ATOM 5700 C CA . ASN A 1 754 ? 18.705 4.525 -2.327 1.00 62.94 754 ASN A CA 1
ATOM 5701 C C . ASN A 1 754 ? 17.678 3.678 -1.545 1.00 62.94 754 ASN A C 1
ATOM 5703 O O . ASN A 1 754 ? 16.478 3.901 -1.663 1.00 62.94 754 ASN A O 1
ATOM 5707 N N . SER A 1 755 ? 18.138 2.664 -0.805 1.00 53.69 755 SER A N 1
ATOM 5708 C CA . SER A 1 755 ? 17.279 1.698 -0.112 1.00 53.69 755 SER A CA 1
ATOM 5709 C C . SER A 1 755 ? 16.580 2.295 1.109 1.00 53.69 755 SER A C 1
ATOM 5711 O O . SER A 1 755 ? 17.152 3.145 1.794 1.00 53.69 755 SER A O 1
ATOM 5713 N N . SER A 1 756 ? 15.405 1.766 1.454 1.00 51.91 756 SER A N 1
ATOM 5714 C CA . SER A 1 756 ? 14.652 2.147 2.655 1.00 51.91 756 SER A CA 1
ATOM 5715 C C . SER A 1 756 ? 14.189 0.951 3.498 1.00 51.91 756 SER A C 1
ATOM 5717 O O . SER A 1 756 ? 14.439 -0.212 3.164 1.00 51.91 756 SER A O 1
ATOM 5719 N N . GLY A 1 757 ? 13.616 1.236 4.673 1.00 53.44 757 GLY A N 1
ATOM 5720 C CA . GLY A 1 757 ? 13.209 0.255 5.692 1.00 53.44 757 GLY A CA 1
ATOM 5721 C C . GLY A 1 757 ? 14.358 -0.407 6.473 1.00 53.44 757 GLY A C 1
ATOM 5722 O O . GLY A 1 757 ? 14.198 -0.729 7.648 1.00 53.44 757 GLY A O 1
ATOM 5723 N N . GLY A 1 758 ? 15.531 -0.599 5.860 1.00 58.47 758 GLY A N 1
ATOM 5724 C CA . GLY A 1 758 ? 16.681 -1.272 6.479 1.00 58.47 758 GLY A CA 1
ATOM 5725 C C . GLY A 1 758 ? 17.699 -0.359 7.171 1.00 58.47 758 GLY A C 1
ATOM 5726 O O . GLY A 1 758 ? 17.663 0.865 7.069 1.00 58.47 758 GLY A O 1
ATOM 5727 N N . ASN A 1 759 ? 18.647 -0.981 7.877 1.00 60.19 759 ASN A N 1
ATOM 5728 C CA . ASN A 1 759 ? 19.733 -0.299 8.595 1.00 60.19 759 ASN A CA 1
ATOM 5729 C C . ASN A 1 759 ? 21.102 -1.020 8.528 1.00 60.19 759 ASN A C 1
ATOM 5731 O O . ASN A 1 759 ? 22.123 -0.417 8.868 1.00 60.19 759 ASN A O 1
ATOM 5735 N N . GLU A 1 760 ? 21.150 -2.264 8.042 1.00 74.56 760 GLU A N 1
ATOM 5736 C CA . GLU A 1 760 ? 22.362 -3.040 7.776 1.00 74.56 760 GLU A CA 1
ATOM 5737 C C . GLU A 1 760 ? 22.493 -3.332 6.275 1.00 74.56 760 GLU A C 1
ATOM 5739 O O . GLU A 1 760 ? 21.520 -3.626 5.583 1.00 74.56 760 GLU A O 1
ATOM 5744 N N . TYR A 1 761 ? 23.721 -3.237 5.765 1.00 81.50 761 TYR A N 1
ATOM 5745 C CA . TYR A 1 761 ? 24.012 -3.265 4.334 1.00 81.50 761 TYR A CA 1
ATOM 5746 C C . TYR A 1 761 ? 25.136 -4.260 4.058 1.00 81.50 761 TYR A C 1
ATOM 5748 O O . TYR A 1 761 ? 26.201 -4.185 4.680 1.00 81.50 761 TYR A O 1
ATOM 5756 N N . HIS A 1 762 ? 24.928 -5.169 3.106 1.00 85.56 762 HIS A N 1
ATOM 5757 C CA . HIS A 1 762 ? 25.967 -6.080 2.630 1.00 85.56 762 HIS A CA 1
ATOM 5758 C C . HIS A 1 762 ? 26.097 -5.994 1.114 1.00 85.56 762 HIS A C 1
ATOM 5760 O O . HIS A 1 762 ? 25.267 -6.510 0.365 1.00 85.56 762 HIS A O 1
ATOM 5766 N N . TRP A 1 763 ? 27.177 -5.350 0.685 1.00 90.31 763 TRP A N 1
ATOM 5767 C CA . TRP A 1 763 ? 27.588 -5.250 -0.704 1.00 90.31 763 TRP A CA 1
ATOM 5768 C C . TRP A 1 763 ? 28.511 -6.403 -1.073 1.00 90.31 763 TRP A C 1
ATOM 5770 O O . TRP A 1 763 ? 29.486 -6.667 -0.364 1.00 90.31 763 TRP A O 1
ATOM 5780 N N . TYR A 1 764 ? 28.273 -7.011 -2.228 1.00 90.81 764 TYR A N 1
ATOM 5781 C CA . TYR A 1 764 ? 29.166 -7.976 -2.864 1.00 90.81 764 TYR A CA 1
ATOM 5782 C C . TYR A 1 764 ? 29.406 -7.516 -4.297 1.00 90.81 764 TYR A C 1
ATOM 5784 O O . TYR A 1 764 ? 28.446 -7.382 -5.044 1.00 90.81 764 TYR A O 1
ATOM 5792 N N . PHE A 1 765 ? 30.657 -7.268 -4.692 1.00 92.31 765 PHE A N 1
ATOM 5793 C CA . PHE A 1 765 ? 30.967 -6.660 -5.998 1.00 92.31 765 PHE A CA 1
ATOM 5794 C C . PHE A 1 765 ? 31.201 -7.688 -7.119 1.00 92.31 765 PHE A C 1
ATOM 5796 O O . PHE A 1 765 ? 31.811 -7.374 -8.133 1.00 92.31 765 PHE A O 1
ATOM 5803 N N . GLY A 1 766 ? 30.803 -8.947 -6.928 1.00 83.19 766 GLY A N 1
ATOM 5804 C CA . GLY A 1 766 ? 30.942 -10.019 -7.923 1.00 83.19 766 GLY A CA 1
ATOM 5805 C C . GLY A 1 766 ? 32.374 -10.519 -8.183 1.00 83.19 766 GLY A C 1
ATOM 5806 O O . GLY A 1 766 ? 32.545 -11.656 -8.619 1.00 83.19 766 GLY A O 1
ATOM 5807 N N . ASP A 1 767 ? 33.412 -9.729 -7.890 1.00 88.12 767 ASP A N 1
ATOM 5808 C CA . ASP A 1 767 ? 34.827 -10.102 -8.065 1.00 88.12 767 ASP A CA 1
ATOM 5809 C C . ASP A 1 767 ? 35.422 -10.893 -6.886 1.00 88.12 767 ASP A C 1
ATOM 5811 O O . ASP A 1 767 ? 36.496 -11.489 -7.005 1.00 88.12 767 ASP A O 1
ATOM 5815 N N . GLY A 1 768 ? 34.688 -10.957 -5.775 1.00 83.19 768 GLY A N 1
ATOM 5816 C CA . GLY A 1 768 ? 35.057 -11.652 -4.544 1.00 83.19 768 GLY A CA 1
ATOM 5817 C C . GLY A 1 768 ? 35.289 -10.725 -3.351 1.00 83.19 768 GLY A C 1
ATOM 5818 O O . GLY A 1 768 ? 35.320 -11.226 -2.226 1.00 83.19 768 GLY A O 1
ATOM 5819 N N . ASP A 1 769 ? 35.396 -9.410 -3.571 1.00 88.31 769 ASP A N 1
ATOM 5820 C CA . ASP A 1 769 ? 35.393 -8.416 -2.498 1.00 88.31 769 ASP A CA 1
ATOM 5821 C C . ASP A 1 769 ? 33.957 -8.010 -2.099 1.00 88.31 769 ASP A C 1
ATOM 5823 O O . ASP A 1 769 ? 32.971 -8.213 -2.816 1.00 88.31 769 ASP A O 1
ATOM 5827 N N . SER A 1 770 ? 33.839 -7.453 -0.892 1.00 91.44 770 SER A N 1
ATOM 5828 C CA . SER A 1 770 ? 32.566 -7.119 -0.243 1.00 91.44 770 SER A CA 1
ATOM 5829 C C . SER A 1 770 ? 32.711 -5.921 0.693 1.00 91.44 770 SER A C 1
ATOM 5831 O O . SER A 1 770 ? 33.791 -5.709 1.251 1.00 91.44 770 SER A O 1
ATOM 5833 N N . SER A 1 771 ? 31.626 -5.190 0.948 1.00 92.00 771 SER A N 1
ATOM 5834 C CA . SER A 1 771 ? 31.598 -4.058 1.883 1.00 92.00 771 SER A CA 1
ATOM 5835 C C . SER A 1 771 ? 30.350 -4.066 2.768 1.00 92.00 771 SER A C 1
ATOM 5837 O O . SER A 1 771 ? 29.313 -4.599 2.389 1.00 92.00 771 SER A O 1
ATOM 5839 N N . SER A 1 772 ? 30.442 -3.432 3.938 1.00 87.12 772 SER A N 1
ATOM 5840 C CA . SER A 1 772 ? 29.304 -3.150 4.827 1.00 87.12 772 SER A CA 1
ATOM 5841 C C . SER A 1 772 ? 29.147 -1.651 5.118 1.00 87.12 772 SER A C 1
ATOM 5843 O O . SER A 1 772 ? 28.695 -1.249 6.189 1.00 87.12 772 SER A O 1
ATOM 5845 N N . LEU A 1 773 ? 29.622 -0.808 4.198 1.00 79.69 773 LEU A N 1
ATOM 5846 C CA . LEU A 1 773 ? 29.370 0.633 4.210 1.00 79.69 773 LEU A CA 1
ATOM 5847 C C . LEU A 1 773 ? 28.017 0.921 3.551 1.00 79.69 773 LEU A C 1
ATOM 5849 O O . LEU A 1 773 ? 27.608 0.181 2.662 1.00 79.69 773 LEU A O 1
ATOM 5853 N N . PHE A 1 774 ? 27.372 2.025 3.935 1.00 73.38 774 PHE A N 1
ATOM 5854 C CA . PHE A 1 774 ? 26.148 2.494 3.279 1.00 73.38 774 PHE A CA 1
ATOM 5855 C C . PHE A 1 774 ? 26.374 2.692 1.769 1.00 73.38 774 PHE A C 1
ATOM 5857 O O . PHE A 1 774 ? 25.708 2.040 0.973 1.0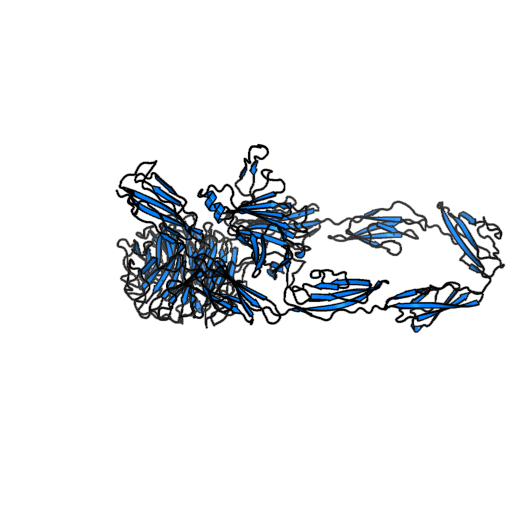0 73.38 774 PHE A O 1
ATOM 5864 N N . GLU A 1 775 ? 27.394 3.477 1.399 1.00 85.50 775 GLU A N 1
ATOM 5865 C CA . GLU A 1 775 ? 27.780 3.791 0.012 1.00 85.50 775 GLU A CA 1
ATOM 5866 C C . GLU A 1 775 ? 29.282 3.523 -0.219 1.00 85.50 775 GLU A C 1
ATOM 5868 O O . GLU A 1 775 ? 30.133 4.358 0.115 1.00 85.50 775 GLU A O 1
ATOM 5873 N N . PRO A 1 776 ? 29.666 2.346 -0.737 1.00 91.06 776 PRO A N 1
ATOM 5874 C CA . PRO A 1 776 ? 31.063 1.987 -0.931 1.00 91.06 776 PRO A CA 1
ATOM 5875 C C . PRO A 1 776 ? 31.639 2.485 -2.262 1.00 91.06 776 PRO A C 1
ATOM 5877 O O . PRO A 1 776 ? 30.980 2.480 -3.300 1.00 91.06 776 PRO A O 1
ATOM 5880 N N . ALA A 1 777 ? 32.936 2.794 -2.242 1.00 89.94 777 ALA A N 1
ATOM 5881 C CA . ALA A 1 777 ? 33.758 2.855 -3.446 1.00 89.94 777 ALA A CA 1
ATOM 5882 C C . ALA A 1 777 ? 34.576 1.560 -3.582 1.00 89.94 777 ALA A C 1
ATOM 5884 O O . ALA A 1 777 ? 35.252 1.166 -2.629 1.00 89.94 777 ALA A O 1
ATOM 5885 N N . HIS A 1 778 ? 34.552 0.926 -4.756 1.00 92.06 778 HIS A N 1
ATOM 5886 C CA . HIS A 1 778 ? 35.293 -0.308 -5.059 1.00 92.06 778 HIS A CA 1
ATOM 5887 C C . HIS A 1 778 ? 36.286 -0.115 -6.211 1.00 92.06 778 HIS A C 1
ATOM 5889 O O . HIS A 1 778 ? 36.151 0.811 -7.003 1.00 92.06 778 HIS A O 1
ATOM 5895 N N . THR A 1 779 ? 37.322 -0.947 -6.325 1.00 89.69 779 THR A N 1
ATOM 5896 C CA . THR A 1 779 ? 38.277 -0.904 -7.450 1.00 89.69 779 THR A CA 1
ATOM 5897 C C . THR A 1 779 ? 38.559 -2.308 -7.961 1.00 89.69 779 THR A C 1
ATOM 5899 O O . THR A 1 779 ? 39.452 -2.996 -7.463 1.00 89.69 779 THR A O 1
ATOM 5902 N N . TYR A 1 780 ? 37.828 -2.695 -9.001 1.00 88.00 780 TYR A N 1
ATOM 5903 C CA . TYR A 1 780 ? 38.043 -3.930 -9.746 1.00 88.00 780 TYR A CA 1
ATOM 5904 C C . TYR A 1 780 ? 39.497 -4.082 -10.221 1.00 88.00 780 TYR A C 1
ATOM 5906 O O . TYR A 1 780 ? 40.181 -3.097 -10.514 1.00 88.00 780 TYR A O 1
ATOM 5914 N N . GLN A 1 781 ? 39.974 -5.327 -10.287 1.00 83.75 781 GLN A N 1
ATOM 5915 C CA . GLN A 1 781 ? 41.370 -5.653 -10.621 1.00 83.75 781 GLN A CA 1
ATOM 5916 C C . GLN A 1 781 ? 41.555 -6.294 -12.007 1.00 83.75 781 GLN A C 1
ATOM 5918 O O . GLN A 1 781 ? 42.685 -6.363 -12.491 1.00 83.75 781 GLN A O 1
ATOM 5923 N N . ASP A 1 782 ? 40.475 -6.758 -12.637 1.00 81.25 782 ASP A N 1
ATOM 5924 C CA . ASP A 1 782 ? 40.473 -7.421 -13.946 1.00 81.25 782 ASP A CA 1
ATOM 5925 C C . ASP A 1 782 ? 39.211 -7.021 -14.735 1.00 81.25 782 ASP A C 1
ATOM 5927 O O . ASP A 1 782 ? 38.331 -6.339 -14.205 1.00 81.25 782 ASP A O 1
ATOM 5931 N N . THR A 1 783 ? 39.142 -7.388 -16.013 1.00 80.00 783 THR A N 1
ATOM 5932 C CA . THR A 1 783 ? 37.987 -7.112 -16.879 1.00 80.00 783 THR A CA 1
ATOM 5933 C C . THR A 1 783 ? 36.952 -8.225 -16.810 1.00 80.00 783 THR A C 1
ATOM 5935 O O . THR A 1 783 ? 37.312 -9.403 -16.865 1.00 80.00 783 THR A O 1
ATOM 5938 N N . GLY A 1 784 ? 35.672 -7.871 -16.794 1.00 78.38 784 GLY A N 1
ATOM 5939 C CA . GLY A 1 784 ? 34.578 -8.831 -16.733 1.00 78.38 784 GLY A CA 1
ATOM 5940 C C . GLY A 1 784 ? 33.225 -8.172 -16.500 1.00 78.38 784 GLY A C 1
ATOM 5941 O O . GLY A 1 784 ? 33.141 -6.975 -16.242 1.00 78.38 784 GLY A O 1
ATOM 5942 N N . HIS A 1 785 ? 32.177 -8.984 -16.578 1.00 80.44 785 HIS A N 1
ATOM 5943 C CA . HIS A 1 785 ? 30.814 -8.606 -16.230 1.00 80.44 785 HIS A CA 1
ATOM 5944 C C . HIS A 1 785 ? 30.568 -9.012 -14.773 1.00 80.44 785 HIS A C 1
ATOM 5946 O O . HIS A 1 785 ? 30.614 -10.206 -14.457 1.00 80.44 785 HIS A O 1
ATOM 5952 N N . TYR A 1 786 ? 30.367 -8.039 -13.888 1.00 80.62 786 TYR A N 1
ATOM 5953 C CA . TYR A 1 786 ? 30.323 -8.246 -12.441 1.00 80.62 786 TYR A CA 1
ATOM 5954 C C . TYR A 1 786 ? 28.928 -7.970 -11.875 1.00 80.62 786 TYR A C 1
ATOM 5956 O O . TYR A 1 786 ? 28.327 -6.934 -12.145 1.00 80.62 786 TYR A O 1
ATOM 5964 N N . GLU A 1 787 ? 28.420 -8.917 -11.087 1.00 86.12 787 GLU A N 1
ATOM 5965 C CA . GLU A 1 787 ? 27.154 -8.808 -10.358 1.00 86.12 787 GLU A CA 1
ATOM 5966 C C . GLU A 1 787 ? 27.391 -8.074 -9.038 1.00 86.12 787 GLU A C 1
ATOM 5968 O O . GLU A 1 787 ? 28.114 -8.574 -8.174 1.00 86.12 787 GLU A O 1
ATOM 5973 N N . VAL A 1 788 ? 26.805 -6.888 -8.886 1.00 84.88 788 VAL A N 1
ATOM 5974 C CA . VAL A 1 788 ? 26.885 -6.098 -7.658 1.00 84.88 788 VAL A CA 1
ATOM 5975 C C . VAL A 1 788 ? 25.587 -6.255 -6.888 1.00 84.88 788 VAL A C 1
ATOM 5977 O O . VAL A 1 788 ? 24.578 -5.631 -7.209 1.00 84.88 788 VAL A O 1
ATOM 5980 N N . THR A 1 789 ? 25.620 -7.101 -5.864 1.00 80.25 789 THR A N 1
ATOM 5981 C CA . THR A 1 789 ? 24.486 -7.359 -4.974 1.00 80.25 789 THR A CA 1
ATOM 5982 C C . THR A 1 789 ? 24.536 -6.430 -3.767 1.00 80.25 789 THR A C 1
ATOM 5984 O O . THR A 1 789 ? 25.578 -6.330 -3.117 1.00 80.25 789 THR A O 1
ATOM 5987 N N . LEU A 1 790 ? 23.397 -5.833 -3.418 1.00 81.38 790 LEU A N 1
ATOM 5988 C CA . LEU A 1 790 ? 23.148 -5.185 -2.134 1.00 81.38 790 LEU A CA 1
ATOM 5989 C C . LEU A 1 790 ? 22.038 -5.949 -1.407 1.00 81.38 790 LEU A C 1
ATOM 5991 O O . LEU A 1 790 ? 20.867 -5.888 -1.783 1.00 81.38 790 LEU A O 1
ATOM 5995 N N . ILE A 1 791 ? 22.410 -6.645 -0.334 1.00 77.81 791 ILE A N 1
ATOM 5996 C CA . ILE A 1 791 ? 21.443 -7.107 0.664 1.00 77.81 791 ILE A CA 1
ATOM 5997 C C . ILE A 1 791 ? 21.201 -5.942 1.619 1.00 77.81 791 ILE A C 1
ATOM 5999 O O . ILE A 1 791 ? 22.154 -5.451 2.234 1.00 77.81 791 ILE A O 1
ATOM 6003 N N . VAL A 1 792 ? 19.943 -5.534 1.762 1.00 59.62 792 VAL A N 1
ATOM 6004 C CA . VAL A 1 792 ? 19.521 -4.601 2.806 1.00 59.62 792 VAL A CA 1
ATOM 6005 C C . VAL A 1 792 ? 18.765 -5.383 3.860 1.00 59.62 792 VAL A C 1
ATOM 6007 O O . VAL A 1 792 ? 17.751 -6.027 3.597 1.00 59.62 792 VAL A O 1
ATOM 6010 N N . ALA A 1 793 ? 19.296 -5.346 5.070 1.00 59.34 793 ALA A N 1
ATOM 6011 C CA . ALA A 1 793 ? 18.710 -5.963 6.236 1.00 59.34 793 ALA A CA 1
ATOM 6012 C C . ALA A 1 793 ? 18.337 -4.894 7.257 1.00 59.34 793 ALA A C 1
ATOM 6014 O O . ALA A 1 793 ? 18.884 -3.791 7.290 1.00 59.34 793 ALA A O 1
ATOM 6015 N N . ASP A 1 794 ? 17.421 -5.249 8.138 1.00 61.31 794 ASP A N 1
ATOM 6016 C CA . ASP A 1 794 ? 17.432 -4.705 9.480 1.00 61.31 794 ASP A CA 1
ATOM 6017 C C . ASP A 1 794 ? 18.346 -5.595 10.346 1.00 61.31 794 ASP A C 1
ATOM 6019 O O . ASP A 1 794 ? 18.242 -6.823 10.309 1.00 61.31 794 ASP A O 1
ATOM 6023 N N . SER A 1 795 ? 19.238 -4.970 11.115 1.00 48.94 795 SER A N 1
ATOM 6024 C CA . SER A 1 795 ? 20.191 -5.643 12.007 1.00 48.94 795 SER A CA 1
ATOM 6025 C C . SER A 1 795 ? 19.551 -6.311 13.229 1.00 48.94 795 SER A C 1
ATOM 6027 O O . SER A 1 795 ? 20.204 -7.152 13.853 1.00 48.94 795 SER A O 1
ATOM 6029 N N . THR A 1 796 ? 18.292 -6.002 13.575 1.00 47.31 796 THR A N 1
ATOM 6030 C CA . THR A 1 796 ? 17.542 -6.802 14.565 1.00 47.31 796 THR A CA 1
ATOM 6031 C C . THR A 1 796 ? 16.907 -8.052 13.935 1.00 47.31 796 THR A C 1
ATOM 6033 O O . THR A 1 796 ? 16.601 -9.015 14.640 1.00 47.31 796 THR A O 1
ATOM 6036 N N . GLY A 1 797 ? 16.852 -8.113 12.598 1.00 49.72 797 GLY A N 1
ATOM 6037 C CA . GLY A 1 797 ? 16.407 -9.258 11.802 1.00 49.72 797 GLY A CA 1
ATOM 6038 C C . GLY A 1 797 ? 14.889 -9.361 11.654 1.00 49.72 797 GLY A C 1
ATOM 6039 O O . GLY A 1 797 ? 14.390 -10.438 11.321 1.00 49.72 797 GLY A O 1
ATOM 6040 N N . CYS A 1 798 ? 14.178 -8.273 11.940 1.00 49.00 798 CYS A N 1
ATOM 6041 C CA . CYS A 1 798 ? 12.748 -8.266 12.210 1.00 49.00 798 CYS A CA 1
ATOM 6042 C C . CYS A 1 798 ? 11.892 -7.858 11.005 1.00 49.00 798 CYS A C 1
ATOM 6044 O O . CYS A 1 798 ? 10.881 -8.505 10.735 1.00 49.00 798 CYS A O 1
ATOM 6046 N N . LEU A 1 799 ? 12.325 -6.866 10.221 1.00 50.59 799 LEU A N 1
ATOM 6047 C CA . LEU A 1 799 ? 11.839 -6.731 8.845 1.00 50.59 799 LEU A CA 1
ATOM 6048 C C . LEU A 1 799 ? 12.544 -7.774 7.969 1.00 50.59 799 LEU A C 1
ATOM 6050 O O . LEU A 1 799 ? 13.744 -8.031 8.126 1.00 50.59 799 LEU A O 1
ATOM 6054 N N . GLN A 1 800 ? 11.821 -8.393 7.029 1.00 49.56 800 GLN A N 1
ATOM 6055 C CA . GLN A 1 800 ? 12.421 -9.403 6.158 1.00 49.56 800 GLN A CA 1
ATOM 6056 C C . GLN A 1 800 ? 13.464 -8.753 5.240 1.00 49.56 800 GLN A C 1
ATOM 6058 O O . GLN A 1 800 ? 13.112 -8.137 4.242 1.00 49.56 800 GLN A O 1
ATOM 6063 N N . SER A 1 801 ? 14.749 -8.949 5.560 1.00 48.66 801 SER A N 1
ATOM 6064 C CA . SER A 1 801 ? 15.871 -8.456 4.751 1.00 48.66 801 SER A CA 1
ATOM 6065 C C . SER A 1 801 ? 15.703 -8.825 3.277 1.00 48.66 801 SER A C 1
ATOM 6067 O O . SER A 1 801 ? 15.655 -10.022 2.947 1.00 48.66 801 SER A O 1
ATOM 6069 N N . ASP A 1 802 ? 15.665 -7.816 2.419 1.00 52.06 802 ASP A N 1
ATOM 6070 C CA . ASP A 1 802 ? 15.501 -7.969 0.982 1.00 52.06 802 ASP A CA 1
ATOM 6071 C C . ASP A 1 802 ? 16.838 -7.757 0.244 1.00 52.06 802 ASP A C 1
ATOM 6073 O O . ASP A 1 802 ? 17.881 -7.461 0.836 1.00 52.06 802 ASP A O 1
ATOM 6077 N N . THR A 1 803 ? 16.873 -8.027 -1.055 1.00 56.62 803 THR A N 1
ATOM 6078 C CA . THR A 1 803 ? 18.092 -7.984 -1.861 1.00 56.62 803 THR A CA 1
ATOM 6079 C C . THR A 1 803 ? 17.805 -7.479 -3.260 1.00 56.62 803 THR A C 1
ATOM 6081 O O . THR A 1 803 ? 16.973 -8.040 -3.969 1.00 56.62 803 THR A O 1
ATOM 6084 N N . THR A 1 804 ? 18.577 -6.475 -3.666 1.00 60.94 804 THR A N 1
ATOM 6085 C CA . THR A 1 804 ? 18.661 -6.012 -5.051 1.00 60.94 804 THR A CA 1
ATOM 6086 C C . THR A 1 804 ? 20.054 -6.299 -5.610 1.00 60.94 804 THR A C 1
ATOM 6088 O O . THR A 1 804 ? 21.019 -6.501 -4.862 1.00 60.94 804 THR A O 1
ATOM 6091 N N . ALA A 1 805 ? 20.175 -6.334 -6.929 1.00 75.12 805 ALA A N 1
ATOM 6092 C CA . ALA A 1 805 ? 21.449 -6.457 -7.615 1.00 75.12 805 ALA A CA 1
ATOM 6093 C C . ALA A 1 805 ? 21.397 -5.727 -8.956 1.00 75.12 805 ALA A C 1
ATOM 6095 O O . ALA A 1 805 ? 20.368 -5.728 -9.623 1.00 75.12 805 ALA A O 1
ATOM 6096 N N . LEU A 1 806 ? 22.532 -5.169 -9.369 1.00 75.56 806 LEU A N 1
ATOM 6097 C CA . LEU A 1 806 ? 22.737 -4.690 -10.735 1.00 75.56 806 LEU A CA 1
ATOM 6098 C C . LEU A 1 806 ? 24.040 -5.242 -11.307 1.00 75.56 806 LEU A C 1
ATOM 6100 O O . LEU A 1 806 ? 24.842 -5.851 -10.594 1.00 75.56 806 LEU A O 1
ATOM 6104 N N . PHE A 1 807 ? 24.270 -5.022 -12.597 1.00 82.62 807 PHE A N 1
ATOM 6105 C CA . PHE A 1 807 ? 25.474 -5.487 -13.275 1.00 82.62 807 PHE A CA 1
ATOM 6106 C C . PHE A 1 807 ? 26.353 -4.326 -13.721 1.00 82.62 807 PHE A C 1
ATOM 6108 O O . PHE A 1 807 ? 25.866 -3.271 -14.117 1.00 82.62 807 PHE A O 1
ATOM 6115 N N . ILE A 1 808 ? 27.664 -4.542 -13.644 1.00 79.81 808 ILE A N 1
ATOM 6116 C CA . ILE A 1 808 ? 28.690 -3.589 -14.053 1.00 79.81 808 ILE A CA 1
ATOM 6117 C C . ILE A 1 808 ? 29.659 -4.282 -15.004 1.00 79.81 808 ILE A C 1
ATOM 6119 O O . ILE A 1 808 ? 30.331 -5.246 -14.627 1.00 79.81 808 ILE A O 1
ATOM 6123 N N . ASP A 1 809 ? 29.787 -3.751 -16.218 1.00 81.81 809 ASP A N 1
ATOM 6124 C CA . ASP A 1 809 ? 30.836 -4.174 -17.141 1.00 81.81 809 ASP A CA 1
ATOM 6125 C C . ASP A 1 809 ? 32.142 -3.426 -16.865 1.00 81.81 809 ASP A C 1
ATOM 6127 O O . ASP A 1 809 ? 32.260 -2.210 -17.037 1.00 81.81 809 ASP A O 1
ATOM 6131 N N . VAL A 1 810 ? 33.156 -4.167 -16.429 1.00 82.62 810 VAL A N 1
ATOM 6132 C CA . VAL A 1 810 ? 34.501 -3.654 -16.185 1.00 82.62 810 VAL A CA 1
ATOM 6133 C C . VAL A 1 810 ? 35.375 -3.958 -17.389 1.00 82.62 810 VAL A C 1
ATOM 6135 O O . VAL A 1 810 ? 35.618 -5.111 -17.752 1.00 82.62 810 VAL A O 1
ATOM 6138 N N . PHE A 1 811 ? 35.917 -2.902 -17.970 1.00 76.06 811 PHE A N 1
ATOM 6139 C CA . PHE A 1 811 ? 36.689 -2.937 -19.196 1.00 76.06 811 PHE A CA 1
ATOM 6140 C C . PHE A 1 811 ? 38.105 -2.380 -18.980 1.00 76.06 811 PHE A C 1
ATOM 6142 O O . PHE A 1 811 ? 38.369 -1.557 -18.096 1.00 76.06 811 PHE A O 1
ATOM 6149 N N . ALA A 1 812 ? 39.027 -2.799 -19.844 1.00 70.75 812 ALA A N 1
ATOM 6150 C CA . ALA A 1 812 ? 40.363 -2.232 -19.969 1.00 70.75 812 ALA A CA 1
ATOM 6151 C C . ALA A 1 812 ? 40.538 -1.686 -21.384 1.00 70.75 812 ALA A C 1
ATOM 6153 O O . ALA A 1 812 ? 40.101 -2.318 -22.344 1.00 70.75 812 ALA A O 1
ATOM 6154 N N . LEU A 1 813 ? 41.229 -0.551 -21.502 1.00 64.62 813 LEU A N 1
ATOM 6155 C CA . LEU A 1 813 ? 41.563 0.064 -22.786 1.00 64.62 813 LEU A CA 1
ATOM 6156 C C . LEU A 1 813 ? 42.281 -0.934 -23.706 1.00 64.62 813 LEU A C 1
ATOM 6158 O O . LEU A 1 813 ? 43.346 -1.465 -23.359 1.00 64.62 813 LEU A O 1
ATOM 6162 N N . GLY A 1 814 ? 41.725 -1.152 -24.896 1.00 62.47 814 GLY A N 1
ATOM 6163 C CA . GLY A 1 814 ? 42.370 -1.934 -25.938 1.00 62.47 814 GLY A CA 1
ATOM 6164 C C . GLY A 1 814 ? 43.626 -1.231 -26.449 1.00 62.47 814 GLY A C 1
ATOM 6165 O O . GLY A 1 814 ? 43.536 -0.287 -27.224 1.00 62.47 814 GLY A O 1
ATOM 6166 N N . ASN A 1 815 ? 44.817 -1.705 -26.066 1.00 67.94 815 ASN A N 1
ATOM 6167 C CA . ASN A 1 815 ? 46.058 -1.196 -26.663 1.00 67.94 815 ASN A CA 1
ATOM 6168 C C . ASN A 1 815 ? 46.058 -1.506 -28.170 1.00 67.94 815 ASN A C 1
ATOM 6170 O O . ASN A 1 815 ? 46.054 -2.677 -28.576 1.00 67.94 815 ASN A O 1
ATOM 6174 N N . ALA A 1 816 ? 46.088 -0.462 -28.991 1.00 73.94 816 ALA A N 1
ATOM 6175 C CA . ALA A 1 816 ? 46.056 -0.568 -30.435 1.00 73.94 816 ALA A CA 1
ATOM 6176 C C . ALA A 1 816 ? 47.335 -1.254 -30.939 1.00 73.94 816 ALA A C 1
ATOM 6178 O O . ALA A 1 816 ? 48.459 -0.916 -30.558 1.00 73.94 816 ALA A O 1
ATOM 6179 N N . SER A 1 817 ? 47.190 -2.216 -31.849 1.00 78.62 817 SER A N 1
ATOM 6180 C CA . SER A 1 817 ? 48.330 -2.843 -32.527 1.00 78.62 817 SER A CA 1
ATOM 6181 C C . SER A 1 817 ? 48.069 -2.989 -34.023 1.00 78.62 817 SER A C 1
ATOM 6183 O O . SER A 1 817 ? 46.915 -3.025 -34.455 1.00 78.62 817 SER A O 1
ATOM 6185 N N . VAL A 1 818 ? 49.137 -3.041 -34.824 1.00 80.88 818 VAL A N 1
ATOM 6186 C CA . VAL A 1 818 ? 49.093 -3.290 -36.271 1.00 80.88 818 VAL A CA 1
ATOM 6187 C C . VAL A 1 818 ? 50.279 -4.164 -36.665 1.00 80.88 818 VAL A C 1
ATOM 6189 O O . VAL A 1 818 ? 51.397 -3.938 -36.200 1.00 80.88 818 VAL A O 1
ATOM 6192 N N . SER A 1 819 ? 50.058 -5.127 -37.561 1.00 73.94 819 SER A N 1
ATOM 6193 C CA . SER A 1 819 ? 51.111 -6.007 -38.080 1.00 73.94 819 SER A CA 1
ATOM 6194 C C . SER A 1 819 ? 51.204 -5.992 -39.606 1.00 73.94 819 SER A C 1
ATOM 6196 O O . SER A 1 819 ? 50.186 -6.083 -40.291 1.00 73.94 819 SER A O 1
ATOM 6198 N N . PHE A 1 820 ? 52.436 -5.944 -40.118 1.00 76.62 820 PHE A N 1
ATOM 6199 C CA . PHE A 1 820 ? 52.830 -6.126 -41.520 1.00 76.62 820 PHE A CA 1
ATOM 6200 C C . PHE A 1 820 ? 54.338 -6.475 -41.571 1.00 76.62 820 PHE A C 1
ATOM 6202 O O . PHE A 1 820 ? 55.043 -6.156 -40.611 1.00 76.62 820 PHE A O 1
ATOM 6209 N N . ILE A 1 821 ? 54.838 -7.164 -42.615 1.00 59.34 821 ILE A N 1
ATOM 6210 C CA . ILE A 1 821 ? 56.145 -7.868 -42.541 1.00 59.34 821 ILE A CA 1
ATOM 6211 C C . ILE A 1 821 ? 57.140 -7.725 -43.716 1.00 59.34 821 ILE A C 1
ATOM 6213 O O . ILE A 1 821 ? 58.296 -8.093 -43.517 1.00 59.34 821 ILE A O 1
ATOM 6217 N N . ASP A 1 822 ? 56.780 -7.176 -44.885 1.00 67.56 822 ASP A N 1
ATOM 6218 C CA . ASP A 1 822 ? 57.648 -7.200 -46.088 1.00 67.56 822 ASP A CA 1
ATOM 6219 C C . ASP A 1 822 ? 57.856 -5.825 -46.761 1.00 67.56 822 ASP A C 1
ATOM 6221 O O . ASP A 1 822 ? 57.113 -4.877 -46.529 1.00 67.56 822 ASP A O 1
ATOM 6225 N N . THR A 1 823 ? 58.884 -5.693 -47.612 1.00 76.12 823 THR A N 1
ATOM 6226 C CA . THR A 1 823 ? 59.070 -4.513 -48.490 1.00 76.12 823 THR A CA 1
ATOM 6227 C C . THR A 1 823 ? 58.540 -4.815 -49.883 1.00 76.12 823 THR A C 1
ATOM 6229 O O . THR A 1 823 ? 58.933 -5.819 -50.474 1.00 76.12 823 THR A O 1
ATOM 6232 N N . ILE A 1 824 ? 57.679 -3.944 -50.410 1.00 80.88 824 ILE A N 1
ATOM 6233 C CA . ILE A 1 824 ? 56.931 -4.191 -51.651 1.00 80.88 824 ILE A CA 1
ATOM 6234 C C . ILE A 1 824 ? 57.454 -3.362 -52.837 1.00 80.88 824 ILE A C 1
ATOM 6236 O O . ILE A 1 824 ? 58.049 -2.294 -52.645 1.00 80.88 824 ILE A O 1
ATOM 6240 N N . CYS A 1 825 ? 57.250 -3.833 -54.071 1.00 73.00 825 CYS A N 1
ATOM 6241 C CA . CYS A 1 825 ? 57.512 -3.033 -55.269 1.00 73.00 825 CYS A CA 1
ATOM 6242 C C . CYS A 1 825 ? 56.364 -2.025 -55.479 1.00 73.00 825 CYS A C 1
ATOM 6244 O O . CYS A 1 825 ? 55.245 -2.188 -54.984 1.00 73.00 825 CYS A O 1
ATOM 6246 N N . ARG A 1 826 ? 56.628 -0.933 -56.206 1.00 72.56 826 ARG A N 1
ATOM 6247 C CA . ARG A 1 826 ? 55.620 0.110 -56.450 1.00 72.56 826 ARG A CA 1
ATOM 6248 C C . ARG A 1 826 ? 54.505 -0.423 -57.362 1.00 72.56 826 ARG A C 1
ATOM 6250 O O . ARG A 1 826 ? 54.717 -0.568 -58.561 1.00 72.56 826 ARG A O 1
ATOM 6257 N N . GLY A 1 827 ? 53.322 -0.651 -56.790 1.00 68.69 827 GLY A N 1
ATOM 6258 C CA . GLY A 1 827 ? 52.139 -1.199 -57.472 1.00 68.69 827 GLY A CA 1
ATOM 6259 C C . GLY A 1 827 ? 51.529 -2.415 -56.763 1.00 68.69 827 GLY A C 1
ATOM 6260 O O . GLY A 1 827 ? 50.362 -2.723 -56.990 1.00 68.69 827 GLY A O 1
ATOM 6261 N N . ASP A 1 828 ? 52.289 -3.057 -55.874 1.00 80.94 828 ASP A N 1
ATOM 6262 C CA . ASP A 1 828 ? 51.804 -4.124 -54.996 1.00 80.94 828 ASP A CA 1
ATOM 6263 C C . ASP A 1 828 ? 50.885 -3.580 -53.879 1.00 80.94 828 ASP A C 1
ATOM 6265 O O . ASP A 1 828 ? 50.855 -2.379 -53.591 1.00 80.94 828 ASP A O 1
ATOM 6269 N N . SER A 1 829 ? 50.174 -4.482 -53.193 1.00 82.56 829 SER A N 1
ATOM 6270 C CA . SER A 1 829 ? 49.331 -4.167 -52.031 1.00 82.56 829 SER A CA 1
ATOM 6271 C C . SER A 1 829 ? 49.845 -4.813 -50.743 1.00 82.56 829 SER A C 1
ATOM 6273 O O . SER A 1 829 ? 50.090 -6.021 -50.716 1.00 82.56 829 SER A O 1
ATOM 6275 N N . ALA A 1 830 ? 49.902 -4.052 -49.652 1.00 82.06 830 ALA A N 1
ATOM 6276 C CA . ALA A 1 830 ? 50.121 -4.574 -48.304 1.00 82.06 830 ALA A CA 1
ATOM 6277 C C . ALA A 1 830 ? 48.778 -4.847 -47.607 1.00 82.06 830 ALA A C 1
ATOM 6279 O O . ALA A 1 830 ? 47.887 -4.002 -47.638 1.00 82.06 830 ALA A O 1
ATOM 6280 N N . VAL A 1 831 ? 48.628 -5.991 -46.934 1.00 88.62 831 VAL A N 1
ATOM 6281 C CA . VAL A 1 831 ? 47.490 -6.219 -46.026 1.00 88.62 831 VAL A CA 1
ATOM 6282 C C . VAL A 1 831 ? 47.850 -5.657 -44.656 1.00 88.62 831 VAL A C 1
ATOM 6284 O O . VAL A 1 831 ? 48.830 -6.093 -44.052 1.00 88.62 831 VAL A O 1
ATOM 6287 N N . LEU A 1 832 ? 47.054 -4.712 -44.161 1.00 89.44 832 LEU A N 1
ATOM 6288 C CA . LEU A 1 832 ? 47.148 -4.182 -42.805 1.00 89.44 832 LEU A CA 1
ATOM 6289 C C . LEU A 1 832 ? 45.993 -4.746 -41.975 1.00 89.44 832 LEU A C 1
ATOM 6291 O O . LEU A 1 832 ? 44.851 -4.758 -42.424 1.00 89.44 832 LEU A O 1
ATOM 6295 N N . THR A 1 833 ? 46.281 -5.235 -40.772 1.00 86.94 833 THR A N 1
ATOM 6296 C CA . THR A 1 833 ? 45.267 -5.687 -39.803 1.00 86.94 833 THR A CA 1
ATOM 6297 C C . THR A 1 833 ? 45.589 -5.101 -38.441 1.00 86.94 833 THR A C 1
ATOM 6299 O O . THR A 1 833 ? 46.761 -5.075 -38.056 1.00 86.94 833 THR A O 1
ATOM 6302 N N . SER A 1 834 ? 44.558 -4.631 -37.738 1.00 85.50 834 SER A N 1
ATOM 6303 C CA . SER A 1 834 ? 44.665 -4.054 -36.400 1.00 85.50 834 SER A CA 1
ATOM 6304 C C . SER A 1 834 ? 43.918 -4.863 -35.335 1.00 85.50 834 SER A C 1
ATOM 6306 O O . SER A 1 834 ? 43.011 -5.642 -35.624 1.00 85.50 834 SER A O 1
ATOM 6308 N N . THR A 1 835 ? 44.315 -4.668 -34.081 1.00 81.19 835 THR A N 1
ATOM 6309 C CA . THR A 1 835 ? 43.688 -5.209 -32.868 1.00 81.19 835 THR A CA 1
ATOM 6310 C C . THR A 1 835 ? 43.586 -4.102 -31.818 1.00 81.19 835 THR A C 1
ATOM 6312 O O . THR A 1 835 ? 44.420 -3.201 -31.838 1.00 81.19 835 THR A O 1
ATOM 6315 N N . GLY A 1 836 ? 42.639 -4.202 -30.879 1.00 73.81 836 GLY A N 1
ATOM 6316 C CA . GLY A 1 836 ? 42.528 -3.266 -29.744 1.00 73.81 836 GLY A CA 1
ATOM 6317 C C . GLY A 1 836 ? 41.426 -2.210 -29.874 1.00 73.81 836 GLY A C 1
ATOM 6318 O O . GLY A 1 836 ? 41.619 -1.088 -29.441 1.00 73.81 836 GLY A O 1
ATOM 6319 N N . GLY A 1 837 ? 40.294 -2.534 -30.500 1.00 77.12 837 GLY A N 1
ATOM 6320 C CA . GLY A 1 837 ? 39.119 -1.660 -30.540 1.00 77.12 837 GLY A CA 1
ATOM 6321 C C . GLY A 1 837 ? 37.933 -2.359 -31.198 1.00 77.12 837 GLY A C 1
ATOM 6322 O O . GLY A 1 837 ? 38.091 -3.443 -31.762 1.00 77.12 837 GLY A O 1
ATOM 6323 N N . VAL A 1 838 ? 36.754 -1.743 -31.130 1.00 79.06 838 VAL A N 1
ATOM 6324 C CA . VAL A 1 838 ? 35.530 -2.230 -31.794 1.00 79.06 838 VAL A CA 1
ATOM 6325 C C . VAL A 1 838 ? 35.339 -1.526 -33.137 1.00 79.06 838 VAL A C 1
ATOM 6327 O O . VAL A 1 838 ? 35.005 -2.159 -34.138 1.00 79.06 838 VAL A O 1
ATOM 6330 N N . THR A 1 839 ? 35.622 -0.222 -33.185 1.00 81.19 839 THR A N 1
ATOM 6331 C CA . THR A 1 839 ? 35.656 0.559 -34.427 1.00 81.19 839 THR A CA 1
ATOM 6332 C C . THR A 1 839 ? 37.085 0.974 -34.768 1.00 81.19 839 THR A C 1
ATOM 6334 O O . THR A 1 839 ? 37.940 1.119 -33.892 1.00 81.19 839 THR A O 1
ATOM 6337 N N . TYR A 1 840 ? 37.352 1.133 -36.065 1.00 86.94 840 TYR A N 1
ATOM 6338 C CA . TYR A 1 840 ? 38.683 1.391 -36.609 1.00 86.94 840 TYR A CA 1
ATOM 6339 C C . TYR A 1 840 ? 38.623 2.531 -37.620 1.00 86.94 840 TYR A C 1
ATOM 6341 O O . TYR A 1 840 ? 37.744 2.535 -38.479 1.00 86.94 840 TYR A O 1
ATOM 6349 N N . GLN A 1 841 ? 39.580 3.458 -37.573 1.00 91.25 841 GLN A N 1
ATOM 6350 C CA . GLN A 1 841 ? 39.730 4.508 -38.581 1.00 91.25 841 GLN A CA 1
ATOM 6351 C C . GLN A 1 841 ? 41.194 4.671 -38.995 1.00 91.25 841 GLN A C 1
ATOM 6353 O O . GLN A 1 841 ? 42.051 5.035 -38.190 1.00 91.25 841 GLN A O 1
ATOM 6358 N N . TRP A 1 842 ? 41.482 4.410 -40.269 1.00 89.19 842 TRP A N 1
ATOM 6359 C CA . TRP A 1 842 ? 42.829 4.397 -40.826 1.00 89.19 842 TRP A CA 1
ATOM 6360 C C . TRP A 1 842 ? 43.145 5.640 -41.665 1.00 89.19 842 TRP A C 1
ATOM 6362 O O . TRP A 1 842 ? 42.365 6.076 -42.515 1.00 89.19 842 TRP A O 1
ATOM 6372 N N . PHE A 1 843 ? 44.362 6.151 -41.496 1.00 88.56 843 PHE A N 1
ATOM 6373 C CA . PHE A 1 843 ? 44.893 7.325 -42.180 1.00 88.56 843 PHE A CA 1
ATOM 6374 C C . PHE A 1 843 ? 46.261 7.022 -42.814 1.00 88.56 843 PHE A C 1
ATOM 6376 O O . PHE A 1 843 ? 47.069 6.351 -42.173 1.00 88.56 843 PHE A O 1
ATOM 6383 N N . PRO A 1 844 ? 46.580 7.547 -44.016 1.00 87.31 844 PRO A N 1
ATOM 6384 C CA . PRO A 1 844 ? 45.707 8.316 -44.907 1.00 87.31 844 PRO A CA 1
ATOM 6385 C C . PRO A 1 844 ? 44.721 7.414 -45.688 1.00 87.31 844 PRO A C 1
ATOM 6387 O O . PRO A 1 844 ? 45.156 6.466 -46.346 1.00 87.31 844 PRO A O 1
ATOM 6390 N N . PRO A 1 845 ? 43.408 7.725 -45.702 1.00 84.81 845 PRO A N 1
ATOM 6391 C CA . PRO A 1 845 ? 42.390 6.840 -46.281 1.00 84.81 845 PRO A CA 1
ATOM 6392 C C . PRO A 1 845 ? 42.464 6.718 -47.811 1.00 84.81 845 PRO A C 1
ATOM 6394 O O . PRO A 1 845 ? 42.028 5.720 -48.371 1.00 84.81 845 PRO A O 1
ATOM 6397 N N . SER A 1 846 ? 43.060 7.695 -48.502 1.00 80.31 846 SER A N 1
ATOM 6398 C CA . SER A 1 846 ? 43.136 7.774 -49.972 1.00 80.31 846 SER A CA 1
ATOM 6399 C C . SER A 1 846 ? 44.011 6.710 -50.652 1.00 80.31 846 SER A C 1
ATOM 6401 O O . SER A 1 846 ? 44.115 6.703 -51.875 1.00 80.31 846 SER A O 1
ATOM 6403 N N . SER A 1 847 ? 44.653 5.831 -49.881 1.00 82.31 847 SER A N 1
ATOM 6404 C CA . SER A 1 847 ? 45.449 4.701 -50.386 1.00 82.31 847 SER A CA 1
ATOM 6405 C C . SER A 1 847 ? 45.033 3.367 -49.756 1.00 82.31 847 SER A C 1
ATOM 6407 O O . SER A 1 847 ? 45.815 2.418 -49.755 1.00 82.31 847 SER A O 1
ATOM 6409 N N . LEU A 1 848 ? 43.813 3.299 -49.210 1.00 87.88 848 LEU A N 1
ATOM 6410 C CA . LEU A 1 848 ? 43.258 2.136 -48.522 1.00 87.88 848 LEU A CA 1
ATOM 6411 C C . LEU A 1 848 ? 41.960 1.675 -49.194 1.00 87.88 848 LEU A C 1
ATOM 6413 O O . LEU A 1 848 ? 41.113 2.490 -49.544 1.00 87.88 848 LEU A O 1
ATOM 6417 N N . SER A 1 849 ? 41.779 0.361 -49.327 1.00 88.50 849 SER A N 1
ATOM 6418 C CA . SER A 1 849 ? 40.530 -0.240 -49.842 1.00 88.50 849 SER A CA 1
ATOM 6419 C C . SER A 1 849 ? 39.312 -0.006 -48.942 1.00 88.50 849 SER A C 1
ATOM 6421 O O . SER A 1 849 ? 38.187 0.099 -49.427 1.00 88.50 849 SER A O 1
ATOM 6423 N N . SER A 1 850 ? 39.513 0.018 -47.624 1.00 88.44 850 SER A N 1
ATOM 6424 C CA . SER A 1 850 ? 38.438 0.095 -46.630 1.00 88.44 850 SER A CA 1
ATOM 6425 C C . SER A 1 850 ? 38.987 0.767 -45.366 1.00 88.44 850 SER A C 1
ATOM 6427 O O . SER A 1 850 ? 39.491 0.079 -44.478 1.00 88.44 850 SER A O 1
ATOM 6429 N N . PRO A 1 851 ? 39.008 2.110 -45.290 1.00 89.44 851 PRO A N 1
ATOM 6430 C CA . PRO A 1 851 ? 39.685 2.829 -44.208 1.00 89.44 851 PRO A CA 1
ATOM 6431 C C . PRO A 1 851 ? 38.964 2.755 -42.853 1.00 89.44 851 PRO A C 1
ATOM 6433 O O . PRO A 1 851 ? 39.532 3.195 -41.862 1.00 89.44 851 PRO A O 1
ATOM 6436 N N . ASN A 1 852 ? 37.757 2.184 -42.788 1.00 90.31 852 ASN A N 1
ATOM 6437 C CA . ASN A 1 852 ? 36.960 2.072 -41.560 1.00 90.31 852 ASN A CA 1
ATOM 6438 C C . ASN A 1 852 ? 36.851 0.615 -41.046 1.00 90.31 852 ASN A C 1
ATOM 6440 O O . ASN A 1 852 ? 35.898 0.261 -40.358 1.00 90.31 852 ASN A O 1
ATOM 6444 N N . SER A 1 853 ? 37.771 -0.268 -41.453 1.00 86.81 853 SER A N 1
ATOM 6445 C CA . SER A 1 853 ? 37.683 -1.719 -41.225 1.00 86.81 853 SER A CA 1
ATOM 6446 C C . SER A 1 853 ? 38.904 -2.256 -40.478 1.00 86.81 853 SER A C 1
ATOM 6448 O O . SER A 1 853 ? 40.014 -1.768 -40.673 1.00 86.81 853 SER A O 1
ATOM 6450 N N . GLN A 1 854 ? 38.722 -3.295 -39.656 1.00 87.75 854 GLN A N 1
ATOM 6451 C CA . GLN A 1 854 ? 39.802 -3.914 -38.869 1.00 87.75 854 GLN A CA 1
ATOM 6452 C C . GLN A 1 854 ? 40.978 -4.414 -39.732 1.00 87.75 854 GLN A C 1
ATOM 6454 O O . GLN A 1 854 ? 42.143 -4.274 -39.352 1.00 87.75 854 GLN A O 1
ATOM 6459 N N . THR A 1 855 ? 40.666 -4.967 -40.906 1.00 87.75 855 THR A N 1
ATOM 6460 C CA . THR A 1 855 ? 41.627 -5.358 -41.942 1.00 87.75 855 THR A CA 1
ATOM 6461 C C . THR A 1 855 ? 41.380 -4.528 -43.195 1.00 87.75 855 THR A C 1
ATOM 6463 O O . THR A 1 855 ? 40.235 -4.341 -43.604 1.00 87.75 855 THR A O 1
ATOM 6466 N N . THR A 1 856 ? 42.451 -4.041 -43.821 1.00 90.50 856 THR A N 1
ATOM 6467 C CA . THR A 1 856 ? 42.383 -3.189 -45.011 1.00 90.50 856 THR A CA 1
ATOM 6468 C C . THR A 1 856 ? 43.598 -3.405 -45.916 1.00 90.50 856 THR A C 1
ATOM 6470 O O . THR A 1 856 ? 44.717 -3.608 -45.441 1.00 90.50 856 THR A O 1
ATOM 6473 N N . TYR A 1 857 ? 43.398 -3.379 -47.234 1.00 87.44 857 TYR A N 1
ATOM 6474 C CA . TYR A 1 857 ? 44.495 -3.374 -48.207 1.00 87.44 857 TYR A CA 1
ATOM 6475 C C . TYR A 1 857 ? 45.009 -1.950 -48.406 1.00 87.44 857 TYR A C 1
ATOM 6477 O O . TYR A 1 857 ? 44.221 -1.054 -48.720 1.00 87.44 857 TYR A O 1
ATOM 6485 N N . ALA A 1 858 ? 46.319 -1.769 -48.261 1.00 87.06 858 ALA A N 1
ATOM 6486 C CA . ALA A 1 858 ? 47.043 -0.533 -48.501 1.00 87.06 858 ALA A CA 1
ATOM 6487 C C . ALA A 1 858 ? 47.813 -0.591 -49.827 1.00 87.06 858 ALA A C 1
ATOM 6489 O O . ALA A 1 858 ? 48.526 -1.559 -50.098 1.00 87.06 858 ALA A O 1
ATOM 6490 N N . PHE A 1 859 ? 47.713 0.478 -50.618 1.00 85.88 859 PHE A N 1
ATOM 6491 C CA . PHE A 1 859 ? 48.324 0.625 -51.945 1.00 85.88 859 PHE A CA 1
ATOM 6492 C C . PHE A 1 859 ? 49.282 1.837 -51.995 1.00 85.88 859 PHE A C 1
ATOM 6494 O O . PHE A 1 859 ? 49.052 2.786 -52.752 1.00 85.88 859 PHE A O 1
ATOM 6501 N N . PRO A 1 860 ? 50.337 1.881 -51.159 1.00 84.12 860 PRO A N 1
ATOM 6502 C CA . PRO A 1 860 ? 51.247 3.019 -51.116 1.00 84.12 860 PRO A CA 1
ATOM 6503 C C . PRO A 1 860 ? 52.132 3.094 -52.368 1.00 84.12 860 PRO A C 1
ATOM 6505 O O . PRO A 1 860 ? 52.901 2.186 -52.672 1.00 84.12 860 PRO A O 1
ATOM 6508 N N . SER A 1 861 ? 52.110 4.231 -53.069 1.00 73.38 861 SER A N 1
ATOM 6509 C CA . SER A 1 861 ? 53.000 4.491 -54.216 1.00 73.38 861 SER A CA 1
ATOM 6510 C C . SER A 1 861 ? 54.457 4.793 -53.828 1.00 73.38 861 SER A C 1
ATOM 6512 O O . SER A 1 861 ? 55.332 4.854 -54.690 1.00 73.38 861 SER A O 1
ATOM 6514 N N . THR A 1 862 ? 54.700 5.037 -52.541 1.00 80.81 862 THR A N 1
ATOM 6515 C CA . THR A 1 862 ? 55.974 5.394 -51.893 1.00 80.81 862 THR A CA 1
ATOM 6516 C C . THR A 1 862 ? 55.915 4.936 -50.439 1.00 80.81 862 THR A C 1
ATOM 6518 O O . THR A 1 862 ? 54.815 4.872 -49.897 1.00 80.81 862 THR A O 1
ATOM 6521 N N . THR A 1 863 ? 57.050 4.698 -49.771 1.00 83.50 863 THR A N 1
ATOM 6522 C CA . THR A 1 863 ? 57.081 4.349 -48.334 1.00 83.50 863 THR A CA 1
ATOM 6523 C C . THR A 1 863 ? 56.174 5.265 -47.509 1.00 83.50 863 THR A C 1
ATOM 6525 O O . THR A 1 863 ? 56.429 6.465 -47.417 1.00 83.50 863 THR A O 1
ATOM 6528 N N . THR A 1 864 ? 55.110 4.698 -46.938 1.00 86.06 864 THR A N 1
ATOM 6529 C CA . THR A 1 864 ? 54.021 5.446 -46.290 1.00 86.06 864 THR A CA 1
ATOM 6530 C C . THR A 1 864 ? 53.822 4.938 -44.871 1.00 86.06 864 THR A C 1
ATOM 6532 O O . THR A 1 864 ? 53.814 3.729 -44.630 1.00 86.06 864 THR A O 1
ATOM 6535 N N . GLN A 1 865 ? 53.668 5.869 -43.931 1.00 88.75 865 GLN A N 1
ATOM 6536 C CA . GLN A 1 865 ? 53.228 5.561 -42.577 1.00 88.75 865 GLN A CA 1
ATOM 6537 C C . GLN A 1 865 ? 51.702 5.626 -42.525 1.00 88.75 865 GLN A C 1
ATOM 6539 O O . GLN A 1 865 ? 51.112 6.637 -42.905 1.00 88.75 865 GLN A O 1
ATOM 6544 N N . TYR A 1 866 ? 51.093 4.546 -42.051 1.00 89.06 866 TYR A N 1
ATOM 6545 C CA . TYR A 1 866 ? 49.673 4.452 -41.769 1.00 89.06 866 TYR A CA 1
ATOM 6546 C C . TYR A 1 866 ? 49.447 4.522 -40.262 1.00 89.06 866 TYR A C 1
ATOM 6548 O O . TYR A 1 866 ? 50.176 3.901 -39.485 1.00 89.06 866 TYR A O 1
ATOM 6556 N N . MET A 1 867 ? 48.428 5.273 -39.865 1.00 88.88 867 MET A N 1
ATOM 6557 C CA . MET A 1 867 ? 47.923 5.342 -38.499 1.00 88.88 867 MET A CA 1
ATOM 6558 C C . MET A 1 867 ? 46.544 4.704 -38.463 1.00 88.88 867 MET A C 1
ATOM 6560 O O . MET A 1 867 ? 45.722 5.009 -39.325 1.00 88.88 867 MET A O 1
ATOM 6564 N N . VAL A 1 868 ? 46.276 3.875 -37.463 1.00 90.12 868 VAL A N 1
ATOM 6565 C CA . VAL A 1 868 ? 44.915 3.480 -37.096 1.00 90.12 868 VAL A CA 1
ATOM 6566 C C . VAL A 1 868 ? 44.562 4.134 -35.768 1.00 90.12 868 VAL A C 1
ATOM 6568 O O . VAL A 1 868 ? 45.387 4.158 -34.856 1.00 90.12 868 VAL A O 1
ATOM 6571 N N . ILE A 1 869 ? 43.352 4.673 -35.681 1.00 87.62 869 ILE A N 1
ATOM 6572 C CA . ILE A 1 869 ? 42.663 4.929 -34.419 1.00 87.62 869 ILE A CA 1
ATOM 6573 C C . ILE A 1 869 ? 41.771 3.713 -34.181 1.00 87.62 869 ILE A C 1
ATOM 6575 O O . ILE A 1 869 ? 40.981 3.363 -35.062 1.00 87.62 869 ILE A O 1
ATOM 6579 N N . ALA A 1 870 ? 41.931 3.059 -33.039 1.00 83.94 870 ALA A N 1
ATOM 6580 C CA . ALA A 1 870 ? 41.052 1.998 -32.574 1.00 83.94 870 ALA A CA 1
ATOM 6581 C C . ALA A 1 870 ? 40.251 2.546 -31.386 1.00 83.94 870 ALA A C 1
ATOM 6583 O O . ALA A 1 870 ? 40.838 3.145 -30.486 1.00 83.94 870 ALA A O 1
ATOM 6584 N N . THR A 1 871 ? 38.929 2.382 -31.411 1.00 80.75 871 THR A N 1
ATOM 6585 C CA . THR A 1 871 ? 38.016 2.965 -30.415 1.00 80.75 871 THR A CA 1
ATOM 6586 C C . THR A 1 871 ? 37.110 1.881 -29.835 1.00 80.75 871 THR A C 1
ATOM 6588 O O . THR A 1 871 ? 36.544 1.071 -30.581 1.00 80.75 871 THR A O 1
ATOM 6591 N N . ASP A 1 872 ? 36.976 1.877 -28.512 1.00 75.00 872 ASP A N 1
ATOM 6592 C CA . ASP A 1 872 ? 36.130 0.989 -27.710 1.00 75.00 872 ASP A CA 1
ATOM 6593 C C . ASP A 1 872 ? 35.233 1.804 -26.747 1.00 75.00 872 ASP A C 1
ATOM 6595 O O . ASP A 1 872 ? 35.125 3.025 -26.872 1.00 75.00 872 ASP A O 1
ATOM 6599 N N . SER A 1 873 ? 34.547 1.137 -25.815 1.00 68.44 873 SER A N 1
ATOM 6600 C CA . SER A 1 873 ? 33.684 1.764 -24.797 1.00 68.44 873 SER A CA 1
ATOM 6601 C C . SER A 1 873 ? 34.449 2.567 -23.730 1.00 68.44 873 SER A C 1
ATOM 6603 O O . SER A 1 873 ? 33.844 3.352 -23.000 1.00 68.44 873 SER A O 1
ATOM 6605 N N . CYS A 1 874 ? 35.773 2.411 -23.634 1.00 67.62 874 CYS A N 1
ATOM 6606 C CA . CYS A 1 874 ? 36.621 3.069 -22.638 1.00 67.62 874 CYS A CA 1
ATOM 6607 C C . CYS A 1 874 ? 37.416 4.249 -23.187 1.00 67.62 874 CYS A C 1
ATOM 6609 O O . CYS A 1 874 ? 37.852 5.105 -22.412 1.00 67.62 874 CYS A O 1
ATOM 6611 N N . GLY A 1 875 ? 37.634 4.300 -24.499 1.00 70.25 875 GLY A N 1
ATOM 6612 C CA . GLY A 1 875 ? 38.312 5.408 -25.147 1.00 70.25 875 GLY A CA 1
ATOM 6613 C C . GLY A 1 875 ? 38.819 5.060 -26.538 1.00 70.25 875 GLY A C 1
ATOM 6614 O O . GLY A 1 875 ? 38.192 4.326 -27.298 1.00 70.25 875 GLY A O 1
ATOM 6615 N N . LEU A 1 876 ? 39.964 5.645 -26.881 1.00 79.19 876 LEU A N 1
ATOM 6616 C CA . LEU A 1 876 ? 40.635 5.435 -28.156 1.00 79.19 876 LEU A CA 1
ATOM 6617 C C . LEU A 1 876 ? 42.147 5.348 -27.954 1.00 79.19 876 LEU A C 1
ATOM 6619 O O . LEU A 1 876 ? 42.720 6.134 -27.197 1.00 79.19 876 LEU A O 1
ATOM 6623 N N . ASP A 1 877 ? 42.784 4.432 -28.675 1.00 80.38 877 ASP A N 1
ATOM 6624 C CA . ASP A 1 877 ? 44.239 4.321 -28.776 1.00 80.38 877 ASP A CA 1
ATOM 6625 C C . ASP A 1 877 ? 44.676 4.325 -30.250 1.00 80.38 877 ASP A C 1
ATOM 6627 O O . ASP A 1 877 ? 43.873 4.155 -31.174 1.00 80.38 877 ASP A O 1
ATOM 6631 N N . THR A 1 878 ? 45.960 4.586 -30.497 1.00 86.06 878 THR A N 1
ATOM 6632 C CA . THR A 1 878 ? 46.495 4.786 -31.846 1.00 86.06 878 THR A CA 1
ATOM 6633 C C . THR A 1 878 ? 47.746 3.963 -32.105 1.00 86.06 878 THR A C 1
ATOM 6635 O O . THR A 1 878 ? 48.737 4.069 -31.382 1.00 86.06 878 THR A O 1
ATOM 6638 N N . ALA A 1 879 ? 47.745 3.213 -33.206 1.00 84.12 879 ALA A N 1
ATOM 6639 C CA . ALA A 1 879 ? 48.896 2.433 -33.646 1.00 84.12 879 ALA A CA 1
ATOM 6640 C C . ALA A 1 879 ? 49.414 2.906 -35.009 1.00 84.12 879 ALA A C 1
ATOM 6642 O O . ALA A 1 879 ? 48.655 3.308 -35.892 1.00 84.12 879 ALA A O 1
ATOM 6643 N N . LEU A 1 880 ? 50.737 2.845 -35.178 1.00 88.31 880 LEU A N 1
ATOM 6644 C CA . LEU A 1 880 ? 51.450 3.295 -36.372 1.00 88.31 880 LEU A CA 1
ATOM 6645 C C . LEU A 1 880 ? 52.205 2.129 -37.014 1.00 88.31 880 LEU A C 1
ATOM 6647 O O . LEU A 1 880 ? 53.007 1.467 -36.358 1.00 88.31 880 LEU A O 1
ATOM 6651 N N . ILE A 1 881 ? 52.015 1.940 -38.318 1.00 88.12 881 ILE A N 1
ATOM 6652 C CA . ILE A 1 881 ? 52.772 0.995 -39.146 1.00 88.12 881 ILE A CA 1
ATOM 6653 C C . ILE A 1 881 ? 53.393 1.750 -40.322 1.00 88.12 881 ILE A C 1
ATOM 6655 O O . ILE A 1 881 ? 52.777 2.651 -40.884 1.00 88.12 881 ILE A O 1
ATOM 6659 N N . THR A 1 882 ? 54.606 1.388 -40.730 1.00 87.06 882 THR A N 1
ATOM 6660 C CA . THR A 1 882 ? 55.210 1.914 -41.963 1.00 87.06 882 THR A CA 1
ATOM 6661 C C . THR A 1 882 ? 55.280 0.794 -42.983 1.00 87.06 882 THR A C 1
ATOM 6663 O O . THR A 1 882 ? 55.889 -0.236 -42.707 1.00 87.06 882 THR A O 1
ATOM 6666 N N . VAL A 1 883 ? 54.691 1.002 -44.160 1.00 86.44 883 VAL A N 1
ATOM 6667 C CA . VAL A 1 883 ? 54.818 0.100 -45.311 1.00 86.44 883 VAL A CA 1
ATOM 6668 C C . VAL A 1 883 ? 55.960 0.620 -46.191 1.00 86.44 883 VAL A C 1
ATOM 6670 O O . VAL A 1 883 ? 55.796 1.671 -46.821 1.00 86.44 883 VAL A O 1
ATOM 6673 N N . PRO A 1 884 ? 57.133 -0.040 -46.218 1.00 78.12 884 PRO A N 1
ATOM 6674 C CA . PRO A 1 884 ? 58.235 0.354 -47.083 1.00 78.12 884 PRO A CA 1
ATOM 6675 C C . PRO A 1 884 ? 57.995 -0.097 -48.530 1.00 78.12 884 PRO A C 1
ATOM 6677 O O . PRO A 1 884 ? 57.621 -1.240 -48.791 1.00 78.12 884 PRO A O 1
ATOM 6680 N N . VAL A 1 885 ? 58.255 0.813 -49.470 1.00 79.50 885 VAL A N 1
ATOM 6681 C CA . VAL A 1 885 ? 58.109 0.600 -50.917 1.00 79.50 885 VAL A CA 1
ATOM 6682 C C . VAL A 1 885 ? 59.444 0.897 -51.594 1.00 79.50 885 VAL A C 1
ATOM 6684 O O . VAL A 1 885 ? 60.077 1.911 -51.281 1.00 79.50 885 VAL A O 1
ATOM 6687 N N . PHE A 1 886 ? 59.883 0.049 -52.526 1.00 71.94 886 PHE A N 1
ATOM 6688 C CA . PHE A 1 886 ? 61.123 0.285 -53.270 1.00 71.94 886 PHE A CA 1
ATOM 6689 C C . PHE A 1 886 ? 61.050 1.582 -54.095 1.00 71.94 886 PHE A C 1
ATOM 6691 O O . PHE A 1 886 ? 60.208 1.744 -54.976 1.00 71.94 886 PHE A O 1
ATOM 6698 N N . SER A 1 887 ? 61.958 2.521 -53.810 1.00 64.94 887 SER A N 1
ATOM 6699 C CA . SER A 1 887 ? 62.022 3.838 -54.454 1.00 64.94 887 SER A CA 1
ATOM 6700 C C . SER A 1 887 ? 62.815 3.807 -55.769 1.00 64.94 887 SER A C 1
ATOM 6702 O O . SER A 1 887 ? 63.789 4.547 -55.936 1.00 64.94 887 SER A O 1
ATOM 6704 N N . ASP A 1 888 ? 62.429 2.920 -56.684 1.00 68.00 888 ASP A N 1
ATOM 6705 C CA . ASP A 1 888 ? 63.011 2.854 -58.024 1.00 68.00 888 ASP A CA 1
ATOM 6706 C C . ASP A 1 888 ? 62.449 3.973 -58.916 1.00 68.00 888 ASP A C 1
ATOM 6708 O O . ASP A 1 888 ? 61.256 4.279 -58.875 1.00 68.00 888 ASP A O 1
ATOM 6712 N N . ASN A 1 889 ? 63.303 4.589 -59.738 1.00 65.88 889 ASN A N 1
ATOM 6713 C CA . ASN A 1 889 ? 62.928 5.739 -60.563 1.00 65.88 889 ASN A CA 1
ATOM 6714 C C . ASN A 1 889 ? 63.210 5.473 -62.048 1.00 65.88 889 ASN A C 1
ATOM 6716 O O . ASN A 1 889 ? 64.360 5.548 -62.484 1.00 65.88 889 ASN A O 1
ATOM 6720 N N . TYR A 1 890 ? 62.152 5.180 -62.805 1.00 73.19 890 TYR A N 1
ATOM 6721 C CA . TYR A 1 890 ? 62.139 5.136 -64.268 1.00 73.19 890 TYR A CA 1
ATOM 6722 C C . TYR A 1 890 ? 61.151 6.152 -64.835 1.00 73.19 890 TYR A C 1
ATOM 6724 O O . TYR A 1 890 ? 60.293 6.679 -64.127 1.00 73.19 890 TYR A O 1
ATOM 6732 N N . SER A 1 891 ? 61.274 6.386 -66.135 1.00 72.88 891 SER A N 1
ATOM 6733 C CA . SER A 1 891 ? 60.291 7.103 -66.942 1.00 72.88 891 SER A CA 1
ATOM 6734 C C . SER A 1 891 ? 60.358 6.584 -68.373 1.00 72.88 891 SER A C 1
ATOM 6736 O O . SER A 1 891 ? 61.455 6.521 -68.940 1.00 72.88 891 SER A O 1
ATOM 6738 N N . VAL A 1 892 ? 59.213 6.243 -68.954 1.00 74.19 892 VAL A N 1
ATOM 6739 C CA . VAL A 1 892 ? 59.052 6.010 -70.394 1.00 74.19 892 VAL A CA 1
ATOM 6740 C C . VAL A 1 892 ? 58.395 7.240 -71.022 1.00 74.19 892 VAL A C 1
ATOM 6742 O O . VAL A 1 892 ? 57.811 8.066 -70.324 1.00 74.19 892 VAL A O 1
ATOM 6745 N N . MET A 1 893 ? 58.584 7.414 -72.326 1.00 79.81 893 MET A N 1
ATOM 6746 C CA . MET A 1 893 ? 57.930 8.448 -73.122 1.00 79.81 893 MET A CA 1
ATOM 6747 C C . MET A 1 893 ? 56.399 8.312 -73.088 1.00 79.81 893 MET A C 1
ATOM 6749 O O . MET A 1 893 ? 55.883 7.209 -73.253 1.00 79.81 893 MET A O 1
ATOM 6753 N N . ASP A 1 894 ? 55.697 9.441 -72.949 1.00 76.25 894 ASP A N 1
ATOM 6754 C CA . ASP A 1 894 ? 54.231 9.507 -72.933 1.00 76.25 894 ASP A CA 1
ATOM 6755 C C . ASP A 1 894 ? 53.581 8.981 -74.233 1.00 76.25 894 ASP A C 1
ATOM 6757 O O . ASP A 1 894 ? 54.092 9.189 -75.344 1.00 76.25 894 ASP A O 1
ATOM 6761 N N . ASP A 1 895 ? 52.398 8.370 -74.096 1.00 78.44 895 ASP A N 1
ATOM 6762 C CA . ASP A 1 895 ? 51.532 7.941 -75.204 1.00 78.44 895 ASP A CA 1
ATOM 6763 C C . ASP A 1 895 ? 51.340 9.051 -76.249 1.00 78.44 895 ASP A C 1
ATOM 6765 O O . ASP A 1 895 ? 51.025 10.200 -75.931 1.00 78.44 895 ASP A O 1
ATOM 6769 N N . THR A 1 896 ? 51.531 8.711 -77.526 1.00 67.06 896 THR A N 1
ATOM 6770 C CA . THR A 1 896 ? 51.650 9.701 -78.604 1.00 67.06 896 THR A CA 1
ATOM 6771 C C . THR A 1 896 ? 50.829 9.313 -79.836 1.00 67.06 896 THR A C 1
ATOM 6773 O O . THR A 1 896 ? 51.105 8.327 -80.519 1.00 67.06 896 THR A O 1
ATOM 6776 N N . LEU A 1 897 ? 49.850 10.157 -80.167 1.00 67.00 897 LEU A N 1
ATOM 6777 C CA . LEU A 1 897 ? 48.976 10.035 -81.337 1.00 67.00 897 LEU A CA 1
ATOM 6778 C C . LEU A 1 897 ? 49.615 10.666 -82.587 1.00 67.00 897 LEU A C 1
ATOM 6780 O O . LEU A 1 897 ? 49.907 11.864 -82.609 1.00 67.00 897 LEU A O 1
ATOM 6784 N N . ILE A 1 898 ? 49.788 9.878 -83.654 1.00 65.25 898 ILE A N 1
ATOM 6785 C CA . ILE A 1 898 ? 50.347 10.319 -84.943 1.00 65.25 898 ILE A CA 1
ATOM 6786 C C . ILE A 1 898 ? 49.444 9.947 -86.135 1.00 65.25 898 ILE A C 1
ATOM 6788 O O . ILE A 1 898 ? 48.446 9.241 -86.011 1.00 65.25 898 ILE A O 1
ATOM 6792 N N . CYS A 1 899 ? 49.803 10.424 -87.328 1.00 54.88 899 CYS A N 1
ATOM 6793 C CA . CYS A 1 899 ? 49.231 9.951 -88.593 1.00 54.88 899 CYS A CA 1
ATOM 6794 C C . CYS A 1 899 ? 50.094 8.797 -89.143 1.00 54.88 899 CYS A C 1
ATOM 6796 O O . CYS A 1 899 ? 51.320 8.838 -89.009 1.00 54.88 899 CYS A O 1
ATOM 6798 N N . SER A 1 900 ? 49.485 7.769 -89.747 1.00 63.81 900 SER A N 1
ATOM 6799 C CA . SER A 1 900 ? 50.199 6.564 -90.216 1.00 63.81 900 SER A CA 1
ATOM 6800 C C . SER A 1 900 ? 51.375 6.866 -91.147 1.00 63.81 900 SER A C 1
ATOM 6802 O O . SER A 1 900 ? 51.274 7.675 -92.071 1.00 63.81 900 SER A O 1
ATOM 6804 N N . GLY A 1 901 ? 52.467 6.116 -90.972 1.00 61.69 901 GLY A N 1
ATOM 6805 C CA . GLY A 1 901 ? 53.630 6.147 -91.861 1.00 61.69 901 GLY A CA 1
ATOM 6806 C C . GLY A 1 901 ? 54.629 7.268 -91.567 1.00 61.69 901 GLY A C 1
ATOM 6807 O O . GLY A 1 901 ? 55.625 7.393 -92.282 1.00 61.69 901 GLY A O 1
ATOM 6808 N N . PHE A 1 902 ? 54.407 8.060 -90.515 1.00 66.00 902 PHE A N 1
ATOM 6809 C CA . PHE A 1 902 ? 55.412 8.969 -89.967 1.00 66.00 902 PHE A CA 1
ATOM 6810 C C . PHE A 1 902 ? 56.281 8.240 -88.917 1.00 66.00 902 PHE A C 1
ATOM 6812 O O . PHE A 1 902 ? 55.752 7.458 -88.125 1.00 66.00 902 PHE A O 1
ATOM 6819 N N . PRO A 1 903 ? 57.613 8.441 -88.907 1.00 71.50 903 PRO A N 1
ATOM 6820 C CA . PRO A 1 903 ? 58.509 7.783 -87.958 1.00 71.50 903 PRO A CA 1
ATOM 6821 C C . PRO A 1 903 ? 58.486 8.458 -86.580 1.00 71.50 903 PRO A C 1
ATOM 6823 O O . PRO A 1 903 ? 58.368 9.681 -86.486 1.00 71.50 903 PRO A O 1
ATOM 6826 N N . LEU A 1 904 ? 58.679 7.662 -85.525 1.00 74.06 904 LEU A N 1
ATOM 6827 C CA . LEU A 1 904 ? 58.756 8.113 -84.133 1.00 74.06 904 LEU A CA 1
ATOM 6828 C C . LEU A 1 904 ? 59.903 7.390 -83.406 1.00 74.06 904 LEU A C 1
ATOM 6830 O O . LEU A 1 904 ? 60.183 6.222 -83.678 1.00 74.06 904 LEU A O 1
ATOM 6834 N N . THR A 1 905 ? 60.571 8.076 -82.481 1.00 80.50 905 THR A N 1
ATOM 6835 C CA . THR A 1 905 ? 61.537 7.465 -81.551 1.00 80.50 905 THR A CA 1
ATOM 6836 C C . THR A 1 905 ? 60.857 7.297 -80.204 1.00 80.50 905 THR A C 1
ATOM 6838 O O . THR A 1 905 ? 60.198 8.230 -79.758 1.00 80.50 905 THR A O 1
ATOM 6841 N N . LEU A 1 906 ? 61.015 6.132 -79.581 1.00 82.56 906 LEU A N 1
ATOM 6842 C CA . LEU A 1 906 ? 60.554 5.855 -78.222 1.00 82.56 906 LEU A CA 1
ATOM 6843 C C . LEU A 1 906 ? 61.730 6.030 -77.260 1.00 82.56 906 LEU A C 1
ATOM 6845 O O . LEU A 1 906 ? 62.875 5.785 -77.646 1.00 82.56 906 LEU A O 1
ATOM 6849 N N . GLU A 1 907 ? 61.465 6.404 -76.011 1.00 79.19 907 GLU A N 1
ATOM 6850 C CA . GLU A 1 907 ? 62.511 6.613 -75.005 1.00 79.19 907 GLU A CA 1
ATOM 6851 C C . GLU A 1 907 ? 62.116 6.007 -73.651 1.00 79.19 907 GLU A C 1
ATOM 6853 O O . GLU A 1 907 ? 60.961 6.092 -73.241 1.00 79.19 907 GLU A O 1
ATOM 6858 N N . ALA A 1 908 ? 63.079 5.398 -72.954 1.00 78.62 908 ALA A N 1
ATOM 6859 C CA . ALA A 1 908 ? 62.945 4.907 -71.582 1.00 78.62 908 ALA A CA 1
ATOM 6860 C C . ALA A 1 908 ? 64.175 5.294 -70.741 1.00 78.62 908 ALA A C 1
ATOM 6862 O O . ALA A 1 908 ? 65.263 5.510 -71.272 1.00 78.62 908 ALA A O 1
ATOM 6863 N N . TYR A 1 909 ? 64.036 5.387 -69.419 1.00 78.50 909 TYR A N 1
ATOM 6864 C CA . TYR A 1 909 ? 65.108 5.799 -68.502 1.00 78.50 909 TYR A CA 1
ATOM 6865 C C . TYR A 1 909 ? 65.036 5.039 -67.168 1.00 78.50 909 TYR A C 1
ATOM 6867 O O . TYR A 1 909 ? 63.998 4.492 -66.822 1.00 78.50 909 TYR A O 1
ATOM 6875 N N . GLY A 1 910 ? 66.133 5.022 -66.401 1.00 72.62 910 GLY A N 1
ATOM 6876 C CA . GLY A 1 910 ? 66.201 4.483 -65.030 1.00 72.62 910 GLY A CA 1
ATOM 6877 C C . GLY A 1 910 ? 66.626 3.014 -64.891 1.00 72.62 910 GLY A C 1
ATOM 6878 O O . GLY A 1 910 ? 67.331 2.675 -63.942 1.00 72.62 910 GLY A O 1
ATOM 6879 N N . GLY A 1 911 ? 66.268 2.155 -65.847 1.00 74.25 911 GLY A N 1
ATOM 6880 C CA . GLY A 1 911 ? 66.571 0.720 -65.822 1.00 74.25 911 GLY A CA 1
ATOM 6881 C C . GLY A 1 911 ? 68.054 0.355 -65.931 1.00 74.25 911 GLY A C 1
ATOM 6882 O O . GLY A 1 911 ? 68.847 1.040 -66.582 1.00 74.25 911 GLY A O 1
ATOM 6883 N N . SER A 1 912 ? 68.411 -0.794 -65.345 1.00 75.81 912 SER A N 1
ATOM 6884 C CA . SER A 1 912 ? 69.729 -1.433 -65.516 1.00 75.81 912 SER A CA 1
ATOM 6885 C C . SER A 1 912 ? 69.843 -2.217 -66.832 1.00 75.81 912 SER A C 1
ATOM 6887 O O . SER A 1 912 ? 70.937 -2.390 -67.370 1.00 75.81 912 SER A O 1
ATOM 6889 N N . SER A 1 913 ? 68.702 -2.656 -67.366 1.00 76.69 913 SER A N 1
ATOM 6890 C CA . SER A 1 913 ? 68.525 -3.161 -68.727 1.00 76.69 913 SER A CA 1
ATOM 6891 C C . SER A 1 913 ? 67.093 -2.881 -69.196 1.00 76.69 913 SER A C 1
ATOM 6893 O O . SER A 1 913 ? 66.195 -2.705 -68.369 1.00 76.69 913 SER A O 1
ATOM 6895 N N . TYR A 1 914 ? 66.912 -2.810 -70.517 1.00 81.94 914 TYR A N 1
ATOM 6896 C CA . TYR A 1 914 ? 65.646 -2.511 -71.188 1.00 81.94 914 TYR A CA 1
ATOM 6897 C C . TYR A 1 914 ? 65.395 -3.590 -72.239 1.00 81.94 914 TYR A C 1
ATOM 6899 O O . TYR A 1 914 ? 66.292 -3.901 -73.029 1.00 81.94 914 TYR A O 1
ATOM 6907 N N . ASN A 1 915 ? 64.191 -4.145 -72.253 1.00 79.38 915 ASN A N 1
ATOM 6908 C CA . ASN A 1 915 ? 63.782 -5.189 -73.181 1.00 79.38 915 ASN A CA 1
ATOM 6909 C C . ASN A 1 915 ? 62.451 -4.774 -73.824 1.00 79.38 915 ASN A C 1
ATOM 6911 O O . ASN A 1 915 ? 61.380 -5.021 -73.273 1.00 79.38 915 ASN A O 1
ATOM 6915 N N . TRP A 1 916 ? 62.523 -4.079 -74.965 1.00 79.19 916 TRP A N 1
ATOM 6916 C CA . TRP A 1 916 ? 61.331 -3.714 -75.729 1.00 79.19 916 TRP A CA 1
ATOM 6917 C C . TRP A 1 916 ? 60.804 -4.925 -76.498 1.00 79.19 916 TRP A C 1
ATOM 6919 O O . TRP A 1 916 ? 61.556 -5.609 -77.201 1.00 79.19 916 TRP A O 1
ATOM 6929 N N . GLN A 1 917 ? 59.497 -5.170 -76.412 1.00 75.31 917 GLN A N 1
ATOM 6930 C CA . GLN A 1 917 ? 58.853 -6.269 -77.121 1.00 75.31 917 GLN A CA 1
ATOM 6931 C C . GLN A 1 917 ? 58.991 -6.069 -78.640 1.00 75.31 917 GLN A C 1
ATOM 6933 O O . GLN A 1 917 ? 58.538 -5.075 -79.206 1.00 75.31 917 GLN A O 1
ATOM 6938 N N . SER A 1 918 ? 59.659 -7.013 -79.307 1.00 59.50 918 SER A N 1
ATOM 6939 C CA . SER A 1 918 ? 60.159 -6.827 -80.672 1.00 59.50 918 SER A CA 1
ATOM 6940 C C . SER A 1 918 ? 59.056 -6.801 -81.740 1.00 59.50 918 SER A C 1
ATOM 6942 O O . SER A 1 918 ? 58.512 -7.850 -82.096 1.00 59.50 918 SER A O 1
ATOM 6944 N N . ASP A 1 919 ? 58.809 -5.626 -82.318 1.00 66.69 919 ASP A N 1
ATOM 6945 C CA . ASP A 1 919 ? 57.970 -5.425 -83.506 1.00 66.69 919 ASP A CA 1
ATOM 6946 C C . ASP A 1 919 ? 58.815 -5.386 -84.807 1.00 66.69 919 ASP A C 1
ATOM 6948 O O . ASP A 1 919 ? 59.932 -4.861 -84.782 1.00 66.69 919 ASP A O 1
ATOM 6952 N N . PRO A 1 920 ? 58.327 -5.881 -85.968 1.00 65.44 920 PRO A N 1
ATOM 6953 C CA . PRO A 1 920 ? 59.076 -5.861 -87.232 1.00 65.44 920 PRO A CA 1
ATOM 6954 C C . PRO A 1 920 ? 59.446 -4.472 -87.785 1.00 65.44 920 PRO A C 1
ATOM 6956 O O . PRO A 1 920 ? 60.307 -4.391 -88.663 1.00 65.44 920 PRO A O 1
ATOM 6959 N N . SER A 1 921 ? 58.803 -3.394 -87.324 1.00 64.19 921 SER A N 1
ATOM 6960 C CA . SER A 1 921 ? 59.138 -2.005 -87.671 1.00 64.19 921 SER A CA 1
ATOM 6961 C C . SER A 1 921 ? 60.129 -1.350 -86.698 1.00 64.19 921 SER A C 1
ATOM 6963 O O . SER A 1 921 ? 60.668 -0.285 -87.010 1.00 64.19 921 SER A O 1
ATOM 6965 N N . MET A 1 922 ? 60.401 -1.980 -85.548 1.00 77.69 922 MET A N 1
ATOM 6966 C CA . MET A 1 922 ? 61.266 -1.436 -84.504 1.00 77.69 922 MET A CA 1
ATOM 6967 C C . MET A 1 922 ? 62.751 -1.704 -84.781 1.00 77.69 922 MET A C 1
ATOM 6969 O O . MET A 1 922 ? 63.176 -2.836 -85.017 1.00 77.69 922 MET A O 1
ATOM 6973 N N . GLN A 1 923 ? 63.575 -0.663 -84.667 1.00 75.19 923 GLN A N 1
ATOM 6974 C CA . GLN A 1 923 ? 65.031 -0.769 -84.732 1.00 75.19 923 GLN A CA 1
ATOM 6975 C C . GLN A 1 923 ? 65.655 -0.650 -83.336 1.00 75.19 923 GLN A C 1
ATOM 6977 O O . GLN A 1 923 ? 65.435 0.329 -82.628 1.00 75.19 923 GLN A O 1
ATOM 6982 N N . ASN A 1 924 ? 66.501 -1.629 -82.995 1.00 73.38 924 ASN A N 1
ATOM 6983 C CA . ASN A 1 924 ? 67.251 -1.753 -81.734 1.00 73.38 924 ASN A CA 1
ATOM 6984 C C . ASN A 1 924 ? 66.392 -1.973 -80.457 1.00 73.38 924 ASN A C 1
ATOM 6986 O O . ASN A 1 924 ? 66.552 -1.223 -79.499 1.00 73.38 924 ASN A O 1
ATOM 6990 N N . PRO A 1 925 ? 65.543 -3.021 -80.375 1.00 74.38 925 PRO A N 1
ATOM 6991 C CA . PRO A 1 925 ? 64.658 -3.276 -79.221 1.00 74.38 925 PRO A CA 1
ATOM 6992 C C . PRO A 1 925 ? 65.363 -3.536 -77.872 1.00 74.38 925 PRO A C 1
ATOM 6994 O O . PRO A 1 925 ? 64.766 -3.362 -76.819 1.00 74.38 925 PRO A O 1
ATOM 6997 N N . GLY A 1 926 ? 66.644 -3.917 -77.862 1.00 74.62 926 GLY A N 1
ATOM 6998 C CA . GLY A 1 926 ? 67.444 -4.009 -76.626 1.00 74.62 926 GLY A CA 1
ATOM 6999 C C . GLY A 1 926 ? 68.089 -2.681 -76.198 1.00 74.62 926 GLY A C 1
ATOM 7000 O O . GLY A 1 926 ? 69.101 -2.697 -75.500 1.00 74.62 926 GLY A O 1
ATOM 7001 N N . SER A 1 927 ? 67.602 -1.547 -76.710 1.00 78.44 927 SER A N 1
ATOM 7002 C CA . SER A 1 927 ? 68.161 -0.209 -76.489 1.00 78.44 927 SER A CA 1
ATOM 7003 C C . SER A 1 927 ? 67.268 0.627 -75.580 1.00 78.44 927 SER A C 1
ATOM 7005 O O . SER A 1 927 ? 66.067 0.406 -75.462 1.00 78.44 927 SER A O 1
ATOM 7007 N N . GLN A 1 928 ? 67.872 1.653 -74.992 1.00 80.56 928 GLN A N 1
ATOM 7008 C CA . GLN A 1 928 ? 67.175 2.683 -74.237 1.00 80.56 928 GLN A CA 1
ATOM 7009 C C . GLN A 1 928 ? 66.220 3.520 -75.118 1.00 80.56 928 GLN A C 1
ATOM 7011 O O . GLN A 1 928 ? 65.188 3.984 -74.640 1.00 80.56 928 GLN A O 1
ATOM 7016 N N . THR A 1 929 ? 66.562 3.703 -76.400 1.00 80.25 929 THR A N 1
ATOM 7017 C CA . THR A 1 929 ? 65.817 4.554 -77.345 1.00 80.25 929 THR A CA 1
ATOM 7018 C C . THR A 1 929 ? 65.630 3.892 -78.725 1.00 80.25 929 THR A C 1
ATOM 7020 O O . THR A 1 929 ? 66.398 4.155 -79.659 1.00 80.25 929 THR A O 1
ATOM 7023 N N . PRO A 1 930 ? 64.669 2.962 -78.890 1.00 81.88 930 PRO A N 1
ATOM 7024 C CA . PRO A 1 930 ? 64.379 2.351 -80.184 1.00 81.88 930 PRO A CA 1
ATOM 7025 C C . PRO A 1 930 ? 63.574 3.287 -81.102 1.00 81.88 930 PRO A C 1
ATOM 7027 O O . PRO A 1 930 ? 62.798 4.128 -80.654 1.00 81.88 930 PRO A O 1
ATOM 7030 N N . THR A 1 931 ? 63.719 3.118 -82.417 1.00 77.38 931 THR A N 1
ATOM 7031 C CA . THR A 1 931 ? 62.944 3.873 -83.422 1.00 77.38 931 THR A CA 1
ATOM 7032 C C . THR A 1 931 ? 61.914 2.969 -84.085 1.00 77.38 931 THR A C 1
ATOM 7034 O O . THR A 1 931 ? 62.238 1.839 -84.451 1.00 77.38 931 THR A O 1
ATOM 7037 N N . VAL A 1 932 ? 60.695 3.474 -84.272 1.00 78.62 932 VAL A N 1
ATOM 7038 C CA . VAL A 1 932 ? 59.551 2.771 -84.870 1.00 78.62 932 VAL A CA 1
ATOM 7039 C C . VAL A 1 932 ? 58.961 3.573 -86.034 1.00 78.62 932 VAL A C 1
ATOM 7041 O O . VAL A 1 932 ? 59.213 4.770 -86.199 1.00 78.62 932 VAL A O 1
ATOM 7044 N N . THR A 1 933 ? 58.178 2.931 -86.899 1.00 69.69 933 THR A N 1
ATOM 7045 C CA . THR A 1 933 ? 57.421 3.626 -87.962 1.00 69.69 933 THR A CA 1
ATOM 7046 C C . THR A 1 933 ? 56.088 2.907 -88.198 1.00 69.69 933 THR A C 1
ATOM 7048 O O . THR A 1 933 ? 55.927 2.208 -89.206 1.00 69.69 933 THR A O 1
ATOM 7051 N N . PRO A 1 934 ? 55.146 3.001 -87.239 1.00 69.31 934 PRO A N 1
ATOM 7052 C CA . PRO A 1 934 ? 53.882 2.286 -87.318 1.00 69.31 934 PRO A CA 1
ATOM 7053 C C . PRO A 1 934 ? 52.992 2.797 -88.459 1.00 69.31 934 PRO A C 1
ATOM 7055 O O . PRO A 1 934 ? 52.951 3.984 -88.789 1.00 69.31 934 PRO A O 1
ATOM 7058 N N . ASN A 1 935 ? 52.253 1.858 -89.053 1.00 65.56 935 ASN A N 1
ATOM 7059 C CA . ASN A 1 935 ? 51.205 2.127 -90.048 1.00 65.56 935 ASN A CA 1
ATOM 7060 C C . ASN A 1 935 ? 49.797 1.746 -89.536 1.00 65.56 935 ASN A C 1
ATOM 7062 O O . ASN A 1 935 ? 48.807 1.898 -90.249 1.00 65.56 935 ASN A O 1
ATOM 7066 N N . ASN A 1 936 ? 49.734 1.217 -88.311 1.00 71.00 936 ASN A N 1
ATOM 7067 C CA . ASN A 1 936 ? 48.539 0.960 -87.512 1.00 71.00 936 ASN A CA 1
ATOM 7068 C C . ASN A 1 936 ? 48.896 1.282 -86.050 1.00 71.00 936 ASN A C 1
ATOM 7070 O O . ASN A 1 936 ? 50.064 1.138 -85.670 1.00 71.00 936 ASN A O 1
ATOM 7074 N N . SER A 1 937 ? 47.911 1.649 -85.229 1.00 72.56 937 SER A N 1
ATOM 7075 C CA . SER A 1 937 ? 48.100 1.900 -83.797 1.00 72.56 937 SER A CA 1
ATOM 7076 C C . SER A 1 937 ? 48.773 0.711 -83.107 1.00 72.56 937 SER A C 1
ATOM 7078 O O . SER A 1 937 ? 48.261 -0.405 -83.171 1.00 72.56 937 SER A O 1
ATOM 7080 N N . THR A 1 938 ? 49.928 0.938 -82.479 1.00 74.81 938 THR A N 1
ATOM 7081 C CA . THR A 1 938 ? 50.761 -0.128 -81.899 1.00 74.81 938 THR A CA 1
ATOM 7082 C C . THR A 1 938 ? 51.162 0.228 -80.470 1.00 74.81 938 THR A C 1
ATOM 7084 O O . THR A 1 938 ? 51.769 1.272 -80.236 1.00 74.81 938 THR A O 1
ATOM 7087 N N . MET A 1 939 ? 50.838 -0.654 -79.521 1.00 76.69 939 MET A N 1
ATOM 7088 C CA . MET A 1 939 ? 51.419 -0.637 -78.176 1.00 76.69 939 MET A CA 1
ATOM 7089 C C . MET A 1 939 ? 52.855 -1.156 -78.247 1.00 76.69 939 MET A C 1
ATOM 7091 O O . MET A 1 939 ? 53.075 -2.271 -78.725 1.00 76.69 939 MET A O 1
ATOM 7095 N N . TYR A 1 940 ? 53.817 -0.396 -77.729 1.00 80.31 940 TYR A N 1
ATOM 7096 C CA . TYR A 1 940 ? 55.187 -0.867 -77.545 1.00 80.31 940 TYR A CA 1
ATOM 7097 C C . TYR A 1 940 ? 55.478 -1.018 -76.055 1.00 80.31 940 TYR A C 1
ATOM 7099 O O . TYR A 1 940 ? 55.603 -0.033 -75.330 1.00 80.31 940 TYR A O 1
ATOM 7107 N N . TYR A 1 941 ? 55.579 -2.268 -75.612 1.00 78.88 941 TYR A N 1
ATOM 7108 C CA . TYR A 1 941 ? 55.893 -2.629 -74.232 1.00 78.88 941 TYR A CA 1
ATOM 7109 C C . TYR A 1 941 ? 57.405 -2.648 -74.008 1.00 78.88 941 TYR A C 1
ATOM 7111 O O . TYR A 1 941 ? 58.149 -3.149 -74.857 1.00 78.88 941 TYR A O 1
ATOM 7119 N N . VAL A 1 942 ? 57.845 -2.156 -72.851 1.00 82.06 942 VAL A N 1
ATOM 7120 C CA . VAL A 1 942 ? 59.221 -2.259 -72.365 1.00 82.06 942 VAL A CA 1
ATOM 7121 C C . VAL A 1 942 ? 59.248 -2.866 -70.970 1.00 82.06 942 VAL A C 1
ATOM 7123 O O . VAL A 1 942 ? 58.628 -2.375 -70.031 1.00 82.06 942 VAL A O 1
ATOM 7126 N N . GLU A 1 943 ? 60.015 -3.940 -70.838 1.00 82.69 943 GLU A N 1
ATOM 7127 C CA . GLU A 1 943 ? 60.381 -4.520 -69.553 1.00 82.69 943 GLU A CA 1
ATOM 7128 C C . GLU A 1 943 ? 61.657 -3.818 -69.054 1.00 82.69 943 GLU A C 1
ATOM 7130 O O . GLU A 1 943 ? 62.710 -3.858 -69.703 1.00 82.69 943 GLU A O 1
ATOM 7135 N N . ILE A 1 944 ? 61.552 -3.130 -67.914 1.00 80.19 944 ILE A N 1
ATOM 7136 C CA . ILE A 1 944 ? 62.612 -2.328 -67.294 1.00 80.19 944 ILE A CA 1
ATOM 7137 C C . ILE A 1 944 ? 63.037 -3.013 -65.993 1.00 80.19 944 ILE A C 1
ATOM 7139 O O . ILE A 1 944 ? 62.357 -2.939 -64.968 1.00 80.19 944 ILE A O 1
ATOM 7143 N N . THR A 1 945 ? 64.192 -3.683 -66.019 1.00 79.25 945 THR A N 1
ATOM 7144 C CA . THR A 1 945 ? 64.721 -4.385 -64.838 1.00 79.25 945 THR A CA 1
ATOM 7145 C C . THR A 1 945 ? 65.590 -3.450 -63.998 1.00 79.25 945 THR A C 1
ATOM 7147 O O . THR A 1 945 ? 66.604 -2.921 -64.476 1.00 79.25 945 THR A O 1
ATOM 7150 N N . MET A 1 946 ? 65.224 -3.261 -62.730 1.00 77.38 946 MET A N 1
ATOM 7151 C CA . MET A 1 946 ? 65.930 -2.380 -61.795 1.00 77.38 946 MET A CA 1
ATOM 7152 C C . MET A 1 946 ? 67.053 -3.074 -61.026 1.00 77.38 946 MET A C 1
ATOM 7154 O O . MET A 1 946 ? 67.088 -4.294 -60.885 1.00 77.38 946 MET A O 1
ATOM 7158 N N . ALA A 1 947 ? 67.958 -2.269 -60.460 1.00 69.19 947 ALA A N 1
ATOM 7159 C CA . ALA A 1 947 ? 69.008 -2.755 -59.562 1.00 69.19 947 ALA A CA 1
ATOM 7160 C C . ALA A 1 947 ? 68.465 -3.303 -58.221 1.00 69.19 947 ALA A C 1
ATOM 7162 O O . ALA A 1 947 ? 69.188 -4.015 -57.527 1.00 69.19 947 ALA A O 1
ATOM 7163 N N . SER A 1 948 ? 67.210 -2.992 -57.870 1.00 66.81 948 SER A N 1
ATOM 7164 C CA . SER A 1 948 ? 66.465 -3.566 -56.739 1.00 66.81 948 SER A CA 1
ATOM 7165 C C . SER A 1 948 ? 66.019 -5.015 -56.970 1.00 66.81 948 SER A C 1
ATOM 7167 O O . SER A 1 948 ? 65.773 -5.737 -56.008 1.00 66.81 948 SER A O 1
ATOM 7169 N N . GLY A 1 949 ? 65.908 -5.445 -58.232 1.00 66.38 949 GLY A N 1
ATOM 7170 C CA . GLY A 1 949 ? 65.250 -6.693 -58.623 1.00 66.38 949 GLY A CA 1
ATOM 7171 C C . GLY A 1 949 ? 63.753 -6.552 -58.927 1.00 66.38 949 GLY A C 1
ATOM 7172 O O . GLY A 1 949 ? 63.187 -7.485 -59.493 1.00 66.38 949 GLY A O 1
ATOM 7173 N N . CYS A 1 950 ? 63.119 -5.405 -58.641 1.00 70.56 950 CYS A N 1
ATOM 7174 C CA . CYS A 1 950 ? 61.781 -5.116 -59.161 1.00 70.56 950 CYS A CA 1
ATOM 7175 C C . CYS A 1 950 ? 61.839 -5.005 -60.699 1.00 70.56 950 CYS A C 1
ATOM 7177 O O . CYS A 1 950 ? 62.730 -4.355 -61.264 1.00 70.56 950 CYS A O 1
ATOM 7179 N N . ILE A 1 951 ? 60.883 -5.642 -61.376 1.00 73.81 951 ILE A N 1
ATOM 7180 C CA . ILE A 1 951 ? 60.689 -5.549 -62.826 1.00 73.81 951 ILE A CA 1
ATOM 7181 C C . ILE A 1 951 ? 59.489 -4.642 -63.056 1.00 73.81 951 ILE A C 1
ATOM 7183 O O . ILE A 1 951 ? 58.377 -4.976 -62.650 1.00 73.81 951 ILE A O 1
ATOM 7187 N N . TYR A 1 952 ? 59.711 -3.510 -63.716 1.00 76.38 952 TYR A N 1
ATOM 7188 C CA . TYR A 1 952 ? 58.640 -2.601 -64.097 1.00 76.38 952 TYR A CA 1
ATOM 7189 C C . TYR A 1 952 ? 58.350 -2.788 -65.580 1.00 76.38 952 TYR A C 1
ATOM 7191 O O . TYR A 1 952 ? 59.212 -2.548 -66.425 1.00 76.38 952 TYR A O 1
ATOM 7199 N N . ASN A 1 953 ? 57.140 -3.246 -65.886 1.00 77.12 953 ASN A N 1
ATOM 7200 C CA . ASN A 1 953 ? 56.621 -3.230 -67.244 1.00 77.12 953 ASN A CA 1
ATOM 7201 C C . ASN A 1 953 ? 55.915 -1.899 -67.462 1.00 77.12 953 ASN A C 1
ATOM 7203 O O . ASN A 1 953 ? 55.041 -1.525 -66.682 1.00 77.12 953 ASN A O 1
ATOM 7207 N N . ASP A 1 954 ? 56.302 -1.211 -68.523 1.00 75.50 954 ASP A N 1
ATOM 7208 C CA . ASP A 1 954 ? 55.703 0.044 -68.953 1.00 75.50 954 ASP A CA 1
ATOM 7209 C C . ASP A 1 954 ? 55.448 -0.029 -70.465 1.00 75.50 954 ASP A C 1
ATOM 7211 O O . ASP A 1 954 ? 55.934 -0.938 -71.151 1.00 75.50 954 ASP A O 1
ATOM 7215 N N . SER A 1 955 ? 54.646 0.878 -71.005 1.00 80.62 955 SER A N 1
ATOM 7216 C CA . SER A 1 955 ? 54.266 0.830 -72.412 1.00 80.62 955 SER A CA 1
ATOM 7217 C C . SER A 1 955 ? 53.918 2.196 -72.958 1.00 80.62 955 SER A C 1
ATOM 7219 O O . SER A 1 955 ? 53.114 2.896 -72.358 1.00 80.62 955 SER A O 1
ATOM 7221 N N . VAL A 1 956 ? 54.435 2.497 -74.147 1.00 79.00 956 VAL A N 1
ATOM 7222 C CA . VAL A 1 956 ? 54.012 3.660 -74.928 1.00 79.00 956 VAL A CA 1
ATOM 7223 C C . VAL A 1 956 ? 53.081 3.202 -76.047 1.00 79.00 956 VAL A C 1
ATOM 7225 O O . VAL A 1 956 ? 53.446 2.386 -76.904 1.00 79.00 956 VAL A O 1
ATOM 7228 N N . PHE A 1 957 ? 51.856 3.714 -76.046 1.00 78.88 957 PHE A N 1
ATOM 7229 C CA . PHE A 1 957 ? 50.942 3.592 -77.167 1.00 78.88 957 PHE A CA 1
ATOM 7230 C C . PHE A 1 957 ? 51.323 4.607 -78.239 1.00 78.88 957 PHE A C 1
ATOM 7232 O O . PHE A 1 957 ? 51.301 5.820 -78.020 1.00 78.88 957 PHE A O 1
ATOM 7239 N N . VAL A 1 958 ? 51.647 4.111 -79.431 1.00 72.12 958 VAL A N 1
ATOM 7240 C CA . VAL A 1 958 ? 51.764 4.953 -80.622 1.00 72.12 958 VAL A CA 1
ATOM 7241 C C . VAL A 1 958 ? 50.529 4.716 -81.468 1.00 72.12 958 VAL A C 1
ATOM 7243 O O . VAL A 1 958 ? 50.491 3.826 -82.325 1.00 72.12 958 VAL A O 1
ATOM 7246 N N . GLU A 1 959 ? 49.487 5.487 -81.181 1.00 72.00 959 GLU A N 1
ATOM 7247 C CA . GLU A 1 959 ? 48.244 5.432 -81.936 1.00 72.00 959 GLU A CA 1
ATOM 7248 C C . GLU A 1 959 ? 48.453 6.051 -83.326 1.00 72.00 959 GLU A C 1
ATOM 7250 O O . GLU A 1 959 ? 49.035 7.129 -83.452 1.00 72.00 959 GLU A O 1
ATOM 7255 N N . THR A 1 960 ? 47.984 5.386 -84.390 1.00 61.34 960 THR A N 1
ATOM 7256 C CA . THR A 1 960 ? 48.050 5.929 -85.754 1.00 61.34 960 THR A CA 1
ATOM 7257 C C . THR A 1 960 ? 46.664 5.986 -86.381 1.00 61.34 960 THR A C 1
ATOM 7259 O O . THR A 1 960 ? 46.111 4.954 -86.774 1.00 61.34 960 THR A O 1
ATOM 7262 N N . ILE A 1 961 ? 46.112 7.189 -86.520 1.00 64.31 961 ILE A N 1
ATOM 7263 C CA . ILE A 1 961 ? 44.773 7.389 -87.087 1.00 64.31 961 ILE A CA 1
ATOM 7264 C C . ILE A 1 961 ? 44.822 7.700 -88.586 1.00 64.31 961 ILE A C 1
ATOM 7266 O O . ILE A 1 961 ? 45.647 8.481 -89.058 1.00 64.31 961 ILE A O 1
ATOM 7270 N N . ASN A 1 962 ? 43.901 7.075 -89.326 1.00 58.47 962 ASN A N 1
ATOM 7271 C CA . ASN A 1 962 ? 43.839 7.099 -90.794 1.00 58.47 962 ASN A CA 1
ATOM 7272 C C . ASN A 1 962 ? 42.512 7.665 -91.333 1.00 58.47 962 ASN A C 1
ATOM 7274 O O . ASN A 1 962 ? 42.260 7.630 -92.539 1.00 58.47 962 ASN A O 1
ATOM 7278 N N . SER A 1 963 ? 41.641 8.154 -90.448 1.00 59.84 963 SER A N 1
ATOM 7279 C CA . SER A 1 963 ? 40.277 8.580 -90.760 1.00 59.84 963 SER A CA 1
ATOM 7280 C C . SER A 1 963 ? 39.756 9.617 -89.763 1.00 59.84 963 SER A C 1
ATOM 7282 O O . SER A 1 963 ? 40.333 9.837 -88.698 1.00 59.84 963 SER A O 1
ATOM 7284 N N . LEU A 1 964 ? 38.612 10.213 -90.110 1.00 59.75 964 LEU A N 1
ATOM 7285 C CA . LEU A 1 964 ? 37.749 10.947 -89.180 1.00 59.75 964 LEU A CA 1
ATOM 7286 C C . LEU A 1 964 ? 37.407 10.088 -87.940 1.00 59.75 964 LEU A C 1
ATOM 7288 O O . LEU A 1 964 ? 37.440 8.854 -88.046 1.00 59.75 964 LEU A O 1
ATOM 7292 N N . PRO A 1 965 ? 37.088 10.712 -86.788 1.00 66.06 965 PRO A N 1
ATOM 7293 C CA . PRO A 1 965 ? 36.718 9.985 -85.577 1.00 66.06 965 PRO A CA 1
ATOM 7294 C C . PRO A 1 965 ? 35.443 9.164 -85.795 1.00 66.06 965 PRO A C 1
ATOM 7296 O O . PRO A 1 965 ? 34.523 9.603 -86.486 1.00 66.06 965 PRO A O 1
ATOM 7299 N N . VAL A 1 966 ? 35.391 7.974 -85.197 1.00 68.44 966 VAL A N 1
ATOM 7300 C CA . VAL A 1 966 ? 34.198 7.117 -85.184 1.00 68.44 966 VAL A CA 1
ATOM 7301 C C . VAL A 1 966 ? 33.616 7.186 -83.773 1.00 68.44 966 VAL A C 1
ATOM 7303 O O . VAL A 1 966 ? 34.284 6.720 -82.849 1.00 68.44 966 VAL A O 1
ATOM 7306 N N . PRO A 1 967 ? 32.436 7.799 -83.578 1.00 66.00 967 PRO A N 1
ATOM 7307 C CA . PRO A 1 967 ? 31.845 7.935 -82.257 1.00 66.00 967 PRO A CA 1
ATOM 7308 C C . PRO A 1 967 ? 31.391 6.573 -81.714 1.00 66.00 967 PRO A C 1
ATOM 7310 O O . PRO A 1 967 ? 30.988 5.686 -82.469 1.00 66.00 967 PRO A O 1
ATOM 7313 N N . SER A 1 968 ? 31.451 6.420 -80.393 1.00 72.69 968 SER A N 1
ATOM 7314 C CA . SER A 1 968 ? 30.816 5.326 -79.659 1.00 72.69 968 SER A CA 1
ATOM 7315 C C . SER A 1 968 ? 30.187 5.893 -78.394 1.00 72.69 968 SER A C 1
ATOM 7317 O O . SER A 1 968 ? 30.885 6.451 -77.547 1.00 72.69 968 SER A O 1
ATOM 7319 N N . MET A 1 969 ? 28.870 5.759 -78.280 1.00 77.88 969 MET A N 1
ATOM 7320 C CA . MET A 1 969 ? 28.059 6.366 -77.225 1.00 77.88 969 MET A CA 1
ATOM 7321 C C . MET A 1 969 ? 27.635 5.356 -76.160 1.00 77.88 969 MET A C 1
ATOM 7323 O O . MET A 1 969 ? 27.711 4.142 -76.344 1.00 77.88 969 MET A O 1
ATOM 7327 N N . THR A 1 970 ? 27.140 5.882 -75.042 1.00 77.31 970 THR A N 1
ATOM 7328 C CA . THR A 1 970 ? 26.244 5.133 -74.150 1.00 77.31 970 THR A CA 1
ATOM 7329 C C . THR A 1 970 ? 24.977 4.774 -74.928 1.00 77.31 970 THR A C 1
ATOM 7331 O O . THR A 1 970 ? 24.464 5.616 -75.661 1.00 77.31 970 THR A O 1
ATOM 7334 N N . ASN A 1 971 ? 24.494 3.537 -74.797 1.00 77.00 971 ASN A N 1
ATOM 7335 C CA . ASN A 1 971 ? 23.256 3.101 -75.449 1.00 77.00 971 ASN A CA 1
ATOM 7336 C C . ASN A 1 971 ? 22.034 3.851 -74.895 1.00 77.00 971 ASN A C 1
ATOM 7338 O O . ASN A 1 971 ? 22.060 4.325 -73.757 1.00 77.00 971 ASN A O 1
ATOM 7342 N N . ASP A 1 972 ? 20.951 3.869 -75.675 1.00 80.81 972 ASP A N 1
ATOM 7343 C CA . ASP A 1 972 ? 19.643 4.327 -75.204 1.00 80.81 972 ASP A CA 1
ATOM 7344 C C . ASP A 1 972 ? 19.218 3.545 -73.946 1.00 80.81 972 ASP A C 1
ATOM 7346 O O . ASP A 1 972 ? 19.443 2.334 -73.850 1.00 80.81 972 ASP A O 1
ATOM 7350 N N . THR A 1 973 ? 18.650 4.243 -72.961 1.00 74.44 973 THR A N 1
ATOM 7351 C CA . THR A 1 973 ? 18.447 3.709 -71.602 1.00 74.44 973 THR A CA 1
ATOM 7352 C C . THR A 1 973 ? 17.233 4.325 -70.900 1.00 74.44 973 THR A C 1
ATOM 7354 O O . THR A 1 973 ? 16.720 5.359 -71.329 1.00 74.44 973 THR A O 1
ATOM 7357 N N . THR A 1 974 ? 16.781 3.705 -69.810 1.00 77.69 974 THR A N 1
ATOM 7358 C CA . THR A 1 974 ? 15.535 4.033 -69.099 1.00 77.69 974 THR A CA 1
ATOM 7359 C C . THR A 1 974 ? 15.807 4.255 -67.607 1.00 77.69 974 THR A C 1
ATOM 7361 O O . THR A 1 974 ? 16.580 3.504 -67.016 1.00 77.69 974 THR A O 1
ATOM 7364 N N . ILE A 1 975 ? 15.180 5.271 -67.005 1.00 79.62 975 ILE A N 1
ATOM 7365 C CA . ILE A 1 975 ? 15.316 5.648 -65.583 1.00 79.62 975 ILE A CA 1
ATOM 7366 C C . ILE A 1 975 ? 13.952 5.975 -64.945 1.00 79.62 975 ILE A C 1
ATOM 7368 O O . ILE A 1 975 ? 12.980 6.239 -65.661 1.00 79.62 975 ILE A O 1
ATOM 7372 N N . CYS A 1 976 ? 13.867 5.989 -63.613 1.00 78.56 976 CYS A N 1
ATOM 7373 C CA . CYS A 1 976 ? 12.674 6.444 -62.899 1.00 78.56 976 CYS A CA 1
ATOM 7374 C C . CYS A 1 976 ? 12.634 7.984 -62.813 1.00 78.56 976 CYS A C 1
ATOM 7376 O O . CYS A 1 976 ? 13.656 8.673 -62.905 1.00 78.56 976 CYS A O 1
ATOM 7378 N N . LEU A 1 977 ? 11.435 8.552 -62.653 1.00 76.62 977 LEU A N 1
ATOM 7379 C CA . LEU A 1 977 ? 11.234 10.000 -62.540 1.00 76.62 977 LEU A CA 1
ATOM 7380 C C . LEU A 1 977 ? 11.907 10.576 -61.280 1.00 76.62 977 LEU A C 1
ATOM 7382 O O . LEU A 1 977 ? 11.359 10.509 -60.183 1.00 76.62 977 LEU A O 1
ATOM 7386 N N . GLY A 1 978 ? 13.077 11.191 -61.465 1.00 69.75 978 GLY A N 1
ATOM 7387 C CA . GLY A 1 978 ? 13.870 11.822 -60.402 1.00 69.75 978 GLY A CA 1
ATOM 7388 C C . GLY A 1 978 ? 15.347 11.422 -60.411 1.00 69.75 978 GLY A C 1
ATOM 7389 O O . GLY A 1 978 ? 16.175 12.170 -59.889 1.00 69.75 978 GLY A O 1
ATOM 7390 N N . ASP A 1 979 ? 15.684 10.298 -61.047 1.00 77.19 979 ASP A N 1
ATOM 7391 C CA . ASP A 1 979 ? 17.039 9.745 -61.066 1.00 77.19 979 ASP A CA 1
ATOM 7392 C C . ASP A 1 979 ? 18.059 10.642 -61.793 1.00 77.19 979 ASP A C 1
ATOM 7394 O O . ASP A 1 979 ? 17.747 11.387 -62.730 1.00 77.19 979 ASP A O 1
ATOM 7398 N N . GLN A 1 980 ? 19.328 10.514 -61.395 1.00 77.12 980 GLN A N 1
ATOM 7399 C CA . GLN A 1 980 ? 20.465 11.151 -62.058 1.00 77.12 980 GLN A CA 1
ATOM 7400 C C . GLN A 1 980 ? 21.338 10.101 -62.755 1.00 77.12 980 GLN A C 1
ATOM 7402 O O . GLN A 1 980 ? 21.803 9.150 -62.129 1.00 77.12 980 GLN A O 1
ATOM 7407 N N . ILE A 1 981 ? 21.630 10.311 -64.041 1.00 81.31 981 ILE A N 1
ATOM 7408 C CA . ILE A 1 981 ? 22.436 9.396 -64.861 1.00 81.31 981 ILE A CA 1
ATOM 7409 C C . ILE A 1 981 ? 23.699 10.078 -65.408 1.00 81.31 981 ILE A C 1
ATOM 7411 O O . ILE A 1 981 ? 23.746 11.293 -65.621 1.00 81.31 981 ILE A O 1
ATOM 7415 N N . THR A 1 982 ? 24.749 9.280 -65.623 1.00 82.50 982 THR A N 1
ATOM 7416 C CA . THR A 1 982 ? 26.000 9.704 -66.269 1.00 82.50 982 THR A CA 1
ATOM 7417 C C . THR A 1 982 ? 26.079 9.098 -67.666 1.00 82.50 982 THR A C 1
ATOM 7419 O O . THR A 1 982 ? 26.121 7.880 -67.816 1.00 82.50 982 THR A O 1
ATOM 7422 N N . LEU A 1 983 ? 26.119 9.952 -68.685 1.00 83.56 983 LEU A N 1
ATOM 7423 C CA . LEU A 1 983 ? 26.322 9.588 -70.083 1.00 83.56 983 LEU A CA 1
ATOM 7424 C C . LEU A 1 983 ? 27.814 9.651 -70.425 1.00 83.56 983 LEU A C 1
ATOM 7426 O O . LEU A 1 983 ? 28.558 10.461 -69.872 1.00 83.56 983 LEU A O 1
ATOM 7430 N N . SER A 1 984 ? 28.257 8.812 -71.356 1.00 81.00 984 SER A N 1
ATOM 7431 C CA . SER A 1 984 ? 29.646 8.735 -71.820 1.00 81.00 984 SER A CA 1
ATOM 7432 C C . SER A 1 984 ? 29.748 8.604 -73.342 1.00 81.00 984 SER A C 1
ATOM 7434 O O . SER A 1 984 ? 28.856 8.046 -73.988 1.00 81.00 984 SER A O 1
ATOM 7436 N N . ALA A 1 985 ? 30.836 9.138 -73.894 1.00 76.69 985 ALA A N 1
ATOM 7437 C CA . ALA A 1 985 ? 31.149 9.186 -75.316 1.00 76.69 985 ALA A CA 1
ATOM 7438 C C . ALA A 1 985 ? 32.636 8.884 -75.543 1.00 76.69 985 ALA A C 1
ATOM 7440 O O . ALA A 1 985 ? 33.493 9.319 -74.774 1.00 76.69 985 ALA A O 1
ATOM 7441 N N . GLN A 1 986 ? 32.949 8.165 -76.617 1.00 77.50 986 GLN A N 1
ATOM 7442 C CA . GLN A 1 986 ? 34.309 7.787 -77.006 1.00 77.50 986 GLN A CA 1
ATOM 7443 C C . GLN A 1 986 ? 34.517 7.999 -78.515 1.00 77.50 986 GLN A C 1
ATOM 7445 O O . GLN A 1 986 ? 33.549 8.143 -79.263 1.00 77.50 986 GLN A O 1
ATOM 7450 N N . GLY A 1 987 ? 35.776 8.014 -78.969 1.00 69.25 987 GLY A N 1
ATOM 7451 C CA . GLY A 1 987 ? 36.136 8.076 -80.396 1.00 69.25 987 GLY A CA 1
ATOM 7452 C C . GLY A 1 987 ? 36.973 9.284 -80.840 1.00 69.25 987 GLY A C 1
ATOM 7453 O O . GLY A 1 987 ? 37.311 9.381 -82.019 1.00 69.25 987 GLY A O 1
ATOM 7454 N N . GLY A 1 988 ? 37.332 10.202 -79.935 1.00 71.06 988 GLY A N 1
ATOM 7455 C CA . GLY A 1 988 ? 38.177 11.359 -80.255 1.00 71.06 988 GLY A CA 1
ATOM 7456 C C . GLY A 1 988 ? 38.933 11.969 -79.070 1.00 71.06 988 GLY A C 1
ATOM 7457 O O . GLY A 1 988 ? 38.951 11.436 -77.964 1.00 71.06 988 GLY A O 1
ATOM 7458 N N . THR A 1 989 ? 39.574 13.109 -79.327 1.00 71.38 989 THR A N 1
ATOM 7459 C CA . THR A 1 989 ? 40.426 13.856 -78.386 1.00 71.38 989 THR A CA 1
ATOM 7460 C C . THR A 1 989 ? 39.732 15.047 -77.716 1.00 71.38 989 THR A C 1
ATOM 7462 O O . THR A 1 989 ? 40.188 15.496 -76.669 1.00 71.38 989 THR A O 1
ATOM 7465 N N . THR A 1 990 ? 38.633 15.570 -78.275 1.00 73.12 990 THR A N 1
ATOM 7466 C CA . THR A 1 990 ? 37.775 16.569 -77.603 1.00 73.12 990 THR A CA 1
ATOM 7467 C C . THR A 1 990 ? 36.293 16.273 -77.833 1.00 73.12 990 THR A C 1
ATOM 7469 O O . THR A 1 990 ? 35.937 15.655 -78.837 1.00 73.12 990 THR A O 1
ATOM 7472 N N . TYR A 1 991 ? 35.456 16.708 -76.884 1.00 83.38 991 TYR A N 1
ATOM 7473 C CA . TYR A 1 991 ? 34.037 16.360 -76.762 1.00 83.38 991 TYR A CA 1
ATOM 7474 C C . TYR A 1 991 ? 33.233 17.575 -76.267 1.00 83.38 991 TYR A C 1
ATOM 7476 O O . TYR A 1 991 ? 33.631 18.179 -75.264 1.00 83.38 991 TYR A O 1
ATOM 7484 N N . ILE A 1 992 ? 32.117 17.910 -76.928 1.00 82.44 992 ILE A N 1
ATOM 7485 C CA . ILE A 1 992 ? 31.189 18.992 -76.537 1.00 82.44 992 ILE A CA 1
ATOM 7486 C C . ILE A 1 992 ? 29.745 18.475 -76.582 1.00 82.44 992 ILE A C 1
ATOM 7488 O O . ILE A 1 992 ? 29.294 18.022 -77.630 1.00 82.44 992 ILE A O 1
ATOM 7492 N N . TRP A 1 993 ? 29.010 18.569 -75.472 1.00 83.81 993 TRP A N 1
ATOM 7493 C CA . TRP A 1 993 ? 27.658 18.013 -75.316 1.00 83.81 993 TRP A CA 1
ATOM 7494 C C . TRP A 1 993 ? 26.546 19.072 -75.380 1.00 83.81 993 TRP A C 1
ATOM 7496 O O . TRP A 1 993 ? 26.731 20.228 -74.991 1.00 83.81 993 TRP A O 1
ATOM 7506 N N . SER A 1 994 ? 25.354 18.671 -75.834 1.00 79.88 994 SER A N 1
ATOM 7507 C CA . SER A 1 994 ? 24.164 19.530 -75.930 1.00 79.88 994 SER A CA 1
ATOM 7508 C C . SER A 1 994 ? 22.851 18.718 -75.853 1.00 79.88 994 SER A C 1
ATOM 7510 O O . SER A 1 994 ? 22.873 17.526 -76.149 1.00 79.88 994 SER A O 1
ATOM 7512 N N . PRO A 1 995 ? 21.696 19.315 -75.488 1.00 76.50 995 PRO A N 1
ATOM 7513 C CA . PRO A 1 995 ? 21.481 20.716 -75.124 1.00 76.50 995 PRO A CA 1
ATOM 7514 C C . PRO A 1 995 ? 21.954 21.035 -73.697 1.00 76.50 995 PRO A C 1
ATOM 7516 O O . PRO A 1 995 ? 21.743 20.279 -72.754 1.00 76.50 995 PRO A O 1
ATOM 7519 N N . THR A 1 996 ? 22.588 22.196 -73.527 1.00 77.25 996 THR A N 1
ATOM 7520 C CA . THR A 1 996 ? 23.306 22.552 -72.289 1.00 77.25 996 THR A CA 1
ATOM 7521 C C . THR A 1 996 ? 22.404 22.779 -71.072 1.00 77.25 996 THR A C 1
ATOM 7523 O O . THR A 1 996 ? 22.894 22.775 -69.951 1.00 77.25 996 THR A O 1
ATOM 7526 N N . ASN A 1 997 ? 21.094 22.965 -71.263 1.00 76.56 997 ASN A N 1
ATOM 7527 C CA . ASN A 1 997 ? 20.130 23.187 -70.181 1.00 76.56 997 ASN A CA 1
ATOM 7528 C C . ASN A 1 997 ? 19.633 21.897 -69.501 1.00 76.56 997 ASN A C 1
ATOM 7530 O O . ASN A 1 997 ? 18.809 21.993 -68.596 1.00 76.56 997 ASN A O 1
ATOM 7534 N N . LEU A 1 998 ? 20.071 20.720 -69.963 1.00 75.75 998 LEU A N 1
ATOM 7535 C CA . LEU A 1 998 ? 19.773 19.418 -69.347 1.00 75.75 998 LEU A CA 1
ATOM 7536 C C . LEU A 1 998 ? 21.016 18.780 -68.699 1.00 75.75 998 LEU A C 1
ATOM 7538 O O . LEU A 1 998 ? 20.921 17.688 -68.152 1.00 75.75 998 LEU A O 1
ATOM 7542 N N . LEU A 1 999 ? 22.186 19.421 -68.788 1.00 79.50 999 LEU A N 1
ATOM 7543 C CA . LEU A 1 999 ? 23.484 18.824 -68.468 1.00 79.50 999 LEU A CA 1
ATOM 7544 C C . LEU A 1 999 ? 24.210 19.622 -67.380 1.00 79.50 999 LEU A C 1
ATOM 7546 O O . LEU A 1 999 ? 24.280 20.848 -67.458 1.00 79.50 999 LEU A O 1
ATOM 7550 N N . THR A 1 1000 ? 24.809 18.943 -66.400 1.00 76.31 1000 THR A N 1
ATOM 7551 C CA . THR A 1 1000 ? 25.595 19.602 -65.336 1.00 76.31 1000 THR A CA 1
ATOM 7552 C C . THR A 1 1000 ? 27.023 19.944 -65.781 1.00 76.31 1000 THR A C 1
ATOM 7554 O O . THR A 1 1000 ? 27.605 20.917 -65.301 1.00 76.31 1000 THR A O 1
ATOM 7557 N N . ASN A 1 1001 ? 27.574 19.208 -66.752 1.00 74.88 1001 ASN A N 1
ATOM 7558 C CA . ASN A 1 1001 ? 28.806 19.541 -67.467 1.00 74.88 1001 ASN A CA 1
ATOM 7559 C C . ASN A 1 1001 ? 28.651 19.259 -68.973 1.00 74.88 1001 ASN A C 1
ATOM 7561 O O . ASN A 1 1001 ? 27.920 18.358 -69.373 1.00 74.88 1001 ASN A O 1
ATOM 7565 N N . ILE A 1 1002 ? 29.346 20.039 -69.809 1.00 78.38 1002 ILE A N 1
ATOM 7566 C CA . ILE A 1 1002 ? 29.178 20.006 -71.278 1.00 78.38 1002 ILE A CA 1
ATOM 7567 C C . ILE A 1 1002 ? 30.477 19.758 -72.058 1.00 78.38 1002 ILE A C 1
ATOM 7569 O O . ILE A 1 1002 ? 30.450 19.699 -73.282 1.00 78.38 1002 ILE A O 1
ATOM 7573 N N . ASN A 1 1003 ? 31.611 19.624 -71.368 1.00 76.56 1003 ASN A N 1
ATOM 7574 C CA . ASN A 1 1003 ? 32.928 19.398 -71.966 1.00 76.56 1003 ASN A CA 1
ATOM 7575 C C . ASN A 1 1003 ? 33.549 18.130 -71.365 1.00 76.56 1003 ASN A C 1
ATOM 7577 O O . ASN A 1 1003 ? 33.509 17.962 -70.144 1.00 76.56 1003 ASN A O 1
ATOM 7581 N N . GLY A 1 1004 ? 34.172 17.297 -72.203 1.00 74.12 1004 GLY A N 1
ATOM 7582 C CA . GLY A 1 1004 ? 34.824 16.043 -71.795 1.00 74.12 1004 GLY A CA 1
ATOM 7583 C C . GLY A 1 1004 ? 34.049 14.783 -72.198 1.00 74.12 1004 GLY A C 1
ATOM 7584 O O . GLY A 1 1004 ? 32.927 14.861 -72.686 1.00 74.12 1004 GLY A O 1
ATOM 7585 N N . ALA A 1 1005 ? 34.660 13.609 -72.022 1.00 75.31 1005 ALA A N 1
ATOM 7586 C CA . ALA A 1 1005 ? 34.138 12.323 -72.511 1.00 75.31 1005 ALA A CA 1
ATOM 7587 C C . ALA A 1 1005 ? 32.896 11.788 -71.755 1.00 75.31 1005 ALA A C 1
ATOM 7589 O O . ALA A 1 1005 ? 32.386 10.719 -72.079 1.00 75.31 1005 ALA A O 1
ATOM 7590 N N . SER A 1 1006 ? 32.398 12.506 -70.746 1.00 80.06 1006 SER A N 1
ATOM 7591 C CA . SER A 1 1006 ? 31.168 12.170 -70.019 1.00 80.06 1006 SER A CA 1
ATOM 7592 C C . SER A 1 1006 ? 30.386 13.421 -69.622 1.00 80.06 1006 SER A C 1
ATOM 7594 O O . SER A 1 1006 ? 30.970 14.495 -69.467 1.00 80.06 1006 SER A O 1
ATOM 7596 N N . ALA A 1 1007 ? 29.069 13.275 -69.471 1.00 81.44 1007 ALA A N 1
ATOM 7597 C CA . ALA A 1 1007 ? 28.140 14.329 -69.075 1.00 81.44 1007 ALA A CA 1
ATOM 7598 C C . ALA A 1 1007 ? 27.072 13.784 -68.112 1.00 81.44 1007 ALA A C 1
ATOM 7600 O O . ALA A 1 1007 ? 26.537 12.700 -68.337 1.00 81.44 1007 ALA A O 1
ATOM 7601 N N . GLN A 1 1008 ? 26.741 14.520 -67.049 1.00 80.81 1008 GLN A N 1
ATOM 7602 C CA . GLN A 1 1008 ? 25.683 14.141 -66.098 1.00 80.81 1008 GLN A CA 1
ATOM 7603 C C . GLN A 1 1008 ? 24.371 14.901 -66.324 1.00 80.81 1008 GLN A C 1
ATOM 7605 O O . GLN A 1 1008 ? 24.378 16.063 -66.732 1.00 80.81 1008 GLN A O 1
ATOM 7610 N N . THR A 1 1009 ? 23.241 14.239 -66.054 1.00 77.25 1009 THR A N 1
ATOM 7611 C CA . THR A 1 1009 ? 21.895 14.749 -66.360 1.00 77.25 1009 THR A CA 1
ATOM 7612 C C . THR A 1 1009 ? 20.817 14.171 -65.427 1.00 77.25 1009 THR A C 1
ATOM 7614 O O . THR A 1 1009 ? 20.947 13.043 -64.955 1.00 77.25 1009 THR A O 1
ATOM 7617 N N . ASN A 1 1010 ? 19.765 14.949 -65.148 1.00 71.56 1010 ASN A N 1
ATOM 7618 C CA . ASN A 1 1010 ? 18.650 14.629 -64.240 1.00 71.56 1010 ASN A CA 1
ATOM 7619 C C . ASN A 1 1010 ? 17.288 14.811 -64.948 1.00 71.56 1010 ASN A C 1
ATOM 7621 O O . ASN A 1 1010 ? 16.466 15.665 -64.605 1.00 71.56 1010 ASN A O 1
ATOM 7625 N N . ILE A 1 1011 ? 17.099 14.056 -66.028 1.00 74.12 1011 ILE A N 1
ATOM 7626 C CA . ILE A 1 1011 ? 16.048 14.267 -67.031 1.00 74.12 1011 ILE A CA 1
ATOM 7627 C C . ILE A 1 1011 ? 14.653 14.041 -66.432 1.00 74.12 1011 ILE A C 1
ATOM 7629 O O . ILE A 1 1011 ? 14.356 12.979 -65.905 1.00 74.12 1011 ILE A O 1
ATOM 7633 N N . GLN A 1 1012 ? 13.777 15.041 -66.565 1.00 75.00 1012 GLN A N 1
ATOM 7634 C CA . GLN A 1 1012 ? 12.403 15.013 -66.032 1.00 75.00 1012 GLN A CA 1
ATOM 7635 C C . GLN A 1 1012 ? 11.357 14.498 -67.043 1.00 75.00 1012 GLN A C 1
ATOM 7637 O O . GLN A 1 1012 ? 10.185 14.358 -66.711 1.00 75.00 1012 GLN A O 1
ATOM 7642 N N . SER A 1 1013 ? 11.751 14.263 -68.299 1.00 74.06 1013 SER A N 1
ATOM 7643 C CA . SER A 1 1013 ? 10.897 13.705 -69.357 1.00 74.06 1013 SER A CA 1
ATOM 7644 C C . SER A 1 1013 ? 11.752 13.224 -70.532 1.00 74.06 1013 SER A C 1
ATOM 7646 O O . SER A 1 1013 ? 12.677 13.944 -70.918 1.00 74.06 1013 SER A O 1
ATOM 7648 N N . THR A 1 1014 ? 11.424 12.073 -71.127 1.00 77.81 1014 THR A N 1
ATOM 7649 C CA . THR A 1 1014 ? 12.185 11.401 -72.202 1.00 77.81 1014 THR A CA 1
ATOM 7650 C C . THR A 1 1014 ? 12.819 12.363 -73.214 1.00 77.81 1014 THR A C 1
ATOM 7652 O O . THR A 1 1014 ? 12.117 13.121 -73.885 1.00 77.81 1014 THR A O 1
ATOM 7655 N N . SER A 1 1015 ? 14.153 12.355 -73.305 1.00 78.56 1015 SER A N 1
ATOM 7656 C CA . SER A 1 1015 ? 14.945 13.374 -74.012 1.00 78.56 1015 SER A CA 1
ATOM 7657 C C . SER A 1 1015 ? 16.120 12.775 -74.790 1.00 78.56 1015 SER A C 1
ATOM 7659 O O . SER A 1 1015 ? 16.716 11.786 -74.371 1.00 78.56 1015 SER A O 1
ATOM 7661 N N . GLN A 1 1016 ? 16.485 13.415 -75.906 1.00 83.44 1016 GLN A N 1
ATOM 7662 C CA . GLN A 1 1016 ? 17.654 13.066 -76.723 1.00 83.44 1016 GLN A CA 1
ATOM 7663 C C . GLN A 1 1016 ? 18.787 14.080 -76.511 1.00 83.44 1016 GLN A C 1
ATOM 7665 O O . GLN A 1 1016 ? 18.559 15.293 -76.522 1.00 83.44 1016 GLN A O 1
ATOM 7670 N N . ILE A 1 1017 ? 20.007 13.577 -76.332 1.00 84.50 1017 ILE A N 1
ATOM 7671 C CA . ILE A 1 1017 ? 21.223 14.338 -76.024 1.00 84.50 1017 ILE A CA 1
ATOM 7672 C C . ILE A 1 1017 ? 22.287 14.036 -77.087 1.00 84.50 1017 ILE A C 1
ATOM 7674 O O . ILE A 1 1017 ? 22.401 12.909 -77.558 1.00 84.50 1017 ILE A O 1
ATOM 7678 N N . PHE A 1 1018 ? 23.054 15.053 -77.479 1.00 80.62 1018 PHE A N 1
ATOM 7679 C CA . PHE A 1 1018 ? 23.998 15.036 -78.599 1.00 80.62 1018 PHE A CA 1
ATOM 7680 C C . PHE A 1 1018 ? 25.420 15.381 -78.143 1.00 80.62 1018 PHE A C 1
ATOM 7682 O O . PHE A 1 1018 ? 25.594 16.168 -77.209 1.00 80.62 1018 PHE A O 1
ATOM 7689 N N . VAL A 1 1019 ? 26.435 14.876 -78.850 1.00 85.12 1019 VAL A N 1
ATOM 7690 C CA . VAL A 1 1019 ? 27.849 15.218 -78.621 1.00 85.12 1019 VAL A CA 1
ATOM 7691 C C . VAL A 1 1019 ? 28.617 15.415 -79.933 1.00 85.12 1019 VAL A C 1
ATOM 7693 O O . VAL A 1 1019 ? 28.522 14.603 -80.852 1.00 85.12 1019 VAL A O 1
ATOM 7696 N N . GLU A 1 1020 ? 29.398 16.492 -80.024 1.00 78.88 1020 GLU A N 1
ATOM 7697 C CA . GLU A 1 1020 ? 30.420 16.690 -81.060 1.00 78.88 1020 GLU A CA 1
ATOM 7698 C C . GLU A 1 1020 ? 31.760 16.123 -80.579 1.00 78.88 1020 GLU A C 1
ATOM 7700 O O . GLU A 1 1020 ? 32.212 16.451 -79.481 1.00 78.88 1020 GLU A O 1
ATOM 7705 N N . ILE A 1 1021 ? 32.407 15.295 -81.403 1.00 81.75 1021 ILE A N 1
ATOM 7706 C CA . ILE A 1 1021 ? 33.648 14.570 -81.095 1.00 81.75 1021 ILE A CA 1
ATOM 7707 C C . ILE A 1 1021 ? 34.697 14.875 -82.172 1.00 81.75 1021 ILE A C 1
ATOM 7709 O O . ILE A 1 1021 ? 34.426 14.705 -83.363 1.00 81.75 1021 ILE A O 1
ATOM 7713 N N . SER A 1 1022 ? 35.906 15.305 -81.787 1.00 68.38 1022 SER A N 1
ATOM 7714 C CA . SER A 1 1022 ? 36.982 15.639 -82.742 1.00 68.38 1022 SER A CA 1
ATOM 7715 C C . SER A 1 1022 ? 38.327 14.975 -82.446 1.00 68.38 1022 SER A C 1
ATOM 7717 O O . SER A 1 1022 ? 38.694 14.794 -81.286 1.00 68.38 1022 SER A O 1
ATOM 7719 N N . ASN A 1 1023 ? 39.075 14.634 -83.499 1.00 71.19 1023 ASN A N 1
ATOM 7720 C CA . ASN A 1 1023 ? 40.448 14.124 -83.459 1.00 71.19 1023 ASN A CA 1
ATOM 7721 C C . ASN A 1 1023 ? 41.356 14.910 -84.445 1.00 71.19 1023 ASN A C 1
ATOM 7723 O O . ASN A 1 1023 ? 40.846 15.718 -85.227 1.00 71.19 1023 ASN A O 1
ATOM 7727 N N . PRO A 1 1024 ? 42.687 14.686 -84.473 1.00 62.00 1024 PRO A N 1
ATOM 7728 C CA . PRO A 1 1024 ? 43.609 15.382 -85.386 1.00 62.00 1024 PRO A CA 1
ATOM 7729 C C . PRO A 1 1024 ? 43.338 15.240 -86.899 1.00 62.00 1024 PRO A C 1
ATOM 7731 O O . PRO A 1 1024 ? 43.993 15.916 -87.693 1.00 62.00 1024 PRO A O 1
ATOM 7734 N N . CYS A 1 1025 ? 42.389 14.395 -87.318 1.00 53.50 1025 CYS A N 1
ATOM 7735 C CA . CYS A 1 1025 ? 41.935 14.260 -88.703 1.00 53.50 1025 CYS A CA 1
ATOM 7736 C C . CYS A 1 1025 ? 40.562 14.910 -88.988 1.00 53.50 1025 CYS A C 1
ATOM 7738 O O . CYS A 1 1025 ? 40.249 15.116 -90.162 1.00 53.50 1025 CYS A O 1
ATOM 7740 N N . GLY A 1 1026 ? 39.753 15.261 -87.976 1.00 63.16 1026 GLY A N 1
ATOM 7741 C CA . GLY A 1 1026 ? 38.494 16.010 -88.140 1.00 63.16 1026 GLY A CA 1
ATOM 7742 C C . GLY A 1 1026 ? 37.455 15.802 -87.025 1.00 63.16 1026 GLY A C 1
ATOM 7743 O O . GLY A 1 1026 ? 37.780 15.297 -85.955 1.00 63.16 1026 GLY A O 1
ATOM 7744 N N . THR A 1 1027 ? 36.197 16.187 -87.283 1.00 73.00 1027 THR A N 1
ATOM 7745 C CA . THR A 1 1027 ? 35.093 16.238 -86.293 1.00 73.00 1027 THR A CA 1
ATOM 7746 C C . THR A 1 1027 ? 33.830 15.535 -86.803 1.00 73.00 1027 THR A C 1
ATOM 7748 O O . THR A 1 1027 ? 33.531 15.614 -87.996 1.00 73.00 1027 THR A O 1
ATOM 7751 N N . VAL A 1 1028 ? 33.085 14.876 -85.907 1.00 72.12 1028 VAL A N 1
ATOM 7752 C CA . VAL A 1 1028 ? 31.814 14.155 -86.147 1.00 72.12 1028 VAL A CA 1
ATOM 7753 C C . VAL A 1 1028 ? 30.820 14.443 -84.996 1.00 72.12 1028 VAL A C 1
ATOM 7755 O O . VAL A 1 1028 ? 31.235 14.897 -83.934 1.00 72.12 1028 VAL A O 1
ATOM 7758 N N . LEU A 1 1029 ? 29.516 14.225 -85.208 1.00 79.00 1029 LEU A N 1
ATOM 7759 C CA . LEU A 1 1029 ? 28.415 14.438 -84.247 1.00 79.00 1029 LEU A CA 1
ATOM 7760 C C . LEU A 1 1029 ? 27.639 13.121 -84.041 1.00 79.00 1029 LEU A C 1
ATOM 7762 O O . LEU A 1 1029 ? 27.396 12.426 -85.028 1.00 79.00 1029 LEU A O 1
ATOM 7766 N N . ASP A 1 1030 ? 27.222 12.814 -82.807 1.00 79.19 1030 ASP A N 1
ATOM 7767 C CA . ASP A 1 1030 ? 26.409 11.629 -82.454 1.00 79.19 1030 ASP A CA 1
ATOM 7768 C C . ASP A 1 1030 ? 25.386 11.918 -81.323 1.00 79.19 1030 ASP A C 1
ATOM 7770 O O . ASP A 1 1030 ? 25.351 13.040 -80.806 1.00 79.19 1030 ASP A O 1
ATOM 7774 N N . SER A 1 1031 ? 24.526 10.955 -80.947 1.00 84.25 1031 SER A N 1
ATOM 7775 C CA . SER A 1 1031 ? 23.452 11.144 -79.948 1.00 84.25 1031 SER A CA 1
ATOM 7776 C C . SER A 1 1031 ? 23.010 9.887 -79.179 1.00 84.25 1031 SER A C 1
ATOM 7778 O O . SER A 1 1031 ? 23.207 8.777 -79.658 1.00 84.25 1031 SER A O 1
ATOM 7780 N N . VAL A 1 1032 ? 22.332 10.084 -78.041 1.00 85.50 1032 VAL A N 1
ATOM 7781 C CA . VAL A 1 1032 ? 21.697 9.055 -77.187 1.00 85.50 1032 VAL A CA 1
ATOM 7782 C C . VAL A 1 1032 ? 20.317 9.521 -76.695 1.00 85.50 1032 VAL A C 1
ATOM 7784 O O . VAL A 1 1032 ? 20.107 10.722 -76.496 1.00 85.50 1032 VAL A O 1
ATOM 7787 N N . ILE A 1 1033 ? 19.375 8.597 -76.492 1.00 82.19 1033 ILE A N 1
ATOM 7788 C CA . ILE A 1 1033 ? 18.042 8.830 -75.913 1.00 82.19 1033 ILE A CA 1
ATOM 7789 C C . ILE A 1 1033 ? 17.985 8.281 -74.480 1.00 82.19 1033 ILE A C 1
ATOM 7791 O O . ILE A 1 1033 ? 18.395 7.154 -74.215 1.00 82.19 1033 ILE A O 1
ATOM 7795 N N . VAL A 1 1034 ? 17.424 9.060 -73.554 1.00 83.25 1034 VAL A N 1
ATOM 7796 C CA . VAL A 1 1034 ? 17.098 8.602 -72.195 1.00 83.25 1034 VAL A CA 1
ATOM 7797 C C . VAL A 1 1034 ? 15.591 8.698 -71.986 1.00 83.25 1034 VAL A C 1
ATOM 7799 O O . VAL A 1 1034 ? 15.010 9.770 -72.167 1.00 83.25 1034 VAL A O 1
ATOM 7802 N N . GLU A 1 1035 ? 14.967 7.585 -71.612 1.00 75.06 1035 GLU A N 1
ATOM 7803 C CA . GLU A 1 1035 ? 13.536 7.451 -71.333 1.00 75.06 1035 GLU A CA 1
ATOM 7804 C C . GLU A 1 1035 ? 13.248 7.513 -69.826 1.00 75.06 1035 GLU A C 1
ATOM 7806 O O . GLU A 1 1035 ? 14.019 6.996 -69.022 1.00 75.06 1035 GLU A O 1
ATOM 7811 N N . VAL A 1 1036 ? 12.148 8.167 -69.439 1.00 77.06 1036 VAL A N 1
ATOM 7812 C CA . VAL A 1 1036 ? 11.776 8.390 -68.030 1.00 77.06 1036 VAL A CA 1
ATOM 7813 C C . VAL A 1 1036 ? 10.409 7.770 -67.748 1.00 77.06 1036 VAL A C 1
ATOM 7815 O O . VAL A 1 1036 ? 9.458 8.034 -68.486 1.00 77.06 1036 VAL A O 1
ATOM 7818 N N . ILE A 1 1037 ? 10.307 6.966 -66.686 1.00 74.00 1037 ILE A N 1
ATOM 7819 C CA . ILE A 1 1037 ? 9.089 6.235 -66.299 1.00 74.00 1037 ILE A CA 1
ATOM 7820 C C . ILE A 1 1037 ? 8.602 6.663 -64.902 1.00 74.00 1037 ILE A C 1
ATOM 7822 O O . ILE A 1 1037 ? 9.395 6.889 -63.989 1.00 74.00 1037 ILE A O 1
ATOM 7826 N N . GLU A 1 1038 ? 7.279 6.748 -64.735 1.00 71.88 1038 GLU A N 1
ATOM 7827 C CA . GLU A 1 1038 ? 6.582 7.009 -63.466 1.00 71.88 1038 GLU A CA 1
ATOM 7828 C C . GLU A 1 1038 ? 5.564 5.883 -63.178 1.00 71.88 1038 GLU A C 1
ATOM 7830 O O . GLU A 1 1038 ? 5.032 5.265 -64.103 1.00 71.88 1038 GLU A O 1
ATOM 7835 N N . VAL A 1 1039 ? 5.285 5.625 -61.894 1.00 75.06 1039 VAL A N 1
ATOM 7836 C CA . VAL A 1 1039 ? 4.186 4.766 -61.417 1.00 75.06 1039 VAL A CA 1
ATOM 7837 C C . VAL A 1 1039 ? 2.957 5.583 -61.002 1.00 75.06 1039 VAL A C 1
ATOM 7839 O O . VAL A 1 1039 ? 3.054 6.606 -60.317 1.00 75.06 1039 VAL A O 1
ATOM 7842 N N . PHE A 1 1040 ? 1.780 5.079 -61.375 1.00 79.38 1040 PHE A N 1
ATOM 7843 C CA . PHE A 1 1040 ? 0.473 5.653 -61.044 1.00 79.38 1040 PHE A CA 1
ATOM 7844 C C . PHE A 1 1040 ? -0.383 4.611 -60.308 1.00 79.38 1040 PHE A C 1
ATOM 7846 O O . PHE A 1 1040 ? -1.227 3.973 -60.937 1.00 79.38 1040 PHE A O 1
ATOM 7853 N N . PRO A 1 1041 ? -0.126 4.379 -59.008 1.00 83.31 1041 PRO A N 1
ATOM 7854 C CA . PRO A 1 1041 ? -0.962 3.509 -58.201 1.00 83.31 1041 PRO A CA 1
ATOM 7855 C C . PRO A 1 1041 ? -2.279 4.185 -57.800 1.00 83.31 1041 PRO A C 1
ATOM 7857 O O . PRO A 1 1041 ? -2.375 5.413 -57.763 1.00 83.31 1041 PRO A O 1
ATOM 7860 N N . GLU A 1 1042 ? -3.266 3.364 -57.451 1.00 83.94 1042 GLU A N 1
ATOM 7861 C CA . GLU A 1 1042 ? -4.537 3.761 -56.825 1.00 83.94 1042 GLU A CA 1
ATOM 7862 C C . GLU A 1 1042 ? -4.742 2.932 -55.544 1.00 83.94 1042 GLU A C 1
ATOM 7864 O O . GLU A 1 1042 ? -4.241 1.810 -55.465 1.00 83.94 1042 GLU A O 1
ATOM 7869 N N . ILE A 1 1043 ? -5.475 3.460 -54.561 1.00 92.19 1043 ILE A N 1
ATOM 7870 C CA . ILE A 1 1043 ? -5.802 2.814 -53.275 1.00 92.19 1043 ILE A CA 1
ATOM 7871 C C . ILE A 1 1043 ? -7.309 2.951 -53.000 1.00 92.19 1043 ILE A C 1
ATOM 7873 O O . ILE A 1 1043 ? -7.965 3.804 -53.601 1.00 92.19 1043 ILE A O 1
ATOM 7877 N N . VAL A 1 1044 ? -7.862 2.108 -52.127 1.00 92.25 1044 VAL A N 1
ATOM 7878 C CA . VAL A 1 1044 ? -9.247 2.229 -51.641 1.00 92.25 1044 VAL A CA 1
ATOM 7879 C C . VAL A 1 1044 ? -9.468 3.501 -50.804 1.00 92.25 1044 VAL A C 1
ATOM 7881 O O . VAL A 1 1044 ? -8.546 3.983 -50.152 1.00 92.25 1044 VAL A O 1
ATOM 7884 N N . ASP A 1 1045 ? -10.698 4.025 -50.813 1.00 87.38 1045 ASP A N 1
ATOM 7885 C CA . ASP A 1 1045 ? -11.137 5.130 -49.947 1.00 87.38 1045 ASP A CA 1
ATOM 7886 C C . ASP A 1 1045 ? -11.199 4.726 -48.452 1.00 87.38 1045 ASP A C 1
ATOM 7888 O O . ASP A 1 1045 ? -11.381 3.551 -48.120 1.00 87.38 1045 ASP A O 1
ATOM 7892 N N . ASP A 1 1046 ? -11.129 5.721 -47.557 1.00 88.94 1046 ASP A N 1
ATOM 7893 C CA . ASP A 1 1046 ? -11.274 5.565 -46.098 1.00 88.94 1046 ASP A CA 1
ATOM 7894 C C . ASP A 1 1046 ? -12.594 4.875 -45.688 1.00 88.94 1046 ASP A C 1
ATOM 7896 O O . ASP A 1 1046 ? -13.647 5.091 -46.299 1.00 88.94 1046 ASP A O 1
ATOM 7900 N N . THR A 1 1047 ? -12.577 4.094 -44.599 1.00 87.12 1047 THR A N 1
ATOM 7901 C CA . THR A 1 1047 ? -13.740 3.293 -44.159 1.00 87.12 1047 THR A CA 1
ATOM 7902 C C . THR A 1 1047 ? -13.964 3.280 -42.639 1.00 87.12 1047 THR A C 1
ATOM 7904 O O . THR A 1 1047 ? -13.084 3.620 -41.850 1.00 87.12 1047 THR A O 1
ATOM 7907 N N . ILE A 1 1048 ? -15.170 2.881 -42.216 1.00 84.69 1048 ILE A N 1
ATOM 7908 C CA . ILE A 1 1048 ? -15.588 2.759 -40.808 1.00 84.69 1048 ILE A CA 1
ATOM 7909 C C . ILE A 1 1048 ? -16.175 1.356 -40.568 1.00 84.69 1048 ILE A C 1
ATOM 7911 O O . ILE A 1 1048 ? -16.888 0.845 -41.432 1.00 84.69 1048 ILE A O 1
ATOM 7915 N N . ILE A 1 1049 ? -15.863 0.738 -39.425 1.00 86.62 1049 ILE A N 1
ATOM 7916 C CA . ILE A 1 1049 ? -16.278 -0.626 -39.023 1.00 86.62 1049 ILE A CA 1
ATOM 7917 C C . ILE A 1 1049 ? -16.707 -0.665 -37.537 1.00 86.62 1049 ILE A C 1
ATOM 7919 O O . ILE A 1 1049 ? -16.496 0.318 -36.827 1.00 86.62 1049 ILE A O 1
ATOM 7923 N N . CYS A 1 1050 ? -17.319 -1.740 -37.016 1.00 80.88 1050 CYS A N 1
ATOM 7924 C CA . CYS A 1 1050 ? -17.420 -1.894 -35.552 1.00 80.88 1050 CYS A CA 1
ATOM 7925 C C . CYS A 1 1050 ? -16.051 -2.308 -34.970 1.00 80.88 1050 CYS A C 1
ATOM 7927 O O . CYS A 1 1050 ? -15.281 -2.977 -35.661 1.00 80.88 1050 CYS A O 1
ATOM 7929 N N . PRO A 1 1051 ? -15.725 -1.974 -33.707 1.00 75.25 1051 PRO A N 1
ATOM 7930 C CA . PRO A 1 1051 ? -14.536 -2.514 -33.048 1.00 75.25 1051 PRO A CA 1
ATOM 7931 C C . PRO A 1 1051 ? -14.524 -4.050 -33.099 1.00 75.25 1051 PRO A C 1
ATOM 7933 O O . PRO A 1 1051 ? -15.503 -4.692 -32.715 1.00 75.25 1051 PRO A O 1
ATOM 7936 N N . GLY A 1 1052 ? -13.434 -4.627 -33.611 1.00 73.88 1052 GLY A N 1
ATOM 7937 C CA . GLY A 1 1052 ? -13.268 -6.071 -33.819 1.00 73.88 1052 GLY A CA 1
ATOM 7938 C C . GLY A 1 1052 ? -13.671 -6.611 -35.203 1.00 73.88 1052 GLY A C 1
ATOM 7939 O O . GLY A 1 1052 ? -13.281 -7.735 -35.525 1.00 73.88 1052 GLY A O 1
ATOM 7940 N N . ASP A 1 1053 ? -14.382 -5.845 -36.040 1.00 81.50 1053 ASP A N 1
ATOM 7941 C CA . ASP A 1 1053 ? -14.678 -6.225 -37.435 1.00 81.50 1053 ASP A CA 1
ATOM 7942 C C . ASP A 1 1053 ? -13.421 -6.187 -38.336 1.00 81.50 1053 ASP A C 1
ATOM 7944 O O . ASP A 1 1053 ? -12.346 -5.732 -37.945 1.00 81.50 1053 ASP A O 1
ATOM 7948 N N . LEU A 1 1054 ? -13.567 -6.642 -39.588 1.00 86.38 1054 LEU A N 1
ATOM 7949 C CA . LEU A 1 1054 ? -12.517 -6.619 -40.612 1.00 86.38 1054 LEU A CA 1
ATOM 7950 C C . LEU A 1 1054 ? -12.818 -5.591 -41.713 1.00 86.38 1054 LEU A C 1
ATOM 7952 O O . LEU A 1 1054 ? -13.799 -5.723 -42.448 1.00 86.38 1054 LEU A O 1
ATOM 7956 N N . ALA A 1 1055 ? -11.923 -4.621 -41.902 1.00 86.38 1055 ALA A N 1
ATOM 7957 C CA . ALA A 1 1055 ? -11.882 -3.799 -43.110 1.00 86.38 1055 ALA A CA 1
ATOM 7958 C C . ALA A 1 1055 ? -11.187 -4.557 -44.260 1.00 86.38 1055 ALA A C 1
ATOM 7960 O O . ALA A 1 1055 ? -10.343 -5.424 -44.039 1.00 86.38 1055 ALA A O 1
ATOM 7961 N N . THR A 1 1056 ? -11.530 -4.236 -45.512 1.00 92.12 1056 THR A N 1
ATOM 7962 C CA . THR A 1 1056 ? -10.854 -4.779 -46.707 1.00 92.12 1056 THR A CA 1
ATOM 7963 C C . THR A 1 1056 ? -10.109 -3.660 -47.418 1.00 92.12 1056 THR A C 1
ATOM 7965 O O . THR A 1 1056 ? -10.742 -2.759 -47.965 1.00 92.12 1056 THR A O 1
ATOM 7968 N N . LEU A 1 1057 ? -8.779 -3.733 -47.433 1.00 92.69 1057 LEU A N 1
ATOM 7969 C CA . LEU A 1 1057 ? -7.911 -2.761 -48.087 1.00 92.69 1057 LEU A CA 1
ATOM 7970 C C . LEU A 1 1057 ? -7.390 -3.315 -49.414 1.00 92.69 1057 LEU A C 1
ATOM 7972 O O . LEU A 1 1057 ? -7.038 -4.492 -49.512 1.00 92.69 1057 LEU A O 1
ATOM 7976 N N . TRP A 1 1058 ? -7.334 -2.472 -50.443 1.00 92.19 1058 TRP A N 1
ATOM 7977 C CA . TRP A 1 1058 ? -6.751 -2.833 -51.734 1.00 92.19 1058 TRP A CA 1
ATOM 7978 C C . TRP A 1 1058 ? -6.038 -1.651 -52.387 1.00 92.19 1058 TRP A C 1
ATOM 7980 O O . TRP A 1 1058 ? -6.363 -0.488 -52.139 1.00 92.19 1058 TRP A O 1
ATOM 7990 N N . ALA A 1 1059 ? -5.063 -1.976 -53.233 1.00 89.25 1059 ALA A N 1
ATOM 7991 C CA . ALA A 1 1059 ? -4.284 -1.042 -54.027 1.00 89.25 1059 ALA A CA 1
ATOM 7992 C C . ALA A 1 1059 ? -3.984 -1.641 -55.407 1.00 89.25 1059 ALA A C 1
ATOM 7994 O O . ALA A 1 1059 ? -3.940 -2.855 -55.590 1.00 89.25 1059 ALA A O 1
ATOM 7995 N N . SER A 1 1060 ? -3.769 -0.794 -56.410 1.00 86.69 1060 SER A N 1
ATOM 7996 C CA . SER A 1 1060 ? -3.519 -1.213 -57.793 1.00 86.69 1060 SER A CA 1
ATOM 7997 C C . SER A 1 1060 ? -2.398 -0.393 -58.448 1.00 86.69 1060 SER A C 1
ATOM 7999 O O . SER A 1 1060 ? -1.895 0.555 -57.855 1.00 86.69 1060 SER A O 1
ATOM 8001 N N . GLY A 1 1061 ? -1.975 -0.775 -59.659 1.00 81.62 1061 GLY A N 1
ATOM 8002 C CA . GLY A 1 1061 ? -0.995 -0.023 -60.461 1.00 81.62 1061 GLY A CA 1
ATOM 8003 C C . GLY A 1 1061 ? 0.474 -0.452 -60.329 1.00 81.62 1061 GLY A C 1
ATOM 8004 O O . GLY A 1 1061 ? 1.334 0.177 -60.946 1.00 81.62 1061 GLY A O 1
ATOM 8005 N N . GLY A 1 1062 ? 0.765 -1.529 -59.591 1.00 81.56 1062 GLY A N 1
ATOM 8006 C CA . GLY A 1 1062 ? 2.098 -2.124 -59.460 1.00 81.56 1062 GLY A CA 1
ATOM 8007 C C . GLY A 1 1062 ? 2.160 -3.608 -59.834 1.00 81.56 1062 GLY A C 1
ATOM 8008 O O . GLY A 1 1062 ? 1.180 -4.223 -60.248 1.00 81.56 1062 GLY A O 1
ATOM 8009 N N . SER A 1 1063 ? 3.354 -4.174 -59.688 1.00 83.31 1063 SER A N 1
ATOM 8010 C CA . SER A 1 1063 ? 3.664 -5.608 -59.707 1.00 83.31 1063 SER A CA 1
ATOM 8011 C C . SER A 1 1063 ? 4.070 -6.155 -58.334 1.00 83.31 1063 SER A C 1
ATOM 8013 O O . SER A 1 1063 ? 4.054 -7.370 -58.150 1.00 83.31 1063 SER A O 1
ATOM 8015 N N . SER A 1 1064 ? 4.437 -5.278 -57.398 1.00 85.56 1064 SER A N 1
ATOM 8016 C CA . SER A 1 1064 ? 4.736 -5.584 -55.996 1.00 85.56 1064 SER A CA 1
ATOM 8017 C C . SER A 1 1064 ? 4.083 -4.539 -55.087 1.00 85.56 1064 SER A C 1
ATOM 8019 O O . SER A 1 1064 ? 3.919 -3.380 -55.476 1.00 85.56 1064 SER A O 1
ATOM 8021 N N . TYR A 1 1065 ? 3.689 -4.981 -53.893 1.00 92.31 1065 TYR A N 1
ATOM 8022 C CA . TYR A 1 1065 ? 2.946 -4.220 -52.891 1.00 92.31 1065 TYR A CA 1
ATOM 8023 C C . TYR A 1 1065 ? 3.540 -4.520 -51.513 1.00 92.31 1065 TYR A C 1
ATOM 8025 O O . TYR A 1 1065 ? 3.890 -5.669 -51.249 1.00 92.31 1065 TYR A O 1
ATOM 8033 N N . SER A 1 1066 ? 3.641 -3.516 -50.645 1.00 91.00 1066 SER A N 1
ATOM 8034 C CA . SER A 1 1066 ? 4.059 -3.675 -49.248 1.00 91.00 1066 SER A CA 1
ATOM 8035 C C . SER A 1 1066 ? 3.282 -2.695 -48.376 1.00 91.00 1066 SER A C 1
ATOM 8037 O O . SER A 1 1066 ? 3.494 -1.487 -48.470 1.00 91.00 1066 SER A O 1
ATOM 8039 N N . TRP A 1 1067 ? 2.378 -3.211 -47.548 1.00 92.56 1067 TRP A N 1
ATOM 8040 C CA . TRP A 1 1067 ? 1.518 -2.443 -46.650 1.00 92.56 1067 TRP A CA 1
ATOM 8041 C C . TRP A 1 1067 ? 2.120 -2.317 -45.243 1.00 92.56 1067 TRP A C 1
ATOM 8043 O O . TRP A 1 1067 ? 2.785 -3.239 -44.778 1.00 92.56 1067 TRP A O 1
ATOM 8053 N N . THR A 1 1068 ? 1.836 -1.216 -44.548 1.00 84.75 1068 THR A N 1
ATOM 8054 C CA . THR A 1 1068 ? 2.185 -0.968 -43.134 1.00 84.75 1068 THR A CA 1
ATOM 8055 C C . THR A 1 1068 ? 1.049 -0.210 -42.423 1.00 84.75 1068 THR A C 1
ATOM 8057 O O . THR A 1 1068 ? 0.324 0.515 -43.103 1.00 84.75 1068 THR A O 1
ATOM 8060 N N . PRO A 1 1069 ? 0.875 -0.303 -41.087 1.00 88.31 1069 PRO A N 1
ATOM 8061 C CA . PRO A 1 1069 ? 1.447 -1.306 -40.176 1.00 88.31 1069 PRO A CA 1
ATOM 8062 C C . PRO A 1 1069 ? 1.074 -2.736 -40.601 1.00 88.31 1069 PRO A C 1
ATOM 8064 O O . PRO A 1 1069 ? -0.006 -2.957 -41.141 1.00 88.31 1069 PRO A O 1
ATOM 8067 N N . VAL A 1 1070 ? 1.979 -3.701 -40.421 1.00 84.94 1070 VAL A N 1
ATOM 8068 C CA . VAL A 1 1070 ? 1.782 -5.102 -40.860 1.00 84.94 1070 VAL A CA 1
ATOM 8069 C C . VAL A 1 1070 ? 1.037 -5.946 -39.827 1.00 84.94 1070 VAL A C 1
ATOM 8071 O O . VAL A 1 1070 ? 0.430 -6.957 -40.167 1.00 84.94 1070 VAL A O 1
ATOM 8074 N N . GLU A 1 1071 ? 1.075 -5.515 -38.571 1.00 81.06 1071 GLU A N 1
ATOM 8075 C CA . GLU A 1 1071 ? 0.690 -6.244 -37.362 1.00 81.06 1071 GLU A CA 1
ATOM 8076 C C . GLU A 1 1071 ? -0.816 -6.544 -37.314 1.00 81.06 1071 GLU A C 1
ATOM 8078 O O . GLU A 1 1071 ? -1.248 -7.527 -36.719 1.00 81.06 1071 GLU A O 1
ATOM 8083 N N . THR A 1 1072 ? -1.611 -5.708 -37.985 1.00 82.88 1072 THR A N 1
ATOM 8084 C CA . THR A 1 1072 ? -3.075 -5.810 -38.083 1.00 82.88 1072 THR A CA 1
ATOM 8085 C C . THR A 1 1072 ? -3.546 -6.219 -39.486 1.00 82.88 1072 THR A C 1
ATOM 8087 O O . THR A 1 1072 ? -4.735 -6.104 -39.788 1.00 82.88 1072 THR A O 1
ATOM 8090 N N . LEU A 1 1073 ? -2.645 -6.697 -40.361 1.00 86.25 1073 LEU A N 1
ATOM 8091 C CA . LEU A 1 1073 ? -2.937 -7.030 -41.761 1.00 86.25 1073 LEU A CA 1
ATOM 8092 C C . LEU A 1 1073 ? -2.814 -8.527 -42.073 1.00 86.25 1073 LEU A C 1
ATOM 8094 O O . LEU A 1 1073 ? -1.794 -9.162 -41.819 1.00 86.25 1073 LEU A O 1
ATOM 8098 N N . SER A 1 1074 ? -3.824 -9.092 -42.740 1.00 88.12 1074 SER A N 1
ATOM 8099 C CA . SER A 1 1074 ? -3.848 -10.524 -43.077 1.00 88.12 1074 SER A CA 1
ATOM 8100 C C . SER A 1 1074 ? -2.890 -10.929 -44.203 1.00 88.12 1074 SER A C 1
ATOM 8102 O O . SER A 1 1074 ? -2.609 -12.115 -44.385 1.00 88.12 1074 SER A O 1
ATOM 8104 N N . SER A 1 1075 ? -2.491 -9.995 -45.071 1.00 88.38 1075 SER A N 1
ATOM 8105 C CA . SER A 1 1075 ? -1.715 -10.268 -46.290 1.00 88.38 1075 SER A CA 1
ATOM 8106 C C . SER A 1 1075 ? -0.947 -9.028 -46.793 1.00 88.38 1075 SER A C 1
ATOM 8108 O O . SER A 1 1075 ? -1.139 -8.616 -47.938 1.00 88.38 1075 SER A O 1
ATOM 8110 N N . PRO A 1 1076 ? -0.042 -8.437 -45.988 1.00 89.12 1076 PRO A N 1
ATOM 8111 C CA . PRO A 1 1076 ? 0.572 -7.130 -46.262 1.00 89.12 1076 PRO A CA 1
ATOM 8112 C C . PRO A 1 1076 ? 1.487 -7.049 -47.500 1.00 89.12 1076 PRO A C 1
ATOM 8114 O O . PRO A 1 1076 ? 2.008 -5.981 -47.784 1.00 89.12 1076 PRO A O 1
ATOM 8117 N N . ASN A 1 1077 ? 1.684 -8.131 -48.261 1.00 91.50 1077 ASN A N 1
ATOM 8118 C CA . ASN A 1 1077 ? 2.487 -8.136 -49.496 1.00 91.50 1077 ASN A CA 1
ATOM 8119 C C . ASN A 1 1077 ? 1.648 -8.318 -50.784 1.00 91.50 1077 ASN A C 1
ATOM 8121 O O . ASN A 1 1077 ? 2.200 -8.526 -51.865 1.00 91.50 1077 ASN A O 1
ATOM 8125 N N . ASN A 1 1078 ? 0.315 -8.284 -50.673 1.00 90.69 1078 ASN A N 1
ATOM 8126 C CA . ASN A 1 1078 ? -0.616 -8.456 -51.792 1.00 90.69 1078 ASN A CA 1
ATOM 8127 C C . ASN A 1 1078 ? -1.234 -7.119 -52.242 1.00 90.69 1078 ASN A C 1
ATOM 8129 O O . ASN A 1 1078 ? -1.226 -6.123 -51.521 1.00 90.69 1078 ASN A O 1
ATOM 8133 N N . ASP A 1 1079 ? -1.853 -7.132 -53.422 1.00 88.56 1079 ASP A N 1
ATOM 8134 C CA . ASP A 1 1079 ? -2.714 -6.057 -53.931 1.00 88.56 1079 ASP A CA 1
ATOM 8135 C C . ASP A 1 1079 ? -4.001 -5.871 -53.100 1.00 88.56 1079 ASP A C 1
ATOM 8137 O O . ASP A 1 1079 ? -4.584 -4.790 -53.098 1.00 88.56 1079 ASP A O 1
ATOM 8141 N N . THR A 1 1080 ? -4.439 -6.901 -52.367 1.00 91.19 1080 THR A N 1
ATOM 8142 C CA . THR A 1 1080 ? -5.568 -6.864 -51.419 1.00 91.19 1080 THR A CA 1
ATOM 8143 C C . THR A 1 1080 ? -5.205 -7.537 -50.092 1.00 91.19 1080 THR A C 1
ATOM 8145 O O . THR A 1 1080 ? -4.658 -8.642 -50.079 1.00 91.19 1080 THR A O 1
ATOM 8148 N N . THR A 1 1081 ? -5.573 -6.913 -48.972 1.00 92.25 1081 THR A N 1
ATOM 8149 C CA . THR A 1 1081 ? -5.402 -7.433 -47.605 1.00 92.25 1081 THR A CA 1
ATOM 8150 C C . THR A 1 1081 ? -6.630 -7.124 -46.744 1.00 92.25 1081 THR A C 1
ATOM 8152 O O . THR A 1 1081 ? -7.332 -6.142 -46.975 1.00 92.25 1081 THR A O 1
ATOM 8155 N N . LEU A 1 1082 ? -6.905 -7.951 -45.735 1.00 90.69 1082 LEU A N 1
ATOM 8156 C CA . LEU A 1 1082 ? -7.841 -7.591 -44.668 1.00 90.69 1082 LEU A CA 1
ATOM 8157 C C . LEU A 1 1082 ? -7.079 -6.839 -43.575 1.00 90.69 1082 LEU A C 1
ATOM 8159 O O . LEU A 1 1082 ? -5.894 -7.110 -43.367 1.00 90.69 1082 LEU A O 1
ATOM 8163 N N . ALA A 1 1083 ? -7.760 -5.912 -42.909 1.00 88.06 1083 ALA A N 1
ATOM 8164 C CA . ALA A 1 1083 ? -7.235 -5.104 -41.818 1.00 88.06 1083 ALA A CA 1
ATOM 8165 C C . ALA A 1 1083 ? -8.135 -5.235 -40.585 1.00 88.06 1083 ALA A C 1
ATOM 8167 O O . ALA A 1 1083 ? -9.350 -5.047 -40.687 1.00 88.06 1083 ALA A O 1
ATOM 8168 N N . GLN A 1 1084 ? -7.533 -5.540 -39.436 1.00 86.06 1084 GLN A N 1
ATOM 8169 C CA . GLN A 1 1084 ? -8.193 -5.612 -38.131 1.00 86.06 1084 GLN A CA 1
ATOM 8170 C C . GLN A 1 1084 ? -7.524 -4.631 -37.154 1.00 86.06 1084 GLN A C 1
ATOM 8172 O O . GLN A 1 1084 ? -6.784 -5.054 -36.264 1.00 86.06 1084 GLN A O 1
ATOM 8177 N N . PRO A 1 1085 ? -7.701 -3.312 -37.348 1.00 83.12 1085 PRO A N 1
ATOM 8178 C CA . PRO A 1 1085 ? -7.201 -2.328 -36.399 1.00 83.12 1085 PRO A CA 1
ATOM 8179 C C . PRO A 1 1085 ? -7.839 -2.518 -35.017 1.00 83.12 1085 PRO A C 1
ATOM 8181 O O . PRO A 1 1085 ? -9.014 -2.874 -34.916 1.00 83.12 1085 PRO A O 1
ATOM 8184 N N . VAL A 1 1086 ? -7.069 -2.229 -33.966 1.00 74.81 1086 VAL A N 1
ATOM 8185 C CA . VAL A 1 1086 ? -7.554 -2.141 -32.572 1.00 74.81 1086 VAL A CA 1
ATOM 8186 C C . VAL A 1 1086 ? -7.885 -0.705 -32.151 1.00 74.81 1086 VAL A C 1
ATOM 8188 O O . VAL A 1 1086 ? -8.690 -0.515 -31.249 1.00 74.81 1086 VAL A O 1
ATOM 8191 N N . ASP A 1 1087 ? -7.351 0.279 -32.881 1.00 81.44 1087 ASP A N 1
ATOM 8192 C CA . ASP A 1 1087 ? -7.603 1.720 -32.773 1.00 81.44 1087 ASP A CA 1
ATOM 8193 C C . ASP A 1 1087 ? -7.728 2.344 -34.175 1.00 81.44 1087 ASP A C 1
ATOM 8195 O O . ASP A 1 1087 ? -7.221 1.761 -35.139 1.00 81.44 1087 ASP A O 1
ATOM 8199 N N . PRO A 1 1088 ? -8.350 3.528 -34.347 1.00 82.75 1088 PRO A N 1
ATOM 8200 C CA . PRO A 1 1088 ? -8.453 4.189 -35.649 1.00 82.75 1088 PRO A CA 1
ATOM 8201 C C . PRO A 1 1088 ? -7.079 4.407 -36.314 1.00 82.75 1088 PRO A C 1
ATOM 8203 O O . PRO A 1 1088 ? -6.280 5.232 -35.872 1.00 82.75 1088 PRO A O 1
ATOM 8206 N N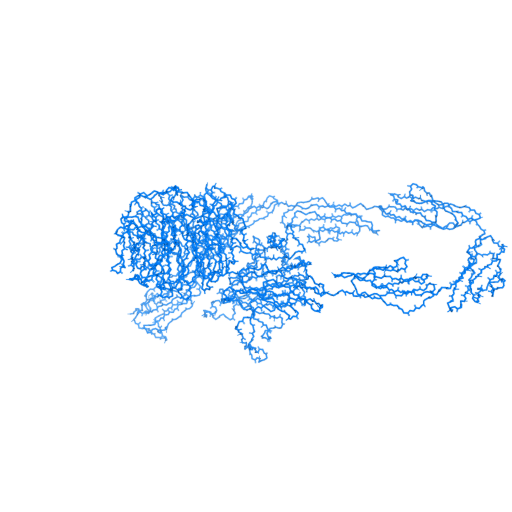 . THR A 1 1089 ? -6.800 3.660 -37.386 1.00 87.38 1089 THR A N 1
ATOM 8207 C CA . THR A 1 1089 ? -5.448 3.448 -37.937 1.00 87.38 1089 THR A CA 1
ATOM 8208 C C . THR A 1 1089 ? -5.343 3.928 -39.382 1.00 87.38 1089 THR A C 1
ATOM 8210 O O . THR A 1 1089 ? -6.192 3.612 -40.218 1.00 87.38 1089 THR A O 1
ATOM 8213 N N . THR A 1 1090 ? -4.257 4.639 -39.699 1.00 90.81 1090 THR A N 1
ATOM 8214 C CA . THR A 1 1090 ? -3.845 4.917 -41.083 1.00 90.81 1090 THR A CA 1
ATOM 8215 C C . THR A 1 1090 ? -2.903 3.822 -41.567 1.00 90.81 1090 THR A C 1
ATOM 8217 O O . THR A 1 1090 ? -1.848 3.604 -40.974 1.00 90.81 1090 THR A O 1
ATOM 8220 N N . TYR A 1 1091 ? -3.262 3.176 -42.671 1.00 91.38 1091 TYR A N 1
ATOM 8221 C CA . TYR A 1 1091 ? -2.424 2.219 -43.379 1.00 91.38 1091 TYR A CA 1
ATOM 8222 C C . TYR A 1 1091 ? -1.759 2.884 -44.580 1.00 91.38 1091 TYR A C 1
ATOM 8224 O O . TYR A 1 1091 ? -2.401 3.635 -45.311 1.00 91.38 1091 TYR A O 1
ATOM 8232 N N . GLN A 1 1092 ? -0.488 2.574 -44.809 1.00 92.44 1092 GLN A N 1
ATOM 8233 C CA . GLN A 1 1092 ? 0.265 2.977 -45.993 1.00 92.44 1092 GLN A CA 1
ATOM 8234 C C . GLN A 1 1092 ? 0.525 1.758 -46.882 1.00 92.44 1092 GLN A C 1
ATOM 8236 O O . GLN A 1 1092 ? 0.591 0.630 -46.396 1.00 92.44 1092 GLN A O 1
ATOM 8241 N N . VAL A 1 1093 ? 0.722 1.972 -48.182 1.00 93.31 1093 VAL A N 1
ATOM 8242 C CA . VAL A 1 1093 ? 1.162 0.939 -49.128 1.00 93.31 1093 VAL A CA 1
ATOM 8243 C C . VAL A 1 1093 ? 2.211 1.484 -50.085 1.00 93.31 1093 VAL A C 1
ATOM 8245 O O . VAL A 1 1093 ? 1.977 2.449 -50.811 1.00 93.31 1093 VAL A O 1
ATOM 8248 N N . LEU A 1 1094 ? 3.376 0.840 -50.107 1.00 90.94 1094 LEU A N 1
ATOM 8249 C CA . LEU A 1 1094 ? 4.397 1.028 -51.129 1.00 90.94 1094 LEU A CA 1
ATOM 8250 C C . LEU A 1 1094 ? 4.050 0.156 -52.340 1.00 90.94 1094 LEU A C 1
ATOM 8252 O O . LEU A 1 1094 ? 3.899 -1.059 -52.208 1.00 90.94 1094 LEU A O 1
ATOM 8256 N N . VAL A 1 1095 ? 3.936 0.770 -53.517 1.00 89.00 1095 VAL A N 1
ATOM 8257 C CA . VAL A 1 1095 ? 3.591 0.098 -54.776 1.00 89.00 1095 VAL A CA 1
ATOM 8258 C C . VAL A 1 1095 ? 4.733 0.253 -55.778 1.00 89.00 1095 VAL A C 1
ATOM 8260 O O . VAL A 1 1095 ? 5.179 1.366 -56.058 1.00 89.00 1095 VAL A O 1
ATOM 8263 N N . GLU A 1 1096 ? 5.197 -0.864 -56.334 1.00 85.81 1096 GLU A N 1
ATOM 8264 C CA . GLU A 1 1096 ? 6.381 -0.961 -57.199 1.00 85.81 1096 GLU A CA 1
ATOM 8265 C C . GLU A 1 1096 ? 6.057 -1.558 -58.569 1.00 85.81 1096 GLU A C 1
ATOM 8267 O O . GLU A 1 1096 ? 5.223 -2.455 -58.676 1.00 85.81 1096 GLU A O 1
ATOM 8272 N N . ASN A 1 1097 ? 6.745 -1.114 -59.628 1.00 82.06 1097 ASN A N 1
ATOM 8273 C CA . ASN A 1 1097 ? 6.650 -1.720 -60.963 1.00 82.06 1097 ASN A CA 1
ATOM 8274 C C . ASN A 1 1097 ? 7.791 -2.710 -61.271 1.00 82.06 1097 ASN A C 1
ATOM 8276 O O . ASN A 1 1097 ? 8.805 -2.777 -60.581 1.00 82.06 1097 ASN A O 1
ATOM 8280 N N . THR A 1 1098 ? 7.669 -3.430 -62.393 1.00 75.50 1098 THR A N 1
ATOM 8281 C CA . THR A 1 1098 ? 8.631 -4.456 -62.843 1.00 75.50 1098 THR A CA 1
ATOM 8282 C C . THR A 1 1098 ? 10.013 -3.917 -63.242 1.00 75.50 1098 THR A C 1
ATOM 8284 O O . THR A 1 1098 ? 10.828 -4.673 -63.769 1.00 75.50 1098 THR A O 1
ATOM 8287 N N . LEU A 1 1099 ? 10.260 -2.616 -63.072 1.00 72.38 1099 LEU A N 1
ATOM 8288 C CA . LEU A 1 1099 ? 11.523 -1.927 -63.346 1.00 72.38 1099 LEU A CA 1
ATOM 8289 C C . LEU A 1 1099 ? 12.126 -1.288 -62.077 1.00 72.38 1099 LEU A C 1
ATOM 8291 O O . LEU A 1 1099 ? 13.198 -0.699 -62.165 1.00 72.38 1099 LEU A O 1
ATOM 8295 N N . GLY A 1 1100 ? 11.474 -1.424 -60.914 1.00 70.00 1100 GLY A N 1
ATOM 8296 C CA . GLY A 1 1100 ? 11.960 -0.920 -59.625 1.00 70.00 1100 GLY A CA 1
ATOM 8297 C C . GLY A 1 1100 ? 11.561 0.520 -59.283 1.00 70.00 1100 GLY A C 1
ATOM 8298 O O . GLY A 1 1100 ? 12.053 1.051 -58.293 1.00 70.00 1100 GLY A O 1
ATOM 8299 N N . CYS A 1 1101 ? 10.677 1.166 -60.053 1.00 80.88 1101 CYS A N 1
ATOM 8300 C CA . CYS A 1 1101 ? 10.133 2.471 -59.658 1.00 80.88 1101 CYS A CA 1
ATOM 8301 C C . CYS A 1 1101 ? 8.990 2.276 -58.648 1.00 80.88 1101 CYS A C 1
ATOM 8303 O O . CYS A 1 1101 ? 8.059 1.514 -58.929 1.00 80.88 1101 CYS A O 1
ATOM 8305 N N . SER A 1 1102 ? 9.037 2.989 -57.517 1.00 82.81 1102 SER A N 1
ATOM 8306 C CA . SER A 1 1102 ? 8.114 2.841 -56.382 1.00 82.81 1102 SER A CA 1
ATOM 8307 C C . SER A 1 1102 ? 7.365 4.136 -56.024 1.00 82.81 1102 SER A C 1
ATOM 8309 O O . SER A 1 1102 ? 7.782 5.233 -56.409 1.00 82.81 1102 SER A O 1
ATOM 8311 N N . LYS A 1 1103 ? 6.228 4.019 -55.320 1.00 84.31 1103 LYS A N 1
ATOM 8312 C CA . LYS A 1 1103 ? 5.414 5.151 -54.827 1.00 84.31 1103 LYS A CA 1
ATOM 8313 C C . LYS A 1 1103 ? 4.495 4.714 -53.679 1.00 84.31 1103 LYS A C 1
ATOM 8315 O O . LYS A 1 1103 ? 3.938 3.622 -53.746 1.00 84.31 1103 LYS A O 1
ATOM 8320 N N . THR A 1 1104 ? 4.324 5.559 -52.662 1.00 89.00 1104 THR A N 1
ATOM 8321 C CA . THR A 1 1104 ? 3.491 5.270 -51.475 1.00 89.00 1104 THR A CA 1
ATOM 8322 C C . THR A 1 1104 ? 2.116 5.942 -51.560 1.00 89.00 1104 THR A C 1
ATOM 8324 O O . THR A 1 1104 ? 2.013 7.043 -52.107 1.00 89.00 1104 THR A O 1
ATOM 8327 N N . LEU A 1 1105 ? 1.081 5.294 -51.017 1.00 88.88 1105 LEU A N 1
ATOM 8328 C CA . LEU A 1 1105 ? -0.283 5.813 -50.819 1.00 88.88 1105 LEU A CA 1
ATOM 8329 C C . LEU A 1 1105 ? -0.793 5.470 -49.407 1.00 88.88 1105 LEU A C 1
ATOM 8331 O O . LEU A 1 1105 ? -0.349 4.469 -48.852 1.00 88.88 1105 LEU A O 1
ATOM 8335 N N . ASP A 1 1106 ? -1.757 6.237 -48.885 1.00 91.88 1106 ASP A N 1
ATOM 8336 C CA . ASP A 1 1106 ? -2.304 6.099 -47.522 1.00 91.88 1106 ASP A CA 1
ATOM 8337 C C . ASP A 1 1106 ? -3.842 5.935 -47.533 1.00 91.88 1106 ASP A C 1
ATOM 8339 O O . ASP A 1 1106 ? -4.503 6.481 -48.419 1.00 91.88 1106 ASP A O 1
ATOM 8343 N N . VAL A 1 1107 ? -4.407 5.229 -46.542 1.00 92.38 1107 VAL A N 1
ATOM 8344 C CA . VAL A 1 1107 ? -5.860 5.056 -46.300 1.00 92.38 1107 VAL A CA 1
ATOM 8345 C C . VAL A 1 1107 ? -6.173 4.913 -44.803 1.00 92.38 1107 VAL A C 1
ATOM 8347 O O . VAL A 1 1107 ? -5.415 4.280 -44.070 1.00 92.38 1107 VAL A O 1
ATOM 8350 N N . PHE A 1 1108 ? -7.290 5.468 -44.329 1.00 92.25 1108 PHE A N 1
ATOM 8351 C CA . PHE A 1 1108 ? -7.693 5.465 -42.916 1.00 92.25 1108 PHE A CA 1
ATOM 8352 C C . PHE A 1 1108 ? -8.869 4.517 -42.611 1.00 92.25 1108 PHE A C 1
ATOM 8354 O O . PHE A 1 1108 ? -9.857 4.454 -43.347 1.00 92.25 1108 PHE A O 1
ATOM 8361 N N . VAL A 1 1109 ? -8.790 3.803 -41.482 1.00 90.00 1109 VAL A N 1
ATOM 8362 C CA . VAL A 1 1109 ? -9.854 2.932 -40.952 1.00 90.00 1109 VAL A CA 1
ATOM 8363 C C . VAL A 1 1109 ? -10.248 3.397 -39.549 1.00 90.00 1109 VAL A C 1
ATOM 8365 O O . VAL A 1 1109 ? -9.388 3.565 -38.691 1.00 90.00 1109 VAL A O 1
ATOM 8368 N N . ASN A 1 1110 ? -11.545 3.594 -39.305 1.00 85.81 1110 ASN A N 1
ATOM 8369 C CA . ASN A 1 1110 ? -12.088 4.157 -38.060 1.00 85.81 1110 ASN A CA 1
ATOM 8370 C C . ASN A 1 1110 ? -13.256 3.309 -37.503 1.00 85.81 1110 ASN A C 1
ATOM 8372 O O . ASN A 1 1110 ? -13.710 2.369 -38.159 1.00 85.81 1110 ASN A O 1
ATOM 8376 N N . PHE A 1 1111 ? -13.779 3.642 -36.318 1.00 82.56 1111 PHE A N 1
ATOM 8377 C CA . PHE A 1 1111 ? -14.804 2.849 -35.629 1.00 82.56 1111 PHE A CA 1
ATOM 8378 C C . PHE A 1 1111 ? -16.179 3.510 -35.464 1.00 82.56 1111 PHE A C 1
ATOM 8380 O O . PHE A 1 1111 ? -16.323 4.727 -35.336 1.00 82.56 1111 PHE A O 1
ATOM 8387 N N . HIS A 1 1112 ? -17.200 2.656 -35.383 1.00 78.94 1112 HIS A N 1
ATOM 8388 C CA . HIS A 1 1112 ? -18.504 2.955 -34.799 1.00 78.94 1112 HIS A CA 1
ATOM 8389 C C . HIS A 1 1112 ? -18.474 2.854 -33.262 1.00 78.94 1112 HIS A C 1
ATOM 8391 O O . HIS A 1 1112 ? -17.703 2.092 -32.684 1.00 78.94 1112 HIS A O 1
ATOM 8397 N N . LEU A 1 1113 ? -19.358 3.599 -32.591 1.00 73.56 1113 LEU A N 1
ATOM 8398 C CA . LEU A 1 1113 ? -19.528 3.527 -31.136 1.00 73.56 1113 LEU A CA 1
ATOM 8399 C C . LEU A 1 1113 ? -20.322 2.270 -30.745 1.00 73.56 1113 LEU A C 1
ATOM 8401 O O . LEU A 1 1113 ? -21.398 2.024 -31.292 1.00 73.56 1113 LEU A O 1
ATOM 8405 N N . ILE A 1 1114 ? -19.825 1.514 -29.763 1.00 78.75 1114 ILE A N 1
ATOM 8406 C CA . ILE A 1 1114 ? -20.534 0.358 -29.192 1.00 78.75 1114 ILE A CA 1
ATOM 8407 C C . ILE A 1 1114 ? -21.699 0.794 -28.282 1.00 78.75 1114 ILE A C 1
ATOM 8409 O O . ILE A 1 1114 ? -21.664 1.889 -27.708 1.00 78.75 1114 ILE A O 1
ATOM 8413 N N . PRO A 1 1115 ? -22.739 -0.044 -28.109 1.00 78.88 1115 PRO A N 1
ATOM 8414 C CA . PRO A 1 1115 ? -23.789 0.240 -27.143 1.00 78.88 1115 PRO A CA 1
ATOM 8415 C C . PRO A 1 1115 ? -23.264 0.095 -25.705 1.00 78.88 1115 PRO A C 1
ATOM 8417 O O . PRO A 1 1115 ? -22.521 -0.830 -25.383 1.00 78.88 1115 PRO A O 1
ATOM 8420 N N . ILE A 1 1116 ? -23.682 0.998 -24.820 1.00 81.12 1116 ILE A N 1
ATOM 8421 C CA . ILE A 1 1116 ? -23.452 0.890 -23.372 1.00 81.12 1116 ILE A CA 1
ATOM 8422 C C . ILE A 1 1116 ? -24.440 -0.140 -22.832 1.00 81.12 1116 ILE A C 1
ATOM 8424 O O . ILE A 1 1116 ? -25.611 -0.096 -23.213 1.00 81.12 1116 ILE A O 1
ATOM 8428 N N . VAL A 1 1117 ? -23.995 -1.042 -21.960 1.00 83.38 1117 VAL A N 1
ATOM 8429 C CA . VAL A 1 1117 ? -24.832 -2.066 -21.321 1.00 83.38 1117 VAL A CA 1
ATOM 8430 C C . VAL A 1 1117 ? -24.423 -2.193 -19.857 1.00 83.38 1117 VAL A C 1
ATOM 8432 O O . VAL A 1 1117 ? -23.230 -2.163 -19.571 1.00 83.38 1117 VAL A O 1
ATOM 8435 N N . GLN A 1 1118 ? -25.398 -2.291 -18.951 1.00 83.81 1118 GLN A N 1
ATOM 8436 C CA . GLN A 1 1118 ? -25.172 -2.576 -17.528 1.00 83.81 1118 GLN A CA 1
ATOM 8437 C C . GLN A 1 1118 ? -26.294 -3.461 -16.970 1.00 83.81 1118 GLN A C 1
ATOM 8439 O O . GLN A 1 1118 ? -27.459 -3.230 -17.311 1.00 83.81 1118 GLN A O 1
ATOM 8444 N N . VAL A 1 1119 ? -25.964 -4.401 -16.083 1.00 84.56 1119 VAL A N 1
ATOM 8445 C CA . VAL A 1 1119 ? -26.903 -5.241 -15.320 1.00 84.56 1119 VAL A CA 1
ATOM 8446 C C . VAL A 1 1119 ? -26.853 -4.898 -13.826 1.00 84.56 1119 VAL A C 1
ATOM 8448 O O . VAL A 1 1119 ? -25.802 -4.573 -13.279 1.00 84.56 1119 VAL A O 1
ATOM 8451 N N . SER A 1 1120 ? -27.997 -4.973 -13.146 1.00 82.75 1120 SER A N 1
ATOM 8452 C CA . SER A 1 1120 ? -28.109 -4.870 -11.691 1.00 82.75 1120 SER A CA 1
ATOM 8453 C C . SER A 1 1120 ? -29.250 -5.731 -11.133 1.00 82.75 1120 SER A C 1
ATOM 8455 O O . SER A 1 1120 ? -30.215 -6.056 -11.824 1.00 82.75 1120 SER A O 1
ATOM 8457 N N . GLY A 1 1121 ? -29.117 -6.128 -9.869 1.00 84.00 1121 GLY A N 1
ATOM 8458 C CA . GLY A 1 1121 ? -30.012 -7.048 -9.165 1.00 84.00 1121 GLY A CA 1
ATOM 8459 C C . GLY A 1 1121 ? -29.371 -7.515 -7.848 1.00 84.00 1121 GLY A C 1
ATOM 8460 O O . GLY A 1 1121 ? -28.242 -7.114 -7.554 1.00 84.00 1121 GLY A O 1
ATOM 8461 N N . PRO A 1 1122 ? -30.066 -8.320 -7.028 1.00 76.56 1122 PRO A N 1
ATOM 8462 C CA . PRO A 1 1122 ? -29.524 -8.834 -5.772 1.00 76.56 1122 PRO A CA 1
ATOM 8463 C C . PRO A 1 1122 ? -28.582 -10.024 -6.011 1.00 76.56 1122 PRO A C 1
ATOM 8465 O O . PRO A 1 1122 ? -29.004 -11.035 -6.558 1.00 76.56 1122 PRO A O 1
ATOM 8468 N N . SER A 1 1123 ? -27.332 -9.935 -5.552 1.00 76.56 1123 SER A N 1
ATOM 8469 C CA . SER A 1 1123 ? -26.340 -11.020 -5.681 1.00 76.56 1123 SER A CA 1
ATOM 8470 C C . SER A 1 1123 ? -26.543 -12.196 -4.716 1.00 76.56 1123 SER A C 1
ATOM 8472 O O . SER A 1 1123 ? -25.918 -13.231 -4.904 1.00 76.56 1123 SER A O 1
ATOM 8474 N N . PHE A 1 1124 ? -27.402 -12.058 -3.698 1.00 75.75 1124 PHE A N 1
ATOM 8475 C CA . PHE A 1 1124 ? -27.700 -13.098 -2.705 1.00 75.75 1124 PHE A CA 1
ATOM 8476 C C . PHE A 1 1124 ? -29.209 -13.189 -2.443 1.00 75.75 1124 PHE A C 1
ATOM 8478 O O . PHE A 1 1124 ? -29.875 -12.157 -2.309 1.00 75.75 1124 PHE A O 1
ATOM 8485 N N . VAL A 1 1125 ? -29.746 -14.413 -2.380 1.00 79.25 1125 VAL A N 1
ATOM 8486 C CA . VAL A 1 1125 ? -31.186 -14.704 -2.233 1.00 79.25 1125 VAL A CA 1
ATOM 8487 C C . VAL A 1 1125 ? -31.453 -16.010 -1.475 1.00 79.25 1125 VAL A C 1
ATOM 8489 O O . VAL A 1 1125 ? -30.603 -16.895 -1.398 1.00 79.25 1125 VAL A O 1
ATOM 8492 N N . LEU A 1 1126 ? -32.680 -16.183 -0.979 1.00 76.81 1126 LEU A N 1
ATOM 8493 C CA . LEU A 1 1126 ? -33.172 -17.480 -0.505 1.00 76.81 1126 LEU A CA 1
ATOM 8494 C C . LEU A 1 1126 ? -33.651 -18.356 -1.677 1.00 76.81 1126 LEU A C 1
ATOM 8496 O O . LEU A 1 1126 ? -34.246 -17.854 -2.630 1.00 76.81 1126 LEU A O 1
ATOM 8500 N N . ALA A 1 1127 ? -33.467 -19.676 -1.576 1.00 74.81 1127 ALA A N 1
ATOM 8501 C CA . ALA A 1 1127 ? -33.925 -20.631 -2.592 1.00 74.81 1127 ALA A CA 1
ATOM 8502 C C . ALA A 1 1127 ? -35.442 -20.511 -2.843 1.00 74.81 1127 ALA A C 1
ATOM 8504 O O . ALA A 1 1127 ? -36.244 -20.651 -1.911 1.00 74.81 1127 ALA A O 1
ATOM 8505 N N . GLY A 1 1128 ? -35.841 -20.274 -4.095 1.00 72.88 1128 GLY A N 1
ATOM 8506 C CA . GLY A 1 1128 ? -37.242 -20.089 -4.480 1.00 72.88 1128 GLY A CA 1
ATOM 8507 C C . GLY A 1 1128 ? -37.800 -18.679 -4.223 1.00 72.88 1128 GLY A C 1
ATOM 8508 O O . GLY A 1 1128 ? -39.022 -18.495 -4.199 1.00 72.88 1128 GLY A O 1
ATOM 8509 N N . GLN A 1 1129 ? -36.941 -17.677 -4.006 1.00 80.62 1129 GLN A N 1
ATOM 8510 C CA . GLN A 1 1129 ? -37.320 -16.266 -3.870 1.00 80.62 1129 GLN A CA 1
ATOM 8511 C C . GLN A 1 1129 ? -37.475 -15.590 -5.243 1.00 80.62 1129 GLN A C 1
ATOM 8513 O O . GLN A 1 1129 ? -36.566 -15.625 -6.062 1.00 80.62 1129 GLN A O 1
ATOM 8518 N N . GLU A 1 1130 ? -38.602 -14.910 -5.482 1.00 89.31 1130 GLU A N 1
ATOM 8519 C CA . GLU A 1 1130 ? -38.775 -14.070 -6.679 1.00 89.31 1130 GLU A CA 1
ATOM 8520 C C . GLU A 1 1130 ? -37.958 -12.774 -6.557 1.00 89.31 1130 GLU A C 1
ATOM 8522 O O . GLU A 1 1130 ? -38.066 -12.055 -5.558 1.00 89.31 1130 GLU A O 1
ATOM 8527 N N . ILE A 1 1131 ? -37.155 -12.474 -7.581 1.00 88.31 1131 ILE A N 1
ATOM 8528 C CA . ILE A 1 1131 ? -36.307 -11.279 -7.672 1.00 88.31 1131 ILE A CA 1
ATOM 8529 C C . ILE A 1 1131 ? -36.439 -10.573 -9.022 1.00 88.31 1131 ILE A C 1
ATOM 8531 O O . ILE A 1 1131 ? -36.858 -11.168 -10.015 1.00 88.31 1131 ILE A O 1
ATOM 8535 N N . GLU A 1 1132 ? -36.059 -9.294 -9.053 1.00 92.31 1132 GLU A N 1
ATOM 8536 C CA . GLU A 1 1132 ? -36.019 -8.462 -10.258 1.00 92.31 1132 GLU A CA 1
ATOM 8537 C C . GLU A 1 1132 ? -34.574 -8.220 -10.708 1.00 92.31 1132 GLU A C 1
ATOM 8539 O O . GLU A 1 1132 ? -33.724 -7.796 -9.924 1.00 92.31 1132 GLU A O 1
ATOM 8544 N N . LEU A 1 1133 ? -34.324 -8.476 -11.991 1.00 91.56 1133 LEU A N 1
ATOM 8545 C CA . LEU A 1 1133 ? -33.080 -8.188 -12.694 1.00 91.56 1133 LEU A CA 1
ATOM 8546 C C . LEU A 1 1133 ? -33.318 -6.995 -13.621 1.00 91.56 1133 LEU A C 1
ATOM 8548 O O . LEU A 1 1133 ? -34.280 -6.994 -14.395 1.00 91.56 1133 LEU A O 1
ATOM 8552 N N . ILE A 1 1134 ? -32.453 -5.986 -13.558 1.00 91.88 1134 ILE A N 1
ATOM 8553 C CA . ILE A 1 1134 ? -32.571 -4.741 -14.320 1.00 91.88 1134 ILE A CA 1
ATOM 8554 C C . ILE A 1 1134 ? -31.373 -4.613 -15.258 1.00 91.88 1134 ILE A C 1
ATOM 8556 O O . ILE A 1 1134 ? -30.222 -4.635 -14.839 1.00 91.88 1134 ILE A O 1
ATOM 8560 N N . GLY A 1 1135 ? -31.659 -4.461 -16.544 1.00 89.25 1135 GLY A N 1
ATOM 8561 C CA . GLY A 1 1135 ? -30.690 -4.255 -17.607 1.00 89.25 1135 GLY A CA 1
ATOM 8562 C C . GLY A 1 1135 ? -30.896 -2.866 -18.192 1.00 89.25 1135 GLY A C 1
ATOM 8563 O O . GLY A 1 1135 ? -32.025 -2.451 -18.451 1.00 89.25 1135 GLY A O 1
ATOM 8564 N N . THR A 1 1136 ? -29.820 -2.122 -18.420 1.00 88.38 1136 THR A N 1
ATOM 8565 C CA . THR A 1 1136 ? -29.883 -0.783 -19.021 1.00 88.38 1136 THR A CA 1
ATOM 8566 C C . THR A 1 1136 ? -29.005 -0.714 -20.261 1.00 88.38 1136 THR A C 1
ATOM 8568 O O . THR A 1 1136 ? -27.938 -1.320 -20.316 1.00 88.38 1136 THR A O 1
ATOM 8571 N N . THR A 1 1137 ? -29.467 -0.009 -21.297 1.00 88.62 1137 THR A N 1
ATOM 8572 C CA . THR A 1 1137 ? -28.667 0.246 -22.501 1.00 88.62 1137 THR A CA 1
ATOM 8573 C C . THR A 1 1137 ? -29.141 1.486 -23.257 1.00 88.62 1137 THR A C 1
ATOM 8575 O O . THR A 1 1137 ? -30.322 1.839 -23.217 1.00 88.62 1137 THR A O 1
ATOM 8578 N N . ASN A 1 1138 ? -28.220 2.130 -23.979 1.00 84.06 1138 ASN A N 1
ATOM 8579 C CA . ASN A 1 1138 ? -28.520 3.180 -24.956 1.00 84.06 1138 ASN A CA 1
ATOM 8580 C C . ASN A 1 1138 ? -28.979 2.630 -26.327 1.00 84.06 1138 ASN A C 1
ATOM 8582 O O . ASN A 1 1138 ? -29.399 3.413 -27.182 1.00 84.06 1138 ASN A O 1
ATOM 8586 N N . ALA A 1 1139 ? -28.910 1.313 -26.551 1.00 82.75 1139 ALA A N 1
ATOM 8587 C CA . ALA A 1 1139 ? -29.337 0.672 -27.790 1.00 82.75 1139 ALA A CA 1
ATOM 8588 C C . ALA A 1 1139 ? -30.864 0.476 -27.863 1.00 82.75 1139 ALA A C 1
ATOM 8590 O O . ALA A 1 1139 ? -31.571 0.469 -26.856 1.00 82.75 1139 ALA A O 1
ATOM 8591 N N . THR A 1 1140 ? -31.382 0.287 -29.082 1.00 80.25 1140 THR A N 1
ATOM 8592 C CA . THR A 1 1140 ? -32.830 0.098 -29.338 1.00 80.25 1140 THR A CA 1
ATOM 8593 C C . THR A 1 1140 ? -33.236 -1.359 -29.568 1.00 80.25 1140 THR A C 1
ATOM 8595 O O . THR A 1 1140 ? -34.425 -1.649 -29.694 1.00 80.25 1140 THR A O 1
ATOM 8598 N N . ASN A 1 1141 ? -32.263 -2.268 -29.609 1.00 88.00 1141 ASN A N 1
ATOM 8599 C CA . ASN A 1 1141 ? -32.447 -3.706 -29.738 1.00 88.00 1141 ASN A CA 1
ATOM 8600 C C . ASN A 1 1141 ? -31.618 -4.380 -28.638 1.00 88.00 1141 ASN A C 1
ATOM 8602 O O . ASN A 1 1141 ? -30.410 -4.169 -28.573 1.00 88.00 1141 ASN A O 1
ATOM 8606 N N . TYR A 1 1142 ? -32.260 -5.132 -27.751 1.00 92.44 1142 TYR A N 1
ATOM 8607 C CA . TYR A 1 1142 ? -31.625 -5.771 -26.598 1.00 92.44 1142 TYR A CA 1
ATOM 8608 C C . TYR A 1 1142 ? -32.449 -6.970 -26.128 1.00 92.44 1142 TYR A C 1
ATOM 8610 O O . TYR A 1 1142 ? -33.642 -7.061 -26.433 1.00 92.44 1142 TYR A O 1
ATOM 8618 N N . TYR A 1 1143 ? -31.817 -7.886 -25.399 1.00 93.00 1143 TYR A N 1
ATOM 8619 C CA . TYR A 1 1143 ? -32.444 -9.101 -24.891 1.00 93.00 1143 TYR A CA 1
ATOM 8620 C C . TYR A 1 1143 ? -31.657 -9.708 -23.715 1.00 93.00 1143 TYR A C 1
ATOM 8622 O O . TYR A 1 1143 ? -30.493 -9.368 -23.514 1.00 93.00 1143 TYR A O 1
ATOM 8630 N N . TRP A 1 1144 ? -32.299 -10.584 -22.935 1.00 90.25 1144 TRP A N 1
ATOM 8631 C CA . TRP A 1 1144 ? -31.662 -11.358 -21.860 1.00 90.25 1144 TRP A CA 1
ATOM 8632 C C . TRP A 1 1144 ? -31.471 -12.828 -22.240 1.00 90.25 1144 TRP A C 1
ATOM 8634 O O . TRP A 1 1144 ? -32.313 -13.400 -22.940 1.00 90.25 1144 TRP A O 1
ATOM 8644 N N . GLU A 1 1145 ? -30.431 -13.444 -21.679 1.00 88.62 1145 GLU A N 1
ATOM 8645 C CA . GLU A 1 1145 ? -30.131 -14.879 -21.746 1.00 88.62 1145 GLU A CA 1
ATOM 8646 C C . GLU A 1 1145 ? -29.780 -15.406 -20.337 1.00 88.62 1145 GLU A C 1
ATOM 8648 O O . GLU A 1 1145 ? -29.149 -14.709 -19.543 1.00 88.62 1145 GLU A O 1
ATOM 8653 N N . SER A 1 1146 ? -30.227 -16.619 -20.008 1.00 85.50 1146 SER A N 1
ATOM 8654 C CA . SER A 1 1146 ? -29.905 -17.383 -18.790 1.00 85.50 1146 SER A CA 1
ATOM 8655 C C . SER A 1 1146 ? -30.415 -18.819 -18.971 1.00 85.50 1146 SER A C 1
ATOM 8657 O O . SER A 1 1146 ? -31.296 -19.047 -19.807 1.00 85.50 1146 SER A O 1
ATOM 8659 N N . ASP A 1 1147 ? -29.893 -19.770 -18.196 1.00 76.44 1147 ASP A N 1
ATOM 8660 C CA . ASP A 1 1147 ? -30.464 -21.120 -18.084 1.00 76.44 1147 ASP A CA 1
ATOM 8661 C C . ASP A 1 1147 ? -31.772 -21.129 -17.267 1.00 76.44 1147 ASP A C 1
ATOM 8663 O O . ASP A 1 1147 ? -32.608 -22.025 -17.420 1.00 76.44 1147 ASP A O 1
ATOM 8667 N N . ASP A 1 1148 ? -31.975 -20.100 -16.441 1.00 79.75 1148 ASP A N 1
ATOM 8668 C CA . ASP A 1 1148 ? -33.131 -19.951 -15.569 1.00 79.75 1148 ASP A CA 1
ATOM 8669 C C . ASP A 1 1148 ? -34.373 -19.397 -16.303 1.00 79.75 1148 ASP A C 1
ATOM 8671 O O . ASP A 1 1148 ? -34.295 -18.735 -17.345 1.00 79.75 1148 ASP A O 1
ATOM 8675 N N . SER A 1 1149 ? -35.570 -19.646 -15.763 1.00 82.44 1149 SER A N 1
ATOM 8676 C CA . SER A 1 1149 ? -36.839 -19.311 -16.443 1.00 82.44 1149 SER A CA 1
ATOM 8677 C C . SER A 1 1149 ? -37.231 -17.825 -16.344 1.00 82.44 1149 SER A C 1
ATOM 8679 O O . SER A 1 1149 ? -38.167 -17.456 -15.633 1.00 82.44 1149 SER A O 1
ATOM 8681 N N . LEU A 1 1150 ? -36.552 -16.971 -17.116 1.00 86.94 1150 LEU A N 1
ATOM 8682 C CA . LEU A 1 1150 ? -36.804 -15.525 -17.199 1.00 86.94 1150 LEU A CA 1
ATOM 8683 C C . LEU A 1 1150 ? -38.226 -15.161 -17.673 1.00 86.94 1150 LEU A C 1
ATOM 8685 O O . LEU A 1 1150 ? -38.694 -15.613 -18.721 1.00 86.94 1150 LEU A O 1
ATOM 8689 N N . LEU A 1 1151 ? -38.886 -14.243 -16.954 1.00 88.38 1151 LEU A N 1
ATOM 8690 C CA . LEU A 1 1151 ? -40.239 -13.772 -17.280 1.00 88.38 1151 LEU A CA 1
ATOM 8691 C C . LEU A 1 1151 ? -40.317 -12.926 -18.570 1.00 88.38 1151 LEU A C 1
ATOM 8693 O O . LEU A 1 1151 ? -41.325 -12.989 -19.280 1.00 88.38 1151 LEU A O 1
ATOM 8697 N N . CYS A 1 1152 ? -39.292 -12.125 -18.886 1.00 86.56 1152 CYS A N 1
ATOM 8698 C CA . CYS A 1 1152 ? -39.222 -11.358 -20.133 1.00 86.56 1152 CYS A CA 1
ATOM 8699 C C . CYS A 1 1152 ? -37.790 -11.209 -20.669 1.00 86.56 1152 CYS A C 1
ATOM 8701 O O . CYS A 1 1152 ? -37.050 -10.307 -20.284 1.00 86.56 1152 CYS A O 1
ATOM 8703 N N . THR A 1 1153 ? -37.447 -11.992 -21.691 1.00 88.38 1153 THR A N 1
ATOM 8704 C CA . THR A 1 1153 ? -36.151 -11.898 -22.385 1.00 88.38 1153 THR A CA 1
ATOM 8705 C C . THR A 1 1153 ? -35.992 -10.673 -23.295 1.00 88.38 1153 THR A C 1
ATOM 8707 O O . THR A 1 1153 ? -34.978 -10.557 -23.964 1.00 88.38 1153 THR A O 1
ATOM 8710 N N . GLY A 1 1154 ? -36.955 -9.746 -23.350 1.00 86.62 1154 GLY A N 1
ATOM 8711 C CA . GLY A 1 1154 ? -36.929 -8.559 -24.227 1.00 86.62 1154 GLY A CA 1
ATOM 8712 C C . GLY A 1 1154 ? -37.285 -7.249 -23.518 1.00 86.62 1154 GLY A C 1
ATOM 8713 O O . GLY A 1 1154 ? -37.817 -6.337 -24.148 1.00 86.62 1154 GLY A O 1
ATOM 8714 N N . CYS A 1 1155 ? -37.070 -7.180 -22.204 1.00 86.94 1155 CYS A N 1
ATOM 8715 C CA . CYS A 1 1155 ? -37.454 -6.060 -21.345 1.00 86.94 1155 CYS A CA 1
ATOM 8716 C C . CYS A 1 1155 ? -36.230 -5.483 -20.609 1.00 86.94 1155 CYS A C 1
ATOM 8718 O O . CYS A 1 1155 ? -35.310 -6.223 -20.281 1.00 86.94 1155 CYS A O 1
ATOM 8720 N N . TYR A 1 1156 ? -36.242 -4.185 -20.280 1.00 86.75 1156 TYR A N 1
ATOM 8721 C CA . TYR A 1 1156 ? -35.227 -3.579 -19.396 1.00 86.75 1156 TYR A CA 1
ATOM 8722 C C . TYR A 1 1156 ? -35.300 -4.085 -17.939 1.00 86.75 1156 TYR A C 1
ATOM 8724 O O . TYR A 1 1156 ? -34.348 -3.904 -17.191 1.00 86.75 1156 TYR A O 1
ATOM 8732 N N . SER A 1 1157 ? -36.394 -4.727 -17.516 1.00 90.06 1157 SER A N 1
ATOM 8733 C CA . SER A 1 1157 ? -36.388 -5.560 -16.307 1.00 90.06 1157 SER A CA 1
ATOM 8734 C C . SER A 1 1157 ? -37.105 -6.884 -16.544 1.00 90.06 1157 SER A C 1
ATOM 8736 O O . SER A 1 1157 ? -38.015 -6.974 -17.377 1.00 90.06 1157 SER A O 1
ATOM 8738 N N . THR A 1 1158 ? -36.674 -7.922 -15.836 1.00 91.44 1158 THR A N 1
ATOM 8739 C CA . THR A 1 1158 ? -37.297 -9.245 -15.838 1.00 91.44 1158 THR A CA 1
ATOM 8740 C C . THR A 1 1158 ? -37.325 -9.804 -14.422 1.00 91.44 1158 THR A C 1
ATOM 8742 O O . THR A 1 1158 ? -36.417 -9.556 -13.634 1.00 91.44 1158 THR A O 1
ATOM 8745 N N . LEU A 1 1159 ? -38.367 -10.573 -14.107 1.00 89.50 1159 LEU A N 1
ATOM 8746 C CA . LEU A 1 1159 ? -38.419 -11.368 -12.883 1.00 89.50 1159 LEU A CA 1
ATOM 8747 C C . LEU A 1 1159 ? -37.847 -12.766 -13.133 1.00 89.50 1159 LEU A C 1
ATOM 8749 O O . LEU A 1 1159 ? -37.936 -13.283 -14.256 1.00 89.50 1159 LEU A O 1
ATOM 8753 N N . VAL A 1 1160 ? -37.300 -13.363 -12.078 1.00 90.25 1160 VAL A N 1
ATOM 8754 C CA . VAL A 1 1160 ? -36.836 -14.755 -12.024 1.00 90.25 1160 VAL A CA 1
ATOM 8755 C C . VAL A 1 1160 ? -36.975 -15.309 -10.601 1.00 90.25 1160 VAL A C 1
ATOM 8757 O O . VAL A 1 1160 ? -37.120 -14.544 -9.647 1.00 90.25 1160 VAL A O 1
ATOM 8760 N N . ILE A 1 1161 ? -36.980 -16.636 -10.472 1.00 87.75 1161 ILE A N 1
ATOM 8761 C CA . ILE A 1 1161 ? -37.047 -17.369 -9.204 1.00 87.75 1161 ILE A CA 1
ATOM 8762 C C . ILE A 1 1161 ? -35.931 -18.430 -9.223 1.00 87.75 1161 ILE A C 1
ATOM 8764 O O . ILE A 1 1161 ? -36.197 -19.544 -9.674 1.00 87.75 1161 ILE A O 1
ATOM 8768 N N . PRO A 1 1162 ? -34.699 -18.107 -8.789 1.00 81.75 1162 PRO A N 1
ATOM 8769 C CA . PRO A 1 1162 ? -33.628 -19.092 -8.684 1.00 81.75 1162 PRO A CA 1
ATOM 8770 C C . PRO A 1 1162 ? -33.907 -20.089 -7.550 1.00 81.75 1162 PRO A C 1
ATOM 8772 O O . PRO A 1 1162 ? -34.125 -19.711 -6.394 1.00 81.75 1162 PRO A O 1
ATOM 8775 N N . ASP A 1 1163 ? -33.874 -21.378 -7.882 1.00 73.88 1163 ASP A N 1
ATOM 8776 C CA . ASP A 1 1163 ? -33.813 -22.475 -6.903 1.00 73.88 1163 ASP A CA 1
ATOM 8777 C C . ASP A 1 1163 ? -32.351 -22.866 -6.575 1.00 73.88 1163 ASP A C 1
ATOM 8779 O O . ASP A 1 1163 ? -32.096 -23.383 -5.488 1.00 73.88 1163 ASP A O 1
ATOM 8783 N N . GLU A 1 1164 ? -31.405 -22.572 -7.480 1.00 76.38 1164 GLU A N 1
ATOM 8784 C CA . GLU A 1 1164 ? -29.955 -22.836 -7.402 1.00 76.38 1164 GLU A CA 1
ATOM 8785 C C . GLU A 1 1164 ? -29.166 -21.605 -7.922 1.00 76.38 1164 GLU A C 1
ATOM 8787 O O . GLU A 1 1164 ? -29.702 -20.785 -8.674 1.00 76.38 1164 GLU A O 1
ATOM 8792 N N . SER A 1 1165 ? -27.897 -21.450 -7.522 1.00 79.00 1165 SER A N 1
ATOM 8793 C CA . SER A 1 1165 ? -27.069 -20.274 -7.868 1.00 79.00 1165 SER A CA 1
ATOM 8794 C C . SER A 1 1165 ? -26.791 -20.175 -9.380 1.00 79.00 1165 SER A C 1
ATOM 8796 O O . SER A 1 1165 ? -26.331 -21.148 -9.973 1.00 79.00 1165 SER A O 1
ATOM 8798 N N . SER A 1 1166 ? -27.062 -19.021 -10.010 1.00 80.12 1166 SER A N 1
ATOM 8799 C CA . SER A 1 1166 ? -27.155 -18.898 -11.483 1.00 80.12 1166 SER A CA 1
ATOM 8800 C C . SER A 1 1166 ? -26.684 -17.551 -12.062 1.00 80.12 1166 SER A C 1
ATOM 8802 O O . SER A 1 1166 ? -26.711 -16.520 -11.388 1.00 80.12 1166 SER A O 1
ATOM 8804 N N . TYR A 1 1167 ? -26.303 -17.559 -13.349 1.00 83.75 1167 TYR A N 1
ATOM 8805 C CA . TYR A 1 1167 ? -25.885 -16.381 -14.129 1.00 83.75 1167 TYR A CA 1
ATOM 8806 C C . TYR A 1 1167 ? -26.990 -15.825 -15.038 1.00 83.75 1167 TYR A C 1
ATOM 8808 O O . TYR A 1 1167 ? -27.789 -16.563 -15.624 1.00 83.75 1167 TYR A O 1
ATOM 8816 N N . TYR A 1 1168 ? -26.962 -14.507 -15.232 1.00 88.88 1168 TYR A N 1
ATOM 8817 C CA . TYR A 1 1168 ? -27.896 -13.749 -16.062 1.00 88.88 1168 TYR A CA 1
ATOM 8818 C C . TYR A 1 1168 ? -27.156 -12.764 -16.959 1.00 88.88 1168 TYR A C 1
ATOM 8820 O O . TYR A 1 1168 ? -26.392 -11.938 -16.465 1.00 88.88 1168 TYR A O 1
ATOM 8828 N N . TYR A 1 1169 ? -27.420 -12.808 -18.264 1.00 90.00 1169 TYR A N 1
ATOM 8829 C CA . TYR A 1 1169 ? -26.765 -11.977 -19.275 1.00 90.00 1169 TYR A CA 1
ATOM 8830 C C . TYR A 1 1169 ? -27.772 -11.023 -19.920 1.00 90.00 1169 TYR A C 1
ATOM 8832 O O . TYR A 1 1169 ? -28.872 -11.439 -20.284 1.00 90.00 1169 TYR A O 1
ATOM 8840 N N . PHE A 1 1170 ? -27.392 -9.761 -20.118 1.00 93.81 1170 PHE A N 1
ATOM 8841 C CA . PHE A 1 1170 ? -28.160 -8.777 -20.885 1.00 93.81 1170 PHE A CA 1
ATOM 8842 C C . PHE A 1 1170 ? -27.317 -8.281 -22.059 1.00 93.81 1170 PHE A C 1
ATOM 8844 O O . PHE A 1 1170 ? -26.237 -7.727 -21.867 1.00 93.81 1170 PHE A O 1
ATOM 8851 N N . THR A 1 1171 ? -27.808 -8.466 -23.283 1.00 89.81 1171 THR A N 1
ATOM 8852 C CA . THR A 1 1171 ? -27.111 -8.136 -24.532 1.00 89.81 1171 THR A CA 1
ATOM 8853 C C . THR A 1 1171 ? -27.835 -7.018 -25.267 1.00 89.81 1171 THR A C 1
ATOM 8855 O O . THR A 1 1171 ? -29.054 -7.062 -25.430 1.00 89.81 1171 THR A O 1
ATOM 8858 N N . ALA A 1 1172 ? -27.091 -6.045 -25.797 1.00 88.44 1172 ALA A N 1
ATOM 8859 C CA . ALA A 1 1172 ? -27.626 -4.968 -26.627 1.00 88.44 1172 ALA A CA 1
ATOM 8860 C C . ALA A 1 1172 ? -26.925 -4.863 -27.987 1.00 88.44 1172 ALA A C 1
ATOM 8862 O O . ALA A 1 1172 ? -25.771 -5.263 -28.151 1.00 88.44 1172 ALA A O 1
ATOM 8863 N N . ILE A 1 1173 ? -27.646 -4.318 -28.968 1.00 87.00 1173 ILE A N 1
ATOM 8864 C CA . ILE A 1 1173 ? -27.242 -4.187 -30.371 1.00 87.00 1173 ILE A CA 1
ATOM 8865 C C . ILE A 1 1173 ? -27.633 -2.788 -30.867 1.00 87.00 1173 ILE A C 1
ATOM 8867 O O . ILE A 1 1173 ? -28.792 -2.375 -30.754 1.00 87.00 1173 ILE A O 1
ATOM 8871 N N . ASP A 1 1174 ? -26.665 -2.053 -31.409 1.00 82.94 1174 ASP A N 1
ATOM 8872 C CA . ASP A 1 1174 ? -26.853 -0.687 -31.901 1.00 82.94 1174 ASP A CA 1
ATOM 8873 C C . ASP A 1 1174 ? -27.469 -0.633 -33.325 1.00 82.94 1174 ASP A C 1
ATOM 8875 O O . ASP A 1 1174 ? -27.863 -1.644 -33.909 1.00 82.94 1174 ASP A O 1
ATOM 8879 N N . THR A 1 1175 ? -27.596 0.572 -33.893 1.00 78.06 1175 THR A N 1
ATOM 8880 C CA . THR A 1 1175 ? -28.101 0.786 -35.260 1.00 78.06 1175 THR A CA 1
ATOM 8881 C C . THR A 1 1175 ? -27.117 0.442 -36.383 1.00 78.06 1175 THR A C 1
ATOM 8883 O O . THR A 1 1175 ? -27.563 0.273 -37.517 1.00 78.06 1175 THR A O 1
ATOM 8886 N N . ASN A 1 1176 ? -25.814 0.361 -36.102 1.00 79.06 1176 ASN A N 1
ATOM 8887 C CA . ASN A 1 1176 ? -24.781 -0.039 -37.064 1.00 79.06 1176 ASN A CA 1
ATOM 8888 C C . ASN A 1 1176 ? -24.578 -1.569 -37.073 1.00 79.06 1176 ASN A C 1
ATOM 8890 O O . ASN A 1 1176 ? -24.171 -2.129 -38.088 1.00 79.06 1176 ASN A O 1
ATOM 8894 N N . GLY A 1 1177 ? -24.942 -2.247 -35.979 1.00 75.88 1177 GLY A N 1
ATOM 8895 C CA . GLY A 1 1177 ? -24.850 -3.697 -35.787 1.00 75.88 1177 GLY A CA 1
ATOM 8896 C C . GLY A 1 1177 ? -23.883 -4.110 -34.674 1.00 75.88 1177 GLY A C 1
ATOM 8897 O O . GLY A 1 1177 ? -23.812 -5.297 -34.348 1.00 75.88 1177 GLY A O 1
ATOM 8898 N N . CYS A 1 1178 ? -23.181 -3.149 -34.068 1.00 82.06 1178 CYS A N 1
ATOM 8899 C CA . CYS A 1 1178 ? -22.224 -3.380 -32.997 1.00 82.06 1178 CYS A CA 1
ATOM 8900 C C . CYS A 1 1178 ? -22.958 -3.865 -31.738 1.00 82.06 1178 CYS A C 1
ATOM 8902 O O . CYS A 1 1178 ? -24.051 -3.385 -31.415 1.00 82.06 1178 CYS A O 1
ATOM 8904 N N . LYS A 1 1179 ? -22.360 -4.818 -31.017 1.00 83.00 1179 LYS A N 1
ATOM 8905 C CA . LYS A 1 1179 ? -22.959 -5.447 -29.832 1.00 83.00 1179 LYS A CA 1
ATOM 8906 C C . LYS A 1 1179 ? -22.157 -5.173 -28.568 1.00 83.00 1179 LYS A C 1
ATOM 8908 O O . LYS A 1 1179 ? -20.964 -4.906 -28.641 1.00 83.00 1179 LYS A O 1
ATOM 8913 N N . ASN A 1 1180 ? -22.815 -5.304 -27.422 1.00 86.62 1180 ASN A N 1
ATOM 8914 C CA . ASN A 1 1180 ? -22.181 -5.362 -26.107 1.00 86.62 1180 ASN A CA 1
ATOM 8915 C C . ASN A 1 1180 ? -23.059 -6.195 -25.149 1.00 86.62 1180 ASN A C 1
ATOM 8917 O O . ASN A 1 1180 ? -24.239 -6.417 -25.435 1.00 86.62 1180 ASN A O 1
ATOM 8921 N N . THR A 1 1181 ? -22.504 -6.719 -24.059 1.00 85.94 1181 THR A N 1
ATOM 8922 C CA . THR A 1 1181 ? -23.194 -7.597 -23.095 1.00 85.94 1181 THR A CA 1
ATOM 8923 C C . THR A 1 1181 ? -22.615 -7.403 -21.700 1.00 85.94 1181 THR A C 1
ATOM 8925 O O . THR A 1 1181 ? -21.403 -7.277 -21.562 1.00 85.94 1181 THR A O 1
ATOM 8928 N N . ASP A 1 1182 ? -23.475 -7.403 -20.684 1.00 87.62 1182 ASP A N 1
ATOM 8929 C CA . ASP A 1 1182 ? -23.088 -7.402 -19.268 1.00 87.62 1182 ASP A CA 1
ATOM 8930 C C . ASP A 1 1182 ? -23.858 -8.498 -18.507 1.00 87.62 1182 ASP A C 1
ATOM 8932 O O . ASP A 1 1182 ? -24.831 -9.047 -19.037 1.00 87.62 1182 ASP A O 1
ATOM 8936 N N . SER A 1 1183 ? -23.413 -8.860 -17.302 1.00 87.44 1183 SER A N 1
ATOM 8937 C CA . SER A 1 1183 ? -23.917 -10.037 -16.584 1.00 87.44 1183 SER A CA 1
ATOM 8938 C C . SER A 1 1183 ? -23.890 -9.923 -15.061 1.00 87.44 1183 SER A C 1
ATOM 8940 O O . SER A 1 1183 ? -22.957 -9.352 -14.502 1.00 87.44 1183 SER A O 1
ATOM 8942 N N . LEU A 1 1184 ? -24.845 -10.581 -14.400 1.00 87.12 1184 LEU A N 1
ATOM 8943 C CA . LEU A 1 1184 ? -24.924 -10.726 -12.944 1.00 87.12 1184 LEU A CA 1
ATOM 8944 C C . LEU A 1 1184 ? -25.028 -12.204 -12.544 1.00 87.12 1184 LEU A C 1
ATOM 8946 O O . LEU A 1 1184 ? -25.790 -12.960 -13.144 1.00 87.12 1184 LEU A O 1
ATOM 8950 N N . GLU A 1 1185 ? -24.293 -12.579 -11.503 1.00 88.06 1185 GLU A N 1
ATOM 8951 C CA . GLU A 1 1185 ? -24.447 -13.832 -10.761 1.00 88.06 1185 GLU A CA 1
ATOM 8952 C C . GLU A 1 1185 ? -25.378 -13.609 -9.558 1.00 88.06 1185 GLU A C 1
ATOM 8954 O O . GLU A 1 1185 ? -25.333 -12.555 -8.914 1.00 88.06 1185 GLU A O 1
ATOM 8959 N N . VAL A 1 1186 ? -26.223 -14.596 -9.256 1.00 82.12 1186 VAL A N 1
ATOM 8960 C CA . VAL A 1 1186 ? -27.087 -14.612 -8.069 1.00 82.12 1186 VAL A CA 1
ATOM 8961 C C . VAL A 1 1186 ? -26.855 -15.909 -7.304 1.00 82.12 1186 VAL A C 1
ATOM 8963 O O . VAL A 1 1186 ? -27.049 -16.997 -7.847 1.00 82.12 1186 VAL A O 1
ATOM 8966 N N . LEU A 1 1187 ? -26.462 -15.781 -6.039 1.00 77.19 1187 LEU A N 1
ATOM 8967 C CA . LEU A 1 1187 ? -26.094 -16.876 -5.148 1.00 77.19 1187 LEU A CA 1
ATOM 8968 C C . LEU A 1 1187 ? -27.229 -17.201 -4.164 1.00 77.19 1187 LEU A C 1
ATOM 8970 O O . LEU A 1 1187 ? -27.882 -16.305 -3.626 1.00 77.19 1187 LEU A O 1
ATOM 8974 N N . VAL A 1 1188 ? -27.452 -18.489 -3.910 1.00 77.06 1188 VAL A N 1
ATOM 8975 C CA . VAL A 1 1188 ? -28.532 -19.000 -3.049 1.00 77.06 1188 VAL A CA 1
ATOM 8976 C C . VAL A 1 1188 ? -28.002 -19.367 -1.654 1.00 77.06 1188 VAL A C 1
ATOM 8978 O O . VAL A 1 1188 ? -26.967 -20.014 -1.537 1.00 77.06 1188 VAL A O 1
ATOM 8981 N N . GLU A 1 1189 ? -28.681 -18.952 -0.578 1.00 75.81 1189 GLU A N 1
ATOM 8982 C CA . GLU A 1 1189 ? -28.219 -19.173 0.808 1.00 75.81 1189 GLU A CA 1
ATOM 8983 C C . GLU A 1 1189 ? -28.243 -20.645 1.286 1.00 75.81 1189 GLU A C 1
ATOM 8985 O O . GLU A 1 1189 ? -29.211 -21.387 1.084 1.00 75.81 1189 GLU A O 1
ATOM 8990 N N . SER A 1 1190 ? -27.201 -21.025 2.037 1.00 73.12 1190 SER A N 1
ATOM 8991 C CA . SER A 1 1190 ? -27.067 -22.322 2.722 1.00 73.12 1190 SER A CA 1
ATOM 8992 C C . SER A 1 1190 ? -28.002 -22.492 3.924 1.00 73.12 1190 SER A C 1
ATOM 8994 O O . SER A 1 1190 ? -28.278 -21.549 4.663 1.00 73.12 1190 SER A O 1
ATOM 8996 N N . SER A 1 1191 ? -28.450 -23.725 4.195 1.00 76.31 1191 SER A N 1
ATOM 8997 C CA . SER A 1 1191 ? -29.272 -24.021 5.382 1.00 76.31 1191 SER A CA 1
ATOM 8998 C C . SER A 1 1191 ? -29.119 -25.451 5.916 1.00 76.31 1191 SER A C 1
ATOM 9000 O O . SER A 1 1191 ? -28.914 -26.397 5.156 1.00 76.31 1191 SER A O 1
ATOM 9002 N N . LEU A 1 1192 ? -29.263 -25.609 7.240 1.00 80.38 1192 LEU A N 1
ATOM 9003 C CA . LEU A 1 1192 ? -29.167 -26.887 7.953 1.00 80.38 1192 LEU A CA 1
ATOM 9004 C C . LEU A 1 1192 ? -30.244 -27.018 9.049 1.00 80.38 1192 LEU A C 1
ATOM 9006 O O . LEU A 1 1192 ? -30.422 -26.120 9.872 1.00 80.38 1192 LEU A O 1
ATOM 9010 N N . PHE A 1 1193 ? -30.919 -28.168 9.116 1.00 83.81 1193 PHE A N 1
ATOM 9011 C CA . PHE A 1 1193 ? -31.868 -28.529 10.173 1.00 83.81 1193 PHE A CA 1
ATOM 9012 C C . PHE A 1 1193 ? -31.538 -29.893 10.797 1.00 83.81 1193 PHE A C 1
ATOM 9014 O O . PHE A 1 1193 ? -31.403 -30.903 10.102 1.00 83.81 1193 PHE A O 1
ATOM 9021 N N . VAL A 1 1194 ? -31.462 -29.930 12.134 1.00 88.25 1194 VAL A N 1
ATOM 9022 C CA . VAL A 1 1194 ? -31.064 -31.112 12.914 1.00 88.25 1194 VAL A CA 1
ATOM 9023 C C . VAL A 1 1194 ? -32.108 -31.422 14.003 1.00 88.25 1194 VAL A C 1
ATOM 9025 O O . VAL A 1 1194 ? -32.362 -30.572 14.863 1.00 88.25 1194 VAL A O 1
ATOM 9028 N N . PRO A 1 1195 ? -32.724 -32.621 14.025 1.00 84.69 1195 PRO A N 1
ATOM 9029 C CA . PRO A 1 1195 ? -33.691 -32.996 15.057 1.00 84.69 1195 PRO A CA 1
ATOM 9030 C C . PRO A 1 1195 ? -33.022 -33.314 16.410 1.00 84.69 1195 PRO A C 1
ATOM 9032 O O . PRO A 1 1195 ? -31.832 -33.594 16.497 1.00 84.69 1195 PRO A O 1
ATOM 9035 N N . ASN A 1 1196 ? -33.796 -33.323 17.500 1.00 88.12 1196 ASN A N 1
ATOM 9036 C CA . ASN A 1 1196 ? -33.278 -33.551 18.865 1.00 88.12 1196 ASN A CA 1
ATOM 9037 C C . ASN A 1 1196 ? -33.675 -34.908 19.488 1.00 88.12 1196 ASN A C 1
ATOM 9039 O O . ASN A 1 1196 ? -33.212 -35.265 20.576 1.00 88.12 1196 ASN A O 1
ATOM 9043 N N . SER A 1 1197 ? -34.552 -35.677 18.839 1.00 89.31 1197 SER A N 1
ATOM 9044 C CA . SER A 1 1197 ? -35.029 -36.967 19.347 1.00 89.31 1197 SER A CA 1
ATOM 9045 C C . SER A 1 1197 ? -35.674 -37.824 18.258 1.00 89.31 1197 SER A C 1
ATOM 9047 O O . SER A 1 1197 ? -36.405 -37.317 17.408 1.00 89.31 1197 SER A O 1
ATOM 9049 N N . PHE A 1 1198 ? -35.433 -39.135 18.316 1.00 92.62 1198 PHE A N 1
ATOM 9050 C CA . PHE A 1 1198 ? -36.022 -40.113 17.398 1.00 92.62 1198 PHE A CA 1
ATOM 9051 C C . PHE A 1 1198 ? -36.370 -41.428 18.109 1.00 92.62 1198 PHE A C 1
ATOM 9053 O O . PHE A 1 1198 ? -35.915 -41.698 19.225 1.00 92.62 1198 PHE A O 1
ATOM 9060 N N . THR A 1 1199 ? -37.256 -42.210 17.494 1.00 91.69 1199 THR A N 1
ATOM 9061 C CA . THR A 1 1199 ? -37.890 -43.402 18.076 1.00 91.69 1199 THR A CA 1
ATOM 9062 C C . THR A 1 1199 ? -37.765 -44.598 17.123 1.00 91.69 1199 THR A C 1
ATOM 9064 O O . THR A 1 1199 ? -38.712 -44.892 16.401 1.00 91.69 1199 THR A O 1
ATOM 9067 N N . PRO A 1 1200 ? -36.609 -45.292 17.095 1.00 87.44 1200 PRO A N 1
ATOM 9068 C CA . PRO A 1 1200 ? -36.398 -46.476 16.261 1.00 87.44 1200 PRO A CA 1
ATOM 9069 C C . PRO A 1 1200 ? -37.164 -47.687 16.824 1.00 87.44 1200 PRO A C 1
ATOM 9071 O O . PRO A 1 1200 ? -36.613 -48.484 17.598 1.00 87.44 1200 PRO A O 1
ATOM 9074 N N . ASP A 1 1201 ? -38.441 -47.813 16.448 1.00 84.19 1201 ASP A N 1
ATOM 9075 C CA . ASP A 1 1201 ? -39.353 -48.901 16.843 1.00 84.19 1201 ASP A CA 1
ATOM 9076 C C . ASP A 1 1201 ? -39.887 -49.736 15.653 1.00 84.19 1201 ASP A C 1
ATOM 9078 O O . ASP A 1 1201 ? -40.397 -50.844 15.851 1.00 84.19 1201 ASP A O 1
ATOM 9082 N N . GLY A 1 1202 ? -39.696 -49.253 14.422 1.00 81.38 1202 GLY A N 1
ATOM 9083 C CA . GLY A 1 1202 ? -40.103 -49.869 13.163 1.00 81.38 1202 GLY A CA 1
ATOM 9084 C C . GLY A 1 1202 ? -41.502 -49.482 12.669 1.00 81.38 1202 GLY A C 1
ATOM 9085 O O . GLY A 1 1202 ? -42.054 -50.212 11.839 1.00 81.38 1202 GLY A O 1
ATOM 9086 N N . ASN A 1 1203 ? -42.116 -48.403 13.173 1.00 82.75 1203 ASN A N 1
ATOM 9087 C CA . ASN A 1 1203 ? -43.477 -48.002 12.788 1.00 82.75 1203 ASN A CA 1
ATOM 9088 C C . ASN A 1 1203 ? -43.581 -47.268 11.430 1.00 82.75 1203 ASN A C 1
ATOM 9090 O O . ASN A 1 1203 ? -44.678 -47.187 10.871 1.00 82.75 1203 ASN A O 1
ATOM 9094 N N . GLY A 1 1204 ? -42.467 -46.766 10.890 1.00 77.38 1204 GLY A N 1
ATOM 9095 C CA . GLY A 1 1204 ? -42.380 -45.953 9.673 1.00 77.38 1204 GLY A CA 1
ATOM 9096 C C . GLY A 1 1204 ? -42.349 -44.437 9.914 1.00 77.38 1204 GLY A C 1
ATOM 9097 O O . GLY A 1 1204 ? -42.438 -43.680 8.948 1.00 77.38 1204 GLY A O 1
ATOM 9098 N N . THR A 1 1205 ? -42.248 -43.981 11.168 1.00 77.44 1205 THR A N 1
ATOM 9099 C CA . THR A 1 1205 ? -42.345 -42.560 11.550 1.00 77.44 1205 THR A CA 1
ATOM 9100 C C . THR A 1 1205 ? -41.322 -42.225 12.631 1.00 77.44 1205 THR A C 1
ATOM 9102 O O . THR A 1 1205 ? -41.390 -42.768 13.731 1.00 77.44 1205 THR A O 1
ATOM 9105 N N . ASN A 1 1206 ? -40.415 -41.285 12.338 1.00 84.31 1206 ASN A N 1
ATOM 9106 C CA . ASN A 1 1206 ? -39.314 -40.881 13.225 1.00 84.31 1206 ASN A CA 1
ATOM 9107 C C . ASN A 1 1206 ? -38.407 -42.054 13.674 1.00 84.31 1206 ASN A C 1
ATOM 9109 O O . ASN A 1 1206 ? -37.845 -42.028 14.766 1.00 84.31 1206 ASN A O 1
ATOM 9113 N N . ASP A 1 1207 ? -38.266 -43.083 12.831 1.00 86.25 1207 ASP A N 1
ATOM 9114 C CA . ASP A 1 1207 ? -37.400 -44.250 13.071 1.00 86.25 1207 ASP A CA 1
ATOM 9115 C C . ASP A 1 1207 ? -35.900 -43.942 12.964 1.00 86.25 1207 ASP A C 1
ATOM 9117 O O . ASP A 1 1207 ? -35.068 -44.749 13.377 1.00 86.25 1207 ASP A O 1
ATOM 9121 N N . TYR A 1 1208 ? -35.549 -42.779 12.413 1.00 90.38 1208 TYR A N 1
ATOM 9122 C CA . TYR A 1 1208 ? -34.189 -42.425 12.033 1.00 90.38 1208 TYR A CA 1
ATOM 9123 C C . TYR A 1 1208 ? -33.851 -40.996 12.458 1.00 90.38 1208 TYR A C 1
ATOM 9125 O O . TYR A 1 1208 ? -34.659 -40.085 12.274 1.00 90.38 1208 TYR A O 1
ATOM 9133 N N . PHE A 1 1209 ? -32.639 -40.786 12.966 1.00 91.88 1209 PHE A N 1
ATOM 9134 C CA . PHE A 1 1209 ? -32.046 -39.457 13.083 1.00 91.88 1209 PHE A CA 1
ATOM 9135 C C . PHE A 1 1209 ? -31.461 -39.076 11.721 1.00 91.88 1209 PHE A C 1
ATOM 9137 O O . PHE A 1 1209 ? -30.396 -39.565 11.348 1.00 91.88 1209 PHE A O 1
ATOM 9144 N N . ARG A 1 1210 ? -32.199 -38.250 10.974 1.00 88.06 1210 ARG A N 1
ATOM 9145 C CA . ARG A 1 1210 ? -31.827 -37.715 9.659 1.00 88.06 1210 ARG A CA 1
ATOM 9146 C C . ARG A 1 1210 ? -31.739 -36.194 9.735 1.00 88.06 1210 ARG A C 1
ATOM 9148 O O . ARG A 1 1210 ? -32.482 -35.577 10.498 1.00 88.06 1210 ARG A O 1
ATOM 9155 N N . ILE A 1 1211 ? -30.845 -35.618 8.947 1.00 87.75 1211 ILE A N 1
ATOM 9156 C CA . ILE A 1 1211 ? -30.619 -34.177 8.834 1.00 87.75 1211 ILE A CA 1
ATOM 9157 C C . ILE A 1 1211 ? -31.212 -33.687 7.507 1.00 87.75 1211 ILE A C 1
ATOM 9159 O O . ILE A 1 1211 ? -31.391 -34.465 6.569 1.00 87.75 1211 ILE A O 1
ATOM 9163 N N . GLU A 1 1212 ? -31.586 -32.412 7.441 1.00 84.56 1212 GLU A N 1
ATOM 9164 C CA . GLU A 1 1212 ? -32.025 -31.769 6.200 1.00 84.56 1212 GLU A CA 1
ATOM 9165 C C . GLU A 1 1212 ? -31.106 -30.577 5.925 1.00 84.56 1212 GLU A C 1
ATOM 9167 O O . GLU A 1 1212 ? -30.924 -29.731 6.799 1.00 84.56 1212 GLU A O 1
ATOM 9172 N N . ALA A 1 1213 ? -30.491 -30.536 4.741 1.00 77.69 1213 ALA A N 1
ATOM 9173 C CA . ALA A 1 1213 ? -29.476 -29.548 4.383 1.00 77.69 1213 ALA A CA 1
ATOM 9174 C C . ALA A 1 1213 ? -29.632 -29.071 2.928 1.00 77.69 1213 ALA A C 1
ATOM 9176 O O . ALA A 1 1213 ? -30.137 -29.824 2.090 1.00 77.69 1213 ALA A O 1
ATOM 9177 N N . ARG A 1 1214 ? -29.194 -27.840 2.639 1.00 74.94 1214 ARG A N 1
ATOM 9178 C CA . ARG A 1 1214 ? -29.123 -27.228 1.297 1.00 74.94 1214 ARG A CA 1
ATOM 9179 C C . ARG A 1 1214 ? -27.891 -26.336 1.187 1.00 74.94 1214 ARG A C 1
ATOM 9181 O O . ARG A 1 1214 ? -27.544 -25.689 2.172 1.00 74.94 1214 ARG A O 1
ATOM 9188 N N . GLU A 1 1215 ? -27.265 -26.327 0.016 1.00 74.69 1215 GLU A N 1
ATOM 9189 C CA . GLU A 1 1215 ? -26.021 -25.615 -0.330 1.00 74.69 1215 GLU A CA 1
ATOM 9190 C C . GLU A 1 1215 ? -24.841 -25.827 0.640 1.00 74.69 1215 GLU A C 1
ATOM 9192 O O . GLU A 1 1215 ? -23.864 -25.086 0.620 1.00 74.69 1215 GLU A O 1
ATOM 9197 N N . VAL A 1 1216 ? -24.889 -26.891 1.456 1.00 74.25 1216 VAL A N 1
ATOM 9198 C CA . VAL A 1 1216 ? -23.772 -27.304 2.317 1.00 74.25 1216 VAL A CA 1
ATOM 9199 C C . VAL A 1 1216 ? -22.833 -28.267 1.595 1.00 74.25 1216 VAL A C 1
ATOM 9201 O O . VAL A 1 1216 ? -23.249 -29.134 0.818 1.00 74.25 1216 VAL A O 1
ATOM 9204 N N . HIS A 1 1217 ? -21.551 -28.141 1.897 1.00 74.69 1217 HIS A N 1
ATOM 9205 C CA . HIS A 1 1217 ? -20.431 -28.930 1.397 1.00 74.69 1217 HIS A CA 1
ATOM 9206 C C . HIS A 1 1217 ? -19.575 -29.403 2.590 1.00 74.69 1217 HIS A C 1
ATOM 9208 O O . HIS A 1 1217 ? -19.842 -29.001 3.719 1.00 74.69 1217 HIS A O 1
ATOM 9214 N N . ASP A 1 1218 ? -18.570 -30.265 2.381 1.00 81.69 1218 ASP A N 1
ATOM 9215 C CA . ASP A 1 1218 ? -17.649 -30.738 3.446 1.00 81.69 1218 ASP A CA 1
ATOM 9216 C C . ASP A 1 1218 ? -18.383 -31.261 4.713 1.00 81.69 1218 ASP A C 1
ATOM 9218 O O . ASP A 1 1218 ? -17.997 -31.000 5.859 1.00 81.69 1218 ASP A O 1
ATOM 9222 N N . PHE A 1 1219 ? -19.545 -31.898 4.506 1.00 87.19 1219 PHE A N 1
ATOM 9223 C CA . PHE A 1 1219 ? -20.486 -32.232 5.574 1.00 87.19 1219 PHE A CA 1
ATOM 9224 C C . PHE A 1 1219 ? -20.043 -33.501 6.297 1.00 87.19 1219 PHE A C 1
ATOM 9226 O O . PHE A 1 1219 ? -19.868 -34.552 5.691 1.00 87.19 1219 PHE A O 1
ATOM 9233 N N . GLN A 1 1220 ? -19.956 -33.439 7.623 1.00 90.94 1220 GLN A N 1
ATOM 9234 C CA . GLN A 1 1220 ? -19.372 -34.493 8.438 1.00 90.94 1220 GLN A CA 1
ATOM 9235 C C . GLN A 1 1220 ? -20.126 -34.628 9.772 1.00 90.94 1220 GLN A C 1
ATOM 9237 O O . GLN A 1 1220 ? -19.826 -33.956 10.760 1.00 90.94 1220 GLN A O 1
ATOM 9242 N N . LEU A 1 1221 ? -21.100 -35.541 9.822 1.00 92.81 1221 LEU A N 1
ATOM 9243 C CA . LEU A 1 1221 ? -21.807 -35.928 11.045 1.00 92.81 1221 LEU A CA 1
ATOM 9244 C C . LEU A 1 1221 ? -21.016 -36.992 11.822 1.00 92.81 1221 LEU A C 1
ATOM 9246 O O . LEU A 1 1221 ? -20.687 -38.051 11.293 1.00 92.81 1221 LEU A O 1
ATOM 9250 N N . TYR A 1 1222 ? -20.854 -36.779 13.125 1.00 94.44 1222 TYR A N 1
ATOM 9251 C CA . TYR A 1 1222 ? -20.385 -37.751 14.111 1.00 94.44 1222 TYR A CA 1
ATOM 9252 C C . TYR A 1 1222 ? -21.415 -37.922 15.235 1.00 94.44 1222 TYR A C 1
ATOM 9254 O O . TYR A 1 1222 ? -21.996 -36.941 15.699 1.00 94.44 1222 TYR A O 1
ATOM 9262 N N . ILE A 1 1223 ? -21.591 -39.140 15.757 1.00 93.75 1223 ILE A N 1
ATOM 9263 C CA . ILE A 1 1223 ? -22.428 -39.418 16.937 1.00 93.75 1223 ILE A CA 1
ATOM 9264 C C . ILE A 1 1223 ? -21.653 -40.245 17.966 1.00 93.75 1223 ILE A C 1
ATOM 9266 O O . ILE A 1 1223 ? -21.176 -41.349 17.691 1.00 93.75 1223 ILE A O 1
ATOM 9270 N N . PHE A 1 1224 ? -21.586 -39.734 19.193 1.00 94.06 1224 PHE A N 1
ATOM 9271 C CA . PHE A 1 1224 ? -20.853 -40.293 20.323 1.00 94.06 1224 PHE A CA 1
ATOM 9272 C C . PHE A 1 1224 ? -21.798 -40.772 21.429 1.00 94.06 1224 PHE A C 1
ATOM 9274 O O . PHE A 1 1224 ? -22.797 -40.132 21.767 1.00 94.06 1224 PHE A O 1
ATOM 9281 N N . ASN A 1 1225 ? -21.450 -41.892 22.064 1.00 90.38 1225 ASN A N 1
ATOM 9282 C CA . ASN A 1 1225 ? -22.099 -42.314 23.303 1.00 90.38 1225 ASN A CA 1
ATOM 9283 C C . ASN A 1 1225 ? -21.537 -41.569 24.528 1.00 90.38 1225 ASN A C 1
ATOM 9285 O O . ASN A 1 1225 ? -20.462 -40.975 24.469 1.00 90.38 1225 ASN A O 1
ATOM 9289 N N . ARG A 1 1226 ? -22.241 -41.662 25.666 1.00 83.31 1226 ARG A N 1
ATOM 9290 C CA . ARG A 1 1226 ? -21.913 -41.002 26.952 1.00 83.31 1226 ARG A CA 1
ATOM 9291 C C . ARG A 1 1226 ? -20.490 -41.212 27.511 1.00 83.31 1226 ARG A C 1
ATOM 9293 O O . ARG A 1 1226 ? -20.161 -40.626 28.537 1.00 83.31 1226 ARG A O 1
ATOM 9300 N N . TRP A 1 1227 ? -19.675 -42.078 26.906 1.00 84.81 1227 TRP A N 1
ATOM 9301 C CA . TRP A 1 1227 ? -18.279 -42.336 27.279 1.00 84.81 1227 TRP A CA 1
ATOM 9302 C C . TRP A 1 1227 ? -17.265 -41.727 26.292 1.00 84.81 1227 TRP A C 1
ATOM 9304 O O . TRP A 1 1227 ? -16.089 -42.076 26.350 1.00 84.81 1227 TRP A O 1
ATOM 9314 N N . GLY A 1 1228 ? -17.706 -40.870 25.362 1.00 83.56 1228 GLY A N 1
ATOM 9315 C CA . GLY A 1 1228 ? -16.858 -40.262 24.326 1.00 83.56 1228 GLY A CA 1
ATOM 9316 C C . GLY A 1 1228 ? -16.481 -41.211 23.183 1.00 83.56 1228 GLY A C 1
ATOM 9317 O O . GLY A 1 1228 ? -15.641 -40.882 22.355 1.00 83.56 1228 GLY A O 1
ATOM 9318 N N . GLN A 1 1229 ? -17.081 -42.403 23.119 1.00 90.94 1229 GLN A N 1
ATOM 9319 C CA . GLN A 1 1229 ? -16.863 -43.339 22.018 1.00 90.94 1229 GLN A CA 1
ATOM 9320 C C . GLN A 1 1229 ? -17.800 -43.014 20.852 1.00 90.94 1229 GLN A C 1
ATOM 9322 O O . GLN A 1 1229 ? -19.022 -43.060 21.015 1.00 90.94 1229 GLN A O 1
ATOM 9327 N N . LEU A 1 1230 ? -17.210 -42.787 19.677 1.00 92.56 1230 LEU A N 1
ATOM 9328 C CA . LEU A 1 1230 ? -17.898 -42.702 18.390 1.00 92.56 1230 LEU A CA 1
ATOM 9329 C C . LEU A 1 1230 ? -18.653 -44.012 18.092 1.00 92.56 1230 LEU A C 1
ATOM 9331 O O . LEU A 1 1230 ? -18.117 -45.118 18.269 1.00 92.56 1230 LEU A O 1
ATOM 9335 N N . ILE A 1 1231 ? -19.917 -43.885 17.687 1.00 93.50 1231 ILE A N 1
ATOM 9336 C CA . ILE A 1 1231 ? -20.817 -45.008 17.390 1.00 93.50 1231 ILE A CA 1
ATOM 9337 C C . ILE A 1 1231 ? -21.470 -44.948 16.006 1.00 93.50 1231 ILE A C 1
ATOM 9339 O O . ILE A 1 1231 ? -21.898 -45.991 15.517 1.00 93.50 1231 ILE A O 1
ATOM 9343 N N . TYR A 1 1232 ? -21.529 -43.775 15.384 1.00 94.00 1232 TYR A N 1
ATOM 9344 C CA . TYR A 1 1232 ? -21.999 -43.574 14.017 1.00 94.00 1232 TYR A CA 1
ATOM 9345 C C . TYR A 1 1232 ? -21.305 -42.333 13.445 1.00 94.00 1232 TYR A C 1
ATOM 9347 O O . TYR A 1 1232 ? -21.004 -41.405 14.198 1.00 94.00 1232 TYR A O 1
ATOM 9355 N N . GLU A 1 1233 ? -21.047 -42.339 12.145 1.00 93.81 1233 GLU A N 1
ATOM 9356 C CA . GLU A 1 1233 ? -20.434 -41.253 11.379 1.00 93.81 1233 GLU A CA 1
ATOM 9357 C C . GLU A 1 1233 ? -21.031 -41.262 9.960 1.00 93.81 1233 GLU A C 1
ATOM 9359 O O . GLU A 1 1233 ? -21.382 -42.334 9.467 1.00 93.81 1233 GLU A O 1
ATOM 9364 N N . SER A 1 1234 ? -21.184 -40.095 9.330 1.00 90.75 1234 SER A N 1
ATOM 9365 C CA . SER A 1 1234 ? -21.608 -39.949 7.928 1.00 90.75 1234 SER A CA 1
ATOM 9366 C C . SER A 1 1234 ? -20.978 -38.708 7.300 1.00 90.75 1234 SER A C 1
ATOM 9368 O O . SER A 1 1234 ? -20.802 -37.698 7.984 1.00 90.75 1234 SER A O 1
ATOM 9370 N N . THR A 1 1235 ? -20.698 -38.784 5.998 1.00 88.56 1235 THR A N 1
ATOM 9371 C CA . THR A 1 1235 ? -20.313 -37.651 5.141 1.00 88.56 1235 THR A CA 1
ATOM 9372 C C . THR A 1 1235 ? -21.400 -37.253 4.131 1.00 88.56 1235 THR A C 1
ATOM 9374 O O . THR A 1 1235 ? -21.254 -36.287 3.393 1.00 88.56 1235 THR A O 1
ATOM 9377 N N . ASP A 1 1236 ? -22.532 -37.966 4.111 1.00 84.38 1236 ASP A N 1
ATOM 9378 C CA . ASP A 1 1236 ? -23.724 -37.592 3.340 1.00 84.38 1236 ASP A CA 1
ATOM 9379 C C . ASP A 1 1236 ? -24.776 -36.979 4.287 1.00 84.38 1236 ASP A C 1
ATOM 9381 O O . ASP A 1 1236 ? -25.237 -37.677 5.205 1.00 84.38 1236 ASP A O 1
ATOM 9385 N N . PRO A 1 1237 ? -25.204 -35.714 4.085 1.00 79.50 1237 PRO A N 1
ATOM 9386 C CA . PRO A 1 1237 ? -26.276 -35.097 4.870 1.00 79.50 1237 PRO A CA 1
ATOM 9387 C C . PRO A 1 1237 ? -27.645 -35.767 4.676 1.00 79.50 1237 PRO A C 1
ATOM 9389 O O . PRO A 1 1237 ? -28.551 -35.544 5.479 1.00 79.50 1237 PRO A O 1
ATOM 9392 N N . ASN A 1 1238 ? -27.817 -36.605 3.647 1.00 81.94 1238 ASN A N 1
ATOM 9393 C CA . ASN A 1 1238 ? -29.038 -37.376 3.420 1.00 81.94 1238 ASN A CA 1
ATOM 9394 C C . ASN A 1 1238 ? -29.094 -38.696 4.195 1.00 81.94 1238 ASN A C 1
ATOM 9396 O O . ASN A 1 1238 ? -30.202 -39.237 4.333 1.00 81.94 1238 ASN A O 1
ATOM 9400 N N . ASP A 1 1239 ? -27.954 -39.215 4.660 1.00 87.00 1239 ASP A N 1
ATOM 9401 C CA . ASP A 1 1239 ? -27.885 -40.455 5.436 1.00 87.00 1239 ASP A CA 1
ATOM 9402 C C . ASP A 1 1239 ? -28.441 -40.257 6.856 1.00 87.00 1239 ASP A C 1
ATOM 9404 O O . ASP A 1 1239 ? -28.764 -39.147 7.294 1.00 87.00 1239 ASP A O 1
ATOM 9408 N N . PHE A 1 1240 ? -28.635 -41.357 7.577 1.00 90.88 1240 PHE A N 1
ATOM 9409 C CA . PHE A 1 1240 ? -29.389 -41.346 8.817 1.00 90.88 1240 PHE A CA 1
ATOM 9410 C C . PHE A 1 1240 ? -28.962 -42.429 9.811 1.00 90.88 1240 PHE A C 1
ATOM 9412 O O . PHE A 1 1240 ? -28.717 -43.589 9.478 1.00 90.88 1240 PHE A O 1
ATOM 9419 N N . TRP A 1 1241 ? -28.985 -42.079 11.096 1.00 93.44 1241 TRP A N 1
ATOM 9420 C CA . TRP A 1 1241 ? -28.701 -43.038 12.156 1.00 93.44 1241 TRP A CA 1
ATOM 9421 C C . TRP A 1 1241 ? -29.968 -43.778 12.610 1.00 93.44 1241 TRP A C 1
ATOM 9423 O O . TRP A 1 1241 ? -30.941 -43.169 13.056 1.00 93.44 1241 TRP A O 1
ATOM 9433 N N . ASP A 1 1242 ? -29.938 -45.113 12.555 1.00 91.19 1242 ASP A N 1
ATOM 9434 C CA . ASP A 1 1242 ? -31.040 -46.018 12.929 1.00 91.19 1242 ASP A CA 1
ATOM 9435 C C . ASP A 1 1242 ? -31.112 -46.361 14.431 1.00 91.19 1242 ASP A C 1
ATOM 9437 O O . ASP A 1 1242 ? -31.895 -47.209 14.867 1.00 91.19 1242 ASP A O 1
ATOM 9441 N N . GLY A 1 1243 ? -30.269 -45.737 15.258 1.00 91.38 1243 GLY A N 1
ATOM 9442 C CA . GLY A 1 1243 ? -30.203 -46.042 16.685 1.00 91.38 1243 GLY A CA 1
ATOM 9443 C C . GLY A 1 1243 ? -29.598 -47.416 16.989 1.00 91.38 1243 GLY A C 1
ATOM 9444 O O . GLY A 1 1243 ? -29.870 -47.988 18.056 1.00 91.38 1243 GLY A O 1
ATOM 9445 N N . THR A 1 1244 ? -28.780 -47.969 16.091 1.00 90.75 1244 THR A N 1
ATOM 9446 C CA . THR A 1 1244 ? -27.956 -49.157 16.341 1.00 90.75 1244 THR A CA 1
ATOM 9447 C C . THR A 1 1244 ? -26.460 -48.833 16.402 1.00 90.75 1244 THR A C 1
ATOM 9449 O O . THR A 1 1244 ? -25.994 -47.773 15.997 1.00 90.75 1244 THR A O 1
ATOM 9452 N N . TYR A 1 1245 ? -25.687 -49.756 16.974 1.00 91.88 1245 TYR A N 1
ATOM 9453 C CA . TYR A 1 1245 ? -24.231 -49.784 16.899 1.00 91.88 1245 TYR A CA 1
ATOM 9454 C C . TYR A 1 1245 ? -23.779 -51.232 16.726 1.00 91.88 1245 TYR A C 1
ATOM 9456 O O . TYR A 1 1245 ? -24.183 -52.113 17.493 1.00 91.88 1245 TYR A O 1
ATOM 9464 N N . LYS A 1 1246 ? -22.941 -51.499 15.716 1.00 87.88 1246 LYS A N 1
ATOM 9465 C CA . LYS A 1 1246 ? -22.418 -52.848 15.406 1.00 87.88 1246 LYS A CA 1
ATOM 9466 C C . LYS A 1 1246 ? -23.536 -53.906 15.298 1.00 87.88 1246 LYS A C 1
ATOM 9468 O O . LYS A 1 1246 ? -23.420 -55.011 15.832 1.00 87.88 1246 LYS A O 1
ATOM 9473 N N . GLY A 1 1247 ? -24.634 -53.540 14.626 1.00 84.75 1247 GLY A N 1
ATOM 9474 C CA . GLY A 1 1247 ? -25.793 -54.407 14.379 1.00 84.75 1247 GLY A CA 1
ATOM 9475 C C . GLY A 1 1247 ? -26.631 -54.732 15.622 1.00 84.75 1247 GLY A C 1
ATOM 9476 O O . GLY A 1 1247 ? -27.281 -55.777 15.666 1.00 84.75 1247 GLY A O 1
ATOM 9477 N N . LYS A 1 1248 ? -26.587 -53.889 16.662 1.00 87.38 1248 LYS A N 1
ATOM 9478 C CA . LYS A 1 1248 ? -27.405 -54.023 17.878 1.00 87.38 1248 LYS A CA 1
ATOM 9479 C C . LYS A 1 1248 ? -28.036 -52.684 18.260 1.00 87.38 1248 LYS A C 1
ATOM 9481 O O . LYS A 1 1248 ? -27.323 -51.685 18.221 1.00 87.38 1248 LYS A O 1
ATOM 9486 N N . PRO A 1 1249 ? -29.307 -52.645 18.699 1.00 89.25 1249 PRO A N 1
ATOM 9487 C CA . PRO A 1 1249 ? -29.922 -51.420 19.207 1.00 89.25 1249 PRO A CA 1
ATOM 9488 C C . PRO A 1 1249 ? -29.104 -50.825 20.360 1.00 89.25 1249 PRO A C 1
ATOM 9490 O O . PRO A 1 1249 ? -28.712 -51.557 21.275 1.00 89.25 1249 PRO A O 1
ATOM 9493 N N . VAL A 1 1250 ? -28.851 -49.513 20.330 1.00 90.06 1250 VAL A N 1
ATOM 9494 C CA . VAL A 1 1250 ? -28.150 -48.819 21.426 1.00 90.06 1250 VAL A CA 1
ATOM 9495 C C . VAL A 1 1250 ? -29.049 -48.656 22.659 1.00 90.06 1250 VAL A C 1
ATOM 9497 O O . VAL A 1 1250 ? -30.216 -49.053 22.645 1.00 90.06 1250 VAL A O 1
ATOM 9500 N N . GLN A 1 1251 ? -28.523 -48.109 23.754 1.00 88.25 1251 GLN A N 1
ATOM 9501 C CA . GLN A 1 1251 ? -29.313 -47.855 24.962 1.00 88.25 1251 GLN A CA 1
ATOM 9502 C C . GLN A 1 1251 ? -30.376 -46.770 24.692 1.00 88.25 1251 GLN A C 1
ATOM 9504 O O . GLN A 1 1251 ? -30.177 -45.902 23.852 1.00 88.25 1251 GLN A O 1
ATOM 9509 N N . VAL A 1 1252 ? -31.495 -46.792 25.422 1.00 88.12 1252 VAL A N 1
ATOM 9510 C CA . VAL A 1 1252 ? -32.334 -45.589 25.567 1.00 88.12 1252 VAL A CA 1
ATOM 9511 C C . VAL A 1 1252 ? -31.516 -44.584 26.382 1.00 88.12 1252 VAL A C 1
ATOM 9513 O O . VAL A 1 1252 ? -31.161 -44.862 27.534 1.00 88.12 1252 VAL A O 1
ATOM 9516 N N . ASP A 1 1253 ? -31.095 -43.497 25.741 1.00 87.00 1253 ASP A N 1
ATOM 9517 C CA . ASP A 1 1253 ? -30.111 -42.548 26.269 1.00 87.00 1253 ASP A CA 1
ATOM 9518 C C . ASP A 1 1253 ? -30.074 -41.255 25.439 1.00 87.00 1253 ASP A C 1
ATOM 9520 O O . ASP A 1 1253 ? -30.621 -41.201 24.335 1.00 87.00 1253 ASP A O 1
ATOM 9524 N N . ALA A 1 1254 ? -29.368 -40.247 25.952 1.00 89.50 1254 ALA A N 1
ATOM 9525 C CA . ALA A 1 1254 ? -28.904 -39.120 25.151 1.00 89.50 1254 ALA A CA 1
ATOM 9526 C C . ALA A 1 1254 ? -27.531 -39.437 24.533 1.00 89.50 1254 ALA A C 1
ATOM 9528 O O . ALA A 1 1254 ? -26.635 -39.959 25.204 1.00 89.50 1254 ALA A O 1
ATOM 9529 N N . TYR A 1 1255 ? -27.374 -39.091 23.260 1.00 93.25 1255 TYR A N 1
ATOM 9530 C CA . TYR A 1 1255 ? -26.151 -39.230 22.475 1.00 93.25 1255 TYR A CA 1
ATOM 9531 C C . TYR A 1 1255 ? -25.710 -37.847 22.002 1.00 93.25 1255 TYR A C 1
ATOM 9533 O O . TYR A 1 1255 ? -26.553 -37.034 21.630 1.00 93.25 1255 TYR A O 1
ATOM 9541 N N . VAL A 1 1256 ? -24.409 -37.565 22.051 1.00 93.50 1256 VAL A N 1
ATOM 9542 C CA . VAL A 1 1256 ? -23.852 -36.289 21.572 1.00 93.50 1256 VAL A CA 1
ATOM 9543 C C . VAL A 1 1256 ? -23.619 -36.416 20.076 1.00 93.50 1256 VAL A C 1
ATOM 9545 O O . VAL A 1 1256 ? -23.071 -37.428 19.646 1.00 93.50 1256 VAL A O 1
ATOM 9548 N N . TRP A 1 1257 ? -24.000 -35.409 19.298 1.00 94.19 1257 TRP A N 1
ATOM 9549 C CA . TRP A 1 1257 ? -23.624 -35.313 17.891 1.00 94.19 1257 TRP A CA 1
ATOM 9550 C C . TRP A 1 1257 ? -22.752 -34.080 17.643 1.00 94.19 1257 TRP A C 1
ATOM 9552 O O . TRP A 1 1257 ? -22.875 -33.081 18.351 1.00 94.19 1257 TRP A O 1
ATOM 9562 N N . LYS A 1 1258 ? -21.866 -34.180 16.652 1.00 93.19 1258 LYS A N 1
ATOM 9563 C CA . LYS A 1 1258 ? -21.077 -33.085 16.070 1.00 93.19 1258 LYS A CA 1
ATOM 9564 C C . LYS A 1 1258 ? -21.343 -33.099 14.571 1.00 93.19 1258 LYS A C 1
ATOM 9566 O O . LYS A 1 1258 ? -21.396 -34.184 13.998 1.00 93.19 1258 LYS A O 1
ATOM 9571 N N . ILE A 1 1259 ? -21.534 -31.941 13.967 1.00 92.81 1259 ILE A N 1
ATOM 9572 C CA . ILE A 1 1259 ? -21.658 -31.762 12.525 1.00 92.81 1259 ILE A CA 1
ATOM 9573 C C . ILE A 1 1259 ? -20.675 -30.670 12.143 1.00 92.81 1259 ILE A C 1
ATOM 9575 O O . ILE A 1 1259 ? -20.798 -29.556 12.647 1.00 92.81 1259 ILE A O 1
ATOM 9579 N N . ASP A 1 1260 ? -19.757 -30.990 11.245 1.00 89.44 1260 ASP A N 1
ATOM 9580 C CA . ASP A 1 1260 ? -18.938 -29.993 10.557 1.00 89.44 1260 ASP A CA 1
ATOM 9581 C C . ASP A 1 1260 ? -19.494 -29.826 9.139 1.00 89.44 1260 ASP A C 1
ATOM 9583 O O . ASP A 1 1260 ? -19.972 -30.811 8.576 1.00 89.44 1260 ASP A O 1
ATOM 9587 N N . TYR A 1 1261 ? -19.497 -28.614 8.579 1.00 85.88 1261 TYR A N 1
ATOM 9588 C CA . TYR A 1 1261 ? -19.771 -28.384 7.152 1.00 85.88 1261 TYR A CA 1
ATOM 9589 C C . TYR A 1 1261 ? -19.163 -27.063 6.656 1.00 85.88 1261 TYR A C 1
ATOM 9591 O O . TYR A 1 1261 ? -18.948 -26.145 7.446 1.00 85.88 1261 TYR A O 1
ATOM 9599 N N . LEU A 1 1262 ? -18.894 -26.961 5.354 1.00 76.38 1262 LEU A N 1
ATOM 9600 C CA . LEU A 1 1262 ? -18.674 -25.700 4.639 1.00 76.38 1262 LEU A CA 1
ATOM 9601 C C . LEU A 1 1262 ? -20.005 -25.193 4.075 1.00 76.38 1262 LEU A C 1
ATOM 9603 O O . LEU A 1 1262 ? -20.751 -25.970 3.477 1.00 76.38 1262 LEU A O 1
ATOM 9607 N N . ASP A 1 1263 ? -20.315 -23.912 4.245 1.00 72.81 1263 ASP A N 1
ATOM 9608 C CA . ASP A 1 1263 ? -21.385 -23.278 3.465 1.00 72.81 1263 ASP A CA 1
ATOM 9609 C C . ASP A 1 1263 ? -20.927 -22.955 2.030 1.00 72.81 1263 ASP A C 1
ATOM 9611 O O . ASP A 1 1263 ? -19.767 -23.152 1.656 1.00 72.81 1263 ASP A O 1
ATOM 9615 N N . ASN A 1 1264 ? -21.843 -22.432 1.216 1.00 59.94 1264 ASN A N 1
ATOM 9616 C CA . ASN A 1 1264 ? -21.574 -21.988 -0.152 1.00 59.94 1264 ASN A CA 1
ATOM 9617 C C . ASN A 1 1264 ? -20.646 -20.760 -0.278 1.00 59.94 1264 ASN A C 1
ATOM 9619 O O . ASN A 1 1264 ? -20.395 -20.312 -1.395 1.00 59.94 1264 ASN A O 1
ATOM 9623 N N . GLN A 1 1265 ? -20.130 -20.222 0.831 1.00 55.31 1265 GLN A N 1
ATOM 9624 C CA . GLN A 1 1265 ? -19.077 -19.198 0.867 1.00 55.31 1265 GLN A CA 1
ATOM 9625 C C . GLN A 1 1265 ? -17.736 -19.780 1.368 1.00 55.31 1265 GLN A C 1
ATOM 9627 O O . GLN A 1 1265 ? -16.760 -19.055 1.547 1.00 55.31 1265 GLN A O 1
ATOM 9632 N N . GLU A 1 1266 ? -17.673 -21.103 1.551 1.00 60.47 1266 GLU A N 1
ATOM 9633 C CA . GLU A 1 1266 ? -16.548 -21.870 2.093 1.00 60.47 1266 GLU A CA 1
ATOM 9634 C C . GLU A 1 1266 ? -16.155 -21.486 3.536 1.00 60.47 1266 GLU A C 1
ATOM 9636 O O . GLU A 1 1266 ? -15.024 -21.738 3.967 1.00 60.47 1266 GLU A O 1
ATOM 9641 N N . PHE A 1 1267 ? -17.094 -20.955 4.332 1.00 57.78 1267 PHE A N 1
ATOM 9642 C CA . PHE A 1 1267 ? -16.914 -20.836 5.780 1.00 57.78 1267 PHE A CA 1
ATOM 9643 C C . PHE A 1 1267 ? -17.219 -22.167 6.472 1.00 57.78 1267 PHE A C 1
ATOM 9645 O O . PHE A 1 1267 ? -18.254 -22.793 6.235 1.00 57.78 1267 PHE A O 1
ATOM 9652 N N . ARG A 1 1268 ? -16.318 -22.605 7.363 1.00 73.69 1268 ARG A N 1
ATOM 9653 C CA . ARG A 1 1268 ? -16.459 -23.861 8.112 1.00 73.69 1268 ARG A CA 1
ATOM 9654 C C . ARG A 1 1268 ? -17.247 -23.658 9.403 1.00 73.69 1268 ARG A C 1
ATOM 9656 O O . ARG A 1 1268 ? -16.756 -23.056 10.354 1.00 73.69 1268 ARG A O 1
ATOM 9663 N N . HIS A 1 1269 ? -18.429 -24.256 9.453 1.00 71.25 1269 HIS A N 1
ATOM 9664 C CA . HIS A 1 1269 ? -19.312 -24.290 10.613 1.00 71.25 1269 HIS A CA 1
ATOM 9665 C C . HIS A 1 1269 ? -19.118 -25.583 11.411 1.00 71.25 1269 HIS A C 1
ATOM 9667 O O . HIS A 1 1269 ? -19.034 -26.667 10.835 1.00 71.25 1269 HIS A O 1
ATOM 9673 N N . GLU A 1 1270 ? -19.098 -25.479 12.743 1.00 87.00 1270 GLU A N 1
ATOM 9674 C CA . GLU A 1 1270 ? -19.097 -26.616 13.674 1.00 87.00 1270 GLU A CA 1
ATOM 9675 C C . GLU A 1 1270 ? -20.318 -26.520 14.603 1.00 87.00 1270 GLU A C 1
ATOM 9677 O O . GLU A 1 1270 ? -20.438 -25.604 15.417 1.00 87.00 1270 GLU A O 1
ATOM 9682 N N . PHE A 1 1271 ? -21.218 -27.500 14.520 1.00 84.00 1271 PHE A N 1
ATOM 9683 C CA . PHE A 1 1271 ? -22.401 -27.609 15.370 1.00 84.00 1271 PHE A CA 1
ATOM 9684 C C . PHE A 1 1271 ? -22.304 -28.833 16.282 1.00 84.00 1271 PHE A C 1
ATOM 9686 O O . PHE A 1 1271 ? -22.241 -29.970 15.815 1.00 84.00 1271 PHE A O 1
ATOM 9693 N N . ILE A 1 1272 ? -22.373 -28.625 17.599 1.00 88.56 1272 ILE A N 1
ATOM 9694 C CA . ILE A 1 1272 ? -22.444 -29.705 18.593 1.00 88.56 1272 ILE A CA 1
ATOM 9695 C C . ILE A 1 1272 ? -23.807 -29.683 19.285 1.00 88.56 1272 ILE A C 1
ATOM 9697 O O . ILE A 1 1272 ? -24.261 -28.653 19.783 1.00 88.56 1272 ILE A O 1
ATOM 9701 N N . GLY A 1 1273 ? -24.442 -30.849 19.379 1.00 88.56 1273 GLY A N 1
ATOM 9702 C CA . GLY A 1 1273 ? -25.746 -31.001 20.008 1.00 88.56 1273 GLY A CA 1
ATOM 9703 C C . GLY A 1 1273 ? -25.970 -32.383 20.605 1.00 88.56 1273 GLY A C 1
ATOM 9704 O O . GLY A 1 1273 ? -25.039 -33.146 20.874 1.00 88.56 1273 GLY A O 1
ATOM 9705 N N . HIS A 1 1274 ? -27.234 -32.702 20.873 1.00 91.44 1274 HIS A N 1
ATOM 9706 C CA . HIS A 1 1274 ? -27.623 -33.988 21.436 1.00 91.44 1274 HIS A CA 1
ATOM 9707 C C . HIS A 1 1274 ? -28.895 -34.531 20.785 1.00 91.44 1274 HIS A C 1
ATOM 9709 O O . HIS A 1 1274 ? -29.817 -33.786 20.456 1.00 91.44 1274 HIS A O 1
ATOM 9715 N N . VAL A 1 1275 ? -28.948 -35.853 20.639 1.00 92.75 1275 VAL A N 1
ATOM 9716 C CA . VAL A 1 1275 ? -30.120 -36.599 20.182 1.00 92.75 1275 VAL A CA 1
ATOM 9717 C C . VAL A 1 1275 ? -30.528 -37.622 21.240 1.00 92.75 1275 VAL A C 1
ATOM 9719 O O . VAL A 1 1275 ? -29.702 -38.377 21.754 1.00 92.75 1275 VAL A O 1
ATOM 9722 N N . SER A 1 1276 ? -31.815 -37.656 21.580 1.00 92.12 1276 SER A N 1
ATOM 9723 C CA . SER A 1 1276 ? -32.377 -38.671 22.479 1.00 92.12 1276 SER A CA 1
ATOM 9724 C C . SER A 1 1276 ? -32.904 -39.871 21.690 1.00 92.12 1276 SER A C 1
ATOM 9726 O O . SER A 1 1276 ? -33.785 -39.710 20.846 1.00 92.12 1276 SER A O 1
ATOM 9728 N N . VAL A 1 1277 ? -32.408 -41.073 21.998 1.00 91.50 1277 VAL A N 1
ATOM 9729 C CA . VAL A 1 1277 ? -32.943 -42.342 21.473 1.00 91.50 1277 VAL A CA 1
ATOM 9730 C C . VAL A 1 1277 ? -34.049 -42.829 22.405 1.00 91.50 1277 VAL A C 1
ATOM 9732 O O . VAL A 1 1277 ? -33.779 -43.164 23.561 1.00 91.50 1277 VAL A O 1
ATOM 9735 N N . ILE A 1 1278 ? -35.281 -42.900 21.904 1.00 86.25 1278 ILE A N 1
ATOM 9736 C CA . ILE A 1 1278 ? -36.477 -43.311 22.658 1.00 86.25 1278 ILE A CA 1
ATOM 9737 C C . ILE A 1 1278 ? -36.971 -44.670 22.132 1.00 86.25 1278 ILE A C 1
ATOM 9739 O O . ILE A 1 1278 ? -36.924 -44.905 20.930 1.00 86.25 1278 ILE A O 1
ATOM 9743 N N . ARG A 1 1279 ? -37.418 -45.579 23.014 1.00 78.06 1279 ARG A N 1
ATOM 9744 C CA . ARG A 1 1279 ? -38.098 -46.855 22.691 1.00 78.06 1279 ARG A CA 1
ATOM 9745 C C . ARG A 1 1279 ? -39.024 -47.282 23.836 1.00 78.06 1279 ARG A C 1
ATOM 9747 O O . ARG A 1 1279 ? -38.802 -46.775 24.961 1.00 78.06 1279 ARG A O 1
#

Sequence (1279 aa):
MIGISICAQESSANFIHNDGQWDNQIDFKLPLNTGDIYFEKTQITYSIYDKSLYGKAKHGEYELDYVPAHAYRVMFIHSNQQARYVLGRKKNHHYNFLNGNDANKWKSKVKAYDRVYVKDIYTGVDYTFYEYYGQTKYDFIVHPEGNPSDIQLSYEGLDGLKIKKGHLVLETSVGEIIEQSPYAYQFIDGKEVQIPCDYNLNNNVLSFVFPEGYDPSLELTIDPVLTFATYTGSSADNFGCTATDDLNGNMLVGGTVFGAGYPTSTGAYQVSFSGGNIDMGITKYTADGTSLVYSTYLGGTGNEIPHSLVVNQNDELIILGTSNSTDYPISATAFQSTMNSGTGTTWGGYGFNYNAGCDIVVTKLNVSGTGIIGSTYLGGTGNDGLNEGSLLHYNYGDAFRGEIINGLNGEIIIASTTSSPDFPVTSNAPQSSLNGPSDAILVQLSSDLSSLLFATYIGGSDRETGNSVQLNSTGEMYLAGGTLSADFPGTTGGFHSSYQGGTADGYVARFSANGSNLLNASYIGTSNYDQNYFVQTDLDDDVYMIGQTDGNYPIFNAAYSNPNSGQYIQKLTPDLSTSLLSTTIGRGNGTVDIAVNAFLVSDCDFIYLSGWGGSLNGYTSLGAHATSSTTLGMPITADAFQWTTDGSDFYLAVLAPDASSLLYATFFGGGTSHEHADGGTSRFDKSGTVYQAVCAGCGGNSDFPTTAGAWSNTNNALNCNLGAFKFDLGSITPSISVPQPYVCLPSAYQFNNNSSGGNEYHWYFGDGDSSSLFEPAHTYQDTGHYEVTLIVADSTGCLQSDTTALFIDVFALGNASVSFIDTICRGDSAVLTSTGGVTYQWFPPSSLSSPNSQTTYAFPSTTTQYMVIATDSCGLDTALITVPVFSDNYSVMDDTLICSGFPLTLEAYGGSSYNWQSDPSMQNPGSQTPTVTPNNSTMYYVEITMASGCIYNDSVFVETINSLPVPSMTNDTTICLGDQITLSAQGGTTYIWSPTNLLTNINGASAQTNIQSTSQIFVEISNPCGTVLDSVIVEVIEVFPEIVDDTIICPGDLATLWASGGSSYSWTPVETLSSPNNDTTLAQPVDPTTYQVLVENTLGCSKTLDVFVNFHLIPIVQVSGPSFVLAGQEIELIGTTNATNYYWESDDSLLCTGCYSTLVIPDESSYYYFTAIDTNGCKNTDSLEVLVESSLFVPNSFTPDGNGTNDYFRIEAREVHDFQLYIFNRWGQLIYESTDPNDFWDGTYKGKPVQVDAYVWKIDYLDNQEFRHEFIGHVSVIR

Solvent-accessible surface area (backbone atoms only — not comparable to full-atom values): 64852 Å² total; per-residue (Å²): 54,41,46,38,75,55,56,43,54,54,103,62,64,46,39,30,47,52,87,52,62,62,63,93,66,43,52,31,37,34,63,30,67,42,35,37,38,33,39,28,89,53,33,38,38,41,41,35,39,22,54,75,54,46,50,36,46,75,76,59,65,46,95,62,94,67,68,66,64,39,61,32,34,44,30,46,48,88,39,36,90,79,38,45,79,47,85,44,61,68,48,92,66,61,46,70,45,72,58,70,93,46,74,81,28,40,40,75,70,35,45,26,15,53,34,50,32,28,51,40,39,34,78,43,23,31,39,39,39,37,66,53,95,64,29,38,33,51,40,52,42,29,37,52,84,26,58,63,78,61,49,31,37,35,59,45,71,54,79,42,77,48,78,58,97,61,19,40,39,41,32,41,93,57,47,77,40,45,32,42,36,58,33,27,26,31,67,59,98,83,35,88,42,82,31,61,42,44,73,43,75,53,97,58,28,38,33,59,44,46,90,82,52,82,65,66,83,42,50,40,36,40,52,87,77,77,54,25,20,21,29,67,45,20,49,18,41,21,36,5,14,8,8,22,60,44,93,82,55,24,41,35,37,28,17,36,26,59,47,75,43,57,63,52,34,90,72,24,59,30,76,58,69,57,39,63,56,24,23,19,34,41,37,31,31,39,60,57,33,49,43,70,76,27,20,17,41,54,50,18,59,21,40,22,42,43,12,18,43,35,50,48,100,80,47,30,40,37,39,35,28,35,34,47,25,86,61,45,81,61,36,99,59,24,55,32,83,60,66,54,42,16,62,56,44,80,53,47,84,78,83,52,64,38,73,52,10,21,15,18,34,42,39,27,32,39,74,69,43,46,42,77,74,18,11,19,38,54,47,17,62,17,34,19,36,42,45,86,40,78,69,68,13,43,34,50,27,39,41,36,34,23,26,49,47,78,37,99,85,50,29,39,34,37,17,19,17,32,43,20,75,61,45,77,55,40,102,54,31,70,30,83,53,59,57,29,78,21,14,11,31,48,37,29,31,38,74,55,35,45,41,79,76,30,19,22,42,53,48,16,72,30,42,28,40,16,30,12,54,34,62,40,97,84,44,30,38,37,41,21,7,27,32,56,27,76,58,49,65,59,16,85,66,14,56,29,61,54,67,59,41,60,66,15,26,8,33,41,36,36,24,42,62,72,51,54,36,72,74,30,11,19,42,44,70,38,66,20,42,16,30,29,51,43,42,38,43,44,88,86,36,33,35,36,34,39,29,40,23,51,24,73,63,71,73,36,84,37,69,35,64,30,65,29,12,6,28,36,40,41,32,24,40,70,70,40,41,42,78,67,31,20,29,25,48,47,67,44,80,37,40,34,30,58,50,74,35,26,66,43,49,29,93,61,52,34,37,39,41,31,27,27,10,20,66,64,18,31,36,61,74,56,48,4,62,30,69,71,17,27,43,68,71,48,73,63,43,99,77,34,89,32,89,70,66,85,22,21,17,32,38,43,40,32,26,37,47,70,36,52,36,78,47,43,17,26,41,53,54,31,84,79,34,57,25,38,45,66,14,24,26,26,30,49,52,83,68,45,32,35,30,42,28,21,22,24,17,34,79,45,38,66,51,47,71,50,37,94,70,22,61,13,75,41,45,55,14,82,28,24,20,32,24,41,40,36,44,75,68,54,60,41,48,47,38,79,47,62,96,58,67,56,44,54,64,80,51,72,45,64,41,44,63,70,48,39,53,48,80,33,45,43,37,34,54,57,82,80,56,70,47,69,52,82,60,47,72,48,62,69,90,70,68,47,82,28,50,36,35,38,38,30,22,32,81,87,64,65,45,68,60,31,71,32,70,51,65,36,42,30,41,66,75,41,71,35,40,68,56,77,92,72,78,39,54,67,81,49,72,49,66,41,41,53,49,28,51,79,45,36,44,38,37,69,44,94,39,37,78,39,35,66,42,59,58,28,45,33,49,52,83,48,62,39,70,37,39,36,40,17,32,51,99,73,50,72,33,69,25,78,46,71,51,48,32,58,88,77,68,67,50,66,49,76,69,45,84,46,56,52,67,52,73,50,75,48,46,51,46,66,48,76,46,43,46,35,63,83,49,99,61,50,46,57,41,76,41,59,62,28,39,39,47,50,73,49,58,42,78,44,43,32,43,30,39,36,93,86,70,52,72,47,76,48,70,31,39,39,40,33,55,90,57,61,40,60,79,48,66,48,74,69,47,78,44,45,71,76,49,76,49,79,46,44,50,50,48,54,78,48,35,42,47,36,63,63,94,58,38,83,45,47,64,51,56,48,35,37,35,60,62,88,57,63,45,73,40,36,37,40,32,28,35,103,69,34,71,44,76,52,74,36,44,43,41,53,46,82,78,72,65,52,67,50,79,66,49,74,41,46,82,80,46,76,49,81,48,42,45,48,64,50,76,45,35,43,40,35,72,50,91,40,34,78,34,40,63,46,54,55,29,44,34,47,57,94,58,76,41,71,35,38,34,41,35,23,39,97,83,72,43,69,50,75,50,75,36,44,41,37,68,54,84,64,34,56,55,46,57,50,62,69,52,65,44,55,63,62,42,79,46,63,40,39,40,48,60,81,36,91,41,57,38,50,52,54,94,63,82,60,72,39,49,71,51,57,53,27,44,40,60,48,71,60,65,46,62,41,37,38,38,35,30,34,96,89,65,32,61,35,70,29,66,47,62,34,40,48,61,52,48,80,48,78,71,56,64,30,37,54,76,78,86,85,62,54,36,45,53,51,44,50,71,39,58,65,39,71,38,40,42,39,32,26,44,92,82,74,47,77,57,50,73,43,50,54,61,81,50,64,48,61,58,50,43,97,92,37,76,55,73,79,42,68,28,43,34,40,36,36,29,21,38,77,83,69,51,78,47,78,48,76,51,53,34,35,44,43,123

pLDDT: mean 83.09, std 13.15, range [23.17, 98.69]

Mean predicted aligned error: 20.89 Å